Protein AF-G0L530-F1 (afdb_monomer)

Foldseek 3Di:
DDDDDDDDDDYDDDDDDDDDDDDDDDDDDDDPPPPDLDPDWWAAWEDWDWPDAAQFKTKTFTDDIDDDQDWQWKWKDKQNHTDDIHRHGMDMDGRDHGQDKIKIWMWTGDPSGHIYDIYPIDIDGHHHDDDDDDDDDDDDDPQADPQFAAWAKDWPDAAQFKTKIFTDGPDDLVFFDWKFKDKPHHTPDTGNDRMDMDGGHHGQDKIKIWMWTAGPVGGTHPIHDIDIDGHHHPPDPPLDPDFWDAWADWDWPAFAFFWTKTFTDAIDDPQGWQWKFKDWPNHTPDIGRHRMDIGGRHHGQDKIWMWMWTAGPSRHTHDIYHTDTDGHHHPPVVQVPQFAAWAPWDWPDAAQFKTKIFTDDTDGPFAWQWKFKDKQNHTDDTDRHRIDMGGRHHGQAKIWIWMWIAGPVGDIHDIDDIDIDTHHHDDDDDADDDAWDEWADWDWDPFAQFKIKIATDDIDDPQGFQWKFKDKPNHTDDIHRDRMDMDGRHHGQAKIKMWIWTAHPNRRIGPIDDIDIDTGHHDDDDDDDDPDWWEAWADWDWPDFAFFKTKIFTHDIDDDQDWPWKWKDKQRHTDDIDRHRMDMHGRHHGQAKIWMWMWIGDPVRRIYDIDPIDIDHHHHDDPPDPDAWAAWADWDWDDFAQWKIKIFTHDIDDDQGFQKKFKDKPRHGDDIGRHRMDMDGRDHGQDKIKIWMWTAGPNGHIYPIYPIDIDGHHHDQDPFAEEEEEQAADDDHQPQQVLVLVLVQVLCVVPRHHYHYDPDLVCLALVNLVNHQEYEHALYAEERHDPRSVVSVLVSLLVARAYEYEACQLNYDPVPVQSCVQQQWHFDDFDPWDKFWKQFDDLPFQLRVPDDRIDIDTAGQTETDPGHPQWAAGIATDCVGDPDHDCPPGHGQWTWHRGNNYTYIYGNGRSDNVCSVDPSSSSNVSSRVCVSSVD

Sequence (935 aa):
MKERPFVGLLSALFVCIYFFFVACEKDKSDDAVTVATDVEAPHPPKNLEPVHVTDSSVTVAWQASKDNVKVVQYVVYLDSVEVSRDSITTYHAKNLKAATEYIFAVRAADAAGNSSKFSEKIKVLTEAAVQEDTLIKNDTLNDYSSVLMAPILSVDSVSSNMVRLKWALDINASAVKEYRVFQDTVQIASVDRKWYQVPQLNAGDTYSFSVAAIDLIGKASKPSNVVEVELPLEELPQKDTISPSVPVGLGVAEVKKNGLKLYWQVATDNVGVTSYSVYKDTTLVGKVGDTLLLLDNLEGGTEYHFRVSALDAAENESQSSEALMVKTLEDTKTDSIVLRAPKDVRLAELGATTASFTWSETNDSIPISGYSVYLDAALVAKTPEPEYMAKELSPNTAYAISVVANDNSGNTSEKSDPLSFTTLSERVVSKDTIAPTVPKNISVEALTSSSLKLNWAASTDSVGVVNYRIFQDGKPITLVVDTHYAITGLDADTEYVYTISALDAAENESPASVPFSVRTEKEEAQEEEDTTAPTVPGSLTADTIGQVAIDLSWDEASDSVGVSGYKLYMNGEFFATVTQTRYRVLNLTPGTEYAFSVSAFDVAENESQQSGLLKVTTEAEVYVDDVPPSAPGDLRAEDITEGSVALSWSTATDNIGITEYIIYQDGQKIQTATATGTSINGLAPATLYGFTVSAVDAAQNESRQSEAIRVTTLPIPETTDRVLVFTKTSVFRHGSIDKGVATLKALGDANDFEVDQTENGDDFTLNNLRRYKTVVFLNTTGDVLNDVQQKAFENYIRSGGSFMGVHAATDTEYDWPWYGKLVGAYFNGHPSIQEASLNVIDHNHGSTSHLPSNWVRTEEWYNFKDINTDITPLIQLDESTYKGGTNGAYHPFSWYHVYDGGRAFYTAGGHSNASYDEPEFKQHLLGGLIYCLGR

Solvent-accessible surface area (backbone atoms only — not comparable to full-atom values): 51551 Å² total; per-residue (Å²): 131,91,81,88,92,93,90,89,90,90,90,90,91,91,82,92,88,86,88,92,86,88,84,85,87,83,89,83,88,77,85,80,79,72,77,71,77,75,80,73,52,27,40,43,33,40,75,62,43,80,79,45,72,35,31,36,33,40,29,37,35,40,45,82,57,56,55,95,89,44,68,58,34,32,41,35,23,53,75,81,42,82,77,49,78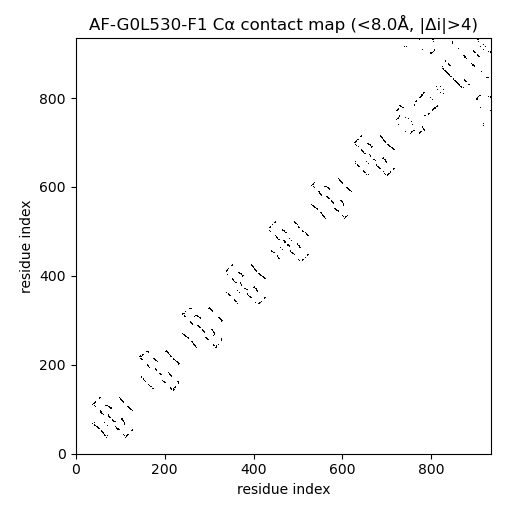,42,70,64,55,61,52,73,51,69,85,46,58,45,65,36,78,43,38,40,37,36,24,27,22,34,84,80,66,38,60,20,57,64,25,74,70,42,78,48,67,25,36,70,68,81,76,90,76,83,88,79,83,87,83,94,71,91,72,53,36,95,75,45,58,41,29,49,60,44,81,71,49,76,44,34,36,33,42,30,36,35,44,50,59,94,59,60,71,90,50,52,57,34,32,38,35,25,50,72,88,44,78,78,47,76,38,79,62,62,56,52,71,50,72,85,47,60,47,60,43,71,48,40,35,34,36,26,36,21,32,80,88,68,34,36,18,50,62,24,55,75,46,78,44,70,25,49,58,70,73,67,76,81,66,70,79,76,45,21,40,54,32,45,73,66,45,71,82,43,76,32,38,45,24,36,28,39,35,40,47,86,46,55,48,97,84,34,61,55,34,30,43,35,24,49,74,90,43,79,75,48,74,36,78,56,58,59,46,80,45,73,84,44,62,45,51,42,75,44,40,33,31,36,20,25,20,30,79,72,73,32,62,18,60,60,24,75,72,38,76,46,62,28,35,52,61,87,73,69,69,87,65,68,60,52,43,38,41,75,70,39,82,76,46,83,34,35,37,36,38,29,36,38,41,46,83,66,86,54,100,55,63,68,59,22,34,44,34,22,49,74,83,41,81,76,50,73,36,69,57,63,53,50,72,52,64,85,45,61,47,62,36,78,47,31,40,33,35,22,37,28,32,72,84,73,51,70,24,52,67,19,81,66,47,72,50,62,30,37,66,75,84,84,78,80,83,64,85,72,52,22,40,56,39,43,74,76,46,80,45,78,71,32,26,34,33,32,24,44,36,40,46,80,53,53,47,95,84,35,61,52,33,30,41,36,21,53,74,85,40,80,76,52,73,38,71,58,56,52,49,78,46,71,87,47,62,52,67,37,76,47,38,34,32,34,22,22,22,28,78,62,73,28,64,21,62,61,28,78,77,46,76,50,63,32,35,67,81,74,89,80,84,86,80,86,83,77,47,23,41,51,33,39,76,65,45,73,82,43,74,32,38,38,35,38,32,36,34,39,42,82,52,53,52,96,86,43,66,58,33,34,44,35,25,53,77,82,44,79,79,49,76,43,80,58,62,53,49,76,49,66,88,46,62,49,58,37,79,46,36,34,36,36,23,24,24,28,84,78,66,34,60,24,57,62,28,73,75,39,73,50,59,27,34,63,78,76,85,81,71,86,76,48,24,38,44,30,39,78,65,46,81,43,81,67,33,35,37,34,34,30,37,38,40,42,80,56,55,55,94,89,34,75,57,38,30,42,36,26,49,76,86,40,85,76,52,73,36,80,54,61,47,53,74,50,71,84,50,62,48,61,35,79,43,40,38,33,34,24,24,21,33,79,78,71,37,62,19,54,61,24,75,72,45,77,48,65,27,33,58,70,78,72,90,59,50,26,31,38,37,36,50,36,53,66,73,52,80,54,95,16,45,72,54,49,53,53,47,53,33,55,49,18,78,74,65,74,27,48,58,51,74,45,64,62,48,81,59,41,34,61,79,57,48,72,67,30,43,26,41,29,34,42,40,17,14,33,70,61,61,56,81,66,28,44,53,26,47,54,54,38,23,50,70,50,24,13,37,34,32,28,30,36,34,31,47,31,39,82,93,41,73,66,55,37,55,56,66,29,27,32,56,61,59,59,39,76,70,45,58,37,40,30,40,45,75,38,56,85,47,67,39,32,52,85,56,55,60,66,44,73,50,71,50,56,54,71,25,65,38,79,64,41,86,75,52,47,66,33,25,30,43,41,53,91,60,46,73,67,71,80,48,56,97,66,29,73,41,24,33,35,42,76,48,75,63,8,37,26,33,34,34,48,64,60,60,46,68,63,47,73,66,40,67,71,46,52,47,24,52,49,21,40,49,35,57,30,64,68,108

InterPro domains:
  IPR003961 Fibronectin type III [PF00041] (44-123)
  IPR003961 Fibronectin type III [PF00041] (341-421)
  IPR003961 Fibronectin type III [PF00041] (439-515)
  IPR003961 Fibronectin type III [PF00041] (537-608)
  IPR003961 Fibronectin type III [PF00041] (630-708)
  IPR003961 Fibronectin type III [PS50853] (44-129)
  IPR003961 Fibronectin type III [PS50853] (150-234)
  IPR003961 Fibronectin type III [PS50853] (246-331)
  IPR003961 Fibronectin type III [PS50853] (341-426)
  IPR003961 Fibronectin type III [PS50853] (438-523)
  IPR003961 Fibronectin type III [PS50853] (536-621)
  IPR003961 Fibronectin type III [PS50853] (631-716)
  IPR003961 Fibronectin type III [SM00060] (42-115)
  IPR003961 Fibronectin type III [SM00060] (148-220)
  IPR003961 Fibronectin type III [SM00060] (244-318)
  IPR003961 Fibronectin type III [SM00060] (339-413)
  IPR003961 Fibronectin type III [SM00060] (436-510)
  IPR003961 Fibronectin type III [SM00060] (534-608)
  IPR003961 Fibronectin type III [SM00060] (629-703)
  IPR003961 Fibronectin type III [cd00063] (42-126)

Organism: Zobellia galactanivorans (strain DSM 12802 / CCUG 47099 / CIP 106680 / NCIMB 13871 / Dsij) (NCBI:txid63186)

Radius of gyration: 58.2 Å; Cα contacts (8 Å, |Δi|>4): 2218; chains: 1; bounding box: 104×103×165 Å

Mean predicted aligned error: 24.04 Å

Structure (mmCIF, N/CA/C/O backbone):
data_AF-G0L530-F1
#
_entry.id   AF-G0L530-F1
#
loop_
_atom_site.group_PDB
_atom_site.id
_atom_site.type_symbol
_atom_site.label_atom_id
_atom_site.label_alt_id
_atom_site.label_comp_id
_atom_site.label_asym_id
_atom_site.label_entity_id
_atom_site.label_seq_id
_atom_site.pdbx_PDB_ins_code
_atom_site.Cartn_x
_atom_site.Cartn_y
_atom_site.Cartn_z
_atom_site.occupancy
_atom_site.B_iso_or_equiv
_atom_site.auth_seq_id
_atom_site.auth_comp_id
_atom_site.auth_asym_id
_atom_site.auth_atom_id
_atom_site.pdbx_PDB_model_num
ATOM 1 N N . MET A 1 1 ? -22.988 -61.071 -11.162 1.00 35.16 1 MET A N 1
ATOM 2 C CA . MET A 1 1 ? -22.267 -61.231 -12.450 1.00 35.16 1 MET A CA 1
ATOM 3 C C . MET A 1 1 ? -23.104 -60.562 -13.545 1.00 35.16 1 MET A C 1
ATOM 5 O O . MET A 1 1 ? -24.302 -60.755 -13.449 1.00 35.16 1 MET A O 1
ATOM 9 N N . LYS A 1 2 ? -22.484 -59.830 -14.502 1.00 44.97 2 LYS A N 1
ATOM 10 C CA . LYS A 1 2 ? -22.824 -59.628 -15.953 1.00 44.97 2 LYS A CA 1
ATOM 11 C C . LYS A 1 2 ? -24.299 -59.381 -16.432 1.00 44.97 2 LYS A C 1
ATOM 13 O O . LYS A 1 2 ? -25.199 -60.003 -15.899 1.00 44.97 2 LYS A O 1
ATOM 18 N N . GLU A 1 3 ? -24.642 -58.620 -17.500 1.00 44.62 3 GLU A N 1
ATOM 19 C CA . GLU A 1 3 ? -23.973 -57.578 -18.343 1.00 44.62 3 GLU A CA 1
ATOM 20 C C . GLU A 1 3 ? -24.922 -56.885 -19.393 1.00 44.62 3 GLU A C 1
ATOM 22 O O . GLU A 1 3 ? -25.850 -57.530 -19.862 1.00 44.62 3 GLU A O 1
ATOM 27 N N . ARG A 1 4 ? -24.631 -55.599 -19.734 1.00 54.41 4 ARG A N 1
ATOM 28 C CA . ARG A 1 4 ? -24.602 -54.776 -21.017 1.00 54.41 4 ARG A CA 1
ATOM 29 C C . ARG A 1 4 ? -25.210 -55.250 -22.390 1.00 54.41 4 ARG A C 1
ATOM 31 O O . ARG A 1 4 ? -25.484 -56.439 -22.487 1.00 54.41 4 ARG A O 1
ATOM 38 N N . PRO A 1 5 ? -25.333 -54.418 -23.498 1.00 72.12 5 PRO A N 1
ATOM 39 C CA . PRO A 1 5 ? -24.719 -53.096 -23.868 1.00 72.12 5 PRO A CA 1
ATOM 40 C C . PRO A 1 5 ? -25.670 -51.928 -24.365 1.00 72.12 5 PRO A C 1
ATOM 42 O O . PRO A 1 5 ? -26.533 -51.551 -23.582 1.00 72.12 5 PRO A O 1
ATOM 45 N N . PHE A 1 6 ? -25.446 -51.243 -25.529 1.00 43.22 6 PHE A N 1
ATOM 46 C CA . PHE A 1 6 ? -25.816 -49.804 -25.800 1.00 43.22 6 PHE A CA 1
ATOM 47 C C . PHE A 1 6 ? -26.042 -49.338 -27.298 1.00 43.22 6 PHE A C 1
ATOM 49 O O . PHE A 1 6 ? -25.883 -50.154 -28.203 1.00 43.22 6 PHE A O 1
ATOM 56 N N . VAL A 1 7 ? -26.390 -48.042 -27.560 1.00 41.75 7 VAL A N 1
ATOM 57 C CA . VAL A 1 7 ? -26.830 -47.362 -28.852 1.00 41.75 7 VAL A CA 1
ATOM 58 C C . VAL A 1 7 ? -26.435 -45.835 -28.862 1.00 41.75 7 VAL A C 1
ATOM 60 O O . VAL A 1 7 ? -26.174 -45.347 -27.767 1.00 41.75 7 VAL A O 1
ATOM 63 N N . GLY A 1 8 ? -26.380 -44.964 -29.915 1.00 34.44 8 GLY A N 1
ATOM 64 C CA . GLY A 1 8 ? -26.332 -45.067 -31.410 1.00 34.44 8 GLY A CA 1
ATOM 65 C C . GLY A 1 8 ? -26.867 -43.848 -32.272 1.00 34.44 8 GLY A C 1
ATOM 66 O O . GLY A 1 8 ? -28.047 -43.543 -32.183 1.00 34.44 8 GLY A O 1
ATOM 67 N N . LEU A 1 9 ? -26.036 -43.281 -33.193 1.00 34.81 9 LEU A N 1
ATOM 68 C CA . LEU A 1 9 ? -26.280 -42.472 -34.456 1.00 34.81 9 LEU A CA 1
ATOM 69 C C . LEU A 1 9 ? -26.689 -40.940 -34.560 1.00 34.81 9 LEU A C 1
ATOM 71 O O . LEU A 1 9 ? -27.764 -40.541 -34.137 1.00 34.81 9 LEU A O 1
ATOM 75 N N . LEU A 1 10 ? -25.902 -40.188 -35.379 1.00 30.03 10 LEU A N 1
ATOM 76 C CA . LEU A 1 10 ? -26.184 -39.093 -36.386 1.00 30.03 10 LEU A CA 1
ATOM 77 C C . LEU A 1 10 ? -26.678 -37.631 -36.053 1.00 30.03 10 LEU A C 1
ATOM 79 O O . LEU A 1 10 ? -26.619 -37.208 -34.906 1.00 30.03 10 LEU A O 1
ATOM 83 N N . SER A 1 11 ? -26.956 -36.788 -37.090 1.00 35.22 11 SER A N 1
ATOM 84 C CA . SER A 1 11 ? -26.550 -35.343 -37.159 1.00 35.22 11 SER A CA 1
ATOM 85 C C . SER A 1 11 ? -27.399 -34.293 -37.967 1.00 35.22 11 SER A C 1
ATOM 87 O O . SER A 1 11 ? -27.865 -34.616 -39.058 1.00 35.22 11 SER A O 1
ATOM 89 N N . ALA A 1 12 ? -27.331 -33.003 -37.546 1.00 36.47 12 ALA A N 1
ATOM 90 C CA . ALA A 1 12 ? -27.343 -31.709 -38.317 1.00 36.47 12 ALA A CA 1
ATOM 91 C C . ALA A 1 12 ? -28.645 -30.950 -38.785 1.00 36.47 12 ALA A C 1
ATOM 93 O O . ALA A 1 12 ? -29.690 -31.552 -38.994 1.00 36.47 12 ALA A O 1
ATOM 94 N N . LEU A 1 13 ? -28.475 -29.618 -39.033 1.00 30.72 13 LEU A N 1
ATOM 95 C CA . LEU A 1 13 ? -29.325 -28.551 -39.677 1.00 30.72 13 LEU A CA 1
ATOM 96 C C . LEU A 1 13 ? -30.497 -27.839 -38.919 1.00 30.72 13 LEU A C 1
ATOM 98 O O . LEU A 1 13 ? -31.438 -28.510 -38.518 1.00 30.72 13 LEU A O 1
ATOM 102 N N . PHE A 1 14 ? -30.522 -26.478 -38.869 1.00 30.06 14 PHE A N 1
ATOM 103 C CA . PHE A 1 14 ? -31.458 -25.537 -39.583 1.00 30.06 14 PHE A CA 1
ATOM 104 C C . PHE A 1 14 ? -31.315 -24.028 -39.182 1.00 30.06 14 PHE A C 1
ATOM 106 O O . PHE A 1 14 ? -30.460 -23.687 -38.370 1.00 30.06 14 PHE A O 1
ATOM 113 N N . VAL A 1 15 ? -32.116 -23.120 -39.788 1.00 30.34 15 VAL A N 1
ATOM 114 C CA . VAL A 1 15 ? -32.065 -21.629 -39.714 1.00 30.34 15 VAL A CA 1
ATOM 115 C C . VAL A 1 15 ? -33.483 -20.983 -39.685 1.00 30.34 15 VAL A C 1
ATOM 117 O O . VAL A 1 15 ? -34.327 -21.414 -40.461 1.00 30.34 15 VAL A O 1
ATOM 120 N N . CYS A 1 16 ? -33.684 -19.935 -38.851 1.00 27.42 16 CYS A N 1
ATOM 121 C CA . CYS A 1 16 ? -34.745 -18.876 -38.784 1.00 27.42 16 CYS A CA 1
ATOM 122 C C . CYS A 1 16 ? -36.265 -19.187 -38.949 1.00 27.42 16 CYS A C 1
ATOM 124 O O . CYS A 1 16 ? -36.637 -19.793 -39.943 1.00 27.42 16 CYS A O 1
ATOM 126 N N . ILE A 1 17 ? -37.146 -18.572 -38.105 1.00 31.17 17 ILE A N 1
ATOM 127 C CA . ILE A 1 17 ? -38.286 -17.657 -38.485 1.00 31.17 17 ILE A CA 1
ATOM 128 C C . ILE A 1 17 ? -39.278 -17.268 -37.324 1.00 31.17 17 ILE A C 1
ATOM 130 O O . ILE A 1 17 ? -39.825 -18.133 -36.656 1.00 31.17 17 ILE A O 1
ATOM 134 N N . TYR A 1 18 ? -39.547 -15.949 -37.187 1.00 27.92 18 TYR A N 1
ATOM 135 C CA . TYR A 1 18 ? -40.774 -15.200 -36.750 1.00 27.92 18 TYR A CA 1
ATOM 136 C C . TYR A 1 18 ? -41.397 -15.197 -35.311 1.00 27.92 18 TYR A C 1
ATOM 138 O O . TYR A 1 18 ? -42.055 -16.138 -34.894 1.00 27.92 18 TYR A O 1
ATOM 146 N N . PHE A 1 19 ? -41.371 -13.987 -34.706 1.00 28.91 19 PHE A N 1
ATOM 147 C CA . PHE A 1 19 ? -42.483 -13.119 -34.204 1.00 28.91 19 PHE A CA 1
ATOM 148 C C . PHE A 1 19 ? -43.527 -13.495 -33.102 1.00 28.91 19 PHE A C 1
ATOM 150 O O . PHE A 1 19 ? -44.220 -14.500 -33.162 1.00 28.91 19 PHE A O 1
ATOM 157 N N . PHE A 1 20 ? -43.785 -12.468 -32.261 1.00 27.31 20 PHE A N 1
ATOM 158 C CA . PHE A 1 20 ? -45.018 -12.069 -31.528 1.00 27.31 20 PHE A CA 1
ATOM 159 C C . PHE A 1 20 ? -45.623 -12.920 -30.385 1.00 27.31 20 PHE A C 1
ATOM 161 O O . PHE A 1 20 ? -46.442 -13.798 -30.620 1.00 27.31 20 PHE A O 1
ATOM 168 N N . PHE A 1 21 ? -45.339 -12.499 -29.142 1.00 29.22 21 PHE A N 1
ATOM 169 C CA . PHE A 1 21 ? -46.214 -12.193 -27.973 1.00 29.22 21 PHE A CA 1
ATOM 170 C C . PHE A 1 21 ? -45.236 -11.883 -26.799 1.00 29.22 21 PHE A C 1
ATOM 172 O O . PHE A 1 21 ? -44.133 -12.418 -26.806 1.00 29.22 21 PHE A O 1
ATOM 179 N N . VAL A 1 22 ? -45.447 -11.007 -25.806 1.00 28.77 22 VAL A N 1
ATOM 180 C CA . VAL A 1 22 ? -46.634 -10.386 -25.172 1.00 28.77 22 VAL A CA 1
ATOM 181 C C . VAL A 1 22 ? -46.409 -8.862 -24.994 1.00 28.77 22 VAL A C 1
ATOM 183 O O . VAL A 1 22 ? -45.290 -8.383 -25.153 1.00 28.77 22 VAL A O 1
ATOM 186 N N . ALA A 1 23 ? -47.455 -8.090 -24.671 1.00 30.34 23 ALA A N 1
ATOM 187 C CA . ALA A 1 23 ? -47.375 -6.667 -24.311 1.00 30.34 23 ALA A CA 1
ATOM 188 C C . ALA A 1 23 ? -47.944 -6.395 -22.900 1.00 30.34 23 ALA A C 1
ATOM 190 O O . ALA A 1 23 ? -48.703 -7.211 -22.386 1.00 30.34 23 ALA A O 1
ATOM 191 N N . CYS A 1 24 ? -47.632 -5.214 -22.350 1.00 27.41 24 CYS A N 1
ATOM 192 C CA . CYS A 1 24 ? -48.026 -4.696 -21.028 1.00 27.41 24 CYS A CA 1
ATOM 193 C C . CYS A 1 24 ? -47.400 -5.389 -19.801 1.00 27.41 24 CYS A C 1
ATOM 195 O O . CYS A 1 24 ? -47.965 -6.320 -19.246 1.00 27.41 24 CYS A O 1
ATOM 197 N N . GLU A 1 25 ? -46.363 -4.754 -19.253 1.00 28.75 25 GLU A N 1
ATOM 198 C CA . GLU A 1 25 ? -46.607 -3.890 -18.086 1.00 28.75 25 GLU A CA 1
ATOM 199 C C . GLU A 1 25 ? -45.833 -2.564 -18.254 1.00 28.75 25 GLU A C 1
ATOM 201 O O . GLU A 1 25 ? -45.201 -2.371 -19.298 1.00 28.75 25 GLU A O 1
ATOM 206 N N . LYS A 1 26 ? -46.010 -1.582 -17.358 1.00 29.62 26 LYS A N 1
ATOM 207 C CA . LYS A 1 26 ? -45.751 -0.160 -17.663 1.00 29.62 26 LYS A CA 1
ATOM 208 C C . LYS A 1 26 ? -45.243 0.627 -16.444 1.00 29.62 26 LYS A C 1
ATOM 210 O O . LYS A 1 26 ? -45.577 0.296 -15.316 1.00 29.62 26 LYS A O 1
ATOM 215 N N . ASP A 1 27 ? -44.531 1.719 -16.725 1.00 33.72 27 ASP A N 1
ATOM 216 C CA . ASP A 1 27 ? -44.182 2.819 -15.812 1.00 33.72 27 ASP A CA 1
ATOM 217 C C . ASP A 1 27 ? -43.233 2.503 -14.640 1.00 33.72 27 ASP A C 1
ATOM 219 O O . ASP A 1 27 ? -43.634 2.427 -13.481 1.00 33.72 27 ASP A O 1
ATOM 223 N N . LYS A 1 28 ? -41.930 2.552 -14.937 1.00 30.94 28 LYS A N 1
ATOM 224 C CA . LYS A 1 28 ? -41.031 3.515 -14.278 1.00 30.94 28 LYS A CA 1
ATOM 225 C C . LYS A 1 28 ? -39.971 3.999 -15.267 1.00 30.94 28 LYS A C 1
ATOM 227 O O . LYS A 1 28 ? -39.540 3.244 -16.133 1.00 30.94 28 LYS A O 1
ATOM 232 N N . SER A 1 29 ? -39.635 5.280 -15.175 1.00 43.66 29 SER A N 1
ATOM 233 C CA . SER A 1 29 ? -38.679 5.966 -16.042 1.00 43.66 29 SER A CA 1
ATOM 234 C C . SER A 1 29 ? -37.395 6.242 -15.272 1.00 43.66 29 SER A C 1
ATOM 236 O O . SER A 1 29 ? -37.427 7.040 -14.337 1.00 43.66 29 SER A O 1
ATOM 238 N N . ASP A 1 30 ? -36.295 5.644 -15.713 1.00 33.81 30 ASP A N 1
ATOM 239 C CA . ASP A 1 30 ? -34.947 6.117 -15.411 1.00 33.81 30 ASP A CA 1
ATOM 240 C C . ASP A 1 30 ? -34.337 6.635 -16.716 1.00 33.81 30 ASP A C 1
ATOM 242 O O . ASP A 1 30 ? -34.422 5.974 -17.758 1.00 33.81 30 ASP A O 1
ATOM 246 N N . ASP A 1 31 ? -33.772 7.841 -16.679 1.00 38.88 31 ASP A N 1
ATOM 247 C CA . ASP A 1 31 ? -33.165 8.464 -17.852 1.00 38.88 31 ASP A CA 1
ATOM 248 C C . ASP A 1 31 ? -31.871 7.733 -18.215 1.00 38.88 31 ASP A C 1
ATOM 250 O O . ASP A 1 31 ? -30.824 7.903 -17.586 1.00 38.88 31 ASP A O 1
ATOM 254 N N . ALA A 1 32 ? -31.935 6.927 -19.274 1.00 35.19 32 ALA A N 1
ATOM 255 C CA . ALA A 1 32 ? -30.756 6.361 -19.905 1.00 35.19 32 ALA A CA 1
ATOM 256 C C . ALA A 1 32 ? -29.925 7.496 -20.523 1.00 35.19 32 ALA A C 1
ATOM 258 O O . ALA A 1 32 ? -30.131 7.873 -21.679 1.00 35.19 32 ALA A O 1
ATOM 259 N N . VAL A 1 33 ? -28.978 8.034 -19.748 1.00 36.81 33 VAL A N 1
ATOM 260 C CA . VAL A 1 33 ? -27.966 8.980 -20.228 1.00 36.81 33 VAL A CA 1
ATOM 261 C C . VAL A 1 33 ? -27.067 8.249 -21.221 1.00 36.81 33 VAL A C 1
ATOM 263 O O . VAL A 1 33 ? -26.013 7.711 -20.884 1.00 36.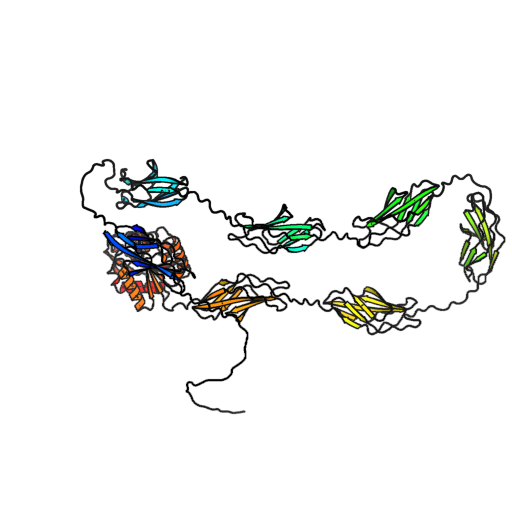81 33 VAL A O 1
ATOM 266 N N . THR A 1 34 ? -27.496 8.233 -22.481 1.00 35.88 34 THR A N 1
ATOM 267 C CA . THR A 1 34 ? -26.623 7.953 -23.612 1.00 35.88 34 THR A CA 1
ATOM 268 C C . THR A 1 34 ? -25.560 9.041 -23.627 1.00 35.88 34 THR A C 1
ATOM 270 O O . THR A 1 34 ? -25.810 10.145 -24.117 1.00 35.88 34 THR A O 1
ATOM 273 N N . VAL A 1 35 ? -24.386 8.743 -23.067 1.00 41.09 35 VAL A N 1
ATOM 274 C CA . VAL A 1 35 ? -23.194 9.568 -23.264 1.00 41.09 35 VAL A CA 1
ATOM 275 C C . VAL A 1 35 ? -22.972 9.624 -24.768 1.00 41.09 35 VAL A C 1
ATOM 277 O O . VAL A 1 35 ? -22.662 8.609 -25.394 1.00 41.09 35 VAL A O 1
ATOM 280 N N . ALA A 1 36 ? -23.236 10.786 -25.362 1.00 47.00 36 ALA A N 1
ATOM 281 C CA . ALA A 1 36 ? -23.049 10.970 -26.786 1.00 47.00 36 ALA A CA 1
ATOM 282 C C . ALA A 1 36 ? -21.568 10.742 -27.098 1.00 47.00 36 ALA A C 1
ATOM 284 O O . ALA A 1 36 ? -20.702 11.352 -26.471 1.00 47.00 36 ALA A O 1
ATOM 285 N N . THR A 1 37 ? -21.281 9.865 -28.061 1.00 59.09 37 THR A N 1
ATOM 286 C CA . THR A 1 37 ? -19.959 9.825 -28.690 1.00 59.09 37 THR A CA 1
ATOM 287 C C . THR A 1 37 ? -19.655 11.221 -29.200 1.00 59.09 37 THR A C 1
ATOM 289 O O . THR A 1 37 ? -20.500 11.798 -29.890 1.00 59.09 37 THR A O 1
ATOM 292 N N . ASP A 1 38 ? -18.494 11.760 -28.852 1.00 74.12 38 ASP A N 1
ATOM 293 C CA . ASP A 1 38 ? -18.179 13.131 -29.214 1.00 74.12 38 ASP A CA 1
ATOM 294 C C . ASP A 1 38 ? -18.054 13.287 -30.734 1.00 74.12 38 ASP A C 1
ATOM 296 O O . ASP A 1 38 ? -17.369 12.519 -31.412 1.00 74.12 38 ASP A O 1
ATOM 300 N N . VAL A 1 39 ? -18.781 14.270 -31.256 1.00 78.56 39 VAL A N 1
ATOM 301 C CA . VAL A 1 39 ? -18.889 14.611 -32.683 1.00 78.56 39 VAL A CA 1
ATOM 302 C C . VAL A 1 39 ? -18.614 16.094 -32.930 1.00 78.56 39 VAL A C 1
ATOM 304 O O . VAL A 1 39 ? -18.695 16.551 -34.074 1.00 78.56 39 VAL A O 1
ATOM 307 N N . GLU A 1 40 ? -18.321 16.862 -31.876 1.00 83.44 40 GLU A N 1
ATOM 308 C CA . GLU A 1 40 ? -17.700 18.167 -32.046 1.00 83.44 40 GLU A CA 1
ATOM 309 C C . GLU A 1 40 ? -16.209 17.954 -32.356 1.00 83.44 40 GLU A C 1
ATOM 311 O O . GLU A 1 40 ? -15.648 16.894 -32.096 1.00 83.44 40 GLU A O 1
ATOM 316 N N . ALA A 1 41 ? -15.588 18.916 -33.034 1.00 85.56 41 ALA A N 1
ATOM 317 C CA . ALA A 1 41 ? -14.193 18.810 -33.442 1.00 85.56 41 ALA A CA 1
ATOM 318 C C . ALA A 1 41 ? -13.405 19.991 -32.867 1.00 85.56 41 ALA A C 1
ATOM 320 O O . ALA A 1 41 ? -13.931 21.113 -32.892 1.00 85.56 41 ALA A O 1
ATOM 321 N N . PRO A 1 42 ? -12.139 19.789 -32.452 1.00 89.94 42 PRO A N 1
ATOM 322 C CA . PRO A 1 42 ? -11.328 20.828 -31.847 1.00 89.94 42 PRO A CA 1
ATOM 323 C C . PRO A 1 42 ? -11.311 22.137 -32.631 1.00 89.94 42 PRO A C 1
ATOM 325 O O . PRO A 1 42 ? -11.332 22.170 -33.869 1.00 89.94 42 PRO A O 1
ATOM 328 N N . HIS A 1 43 ? -11.175 23.246 -31.908 1.00 89.69 43 HIS A N 1
ATOM 329 C CA . HIS A 1 43 ? -10.900 24.528 -32.544 1.00 89.69 43 HIS A CA 1
ATOM 330 C C . HIS A 1 43 ? -9.583 24.454 -33.340 1.00 89.69 43 HIS A C 1
ATOM 332 O O . HIS A 1 43 ? -8.633 23.829 -32.873 1.00 89.69 43 HIS A O 1
ATOM 338 N N . PRO A 1 44 ? -9.478 25.106 -34.513 1.00 90.81 44 PRO A N 1
ATOM 339 C CA . PRO A 1 44 ? -8.230 25.140 -35.271 1.00 90.81 44 PRO A CA 1
ATOM 340 C C . PRO A 1 44 ? -7.062 25.742 -34.473 1.00 90.81 44 PRO A C 1
ATOM 342 O O . PRO A 1 44 ? -7.282 26.730 -33.759 1.00 90.81 44 PRO A O 1
ATOM 345 N N . PRO A 1 45 ? -5.826 25.231 -34.649 1.00 93.31 45 PRO A N 1
ATOM 346 C CA . PRO A 1 45 ? -4.625 25.848 -34.095 1.00 93.31 45 PRO A CA 1
ATOM 347 C C . PRO A 1 45 ? -4.479 27.308 -34.536 1.00 93.31 45 PRO A C 1
ATOM 349 O O . PRO A 1 45 ? -4.766 27.659 -35.685 1.00 93.31 45 PRO A O 1
ATOM 352 N N . LYS A 1 46 ? -4.030 28.162 -33.613 1.00 91.12 46 LYS A N 1
ATOM 353 C CA . LYS A 1 46 ? -3.883 29.613 -33.812 1.00 91.12 46 LYS A CA 1
ATOM 354 C C . LYS A 1 46 ? -2.432 30.037 -33.649 1.00 91.12 46 LYS A C 1
ATOM 356 O O . LYS A 1 46 ? -1.644 29.293 -33.079 1.00 91.12 46 LYS A O 1
ATOM 361 N N . ASN A 1 47 ? -2.104 31.237 -34.127 1.00 90.62 47 ASN A N 1
ATOM 362 C CA . ASN A 1 47 ? -0.766 31.828 -34.031 1.00 90.62 47 ASN A CA 1
ATOM 363 C C . ASN A 1 47 ? 0.328 30.868 -34.538 1.00 90.62 47 ASN A C 1
ATOM 365 O O . ASN A 1 47 ? 1.327 30.661 -33.862 1.00 90.62 47 ASN A O 1
ATOM 369 N N . LEU A 1 48 ? 0.101 30.231 -35.695 1.00 94.44 48 LEU A N 1
ATOM 370 C CA . LEU A 1 48 ? 1.137 29.441 -36.358 1.00 94.44 48 LEU A CA 1
ATOM 371 C C . LEU A 1 48 ? 2.204 30.404 -36.891 1.00 94.44 48 LEU A C 1
ATOM 373 O O . LEU A 1 48 ? 1.902 31.199 -37.778 1.00 94.44 48 LEU A O 1
ATOM 377 N N . GLU A 1 49 ? 3.424 30.340 -36.365 1.00 91.19 49 GLU A N 1
ATOM 378 C CA . GLU A 1 49 ? 4.508 31.273 -36.697 1.00 91.19 49 GLU A CA 1
ATOM 379 C C . GLU A 1 49 ? 5.877 30.574 -36.811 1.00 91.19 49 GLU A C 1
ATOM 381 O O . GLU A 1 49 ? 6.098 29.547 -36.161 1.00 91.19 49 GLU A O 1
ATOM 386 N N . PRO A 1 50 ? 6.804 31.078 -37.653 1.00 88.44 50 PRO A N 1
ATOM 387 C CA . PRO A 1 50 ? 8.163 30.558 -37.736 1.00 88.44 50 PRO A CA 1
ATOM 388 C C . PRO A 1 50 ? 9.025 31.118 -36.595 1.00 88.44 50 PRO A C 1
ATOM 390 O O . PRO A 1 50 ? 9.199 32.327 -36.475 1.00 88.44 50 PRO A O 1
ATOM 393 N N . VAL A 1 51 ? 9.592 30.229 -35.780 1.00 83.44 51 VAL A N 1
ATOM 394 C CA . VAL A 1 51 ? 10.430 30.577 -34.615 1.00 83.44 51 VAL A CA 1
ATOM 395 C C . VAL A 1 51 ? 11.919 30.591 -34.970 1.00 83.44 51 VAL A C 1
ATOM 397 O O . VAL A 1 51 ? 12.692 31.360 -34.407 1.00 83.44 51 VAL A O 1
ATOM 400 N N . HIS A 1 52 ? 12.333 29.750 -35.919 1.00 77.81 52 HIS A N 1
ATOM 401 C CA . HIS A 1 52 ? 13.705 29.701 -36.418 1.00 77.81 52 HIS A CA 1
ATOM 402 C C . HIS A 1 52 ? 13.707 29.274 -37.887 1.00 77.81 52 HIS A C 1
ATOM 404 O O . HIS A 1 52 ? 12.889 28.447 -38.292 1.00 77.81 52 HIS A O 1
ATOM 410 N N . VAL A 1 53 ? 14.611 29.836 -38.683 1.00 83.62 53 VAL A N 1
ATOM 411 C CA . VAL A 1 53 ? 14.746 29.579 -40.121 1.00 83.62 53 VAL A CA 1
ATOM 412 C C . VAL A 1 53 ? 16.233 29.572 -40.446 1.00 83.62 53 VAL A C 1
ATOM 414 O O .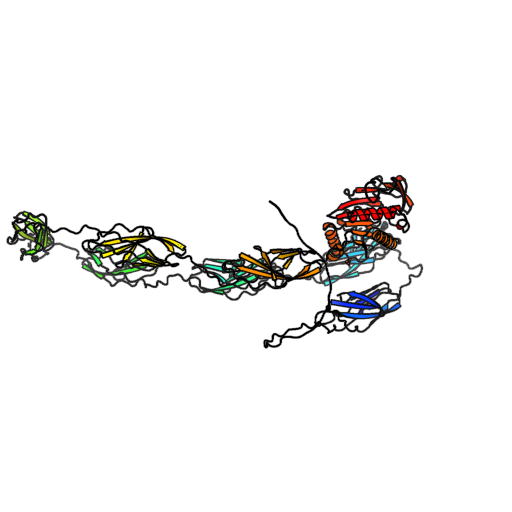 VAL A 1 53 ? 16.955 30.442 -39.972 1.00 83.62 53 VAL A O 1
ATOM 417 N N . THR A 1 54 ? 16.673 28.606 -41.248 1.00 84.62 54 THR A N 1
ATOM 418 C CA . THR A 1 54 ? 18.019 28.562 -41.837 1.00 84.62 54 THR A CA 1
ATOM 419 C C . THR A 1 54 ? 17.910 28.358 -43.351 1.00 84.62 54 THR A C 1
ATOM 421 O O . THR A 1 54 ? 16.814 28.352 -43.921 1.00 84.62 54 THR A O 1
ATOM 424 N N . ASP A 1 55 ? 19.032 28.144 -44.032 1.00 81.56 55 ASP A N 1
ATOM 425 C CA . ASP A 1 55 ? 19.068 27.727 -45.439 1.00 81.56 55 ASP A CA 1
ATOM 426 C C . ASP A 1 55 ? 18.516 26.304 -45.684 1.00 81.56 55 ASP A C 1
ATOM 428 O O . ASP A 1 55 ? 18.272 25.907 -46.821 1.00 81.56 55 ASP A O 1
ATOM 432 N N . SER A 1 56 ? 18.305 25.530 -44.620 1.00 79.44 56 SER A N 1
ATOM 433 C CA . SER A 1 56 ? 18.104 24.077 -44.671 1.00 79.44 56 SER A CA 1
ATOM 434 C C . SER A 1 56 ? 17.063 23.552 -43.672 1.00 79.44 56 SER A C 1
ATOM 436 O O . SER A 1 56 ? 16.722 22.364 -43.694 1.00 79.44 56 SER A O 1
ATOM 438 N N . SER A 1 57 ? 16.512 24.418 -42.815 1.00 76.69 57 SER A N 1
ATOM 439 C CA . SER A 1 57 ? 15.522 24.056 -41.797 1.00 76.69 57 SER A CA 1
ATOM 440 C C . SER A 1 57 ? 14.554 25.194 -41.458 1.00 76.69 57 SER A C 1
ATOM 442 O O . SER A 1 57 ? 14.853 26.369 -41.672 1.00 76.69 57 SER A O 1
ATOM 444 N N . VAL A 1 58 ? 13.386 24.836 -40.918 1.00 84.06 58 VAL A N 1
ATOM 445 C CA . VAL A 1 58 ? 12.383 25.767 -40.376 1.00 84.06 58 VAL A CA 1
ATOM 446 C C . VAL A 1 58 ? 11.746 25.155 -39.126 1.00 84.06 58 VAL A C 1
ATOM 448 O O . VAL A 1 58 ? 11.163 24.073 -39.193 1.00 84.06 58 VAL A O 1
ATOM 451 N N . THR A 1 59 ? 11.782 25.878 -38.008 1.00 87.44 59 THR A N 1
ATOM 452 C CA . THR A 1 59 ? 10.950 25.615 -36.825 1.00 87.44 59 THR A CA 1
ATOM 453 C C . THR A 1 59 ? 9.685 26.462 -36.889 1.00 87.44 59 THR A C 1
ATOM 455 O O . THR A 1 59 ? 9.775 27.683 -36.998 1.00 87.44 59 THR A O 1
ATOM 458 N N . VAL A 1 60 ? 8.517 25.837 -36.744 1.00 83.94 60 VAL A N 1
ATOM 459 C CA . VAL A 1 60 ? 7.226 26.509 -36.540 1.00 83.94 60 VAL A CA 1
ATOM 460 C C . VAL A 1 60 ? 6.647 26.170 -35.165 1.00 83.94 60 VAL A C 1
ATOM 462 O O . VAL A 1 60 ? 6.834 25.061 -34.662 1.00 83.94 60 VAL A O 1
ATOM 465 N N . ALA A 1 61 ? 5.925 27.111 -34.566 1.00 86.94 61 ALA A N 1
ATOM 466 C CA . ALA A 1 61 ? 5.185 26.934 -33.316 1.00 86.94 61 ALA A CA 1
ATOM 467 C C . ALA A 1 61 ? 3.743 27.426 -33.473 1.00 86.94 61 ALA A C 1
ATOM 469 O O . ALA A 1 61 ? 3.458 28.213 -34.372 1.00 86.94 61 ALA A O 1
ATOM 470 N N . TRP A 1 62 ? 2.832 26.953 -32.623 1.00 95.69 62 TRP A N 1
ATOM 471 C CA . TRP A 1 62 ? 1.441 27.410 -32.580 1.00 95.69 62 TRP A CA 1
ATOM 472 C C . TRP A 1 62 ? 0.882 27.422 -31.154 1.00 95.69 62 TRP A C 1
ATOM 474 O O . TRP A 1 62 ? 1.415 26.797 -30.239 1.00 95.69 62 TRP A O 1
ATOM 484 N N . GLN A 1 63 ? -0.235 28.120 -30.956 1.00 91.00 63 GLN A N 1
ATOM 485 C CA . GLN A 1 63 ? -0.992 28.077 -29.710 1.00 91.00 63 GLN A CA 1
ATOM 486 C C . GLN A 1 63 ? -1.847 26.804 -29.634 1.00 91.00 63 GLN A C 1
ATOM 488 O O . GLN A 1 63 ? -2.536 26.439 -30.594 1.00 91.00 63 GLN A O 1
ATOM 493 N N . ALA A 1 64 ? -1.849 26.167 -28.458 1.00 86.31 64 ALA A N 1
ATOM 494 C CA . ALA A 1 64 ? -2.671 24.997 -28.166 1.00 86.31 64 ALA A CA 1
ATOM 495 C C . ALA A 1 64 ? -4.162 25.229 -28.479 1.00 86.31 64 ALA A C 1
ATOM 497 O O . ALA A 1 64 ? -4.743 26.274 -28.169 1.00 86.31 64 ALA A O 1
ATOM 498 N N . SER A 1 65 ? -4.779 24.225 -29.095 1.00 86.62 65 SER A N 1
ATOM 499 C CA . SER A 1 65 ? -6.193 24.226 -29.466 1.00 86.62 65 SER A CA 1
ATOM 500 C C . SER A 1 65 ? -7.092 23.896 -28.274 1.00 86.62 65 SER A C 1
ATOM 502 O O . SER A 1 65 ? -6.669 23.239 -27.325 1.00 86.62 65 SER A O 1
ATOM 504 N N . LYS A 1 66 ? -8.341 24.375 -28.317 1.00 85.69 66 LYS A N 1
ATOM 505 C CA . LYS A 1 66 ? -9.347 24.146 -27.270 1.00 85.69 66 LYS A CA 1
ATOM 506 C C . LYS A 1 66 ? -10.491 23.291 -27.787 1.00 85.69 66 LYS A C 1
ATOM 508 O O . LYS A 1 66 ? -10.910 23.437 -28.936 1.00 85.69 66 LYS A O 1
ATOM 513 N N . ASP A 1 67 ? -10.993 22.453 -26.901 1.00 85.25 67 ASP A N 1
ATOM 514 C CA . ASP A 1 67 ? -11.886 21.347 -27.204 1.00 85.25 67 ASP A CA 1
ATOM 515 C C . ASP A 1 67 ? -12.753 21.017 -25.976 1.00 85.25 67 ASP A C 1
ATOM 517 O O . ASP A 1 67 ? -12.430 21.453 -24.868 1.00 85.25 67 ASP A O 1
ATOM 521 N N . ASN A 1 68 ? -13.855 20.299 -26.179 1.00 75.69 68 ASN A N 1
ATOM 522 C CA . ASN A 1 68 ? -14.803 19.872 -25.146 1.00 75.69 68 ASN A CA 1
ATOM 523 C C . ASN A 1 68 ? -14.353 18.600 -24.398 1.00 75.69 68 ASN A C 1
ATOM 525 O O . ASN A 1 68 ? -14.625 18.504 -23.201 1.00 75.69 68 ASN A O 1
ATOM 529 N N . VAL A 1 69 ? -13.665 17.658 -25.058 1.00 70.50 69 VAL A N 1
ATOM 530 C CA . VAL A 1 69 ? -13.288 16.354 -24.470 1.00 70.50 69 VAL A CA 1
ATOM 531 C C . VAL A 1 69 ? -11.783 16.212 -24.229 1.00 70.50 69 VAL A C 1
ATOM 533 O O . VAL A 1 69 ? -11.419 15.613 -23.216 1.00 70.50 69 VAL A O 1
ATOM 536 N N . LYS A 1 70 ? -10.934 16.795 -25.095 1.00 79.00 70 LYS A N 1
ATOM 537 C CA . LYS A 1 70 ? -9.493 17.138 -24.958 1.00 79.00 70 LYS A CA 1
ATOM 538 C C . LYS A 1 70 ? -8.756 16.861 -26.273 1.00 79.00 70 LYS A C 1
ATOM 540 O O . LYS A 1 70 ? -8.763 15.743 -26.782 1.00 79.00 70 LYS A O 1
ATOM 545 N N . VAL A 1 71 ? -7.985 17.847 -26.743 1.00 84.75 71 VAL A N 1
ATOM 546 C CA . VAL A 1 71 ? -7.021 17.666 -27.844 1.00 84.75 71 VAL A CA 1
ATOM 547 C C . VAL A 1 71 ? -5.896 16.729 -27.406 1.00 84.75 71 VAL A C 1
ATOM 549 O O . VAL A 1 71 ? -5.228 16.992 -26.404 1.00 84.75 71 VAL A O 1
ATOM 552 N N . VAL A 1 72 ? -5.666 15.663 -28.173 1.00 83.94 72 VAL A N 1
ATOM 553 C CA . VAL A 1 72 ? -4.598 14.675 -27.922 1.00 83.94 72 VAL A CA 1
ATOM 554 C C . VAL A 1 72 ? -3.498 14.695 -28.983 1.00 83.94 72 VAL A C 1
ATOM 556 O O . VAL A 1 72 ? -2.412 14.178 -28.737 1.00 83.94 72 VAL A O 1
ATOM 559 N N . GLN A 1 73 ? -3.758 15.284 -30.155 1.00 88.62 73 GLN A N 1
ATOM 560 C CA . GLN A 1 73 ? -2.820 15.292 -31.275 1.00 88.62 73 GLN A CA 1
ATOM 561 C C . GLN A 1 73 ? -2.952 16.555 -32.137 1.00 88.62 73 GLN A C 1
ATOM 563 O O . GLN A 1 73 ? -4.043 17.076 -32.360 1.00 88.62 73 GLN A O 1
ATOM 568 N N . TYR A 1 74 ? -1.829 16.992 -32.692 1.00 93.69 74 TYR A N 1
ATOM 569 C CA . TYR A 1 74 ? -1.696 17.926 -33.798 1.00 93.69 74 TYR A CA 1
ATOM 570 C C . TYR A 1 74 ? -1.109 17.196 -35.004 1.00 93.69 74 TYR A C 1
ATOM 572 O O . TYR A 1 74 ? -0.233 16.344 -34.870 1.00 93.69 74 TYR A O 1
ATOM 580 N N . VAL A 1 75 ? -1.592 17.539 -36.193 1.00 93.12 75 VAL A N 1
ATOM 581 C CA . VAL A 1 75 ? -1.164 16.964 -37.468 1.00 93.12 75 VAL A CA 1
ATOM 582 C C . VAL A 1 75 ? -0.619 18.090 -38.338 1.00 93.12 75 VAL A C 1
ATOM 584 O O . VAL A 1 75 ? -1.358 19.018 -38.685 1.00 93.12 75 VAL A O 1
ATOM 587 N N . VAL A 1 76 ? 0.672 18.024 -38.661 1.00 94.00 76 VAL A N 1
ATOM 588 C CA . VAL A 1 76 ? 1.416 19.090 -39.348 1.00 94.00 76 VAL A CA 1
ATOM 589 C C . VAL A 1 76 ? 1.584 18.757 -40.825 1.00 94.00 76 VAL A C 1
ATOM 591 O O . VAL A 1 76 ? 1.871 17.615 -41.189 1.00 94.00 76 VAL A O 1
ATOM 594 N N . TYR A 1 77 ? 1.423 19.771 -41.674 1.00 94.56 77 TYR A N 1
ATOM 595 C CA . TYR A 1 77 ? 1.520 19.665 -43.123 1.00 94.56 77 TYR A CA 1
ATOM 596 C C . TYR A 1 77 ? 2.543 20.644 -43.684 1.00 94.56 77 TYR A C 1
ATOM 598 O O . TYR A 1 77 ? 2.500 21.833 -43.366 1.00 94.56 77 TYR A O 1
ATOM 606 N N . LEU A 1 78 ? 3.384 20.136 -44.582 1.00 93.38 78 LEU A N 1
ATOM 607 C CA . LEU A 1 78 ? 4.362 20.877 -45.371 1.00 93.38 78 LEU A CA 1
ATOM 608 C C . LEU A 1 78 ? 3.975 20.746 -46.847 1.00 93.38 78 LEU A C 1
ATOM 610 O O . LEU A 1 78 ? 3.804 19.638 -47.349 1.00 93.38 78 LEU A O 1
ATOM 614 N N . ASP A 1 79 ? 3.731 21.868 -47.521 1.00 92.56 79 ASP A N 1
ATOM 615 C CA . ASP A 1 79 ? 3.233 21.941 -48.905 1.00 92.56 79 ASP A CA 1
ATOM 616 C C . ASP A 1 79 ? 1.969 21.094 -49.173 1.00 92.56 79 ASP A C 1
ATOM 618 O O . ASP A 1 79 ? 1.658 20.702 -50.296 1.00 92.56 79 ASP A O 1
ATOM 622 N N . SER A 1 80 ? 1.158 20.900 -48.127 1.00 88.00 80 SER A N 1
ATOM 623 C CA . SER A 1 80 ? -0.047 20.047 -48.082 1.00 88.00 80 SER A CA 1
ATOM 624 C C . SER A 1 80 ? 0.200 18.528 -48.049 1.00 88.00 80 SER A C 1
ATOM 626 O O . SER A 1 80 ? -0.767 17.771 -48.102 1.00 88.00 80 SER A O 1
ATOM 628 N N . VAL A 1 81 ? 1.447 18.078 -47.883 1.00 85.44 81 VAL A N 1
ATOM 629 C CA . VAL A 1 81 ? 1.798 16.700 -47.493 1.00 85.44 81 VAL A CA 1
ATOM 630 C C . VAL A 1 81 ? 1.818 16.603 -45.966 1.00 85.44 81 VAL A C 1
ATOM 632 O O . VAL A 1 81 ? 2.273 17.529 -45.302 1.00 85.44 81 VAL A O 1
ATOM 635 N N . GLU A 1 82 ? 1.304 15.512 -45.397 1.00 93.69 82 GLU A N 1
ATOM 636 C CA . GLU A 1 82 ? 1.349 15.245 -43.950 1.00 93.69 82 GLU A CA 1
ATOM 637 C C . GLU A 1 82 ? 2.776 14.853 -43.530 1.00 93.69 82 GLU A C 1
ATOM 639 O O . GLU A 1 82 ? 3.354 13.951 -44.132 1.00 93.69 82 GLU A O 1
ATOM 644 N N . VAL A 1 83 ? 3.353 15.536 -42.533 1.00 84.19 83 VAL A N 1
ATOM 645 C CA . VAL A 1 83 ? 4.775 15.377 -42.145 1.00 84.19 83 VAL A CA 1
ATOM 646 C C . VAL A 1 83 ? 5.031 15.198 -40.644 1.00 84.19 83 VAL A C 1
ATOM 648 O O . VAL A 1 83 ? 6.165 14.916 -40.262 1.00 84.19 83 VAL A O 1
ATOM 651 N N . SER A 1 84 ? 4.017 15.346 -39.784 1.00 90.69 84 SER A N 1
ATOM 652 C CA . SER A 1 84 ? 4.109 14.959 -38.367 1.00 90.69 84 SER A CA 1
ATOM 653 C C . SER A 1 84 ? 2.741 14.728 -37.722 1.00 90.69 84 SER A C 1
ATOM 655 O O . SER A 1 84 ? 1.737 15.306 -38.153 1.00 90.69 84 SER A O 1
ATOM 657 N N . ARG A 1 85 ? 2.737 13.916 -36.658 1.00 90.31 85 ARG A N 1
ATOM 658 C CA . ARG A 1 85 ? 1.643 13.702 -35.704 1.00 90.31 85 ARG A CA 1
ATOM 659 C C . ARG A 1 85 ? 2.219 13.672 -34.293 1.00 90.31 85 ARG A C 1
ATOM 661 O O . ARG A 1 85 ? 2.909 12.720 -33.953 1.00 90.31 85 ARG A O 1
ATOM 668 N N . ASP A 1 86 ? 1.926 14.687 -33.487 1.00 82.19 86 ASP A N 1
ATOM 669 C CA . ASP A 1 86 ? 2.493 14.841 -32.138 1.00 82.19 86 ASP A CA 1
ATOM 670 C C . ASP A 1 86 ? 1.490 15.532 -31.196 1.00 82.19 86 ASP A C 1
ATOM 672 O O . ASP A 1 86 ? 0.537 16.159 -31.647 1.00 82.19 86 ASP A O 1
ATOM 676 N N . SER A 1 87 ? 1.680 15.417 -29.887 1.00 84.12 87 SER A N 1
ATOM 677 C CA . SER A 1 87 ? 0.932 16.137 -28.852 1.00 84.12 87 SER A CA 1
ATOM 678 C C . SER A 1 87 ? 1.465 17.555 -28.582 1.00 84.12 87 SER A C 1
ATOM 680 O O . SER A 1 87 ? 0.716 18.401 -28.086 1.00 84.12 87 SER A O 1
ATOM 682 N N . ILE A 1 88 ? 2.731 17.835 -28.918 1.00 78.25 88 ILE A N 1
ATOM 683 C CA . ILE A 1 88 ? 3.373 19.143 -28.692 1.00 78.25 88 ILE A CA 1
ATOM 684 C C . ILE A 1 88 ? 2.920 20.208 -29.705 1.00 78.25 88 ILE A C 1
ATOM 686 O O . ILE A 1 88 ? 2.403 19.898 -30.778 1.00 78.25 88 ILE A O 1
ATOM 690 N N . THR A 1 89 ? 3.129 21.488 -29.377 1.00 90.81 89 THR A N 1
ATOM 691 C CA . THR A 1 89 ? 2.698 22.632 -30.207 1.00 90.81 89 THR A CA 1
ATOM 692 C C . THR A 1 89 ? 3.826 23.284 -31.018 1.00 90.81 89 THR A C 1
ATOM 694 O O . THR A 1 89 ? 3.798 24.487 -31.293 1.00 90.81 89 THR A O 1
ATOM 697 N N . THR A 1 90 ? 4.840 22.499 -31.381 1.00 84.69 90 THR A N 1
ATOM 698 C CA . THR A 1 90 ? 5.987 22.911 -32.199 1.00 84.69 90 THR A CA 1
ATOM 699 C C . THR A 1 90 ? 6.330 21.831 -33.223 1.00 84.69 90 THR A C 1
ATOM 701 O O . THR A 1 90 ? 6.014 20.656 -33.048 1.00 84.69 90 THR A O 1
ATOM 704 N N . TYR A 1 91 ? 6.970 22.220 -34.325 1.00 85.56 91 TYR A N 1
ATOM 705 C CA . TYR A 1 91 ? 7.497 21.293 -35.323 1.00 85.56 91 TYR A CA 1
ATOM 706 C C . TYR A 1 91 ? 8.729 21.883 -36.006 1.00 85.56 91 TYR A C 1
ATOM 708 O O . TYR A 1 91 ? 8.762 23.073 -36.308 1.00 85.56 91 TYR A O 1
ATOM 716 N N . HIS A 1 92 ? 9.732 21.052 -36.278 1.00 86.56 92 HIS A N 1
ATOM 717 C CA . HIS A 1 92 ? 10.987 21.474 -36.890 1.00 86.56 92 HIS A CA 1
ATOM 718 C C . HIS A 1 92 ? 11.285 20.634 -38.138 1.00 86.56 92 HIS A C 1
ATOM 720 O O . HIS A 1 92 ? 11.671 19.468 -38.054 1.00 86.56 92 HIS A O 1
ATOM 726 N N . ALA A 1 93 ? 11.092 21.246 -39.305 1.00 76.56 93 ALA A N 1
ATOM 727 C CA . ALA A 1 93 ? 11.385 20.659 -40.602 1.00 76.56 93 ALA A CA 1
ATOM 728 C C . ALA A 1 93 ? 12.880 20.802 -40.929 1.00 76.56 93 ALA A C 1
ATOM 730 O O . ALA A 1 93 ? 13.429 21.901 -40.853 1.00 76.56 93 ALA A O 1
ATOM 731 N N . LYS A 1 94 ? 13.518 19.700 -41.337 1.00 81.75 94 LYS A N 1
ATOM 732 C CA . LYS A 1 94 ? 14.929 19.623 -41.758 1.00 81.75 94 LYS A CA 1
ATOM 733 C C . LYS A 1 94 ? 15.041 19.255 -43.239 1.00 81.75 94 LYS A C 1
ATOM 735 O O . LYS A 1 94 ? 14.062 18.830 -43.848 1.00 81.75 94 LYS A O 1
ATOM 740 N N . ASN A 1 95 ? 16.252 19.349 -43.789 1.00 78.75 95 ASN A N 1
ATOM 741 C CA . ASN A 1 95 ? 16.588 18.976 -45.172 1.00 78.75 95 ASN A CA 1
ATOM 742 C C . ASN A 1 95 ? 15.778 19.752 -46.228 1.00 78.75 95 ASN A C 1
ATOM 744 O O . ASN A 1 95 ? 15.510 19.258 -47.327 1.00 78.75 95 ASN A O 1
ATOM 748 N N . LEU A 1 96 ? 15.385 20.979 -45.884 1.00 86.38 96 LEU A N 1
ATOM 749 C CA . LEU A 1 96 ? 14.769 21.921 -46.806 1.00 86.38 96 LEU A CA 1
ATOM 750 C C . LEU A 1 96 ? 15.823 22.453 -47.787 1.00 86.38 96 LEU A C 1
ATOM 752 O O . LEU A 1 96 ? 17.026 22.378 -47.544 1.00 86.38 96 LEU A O 1
ATOM 756 N N . LYS A 1 97 ? 15.374 22.984 -48.924 1.00 85.75 97 LYS A N 1
ATOM 757 C CA . LYS A 1 97 ? 16.253 23.648 -49.894 1.00 85.75 97 LYS A CA 1
ATOM 758 C C . LYS A 1 97 ? 16.410 25.114 -49.528 1.00 85.75 97 LYS A C 1
ATOM 760 O O . LYS A 1 97 ? 15.425 25.741 -49.153 1.00 85.75 97 LYS A O 1
ATOM 765 N N . ALA A 1 98 ? 17.597 25.667 -49.743 1.00 83.75 98 ALA A N 1
ATOM 766 C CA . ALA A 1 98 ? 17.868 27.091 -49.576 1.00 83.75 98 ALA A CA 1
ATOM 767 C C . ALA A 1 98 ? 17.061 27.970 -50.541 1.00 83.75 98 ALA A C 1
ATOM 769 O O . ALA A 1 98 ? 16.683 27.527 -51.632 1.00 83.75 98 ALA A O 1
ATOM 770 N N . ALA A 1 99 ? 16.811 29.219 -50.135 1.00 83.25 99 ALA A N 1
ATOM 771 C CA . ALA A 1 99 ? 16.064 30.235 -50.880 1.00 83.25 99 ALA A CA 1
ATOM 772 C C . ALA A 1 99 ? 14.736 29.722 -51.485 1.00 83.25 99 ALA A C 1
ATOM 774 O O . ALA A 1 99 ? 14.338 30.126 -52.580 1.00 83.25 99 ALA A O 1
ATOM 775 N N . THR A 1 100 ? 14.060 28.807 -50.785 1.00 86.19 100 THR A N 1
ATOM 776 C CA . THR A 1 100 ? 12.841 28.124 -51.235 1.00 86.19 100 THR A CA 1
ATOM 777 C C . THR A 1 100 ? 11.692 28.430 -50.276 1.00 86.19 100 THR A C 1
ATOM 779 O O . THR A 1 100 ? 11.845 28.367 -49.058 1.00 86.19 100 THR A O 1
ATOM 782 N N . GLU A 1 101 ? 10.534 28.798 -50.825 1.00 96.06 101 GLU A N 1
ATOM 783 C CA . GLU A 1 101 ? 9.326 29.064 -50.041 1.00 96.06 101 GLU A CA 1
ATOM 784 C C . GLU A 1 101 ? 8.563 27.759 -49.774 1.00 96.06 101 GLU A C 1
ATOM 786 O O . GLU A 1 101 ? 8.263 27.016 -50.707 1.00 96.06 101 GLU A O 1
ATOM 791 N N . TYR A 1 102 ? 8.225 27.526 -48.507 1.00 92.56 102 TYR A N 1
ATOM 792 C CA . TYR A 1 102 ? 7.494 26.365 -48.005 1.00 92.56 102 TYR A CA 1
ATOM 793 C C . TYR A 1 102 ? 6.206 26.792 -47.295 1.00 92.56 102 TYR A C 1
ATOM 795 O O . TYR A 1 102 ? 6.184 27.802 -46.586 1.00 92.56 102 TYR A O 1
ATOM 803 N N . ILE A 1 103 ? 5.126 26.022 -47.453 1.00 95.38 103 ILE A N 1
ATOM 804 C CA . ILE A 1 103 ? 3.814 26.315 -46.861 1.00 95.38 103 ILE A CA 1
ATOM 805 C C . ILE A 1 103 ? 3.522 25.367 -45.696 1.00 95.38 103 ILE A C 1
ATOM 807 O O . ILE A 1 103 ? 3.327 24.170 -45.904 1.00 95.38 103 ILE A O 1
ATOM 811 N N . PHE A 1 104 ? 3.386 25.916 -44.487 1.00 96.50 104 PHE A N 1
ATOM 812 C CA . PHE A 1 104 ? 3.017 25.163 -43.284 1.00 96.50 104 PHE A CA 1
ATOM 813 C C . PHE A 1 104 ? 1.532 25.333 -42.934 1.00 96.50 104 PHE A C 1
ATOM 815 O O . PHE A 1 104 ? 0.961 26.418 -43.075 1.00 96.50 104 PHE A O 1
ATOM 822 N N . ALA A 1 105 ? 0.907 24.257 -42.452 1.00 95.19 105 ALA A N 1
ATOM 823 C CA . ALA A 1 105 ? -0.447 24.254 -41.896 1.00 95.19 105 ALA A CA 1
ATOM 824 C C . ALA A 1 105 ? -0.586 23.165 -40.820 1.00 95.19 105 ALA A C 1
ATOM 826 O O . ALA A 1 105 ? 0.017 22.102 -40.952 1.00 95.19 105 ALA A O 1
ATOM 827 N N . VAL A 1 106 ? -1.413 23.385 -39.795 1.00 95.69 106 VAL A N 1
ATOM 828 C CA . VAL A 1 106 ? -1.628 22.411 -38.706 1.00 95.69 106 VAL A CA 1
ATOM 829 C C . VAL A 1 106 ? -3.123 22.202 -38.460 1.00 95.69 106 VAL A C 1
ATOM 831 O O . VAL A 1 106 ? -3.908 23.137 -38.598 1.00 95.69 106 VAL A O 1
ATOM 834 N N . ARG A 1 107 ? -3.541 20.991 -38.083 1.00 93.94 107 ARG A N 1
ATOM 835 C CA . ARG A 1 107 ? -4.880 20.707 -37.526 1.00 93.94 107 ARG A CA 1
ATOM 836 C C . ARG A 1 107 ? -4.763 19.962 -36.198 1.00 93.94 107 ARG A C 1
ATOM 838 O O . ARG A 1 107 ? -3.804 19.226 -36.009 1.00 93.94 107 ARG A O 1
ATOM 845 N N . ALA A 1 108 ? -5.718 20.154 -35.301 1.00 92.56 108 ALA A N 1
ATOM 846 C CA . ALA A 1 108 ? -5.845 19.431 -34.039 1.00 92.56 108 ALA A CA 1
ATOM 847 C C . ALA A 1 108 ? -6.794 18.227 -34.185 1.00 92.56 108 ALA A C 1
ATOM 849 O O . ALA A 1 108 ? -7.647 18.216 -35.077 1.00 92.56 108 ALA A O 1
ATOM 850 N N . ALA A 1 109 ? -6.656 17.240 -33.302 1.00 87.62 109 ALA A N 1
ATOM 851 C CA . ALA A 1 109 ? -7.551 16.098 -33.163 1.00 87.62 109 ALA A CA 1
ATOM 852 C C . ALA A 1 109 ? -7.746 15.711 -31.684 1.00 87.62 109 ALA A C 1
ATOM 854 O O . ALA A 1 109 ? -6.824 15.815 -30.866 1.00 87.62 109 ALA A O 1
ATOM 855 N N . ASP A 1 110 ? -8.964 15.290 -31.360 1.00 85.81 110 ASP A N 1
ATOM 856 C CA . ASP A 1 110 ? -9.402 14.824 -30.040 1.00 85.81 110 ASP A CA 1
ATOM 857 C C . ASP A 1 110 ? -9.234 13.299 -29.863 1.00 85.81 110 ASP A C 1
ATOM 859 O O . ASP A 1 110 ? -8.733 12.594 -30.744 1.00 85.81 110 ASP A O 1
ATOM 863 N N . ALA A 1 111 ? -9.646 12.789 -28.699 1.00 77.69 111 ALA A N 1
ATOM 864 C CA . ALA A 1 111 ? -9.598 11.366 -28.358 1.00 77.69 111 ALA A CA 1
ATOM 865 C C . ALA A 1 111 ? -10.669 10.491 -29.054 1.00 77.69 111 ALA A C 1
ATOM 867 O O . ALA A 1 111 ? -10.517 9.271 -29.078 1.00 77.69 111 ALA A O 1
ATOM 868 N N . ALA A 1 112 ? -11.734 11.077 -29.613 1.00 76.50 112 ALA A N 1
ATOM 869 C CA . ALA A 1 112 ? -12.738 10.380 -30.425 1.00 76.50 112 ALA A CA 1
ATOM 870 C C . ALA A 1 112 ? -12.323 10.277 -31.911 1.00 76.50 112 ALA A C 1
ATOM 872 O O . ALA A 1 112 ? -12.859 9.454 -32.656 1.00 76.50 112 ALA A O 1
ATOM 873 N N . GLY A 1 113 ? -11.332 11.069 -32.329 1.00 73.69 113 GLY A N 1
ATOM 874 C CA . GLY A 1 113 ? -10.759 11.090 -33.670 1.00 73.69 113 GLY A CA 1
ATOM 875 C C . GLY A 1 113 ? -11.319 12.182 -34.583 1.00 73.69 113 GLY A C 1
ATOM 876 O O . GLY A 1 113 ? -10.978 12.189 -35.774 1.00 73.69 113 GLY A O 1
ATOM 877 N N . ASN A 1 114 ? -12.142 13.114 -34.081 1.00 83.31 114 ASN A N 1
ATOM 878 C CA . ASN A 1 114 ? -12.574 14.239 -34.909 1.00 83.31 114 ASN A CA 1
ATOM 879 C C . ASN A 1 114 ? -11.379 15.171 -35.178 1.00 83.31 114 ASN A C 1
ATOM 881 O O . ASN A 1 114 ? -10.353 15.165 -34.498 1.00 83.31 114 ASN A O 1
ATOM 885 N N . SER A 1 115 ? -11.451 15.924 -36.275 1.00 89.38 115 SER A N 1
ATOM 886 C CA . SER A 1 115 ? -10.341 16.753 -36.754 1.00 89.38 115 SER A CA 1
ATOM 887 C C . SER A 1 115 ? -10.779 18.191 -36.948 1.00 89.38 115 SER A C 1
ATOM 889 O O . SER A 1 115 ? -11.754 18.455 -37.656 1.00 89.38 115 SER A O 1
ATOM 891 N N . SER A 1 116 ? -10.004 19.127 -36.405 1.00 92.12 116 SER A N 1
ATOM 892 C CA . SER A 1 116 ? -10.211 20.550 -36.643 1.00 92.12 116 SER A CA 1
ATOM 893 C C . SER A 1 116 ? -10.084 20.892 -38.131 1.00 92.12 116 SER A C 1
ATOM 895 O O . SER A 1 116 ? -9.420 20.206 -38.918 1.00 92.12 116 SER A O 1
ATOM 897 N N . LYS A 1 117 ? -10.626 22.052 -38.517 1.00 92.44 117 LYS A N 1
ATOM 898 C CA . LYS A 1 117 ? -10.150 22.734 -39.732 1.00 92.44 117 LYS A CA 1
ATOM 899 C C . LYS A 1 117 ? -8.670 23.098 -39.552 1.00 92.44 117 LYS A C 1
ATOM 901 O O . LYS A 1 117 ? -8.199 23.235 -38.422 1.00 92.44 117 LYS A O 1
ATOM 906 N N . PHE A 1 118 ? -7.951 23.276 -40.655 1.00 92.50 118 PHE A N 1
ATOM 907 C CA . PHE A 1 118 ? -6.580 23.783 -40.612 1.00 92.50 118 PHE A CA 1
ATOM 908 C C . PHE A 1 118 ? -6.498 25.150 -39.920 1.00 92.50 118 PHE A C 1
ATOM 910 O O . PHE A 1 118 ? -7.434 25.952 -39.996 1.00 92.50 118 PHE A O 1
ATOM 917 N N . SER A 1 119 ? -5.344 25.411 -39.312 1.00 94.38 119 SER A N 1
ATOM 918 C CA . SER A 1 119 ? -4.852 26.740 -38.970 1.00 94.38 119 SER A CA 1
ATOM 919 C C . SER A 1 119 ? -4.848 27.668 -40.190 1.00 94.38 119 SER A C 1
ATOM 921 O O . SER A 1 119 ? -4.943 27.231 -41.344 1.00 94.38 119 SER A O 1
ATOM 923 N N . GLU A 1 120 ? -4.623 28.958 -39.952 1.00 91.69 120 GLU A N 1
ATOM 924 C CA . GLU A 1 120 ? -4.113 29.817 -41.021 1.00 91.69 120 GLU A CA 1
ATOM 925 C C . GLU A 1 120 ? -2.774 29.252 -41.532 1.00 91.69 120 GLU A C 1
ATOM 927 O O . GLU A 1 120 ? -2.001 28.659 -40.770 1.00 91.69 120 GLU A O 1
ATOM 932 N N . LYS A 1 121 ? -2.541 29.348 -42.846 1.00 93.56 121 LYS A N 1
ATOM 933 C CA . LYS A 1 121 ? -1.335 28.810 -43.488 1.00 93.56 121 LYS A CA 1
ATOM 934 C C . LYS A 1 121 ? -0.260 29.884 -43.549 1.00 93.56 121 LYS A C 1
ATOM 936 O O . LYS A 1 121 ? -0.517 30.953 -44.103 1.00 93.56 121 LYS A O 1
ATOM 941 N N . ILE A 1 122 ? 0.946 29.573 -43.083 1.00 92.94 122 ILE A N 1
ATOM 942 C CA . ILE A 1 122 ? 2.107 30.455 -43.248 1.00 92.94 122 ILE A CA 1
ATOM 943 C C . ILE A 1 122 ? 2.983 30.007 -44.414 1.00 92.94 122 ILE A C 1
ATOM 945 O O . ILE A 1 122 ? 3.077 28.821 -44.725 1.00 92.94 122 ILE A O 1
ATOM 949 N N . LYS A 1 123 ? 3.627 30.986 -45.048 1.00 94.19 123 LYS A N 1
ATOM 950 C CA . LYS A 1 123 ? 4.705 30.805 -46.022 1.00 94.19 123 LYS A CA 1
ATOM 951 C C . LYS A 1 123 ? 6.013 31.163 -45.333 1.00 94.19 123 LYS A C 1
ATOM 953 O O . LYS A 1 123 ? 6.109 32.249 -44.765 1.00 94.19 123 LYS A O 1
ATOM 958 N N . VAL A 1 124 ? 6.998 30.277 -45.394 1.00 92.06 124 VAL A N 1
ATOM 959 C CA . VAL A 1 124 ? 8.330 30.498 -44.823 1.00 92.06 124 VAL A CA 1
ATOM 960 C C . VAL A 1 124 ? 9.358 30.308 -45.928 1.00 92.06 124 VAL A C 1
ATOM 962 O O . VAL A 1 124 ? 9.382 29.269 -46.582 1.00 92.06 124 VAL A O 1
ATOM 965 N N . LEU A 1 125 ? 10.174 31.331 -46.164 1.00 92.06 125 LEU A N 1
ATOM 966 C CA . LEU A 1 125 ? 11.280 31.301 -47.116 1.00 92.06 125 LEU A CA 1
ATOM 967 C C . LEU A 1 125 ? 12.553 30.931 -46.354 1.00 92.06 125 LEU A C 1
ATOM 969 O O . LEU A 1 125 ? 12.940 31.667 -45.450 1.00 92.06 125 LEU A O 1
ATOM 973 N N . THR A 1 126 ? 13.183 29.812 -46.708 1.00 86.12 126 THR A N 1
ATOM 974 C CA . THR A 1 126 ? 14.510 29.448 -46.186 1.00 86.12 126 THR A CA 1
ATOM 975 C C . THR A 1 126 ? 15.567 30.465 -46.610 1.00 86.12 126 THR A C 1
ATOM 977 O O . THR A 1 126 ? 15.451 31.118 -47.653 1.00 86.12 126 THR A O 1
ATOM 980 N N . GLU A 1 127 ? 16.623 30.590 -45.812 1.00 83.94 127 GLU A N 1
ATOM 981 C CA . GLU A 1 127 ? 17.721 31.512 -46.101 1.00 83.94 127 GLU A CA 1
ATOM 982 C C . GLU A 1 127 ? 18.516 31.083 -47.348 1.00 83.94 127 GLU A C 1
ATOM 984 O O . GLU A 1 127 ? 18.365 29.977 -47.876 1.00 83.94 127 GLU A O 1
ATOM 989 N N . ALA A 1 128 ? 19.359 31.975 -47.869 1.00 68.88 128 ALA A N 1
ATOM 990 C CA . ALA A 1 128 ? 20.231 31.649 -48.991 1.00 68.88 128 ALA A CA 1
ATOM 991 C C . ALA A 1 128 ? 21.478 30.900 -48.496 1.00 68.88 128 ALA A C 1
ATOM 993 O O . ALA A 1 128 ? 22.201 31.413 -47.645 1.00 68.88 128 ALA A O 1
ATOM 994 N N . ALA A 1 129 ? 21.758 29.728 -49.074 1.00 53.84 129 ALA A N 1
ATOM 995 C CA . ALA A 1 129 ? 22.966 28.966 -48.776 1.00 53.84 129 ALA A CA 1
ATOM 996 C C . ALA A 1 129 ? 24.207 29.803 -49.111 1.00 53.84 129 ALA A C 1
ATOM 998 O O . ALA A 1 129 ? 24.383 30.256 -50.249 1.00 53.84 129 ALA A O 1
ATOM 999 N N . VAL A 1 130 ? 25.068 30.001 -48.116 1.00 45.16 130 VAL A N 1
ATOM 1000 C CA . VAL A 1 130 ? 26.321 30.740 -48.275 1.00 45.16 130 VAL A CA 1
ATOM 1001 C C . VAL A 1 130 ? 27.294 29.870 -49.066 1.00 45.16 130 VAL A C 1
ATOM 1003 O O . VAL A 1 130 ? 27.703 28.808 -48.603 1.00 45.16 130 VAL A O 1
ATOM 1006 N N . GLN A 1 131 ? 27.675 30.307 -50.268 1.00 37.78 131 GLN A N 1
ATOM 1007 C CA . GLN A 1 131 ? 28.758 29.654 -51.000 1.00 37.78 131 GLN A CA 1
ATOM 1008 C C . GLN A 1 131 ? 30.098 29.981 -50.338 1.00 37.78 131 GLN A C 1
ATOM 1010 O O . GLN A 1 131 ? 30.468 31.151 -50.233 1.00 37.78 131 GLN A O 1
ATOM 1015 N N . GLU A 1 132 ? 30.854 28.950 -49.961 1.00 36.81 132 GLU A N 1
ATOM 1016 C CA . GLU A 1 132 ? 32.300 29.090 -49.815 1.00 36.81 132 GLU A CA 1
ATOM 1017 C C . GLU A 1 132 ? 32.899 29.410 -51.192 1.00 36.81 132 GLU A C 1
ATOM 1019 O O . GLU A 1 132 ? 32.805 28.595 -52.113 1.00 36.81 132 GLU A O 1
ATOM 1024 N N . ASP A 1 133 ? 33.522 30.583 -51.338 1.00 30.12 133 ASP A N 1
ATOM 1025 C CA . ASP A 1 133 ? 34.357 30.897 -52.500 1.00 30.12 133 ASP A CA 1
ATOM 1026 C C . ASP A 1 133 ? 35.847 30.903 -52.127 1.00 30.12 133 ASP A C 1
ATOM 1028 O O . ASP A 1 133 ? 36.286 31.196 -51.012 1.00 30.12 133 ASP A O 1
ATOM 1032 N N . THR A 1 134 ? 36.624 30.521 -53.122 1.00 30.98 134 THR A N 1
ATOM 1033 C CA . THR A 1 134 ? 38.032 30.174 -53.114 1.00 30.98 134 THR A CA 1
ATOM 1034 C C . THR A 1 134 ? 38.967 31.327 -52.729 1.00 30.98 134 THR A C 1
ATOM 1036 O O . THR A 1 134 ? 39.013 32.363 -53.385 1.00 30.98 134 THR A O 1
ATOM 1039 N N . LEU A 1 135 ? 39.853 31.061 -51.761 1.00 38.84 135 LEU A N 1
ATOM 1040 C CA . LEU A 1 135 ? 41.261 31.500 -51.735 1.00 38.84 135 LEU A CA 1
ATOM 1041 C C . LEU A 1 135 ? 41.584 32.902 -52.312 1.00 38.84 135 LEU A C 1
ATOM 1043 O O . LEU A 1 135 ? 42.218 33.031 -53.363 1.00 38.84 135 LEU A O 1
ATOM 1047 N N . ILE A 1 136 ? 41.315 33.960 -51.540 1.00 28.73 136 ILE A N 1
ATOM 1048 C CA . ILE A 1 136 ? 41.980 35.262 -51.726 1.00 28.73 136 ILE A CA 1
ATOM 1049 C C . ILE A 1 136 ? 43.006 35.489 -50.608 1.00 28.73 136 ILE A C 1
ATOM 1051 O O . ILE A 1 136 ? 42.716 35.364 -49.421 1.00 28.73 136 ILE A O 1
ATOM 1055 N N . LYS A 1 137 ? 44.245 35.804 -51.005 1.00 43.00 137 LYS A N 1
ATOM 1056 C CA . LYS A 1 137 ? 45.337 36.171 -50.094 1.00 43.00 137 LYS A CA 1
ATOM 1057 C C . LYS A 1 137 ? 45.247 37.640 -49.671 1.00 43.00 137 LYS A C 1
ATOM 1059 O O . LYS A 1 137 ? 44.836 38.481 -50.462 1.00 43.00 137 LYS A O 1
ATOM 1064 N N . ASN A 1 138 ? 45.854 37.910 -48.513 1.00 31.97 138 ASN A N 1
ATOM 1065 C CA . ASN A 1 138 ? 46.149 39.216 -47.911 1.00 31.97 138 ASN A CA 1
ATOM 1066 C C . ASN A 1 138 ? 44.983 39.862 -47.142 1.00 31.97 138 ASN A C 1
ATOM 1068 O O . ASN A 1 138 ? 44.141 40.528 -47.729 1.00 31.97 138 ASN A O 1
ATOM 1072 N N . ASP A 1 139 ? 45.073 39.823 -45.810 1.00 29.09 139 ASP A N 1
ATOM 1073 C CA . ASP A 1 139 ? 45.432 41.056 -45.096 1.00 29.09 139 ASP A CA 1
ATOM 1074 C C . ASP A 1 139 ? 46.311 40.741 -43.862 1.00 29.09 139 ASP A C 1
ATOM 1076 O O . ASP A 1 139 ? 46.512 39.572 -43.514 1.00 29.09 139 ASP A O 1
ATOM 1080 N N . THR A 1 140 ? 46.922 41.756 -43.248 1.00 43.53 140 THR A N 1
ATOM 1081 C CA . THR A 1 140 ? 48.012 41.603 -42.270 1.00 43.53 140 THR A CA 1
ATOM 1082 C C . THR A 1 140 ? 47.544 41.361 -40.831 1.00 43.53 140 THR A C 1
ATOM 1084 O O . THR A 1 140 ? 46.949 42.240 -40.215 1.00 43.53 140 THR A O 1
ATOM 1087 N N . LEU A 1 141 ? 47.938 40.227 -40.237 1.00 39.44 141 LEU A N 1
ATOM 1088 C CA . LEU A 1 141 ? 47.853 39.955 -38.793 1.00 39.44 141 LEU A CA 1
ATOM 1089 C C . LEU A 1 141 ? 49.115 39.207 -38.329 1.00 39.44 141 LEU A C 1
ATOM 1091 O O . LEU A 1 141 ? 49.229 38.000 -38.517 1.00 39.44 141 LEU A O 1
ATOM 1095 N N . ASN A 1 142 ? 50.084 39.927 -37.755 1.00 47.75 142 ASN A N 1
ATOM 1096 C CA . ASN A 1 142 ? 51.458 39.419 -37.596 1.00 47.75 142 ASN A CA 1
ATOM 1097 C C . ASN A 1 142 ? 51.725 38.616 -36.298 1.00 47.75 142 ASN A C 1
ATOM 1099 O O . ASN A 1 142 ? 52.753 37.941 -36.194 1.00 47.75 142 ASN A O 1
ATOM 1103 N N . ASP A 1 143 ? 50.817 38.657 -35.315 1.00 64.94 143 ASP A N 1
ATOM 1104 C CA . ASP A 1 143 ? 51.031 38.039 -33.992 1.00 64.94 143 ASP A CA 1
ATOM 1105 C C . ASP A 1 143 ? 50.301 36.711 -33.751 1.00 64.94 143 ASP A C 1
ATOM 1107 O O . ASP A 1 143 ? 50.816 35.877 -33.006 1.00 64.94 143 ASP A O 1
ATOM 1111 N N . TYR A 1 144 ? 49.201 36.428 -34.447 1.00 70.19 144 TYR A N 1
ATOM 1112 C CA . TYR A 1 144 ? 48.489 35.154 -34.290 1.00 70.19 144 TYR A CA 1
ATOM 1113 C C . TYR A 1 144 ? 49.242 33.961 -34.918 1.00 70.19 144 TYR A C 1
ATOM 1115 O O . TYR A 1 144 ? 50.170 34.127 -35.719 1.00 70.19 144 TYR A O 1
ATOM 1123 N N . SER A 1 145 ? 48.876 32.747 -34.502 1.00 68.44 145 SER A N 1
ATOM 1124 C CA . SER A 1 145 ? 49.382 31.477 -35.025 1.00 68.44 145 SER A CA 1
ATOM 1125 C C . SER A 1 145 ? 48.884 31.249 -36.450 1.00 68.44 145 SER A C 1
ATOM 1127 O O . SER A 1 145 ? 47.724 31.505 -36.766 1.00 68.44 145 SER A O 1
ATOM 1129 N N . SER A 1 146 ? 49.756 30.727 -37.310 1.00 67.25 146 SER A N 1
ATOM 1130 C CA . SER A 1 146 ? 49.423 30.339 -38.685 1.00 67.25 146 SER A CA 1
ATOM 1131 C C . SER A 1 146 ? 48.995 28.870 -38.816 1.00 67.25 146 SER A C 1
ATOM 1133 O O . SER A 1 146 ? 48.927 28.366 -39.934 1.00 67.25 146 SER A O 1
ATOM 1135 N N . VAL A 1 147 ? 48.797 28.163 -37.696 1.00 68.88 147 VAL A N 1
ATOM 1136 C CA . VAL A 1 147 ? 48.498 26.715 -37.653 1.00 68.88 147 VAL A CA 1
ATOM 1137 C C . VAL A 1 147 ? 47.177 26.416 -36.932 1.00 68.88 147 VAL A C 1
ATOM 1139 O O . VAL A 1 147 ? 46.513 25.432 -37.263 1.00 68.88 147 VAL A O 1
ATOM 1142 N N . LEU A 1 148 ? 46.778 27.271 -35.982 1.00 72.56 148 LEU A N 1
ATOM 1143 C CA . LEU A 1 148 ? 45.526 27.145 -35.233 1.00 72.56 148 LEU A CA 1
ATOM 1144 C C . LEU A 1 148 ? 44.424 28.048 -35.793 1.00 72.56 148 LEU A C 1
ATOM 1146 O O . LEU A 1 148 ? 44.607 29.259 -35.939 1.00 72.56 148 LEU A O 1
ATOM 1150 N N . MET A 1 149 ? 43.253 27.458 -36.028 1.00 75.25 149 MET A N 1
ATOM 1151 C CA . MET A 1 149 ? 42.008 28.196 -36.249 1.00 75.25 149 MET A CA 1
ATOM 1152 C C . MET A 1 149 ? 41.439 28.728 -34.925 1.00 75.25 149 MET A C 1
ATOM 1154 O O . MET A 1 149 ? 41.892 28.349 -33.843 1.00 75.25 149 MET A O 1
ATOM 1158 N N . ALA A 1 150 ? 40.466 29.637 -35.009 1.00 78.06 150 ALA A N 1
ATOM 1159 C CA . ALA A 1 150 ? 39.701 30.058 -33.839 1.00 78.06 150 ALA A CA 1
ATOM 1160 C C . ALA A 1 150 ? 38.878 28.875 -33.286 1.00 78.06 150 ALA A C 1
ATOM 1162 O O . ALA A 1 150 ? 38.362 28.092 -34.084 1.00 78.06 150 ALA A O 1
ATOM 1163 N N . PRO A 1 151 ? 38.722 28.736 -31.959 1.00 81.88 151 PRO A N 1
ATOM 1164 C CA . PRO A 1 151 ? 37.729 27.831 -31.391 1.00 81.88 151 PRO A CA 1
ATOM 1165 C C . PRO A 1 151 ? 36.308 28.286 -31.743 1.00 81.88 151 PRO A C 1
ATOM 1167 O O . PRO A 1 151 ? 36.042 29.487 -31.777 1.00 81.88 151 PRO A O 1
ATOM 1170 N N . ILE A 1 152 ? 35.381 27.346 -31.921 1.00 83.06 152 ILE A N 1
ATOM 1171 C CA . ILE A 1 152 ? 33.942 27.646 -31.933 1.00 83.06 152 ILE A CA 1
ATOM 1172 C C . ILE A 1 152 ? 33.445 27.484 -30.500 1.00 83.06 152 ILE A C 1
ATOM 1174 O O . ILE A 1 152 ? 33.441 26.372 -29.973 1.00 83.06 152 ILE A O 1
ATOM 1178 N N . LEU A 1 153 ? 33.070 28.589 -29.857 1.00 88.12 153 LEU A N 1
ATOM 1179 C CA . LEU A 1 153 ? 32.627 28.626 -28.466 1.00 88.12 153 LEU A CA 1
ATOM 1180 C C . LEU A 1 153 ? 31.110 28.457 -28.360 1.00 88.12 153 LEU A C 1
ATOM 1182 O O . LEU A 1 153 ? 30.347 29.105 -29.074 1.00 88.12 153 LEU A O 1
ATOM 1186 N N . SER A 1 154 ? 30.686 27.635 -27.406 1.00 80.31 154 SER A N 1
ATOM 1187 C CA . SER A 1 154 ? 29.288 27.428 -27.039 1.00 80.31 154 SER A CA 1
ATOM 1188 C C . SER A 1 154 ? 29.132 27.324 -25.522 1.00 80.31 154 SER A C 1
ATOM 1190 O O . SER A 1 154 ? 30.077 26.995 -24.796 1.00 80.31 154 SER A O 1
ATOM 1192 N N . VAL A 1 155 ? 27.923 27.592 -25.040 1.00 88.44 155 VAL A N 1
ATOM 1193 C CA . VAL A 1 155 ? 27.527 27.269 -23.668 1.00 88.44 155 VAL A CA 1
ATOM 1194 C C . VAL A 1 155 ? 27.148 25.793 -23.604 1.00 88.44 155 VAL A C 1
ATOM 1196 O O . VAL A 1 155 ? 26.492 25.259 -24.496 1.00 88.44 155 VAL A O 1
ATOM 1199 N N . ASP A 1 156 ? 27.602 25.132 -22.550 1.00 84.75 156 ASP A N 1
ATOM 1200 C CA . ASP A 1 156 ? 27.263 23.754 -22.215 1.00 84.75 156 ASP A CA 1
ATOM 1201 C C . ASP A 1 156 ? 26.121 23.701 -21.195 1.00 84.75 156 ASP A C 1
ATOM 1203 O O . ASP A 1 156 ? 25.144 22.986 -21.393 1.00 84.75 156 ASP A O 1
ATOM 1207 N N . SER A 1 157 ? 26.218 24.510 -20.137 1.00 82.19 157 SER A N 1
ATOM 1208 C CA . SER A 1 157 ? 25.155 24.709 -19.151 1.00 82.19 157 SER A CA 1
ATOM 1209 C C . SER A 1 157 ? 25.310 26.040 -18.409 1.00 82.19 157 SER A C 1
ATOM 1211 O O . SER A 1 157 ? 26.389 26.640 -18.386 1.00 82.19 157 SER A O 1
ATOM 1213 N N . VAL A 1 158 ? 24.217 26.501 -17.797 1.00 84.19 158 VAL A N 1
ATOM 1214 C CA . VAL A 1 158 ? 24.141 27.733 -16.999 1.00 84.19 158 VAL A CA 1
ATOM 1215 C C . VAL A 1 158 ? 23.428 27.415 -15.684 1.00 84.19 158 VAL A C 1
ATOM 1217 O O . VAL A 1 158 ? 22.421 26.711 -15.690 1.00 84.19 158 VAL A O 1
ATOM 1220 N N . SER A 1 159 ? 23.932 27.940 -14.569 1.00 82.94 159 SER A N 1
ATOM 1221 C CA . SER A 1 159 ? 23.211 28.047 -13.295 1.00 82.94 159 SER A CA 1
ATOM 1222 C C . SER A 1 159 ? 23.138 29.513 -12.865 1.00 82.94 159 SER A C 1
ATOM 1224 O O . SER A 1 159 ? 23.781 30.375 -13.462 1.00 82.94 159 SER A O 1
ATOM 1226 N N . SER A 1 160 ? 22.414 29.801 -11.783 1.00 81.88 160 SER A N 1
ATOM 1227 C CA . SER A 1 160 ? 22.338 31.139 -11.175 1.00 81.88 160 SER A CA 1
ATOM 1228 C C . SER A 1 160 ? 23.687 31.718 -10.723 1.00 81.88 160 SER A C 1
ATOM 1230 O O . SER A 1 160 ? 23.768 32.895 -10.399 1.00 81.88 160 SER A O 1
ATOM 1232 N N . ASN A 1 161 ? 24.758 30.921 -10.679 1.00 86.75 161 ASN A N 1
ATOM 1233 C CA . ASN A 1 161 ? 26.060 31.334 -10.146 1.00 86.75 161 ASN A CA 1
ATOM 1234 C C . ASN A 1 161 ? 27.281 30.802 -10.921 1.00 86.75 161 ASN A C 1
ATOM 1236 O O . ASN A 1 161 ? 28.424 31.016 -10.497 1.00 86.75 161 ASN A O 1
ATOM 1240 N N . MET A 1 162 ? 27.072 30.082 -12.030 1.00 86.06 162 MET A N 1
ATOM 1241 C CA . MET A 1 162 ? 28.136 29.458 -12.824 1.00 86.06 162 MET A CA 1
ATOM 1242 C C . MET A 1 162 ? 27.744 29.323 -14.299 1.00 86.06 162 MET A C 1
ATOM 1244 O O . MET A 1 162 ? 26.587 29.075 -14.631 1.00 86.06 162 MET A O 1
ATOM 1248 N N . VAL A 1 163 ? 28.737 29.383 -15.188 1.00 89.50 163 VAL A N 1
ATOM 1249 C CA . VAL A 1 163 ? 28.577 29.060 -16.617 1.00 89.50 163 VAL A CA 1
ATOM 1250 C C . VAL A 1 163 ? 29.588 27.987 -16.999 1.00 89.50 163 VAL A C 1
ATOM 1252 O O . VAL A 1 163 ? 30.788 28.150 -16.768 1.00 89.50 163 VAL A O 1
ATOM 1255 N N . ARG A 1 164 ? 29.128 26.890 -17.607 1.00 91.06 164 ARG A N 1
ATOM 1256 C CA . ARG A 1 164 ? 29.998 25.892 -18.237 1.00 91.06 164 ARG A CA 1
ATOM 1257 C C . ARG A 1 164 ? 30.085 26.187 -19.730 1.00 91.06 164 ARG A C 1
ATOM 1259 O O . ARG A 1 164 ? 29.083 26.207 -20.437 1.00 91.06 164 ARG A O 1
ATOM 1266 N N . LEU A 1 165 ? 31.302 26.426 -20.196 1.00 90.50 165 LEU A N 1
ATOM 1267 C CA . LEU A 1 165 ? 31.657 26.715 -21.580 1.00 90.50 165 LEU A CA 1
ATOM 1268 C C . LEU A 1 165 ? 32.301 25.477 -22.207 1.00 90.50 165 LEU A C 1
ATOM 1270 O O . LEU A 1 165 ? 33.174 24.865 -21.584 1.00 90.50 165 LEU A O 1
ATOM 1274 N N . LYS A 1 166 ? 31.941 25.151 -23.451 1.00 88.88 166 LYS A N 1
ATOM 1275 C CA . LYS A 1 166 ? 32.594 24.110 -24.264 1.00 88.88 166 LYS A CA 1
ATOM 1276 C C . LYS A 1 166 ? 32.896 24.631 -25.664 1.00 88.88 166 LYS A C 1
ATOM 1278 O O . LYS A 1 166 ? 32.139 25.439 -26.205 1.00 88.88 166 LYS A O 1
ATOM 1283 N N . TRP A 1 167 ? 33.992 24.174 -26.261 1.00 90.06 167 TRP A N 1
ATOM 1284 C CA . TRP A 1 167 ? 34.397 24.645 -27.584 1.00 90.06 167 TRP A CA 1
ATOM 1285 C C . TRP A 1 167 ? 34.931 23.550 -28.505 1.00 90.06 167 TRP A C 1
ATOM 1287 O O . TRP A 1 167 ? 35.720 22.685 -28.116 1.00 90.06 167 TRP A O 1
ATOM 1297 N N . ALA A 1 168 ? 34.522 23.630 -29.769 1.00 79.69 168 ALA A N 1
ATOM 1298 C CA . ALA A 1 168 ? 35.111 22.864 -30.856 1.00 79.69 168 ALA A CA 1
ATOM 1299 C C . ALA A 1 168 ? 36.350 23.586 -31.418 1.00 79.69 168 ALA A C 1
ATOM 1301 O O . ALA A 1 168 ? 36.616 24.751 -31.117 1.00 79.69 168 ALA A O 1
ATOM 1302 N N . LEU A 1 169 ? 37.129 22.870 -32.228 1.00 70.44 169 LEU A N 1
ATOM 1303 C CA . LEU A 1 169 ? 38.249 23.417 -32.990 1.00 70.44 169 LEU A CA 1
ATOM 1304 C C . LEU A 1 169 ? 38.360 22.588 -34.272 1.00 70.44 169 LEU A C 1
ATOM 1306 O O . LEU A 1 169 ? 38.666 21.397 -34.188 1.00 70.44 169 LEU A O 1
ATOM 1310 N N . ASP A 1 170 ? 38.065 23.200 -35.418 1.00 57.97 170 ASP A N 1
ATOM 1311 C CA . ASP A 1 170 ? 37.667 22.463 -36.629 1.00 57.97 170 ASP A CA 1
ATOM 1312 C C . ASP A 1 170 ? 38.786 21.614 -37.249 1.00 57.97 170 ASP A C 1
ATOM 1314 O O . ASP A 1 170 ? 38.514 20.586 -37.863 1.00 57.97 170 ASP A O 1
ATOM 1318 N N . ILE A 1 171 ? 40.054 21.992 -37.045 1.00 55.91 171 ILE A N 1
ATOM 1319 C CA . ILE A 1 171 ? 41.234 21.199 -37.427 1.00 55.91 171 ILE A CA 1
ATOM 1320 C C . ILE A 1 171 ? 42.430 21.466 -36.499 1.00 55.91 171 ILE A C 1
ATOM 1322 O O . ILE A 1 171 ? 42.552 22.528 -35.892 1.00 55.91 171 ILE A O 1
ATOM 1326 N N . ASN A 1 172 ? 43.356 20.499 -36.444 1.00 56.53 172 ASN A N 1
ATOM 1327 C CA . ASN A 1 172 ? 44.660 20.560 -35.757 1.00 56.53 172 ASN A CA 1
ATOM 1328 C C . ASN A 1 172 ? 44.640 20.606 -34.213 1.00 56.53 172 ASN A C 1
ATOM 1330 O O . ASN A 1 172 ? 45.499 21.241 -33.601 1.00 56.53 172 ASN A O 1
ATOM 1334 N N . ALA A 1 173 ? 43.744 19.860 -33.556 1.00 56.31 173 ALA A N 1
ATOM 1335 C CA . ALA A 1 173 ? 43.743 19.730 -32.089 1.00 56.31 173 ALA A CA 1
ATOM 1336 C C . ALA A 1 173 ? 45.101 19.274 -31.495 1.00 56.31 173 ALA A C 1
ATOM 1338 O O . ALA A 1 173 ? 45.465 19.698 -30.404 1.00 56.31 173 ALA A O 1
ATOM 1339 N N . SER A 1 174 ? 45.885 18.476 -32.230 1.00 62.16 174 SER A N 1
ATOM 1340 C CA . SER A 1 174 ? 47.233 18.018 -31.848 1.00 62.16 174 SER A CA 1
ATOM 1341 C C . SER A 1 174 ? 48.325 19.100 -31.884 1.00 62.16 174 SER A C 1
ATOM 1343 O O . SER A 1 174 ? 49.444 18.846 -31.441 1.00 62.16 174 SER A O 1
ATOM 1345 N N . ALA A 1 175 ? 48.027 20.300 -32.395 1.00 68.69 175 ALA A N 1
ATOM 1346 C CA . ALA A 1 175 ? 48.928 21.454 -32.375 1.00 68.69 175 ALA A CA 1
ATOM 1347 C C . ALA A 1 175 ? 48.647 22.424 -31.207 1.00 68.69 175 ALA A C 1
ATOM 1349 O O . ALA A 1 175 ? 49.389 23.396 -31.037 1.00 68.69 175 ALA A O 1
ATOM 1350 N N . VAL A 1 176 ? 47.595 22.182 -30.414 1.00 78.75 176 VAL A N 1
ATOM 1351 C CA . VAL A 1 176 ? 47.220 23.014 -29.261 1.00 78.75 176 VAL A CA 1
ATOM 1352 C C . VAL A 1 176 ? 47.988 22.580 -28.011 1.00 78.75 176 VAL A C 1
ATOM 1354 O O . VAL A 1 176 ? 48.110 21.396 -27.711 1.00 78.75 176 VAL A O 1
ATOM 1357 N N . LYS A 1 177 ? 48.492 23.565 -27.267 1.00 83.19 177 LYS A N 1
ATOM 1358 C CA . LYS A 1 177 ? 49.169 23.424 -25.973 1.00 83.19 177 LYS A CA 1
ATOM 1359 C C . LYS A 1 177 ? 48.237 23.714 -24.793 1.00 83.19 177 LYS A C 1
ATOM 1361 O O . LYS A 1 177 ? 48.284 23.020 -23.786 1.00 83.19 177 LYS A O 1
ATOM 1366 N N . GLU A 1 178 ? 47.456 24.783 -24.904 1.00 87.31 178 GLU A N 1
ATOM 1367 C CA . GLU A 1 178 ? 46.469 25.239 -23.920 1.00 87.31 178 GLU A CA 1
ATOM 1368 C C . GLU A 1 178 ? 45.396 26.075 -24.639 1.00 87.31 178 GLU A C 1
ATOM 1370 O O . GLU A 1 178 ? 45.621 26.580 -25.736 1.00 87.31 178 GLU A O 1
ATOM 1375 N N . TYR A 1 179 ? 44.254 26.274 -24.000 1.00 90.75 179 TYR A N 1
ATOM 1376 C CA . TYR A 1 179 ? 43.225 27.244 -24.343 1.00 90.75 179 TYR A CA 1
ATOM 1377 C C . TYR A 1 179 ? 43.177 28.302 -23.248 1.00 90.75 179 TYR A C 1
ATOM 1379 O O . TYR A 1 179 ? 43.226 27.977 -22.061 1.00 90.75 179 TYR A O 1
ATOM 1387 N N . ARG A 1 180 ? 43.050 29.569 -23.636 1.00 91.31 180 ARG A N 1
ATOM 1388 C CA . ARG A 1 180 ? 42.874 30.695 -22.718 1.00 91.31 180 ARG A CA 1
ATOM 1389 C C . ARG A 1 180 ? 41.431 31.153 -22.771 1.00 91.31 180 ARG A C 1
ATOM 1391 O O . ARG A 1 180 ? 40.938 31.473 -23.850 1.00 91.31 180 ARG A O 1
ATOM 1398 N N . VAL A 1 181 ? 40.780 31.156 -21.613 1.00 89.69 181 VAL A N 1
ATOM 1399 C CA . VAL A 1 181 ? 39.378 31.556 -21.453 1.00 89.69 181 VAL A CA 1
ATOM 1400 C C . VAL A 1 181 ? 39.342 32.987 -20.943 1.00 89.69 181 VAL A C 1
ATOM 1402 O O . VAL A 1 181 ? 40.043 33.321 -19.983 1.00 89.69 181 VAL A O 1
ATOM 1405 N N . PHE A 1 182 ? 38.526 33.814 -21.584 1.00 84.38 182 PHE A N 1
ATOM 1406 C CA . PHE A 1 182 ? 38.343 35.221 -21.270 1.00 84.38 182 PHE A CA 1
ATOM 1407 C C . PHE A 1 182 ? 36.898 35.474 -20.850 1.00 84.38 182 PHE A C 1
ATOM 1409 O O . PHE A 1 182 ? 35.972 34.999 -21.508 1.00 84.38 182 PHE A O 1
ATOM 1416 N N . GLN A 1 183 ? 36.732 36.247 -19.780 1.00 86.69 183 GLN A N 1
ATOM 1417 C CA . GLN A 1 183 ? 35.476 36.885 -19.403 1.00 86.69 183 GLN A CA 1
ATOM 1418 C C . GLN A 1 183 ? 35.603 38.365 -19.762 1.00 86.69 183 GLN A C 1
ATOM 1420 O O . GLN A 1 183 ? 36.545 39.041 -19.338 1.00 86.69 183 GLN A O 1
ATOM 1425 N N . ASP A 1 184 ? 34.711 38.823 -20.629 1.00 79.44 184 ASP A N 1
ATOM 1426 C CA . ASP A 1 184 ? 34.739 40.097 -21.339 1.00 79.44 184 ASP A CA 1
ATOM 1427 C C . ASP A 1 184 ? 36.063 40.340 -22.086 1.00 79.44 184 ASP A C 1
ATOM 1429 O O . ASP A 1 184 ? 36.211 39.978 -23.252 1.00 79.44 184 ASP A O 1
ATOM 1433 N N . THR A 1 185 ? 37.061 40.912 -21.411 1.00 77.44 185 THR A N 1
ATOM 1434 C CA . THR A 1 185 ? 38.421 41.124 -21.949 1.00 77.44 185 THR A CA 1
ATOM 1435 C C . THR A 1 185 ? 39.532 40.604 -21.031 1.00 77.44 185 THR A C 1
ATOM 1437 O O . THR A 1 185 ? 40.714 40.693 -21.369 1.00 77.44 185 THR A O 1
ATOM 1440 N N . VAL A 1 186 ? 39.180 40.036 -19.874 1.00 75.00 186 VAL A N 1
ATOM 1441 C CA . VAL A 1 186 ? 40.116 39.556 -18.852 1.00 75.00 186 VAL A CA 1
ATOM 1442 C C . VAL A 1 186 ? 40.302 38.051 -19.004 1.00 75.00 186 VAL A C 1
ATOM 1444 O O . VAL A 1 186 ? 39.333 37.297 -18.984 1.00 75.00 186 VAL A O 1
ATOM 1447 N N . GLN A 1 187 ? 41.550 37.589 -19.124 1.00 88.88 187 GLN A N 1
ATOM 1448 C CA . GLN A 1 187 ? 41.833 36.154 -19.084 1.00 88.88 187 GLN A CA 1
ATOM 1449 C C . GLN A 1 187 ? 41.579 35.622 -17.667 1.00 88.88 187 GLN A C 1
ATOM 1451 O O . GLN A 1 187 ? 42.265 36.021 -16.727 1.00 88.88 187 GLN A O 1
ATOM 1456 N N . ILE A 1 188 ? 40.636 34.689 -17.535 1.00 87.00 188 ILE A N 1
ATOM 1457 C CA . ILE A 1 188 ? 40.270 34.054 -16.261 1.00 87.00 188 ILE A CA 1
ATOM 1458 C C . ILE A 1 188 ? 40.893 32.662 -16.082 1.00 87.00 188 ILE A C 1
ATOM 1460 O O . ILE A 1 188 ? 41.079 32.221 -14.950 1.00 87.00 188 ILE A O 1
ATOM 1464 N N . ALA A 1 189 ? 41.267 31.974 -17.170 1.00 91.75 189 ALA A N 1
ATOM 1465 C CA . ALA A 1 189 ? 41.881 30.646 -17.094 1.00 91.75 189 ALA A CA 1
ATOM 1466 C C . ALA A 1 189 ? 42.858 30.333 -18.242 1.00 91.75 189 ALA A C 1
ATOM 1468 O O . ALA A 1 189 ? 42.792 30.919 -19.327 1.00 91.75 189 ALA A O 1
ATOM 1469 N N . SER A 1 190 ? 43.728 29.351 -17.994 1.00 92.50 190 SER A N 1
ATOM 1470 C CA . SER A 1 190 ? 44.397 28.509 -18.995 1.00 92.50 190 SER A CA 1
ATOM 1471 C C . SER A 1 190 ? 43.995 27.056 -18.719 1.00 92.50 190 SER A C 1
ATOM 1473 O O . SER A 1 190 ? 44.052 26.632 -17.564 1.00 92.50 190 SER A O 1
ATOM 1475 N N . VAL A 1 191 ? 43.604 26.291 -19.741 1.00 89.94 191 VAL A N 1
ATOM 1476 C CA . VAL A 1 191 ? 43.245 24.862 -19.631 1.00 89.94 191 VAL A CA 1
ATOM 1477 C C . VAL A 1 191 ? 43.749 24.055 -20.828 1.00 89.94 191 VAL A C 1
ATOM 1479 O O . VAL A 1 191 ? 43.864 24.576 -21.926 1.00 89.94 191 VAL A O 1
ATOM 1482 N N . ASP A 1 192 ? 44.028 22.771 -20.643 1.00 84.81 192 ASP A N 1
ATOM 1483 C CA . ASP A 1 192 ? 44.380 21.809 -21.702 1.00 84.81 192 ASP A CA 1
ATOM 1484 C C . ASP A 1 192 ? 43.142 21.166 -22.367 1.00 84.81 192 ASP A C 1
ATOM 1486 O O . ASP A 1 192 ? 43.142 20.854 -23.558 1.00 84.81 192 ASP A O 1
ATOM 1490 N N . ARG A 1 193 ? 42.060 21.013 -21.601 1.00 83.94 193 ARG A N 1
ATOM 1491 C CA . ARG A 1 193 ? 40.750 20.495 -22.029 1.00 83.94 193 ARG A CA 1
ATOM 1492 C C . ARG A 1 193 ? 39.907 21.492 -22.844 1.00 83.94 193 ARG A C 1
ATOM 1494 O O . ARG A 1 193 ? 40.040 22.703 -22.708 1.00 83.94 193 ARG A O 1
ATOM 1501 N N . LYS A 1 194 ? 38.956 20.964 -23.629 1.00 89.38 194 LYS A N 1
ATOM 1502 C CA . LYS A 1 194 ? 38.009 21.716 -24.490 1.00 89.38 194 LYS A CA 1
ATOM 1503 C C . LYS A 1 194 ? 36.785 22.320 -23.766 1.00 89.38 194 LYS A C 1
ATOM 1505 O O . LYS A 1 194 ? 35.786 22.652 -24.403 1.00 89.38 194 LYS A O 1
ATOM 1510 N N . TRP A 1 195 ? 36.827 22.421 -22.438 1.00 90.88 195 TRP A N 1
ATOM 1511 C CA . TRP A 1 195 ? 35.748 23.007 -21.642 1.00 90.88 195 TRP A CA 1
ATOM 1512 C C . TRP A 1 195 ? 36.273 23.665 -20.364 1.00 90.88 195 TRP A C 1
ATOM 1514 O O . TRP A 1 195 ? 37.281 23.246 -19.782 1.00 90.88 195 TRP A O 1
ATOM 1524 N N . TYR A 1 196 ? 35.555 24.676 -19.886 1.00 93.75 196 TYR A N 1
ATOM 1525 C CA . TYR A 1 196 ? 35.824 25.327 -18.608 1.00 93.75 196 TYR A CA 1
ATOM 1526 C C . TYR A 1 196 ? 34.524 25.749 -17.929 1.00 93.75 196 TYR A C 1
ATOM 1528 O O . TYR A 1 196 ? 33.588 26.198 -18.581 1.00 93.75 196 TYR A O 1
ATOM 1536 N N . GLN A 1 197 ? 34.475 25.595 -16.612 1.00 93.38 197 GLN A N 1
ATOM 1537 C CA . GLN A 1 197 ? 33.377 26.058 -15.775 1.00 93.38 197 GLN A CA 1
ATOM 1538 C C . GLN A 1 197 ? 33.852 27.306 -15.043 1.00 93.38 197 GLN A C 1
ATOM 1540 O O . GLN A 1 197 ? 34.846 27.242 -14.321 1.00 93.38 197 GLN A O 1
ATOM 1545 N N . VAL A 1 198 ? 33.156 28.419 -15.256 1.00 92.12 198 VAL A N 1
ATOM 1546 C CA . VAL A 1 198 ? 33.396 29.707 -14.604 1.00 92.12 198 VAL A CA 1
ATOM 1547 C C . VAL A 1 198 ? 32.569 29.738 -13.314 1.00 92.12 198 VAL A C 1
ATOM 1549 O O . VAL A 1 198 ? 31.339 29.712 -13.406 1.00 92.12 198 VAL A O 1
ATOM 1552 N N . PRO A 1 199 ? 33.194 29.726 -12.121 1.00 87.69 199 PRO A N 1
ATOM 1553 C CA . PRO A 1 199 ? 32.486 29.744 -10.848 1.00 87.69 199 PRO A CA 1
ATOM 1554 C C . PRO A 1 199 ? 32.316 31.170 -10.299 1.00 87.69 199 PRO A C 1
ATOM 1556 O O . PRO A 1 199 ? 33.044 32.076 -10.695 1.00 87.69 199 PRO A O 1
ATOM 1559 N N . GLN A 1 200 ? 31.440 31.332 -9.301 1.00 85.12 200 GLN A N 1
ATOM 1560 C CA . GLN A 1 200 ? 31.272 32.576 -8.525 1.00 85.12 200 GLN A CA 1
ATOM 1561 C C . GLN A 1 200 ? 30.860 33.796 -9.368 1.00 85.12 200 GLN A C 1
ATOM 1563 O O . GLN A 1 200 ? 31.345 34.908 -9.166 1.00 85.12 200 GLN A O 1
ATOM 1568 N N . LEU A 1 201 ? 29.940 33.566 -10.300 1.00 87.06 201 LEU A N 1
ATOM 1569 C CA . LEU A 1 201 ? 29.208 34.603 -11.022 1.00 87.06 201 LEU A CA 1
ATOM 1570 C C . LEU A 1 201 ? 27.945 35.004 -10.232 1.00 87.06 201 LEU A C 1
ATOM 1572 O O . LEU A 1 201 ? 27.488 34.237 -9.382 1.00 87.06 201 LEU A O 1
ATOM 1576 N N . ASN A 1 202 ? 27.377 36.184 -10.499 1.00 82.00 202 ASN A N 1
ATOM 1577 C CA . ASN A 1 202 ? 26.138 36.636 -9.855 1.00 82.00 202 ASN A CA 1
ATOM 1578 C C . ASN A 1 202 ? 24.901 36.234 -10.674 1.00 82.00 202 ASN A C 1
ATOM 1580 O O . ASN A 1 202 ? 24.925 36.261 -11.905 1.00 82.00 202 ASN A O 1
ATOM 1584 N N . ALA A 1 203 ? 23.793 35.955 -9.989 1.00 77.50 203 ALA A N 1
ATOM 1585 C CA . ALA A 1 203 ? 22.505 35.682 -10.621 1.00 77.50 203 ALA A CA 1
ATOM 1586 C C . ALA A 1 203 ? 21.887 36.958 -11.218 1.00 77.50 203 ALA A C 1
ATOM 1588 O O . ALA A 1 203 ? 21.872 37.998 -10.559 1.00 77.50 203 ALA A O 1
ATOM 1589 N N . GLY A 1 204 ? 21.346 36.880 -12.437 1.00 73.69 204 GLY A N 1
ATOM 1590 C CA . GLY A 1 204 ? 20.764 38.028 -13.147 1.00 73.69 204 GLY A CA 1
ATOM 1591 C C . GLY A 1 204 ? 21.773 39.014 -13.754 1.00 73.69 204 GLY A C 1
ATOM 1592 O O . GLY A 1 204 ? 21.357 39.965 -14.413 1.00 73.69 204 GLY A O 1
ATOM 1593 N N . ASP A 1 205 ? 23.082 38.807 -13.572 1.00 82.69 205 ASP A N 1
ATOM 1594 C CA . ASP A 1 205 ? 24.103 39.506 -14.360 1.00 82.69 205 ASP A CA 1
ATOM 1595 C C . ASP A 1 205 ? 24.229 38.855 -15.751 1.00 82.69 205 ASP A C 1
ATOM 1597 O O . ASP A 1 205 ? 24.061 37.644 -15.919 1.00 82.69 205 ASP A O 1
ATOM 1601 N N . THR A 1 206 ? 24.595 39.657 -16.754 1.00 83.06 206 THR A N 1
ATOM 1602 C CA . THR A 1 206 ? 25.028 39.167 -18.073 1.00 83.06 206 THR A CA 1
ATOM 1603 C C . THR A 1 206 ? 26.542 39.285 -18.199 1.00 83.06 206 THR A C 1
ATOM 1605 O O . THR A 1 206 ? 27.093 40.362 -17.975 1.00 83.06 206 THR A O 1
ATOM 1608 N N . TYR A 1 207 ? 27.208 38.204 -18.607 1.00 81.31 207 TYR A N 1
ATOM 1609 C CA . TYR A 1 207 ? 28.650 38.184 -18.877 1.00 81.31 207 TYR A CA 1
ATOM 1610 C C . TYR A 1 207 ? 28.931 37.740 -20.308 1.00 81.31 207 TYR A C 1
ATOM 1612 O O . TYR A 1 207 ? 28.228 36.884 -20.848 1.00 81.31 207 TYR A O 1
ATOM 1620 N N . SER A 1 208 ? 29.990 38.277 -20.913 1.00 82.25 208 SER A N 1
ATOM 1621 C CA . SER A 1 208 ? 30.455 37.832 -22.226 1.00 82.25 208 SER A CA 1
ATOM 1622 C C . SER A 1 208 ? 31.693 36.940 -22.095 1.00 82.25 208 SER A C 1
ATOM 1624 O O . SER A 1 208 ? 32.551 37.159 -21.240 1.00 82.25 208 SER A O 1
ATOM 1626 N N . PHE A 1 209 ? 31.802 35.908 -22.932 1.00 89.56 209 PHE A N 1
ATOM 1627 C CA . PHE A 1 209 ? 32.914 34.955 -22.896 1.00 89.56 209 PHE A CA 1
ATOM 1628 C C . PHE A 1 209 ? 33.533 34.740 -24.276 1.00 89.56 209 PHE A C 1
ATOM 1630 O O . PHE A 1 209 ? 32.830 34.701 -25.285 1.00 89.56 209 PHE A O 1
ATOM 1637 N N . SER A 1 210 ? 34.854 34.551 -24.320 1.00 85.81 210 SER A N 1
ATOM 1638 C CA . SER A 1 210 ? 35.588 34.131 -25.522 1.00 85.81 210 SER A CA 1
ATOM 1639 C C . SER A 1 210 ? 36.775 33.224 -25.174 1.00 85.81 210 SER A C 1
ATOM 1641 O O . SER A 1 210 ? 37.236 33.185 -24.031 1.00 85.81 210 SER A O 1
ATOM 1643 N N . VAL A 1 211 ? 37.271 32.458 -26.148 1.00 89.56 211 VAL A N 1
ATOM 1644 C CA . VAL A 1 211 ? 38.388 31.515 -25.977 1.00 89.56 211 VAL A CA 1
ATOM 1645 C C . VAL A 1 211 ? 39.386 31.651 -27.126 1.00 89.56 211 VAL A C 1
ATOM 1647 O O . VAL A 1 211 ? 38.999 31.797 -28.282 1.00 89.56 211 VAL A O 1
ATOM 1650 N N . ALA A 1 212 ? 40.683 31.557 -26.829 1.00 87.94 212 ALA A N 1
ATOM 1651 C CA . ALA A 1 212 ? 41.739 31.427 -27.835 1.00 87.94 212 ALA A CA 1
ATOM 1652 C C . ALA A 1 212 ? 42.596 30.183 -27.560 1.00 87.94 212 ALA A C 1
ATOM 1654 O O . ALA A 1 212 ? 43.004 29.947 -26.423 1.00 87.94 212 ALA A O 1
ATOM 1655 N N . ALA A 1 213 ? 42.892 29.395 -28.592 1.00 86.44 213 ALA A N 1
ATOM 1656 C CA . ALA A 1 213 ? 43.811 28.264 -28.501 1.00 86.44 213 ALA A CA 1
ATOM 1657 C C . ALA A 1 213 ? 45.262 28.753 -28.637 1.00 86.44 213 ALA A C 1
ATOM 1659 O O . ALA A 1 213 ? 45.537 29.671 -29.402 1.00 86.44 213 ALA A O 1
ATOM 1660 N N . ILE A 1 214 ? 46.203 28.157 -27.915 1.00 86.88 214 ILE A N 1
ATOM 1661 C CA . ILE A 1 214 ? 47.628 28.510 -27.927 1.00 86.88 214 ILE A CA 1
ATOM 1662 C C . ILE A 1 214 ? 48.415 27.335 -28.493 1.00 86.88 214 ILE A C 1
ATOM 1664 O O . ILE A 1 214 ? 48.205 26.199 -28.071 1.00 86.88 214 ILE A O 1
ATOM 1668 N N . ASP A 1 215 ? 49.328 27.585 -29.427 1.00 84.25 215 ASP A N 1
ATOM 1669 C CA . ASP A 1 215 ? 50.130 26.531 -30.046 1.00 84.25 215 ASP A CA 1
ATOM 1670 C C . ASP A 1 215 ? 51.341 26.100 -29.199 1.00 84.25 215 ASP A C 1
ATOM 1672 O O . ASP A 1 215 ? 51.690 26.700 -28.175 1.00 84.25 215 ASP A O 1
ATOM 1676 N N . LEU A 1 216 ? 52.007 25.030 -29.641 1.00 79.06 216 LEU A N 1
ATOM 1677 C CA . LEU A 1 216 ? 53.190 24.464 -28.983 1.00 79.06 216 LEU A CA 1
ATOM 1678 C C . LEU A 1 216 ? 54.360 25.461 -28.826 1.00 79.06 216 LEU A C 1
ATOM 1680 O O . LEU A 1 216 ? 55.200 25.256 -27.948 1.00 79.06 216 LEU A O 1
ATOM 1684 N N . ILE A 1 217 ? 54.414 26.540 -29.622 1.00 79.31 217 ILE A N 1
ATOM 1685 C CA . ILE A 1 217 ? 55.434 27.603 -29.518 1.00 79.31 217 ILE A CA 1
ATOM 1686 C C . ILE A 1 217 ? 54.940 28.855 -28.770 1.00 79.31 217 ILE A C 1
ATOM 1688 O O . ILE A 1 217 ? 55.724 29.775 -28.540 1.00 79.31 217 ILE A O 1
ATOM 1692 N N . GLY A 1 218 ? 53.682 28.872 -28.319 1.00 77.12 218 GLY A N 1
ATOM 1693 C CA . GLY A 1 218 ? 53.110 29.912 -27.466 1.00 77.12 218 GLY A CA 1
ATOM 1694 C C . GLY A 1 218 ? 52.362 31.035 -28.191 1.00 77.12 218 GLY A C 1
ATOM 1695 O O . GLY A 1 218 ? 52.011 32.017 -27.535 1.00 77.12 218 GLY A O 1
ATOM 1696 N N . LYS A 1 219 ? 52.100 30.923 -29.501 1.00 81.88 219 LYS A N 1
ATOM 1697 C CA . LYS A 1 219 ? 51.256 31.883 -30.232 1.00 81.88 219 LYS A CA 1
ATOM 1698 C C . LYS A 1 219 ? 49.775 31.523 -30.112 1.00 81.88 219 LYS A C 1
ATOM 1700 O O . LYS A 1 219 ? 49.406 30.355 -30.162 1.00 81.88 219 LYS A O 1
ATOM 1705 N N . ALA A 1 220 ? 48.923 32.539 -29.990 1.00 81.94 220 ALA A N 1
ATOM 1706 C CA . ALA A 1 220 ? 47.473 32.369 -29.922 1.00 81.94 220 ALA A CA 1
ATOM 1707 C C . ALA A 1 220 ? 46.835 32.231 -31.312 1.00 81.94 220 ALA A C 1
ATOM 1709 O O . ALA A 1 220 ? 47.292 32.851 -32.270 1.00 81.94 220 ALA A O 1
ATOM 1710 N N . SER A 1 221 ? 45.739 31.486 -31.420 1.00 84.75 221 SER A N 1
ATOM 1711 C CA . SER A 1 221 ? 44.771 31.587 -32.511 1.00 84.75 221 SER A CA 1
ATOM 1712 C C . SER A 1 221 ? 44.111 32.969 -32.514 1.00 84.75 221 SER A C 1
ATOM 1714 O O . SER A 1 221 ? 44.198 33.720 -31.539 1.00 84.75 221 SER A O 1
ATOM 1716 N N . LYS A 1 222 ? 43.349 33.282 -33.569 1.00 82.44 222 LYS A N 1
ATOM 1717 C CA . LYS A 1 222 ? 42.291 34.295 -33.429 1.00 82.44 222 LYS A CA 1
ATOM 1718 C C . LYS A 1 222 ? 41.336 33.876 -32.285 1.00 82.44 222 LYS A C 1
ATOM 1720 O O . LYS A 1 222 ? 41.153 32.667 -32.098 1.00 82.44 222 LYS A O 1
ATOM 1725 N N . PRO A 1 223 ? 40.741 34.817 -31.532 1.00 76.12 223 PRO A N 1
ATOM 1726 C CA . PRO A 1 223 ? 39.683 34.494 -30.576 1.00 76.12 223 PRO A CA 1
ATOM 1727 C C . PRO A 1 223 ? 38.484 33.821 -31.254 1.00 76.12 223 PRO A C 1
ATOM 1729 O O . PRO A 1 223 ? 38.265 34.002 -32.454 1.00 76.12 223 PRO A O 1
ATOM 1732 N N . SER A 1 224 ? 37.715 33.070 -30.469 1.00 82.00 224 SER A N 1
ATOM 1733 C CA . SER A 1 224 ? 36.416 32.514 -30.848 1.00 82.00 224 SER A CA 1
ATOM 1734 C C . SER A 1 224 ? 35.381 33.596 -31.171 1.00 82.00 224 SER A C 1
ATOM 1736 O O . SER A 1 224 ? 35.598 34.790 -30.951 1.00 82.00 224 SER A O 1
ATOM 1738 N N . ASN A 1 225 ? 34.193 33.166 -31.599 1.00 81.62 225 ASN A N 1
ATOM 1739 C CA . ASN A 1 225 ? 32.985 33.953 -31.368 1.00 81.62 225 ASN A CA 1
ATOM 1740 C C . ASN A 1 225 ? 32.856 34.309 -29.874 1.00 81.62 225 ASN A C 1
ATOM 1742 O O . ASN A 1 225 ? 33.242 33.524 -29.001 1.00 81.62 225 ASN A O 1
ATOM 1746 N N . VAL A 1 226 ? 32.299 35.484 -29.591 1.00 83.69 226 VAL A N 1
ATOM 1747 C CA . VAL A 1 226 ? 31.846 35.834 -28.241 1.00 83.69 226 VAL A CA 1
ATOM 1748 C C . VAL A 1 226 ? 30.504 35.144 -27.999 1.00 83.69 226 VAL A C 1
ATOM 1750 O O . VAL A 1 226 ? 29.695 35.036 -28.923 1.00 83.69 226 VAL A O 1
ATOM 1753 N N . VAL A 1 227 ? 30.268 34.678 -26.774 1.00 73.81 227 VAL A N 1
ATOM 1754 C CA . VAL A 1 227 ? 28.937 34.262 -26.313 1.00 73.81 227 VAL A CA 1
ATOM 1755 C C . VAL A 1 227 ? 28.572 35.100 -25.096 1.00 73.81 227 VAL A C 1
ATOM 1757 O O . VAL A 1 227 ? 29.322 35.124 -24.121 1.00 73.81 227 VAL A O 1
ATOM 1760 N N . GLU A 1 228 ? 27.444 35.798 -25.169 1.00 84.69 228 GLU A N 1
ATOM 1761 C CA . GLU A 1 228 ? 26.850 36.523 -24.044 1.00 84.69 228 GLU A CA 1
ATOM 1762 C C . GLU A 1 228 ? 25.886 35.590 -23.305 1.00 84.69 228 GLU A C 1
ATOM 1764 O O . GLU A 1 228 ? 25.138 34.837 -23.931 1.00 84.69 228 GLU A O 1
ATOM 1769 N N . VAL A 1 229 ? 25.946 35.600 -21.974 1.00 81.50 229 VAL A N 1
ATOM 1770 C CA . VAL A 1 229 ? 25.166 34.717 -21.104 1.00 81.50 229 VAL A CA 1
ATOM 1771 C C . VAL A 1 229 ? 24.585 35.541 -19.966 1.00 81.50 229 VAL A C 1
ATOM 1773 O O . VAL A 1 229 ? 25.309 35.950 -19.059 1.00 81.50 229 VAL A O 1
ATOM 1776 N N . GLU A 1 230 ? 23.277 35.777 -20.023 1.00 87.00 230 GLU A N 1
ATOM 1777 C CA . GLU A 1 230 ? 22.480 36.217 -18.879 1.00 87.00 230 GLU A CA 1
ATOM 1778 C C . GLU A 1 230 ? 22.303 35.011 -17.950 1.00 87.00 230 GLU A C 1
ATOM 1780 O O . GLU A 1 230 ? 21.785 33.971 -18.368 1.00 87.00 230 GLU A O 1
ATOM 1785 N N . LEU A 1 231 ? 22.791 35.102 -16.710 1.00 80.56 231 LEU A N 1
ATOM 1786 C CA . LEU A 1 231 ? 22.557 34.040 -15.735 1.00 80.56 231 LEU A CA 1
ATOM 1787 C C . LEU A 1 231 ? 21.113 34.146 -15.247 1.00 80.56 231 LEU A C 1
ATOM 1789 O O . LEU A 1 231 ? 20.674 35.252 -14.918 1.00 80.56 231 LEU A O 1
ATOM 1793 N N . PRO A 1 232 ? 20.378 33.024 -15.133 1.00 68.94 232 PRO A N 1
ATOM 1794 C CA . PRO A 1 232 ? 19.054 33.057 -14.541 1.00 68.94 232 PRO A CA 1
ATOM 1795 C C . PRO A 1 232 ? 19.156 33.656 -13.138 1.00 68.94 232 PRO A C 1
ATOM 1797 O O . PRO A 1 232 ? 20.137 33.436 -12.418 1.00 68.94 232 PRO A O 1
ATOM 1800 N N . LEU A 1 233 ? 18.131 34.411 -12.744 1.00 66.62 233 LEU A N 1
ATOM 1801 C CA . LEU A 1 233 ? 17.965 34.783 -11.344 1.00 66.62 233 LEU A CA 1
ATOM 1802 C C . LEU A 1 233 ? 18.003 33.514 -10.487 1.00 66.62 233 LEU A C 1
ATOM 1804 O O . LEU A 1 233 ? 17.619 32.433 -10.939 1.00 66.62 233 LEU A O 1
ATOM 1808 N N . GLU A 1 234 ? 18.480 33.641 -9.252 1.00 50.94 234 GLU A N 1
ATOM 1809 C CA . GLU A 1 234 ? 18.464 32.530 -8.314 1.00 50.94 234 GLU A CA 1
ATOM 1810 C C . GLU A 1 234 ? 17.009 32.265 -7.930 1.00 50.94 234 GLU A C 1
ATOM 1812 O O . GLU A 1 234 ? 16.473 32.853 -6.989 1.00 50.94 234 GLU A O 1
ATOM 1817 N N . GLU A 1 235 ? 16.359 31.392 -8.703 1.00 47.94 235 GLU A N 1
ATOM 1818 C CA . GLU A 1 235 ? 15.192 30.662 -8.246 1.00 47.94 235 GLU A CA 1
ATOM 1819 C C . GLU A 1 235 ? 15.636 29.900 -7.003 1.00 47.94 235 GLU A C 1
ATOM 1821 O O . GLU A 1 235 ? 16.199 28.804 -7.066 1.00 47.94 235 GLU A O 1
ATOM 1826 N N . LEU A 1 236 ? 15.392 30.530 -5.849 1.00 40.12 236 LEU A N 1
ATOM 1827 C CA . LEU A 1 236 ? 15.241 29.822 -4.593 1.00 40.12 236 LEU A CA 1
ATOM 1828 C C . LEU A 1 236 ? 14.400 28.583 -4.909 1.00 40.12 236 LEU A C 1
ATOM 1830 O O . LEU A 1 236 ? 13.387 28.731 -5.609 1.00 40.12 236 LEU A O 1
ATOM 1834 N N . PRO A 1 237 ? 14.775 27.385 -4.419 1.00 38.00 237 PRO A N 1
ATOM 1835 C CA . PRO A 1 237 ? 13.893 26.242 -4.567 1.00 38.00 237 PRO A CA 1
ATOM 1836 C C . PRO A 1 237 ? 12.516 26.684 -4.088 1.00 38.00 237 PRO A C 1
ATOM 1838 O O . PRO A 1 237 ? 12.425 27.392 -3.075 1.00 38.00 237 PRO A O 1
ATOM 1841 N N . GLN A 1 238 ? 11.457 26.300 -4.804 1.00 47.12 238 GLN A N 1
ATOM 1842 C CA . GLN A 1 238 ? 10.124 26.393 -4.230 1.00 47.12 238 GLN A CA 1
ATOM 1843 C C . GLN A 1 238 ? 10.125 25.456 -3.025 1.00 47.12 238 GLN A C 1
ATOM 1845 O O . GLN A 1 238 ? 9.829 24.268 -3.132 1.00 47.12 238 GLN A O 1
ATOM 1850 N N . LYS A 1 239 ? 10.526 26.008 -1.870 1.00 52.91 239 LYS A N 1
ATOM 1851 C CA . LYS A 1 239 ? 10.127 25.514 -0.567 1.00 52.91 239 LYS A CA 1
ATOM 1852 C C . LYS A 1 239 ? 8.636 25.311 -0.709 1.00 52.91 239 LYS A C 1
ATOM 1854 O O . LYS A 1 239 ? 7.964 26.218 -1.214 1.00 52.91 239 LYS A O 1
ATOM 1859 N N . ASP A 1 240 ? 8.152 24.143 -0.317 1.00 64.31 240 ASP A N 1
ATOM 1860 C CA . ASP A 1 240 ? 6.728 23.919 -0.419 1.00 64.31 240 ASP A CA 1
ATOM 1861 C C . ASP A 1 240 ? 5.994 25.058 0.305 1.00 64.31 240 ASP A C 1
ATOM 1863 O O . ASP A 1 240 ? 6.486 25.612 1.296 1.00 64.31 240 ASP A O 1
ATOM 1867 N N . THR A 1 241 ? 4.876 25.470 -0.267 1.00 73.75 241 THR A N 1
ATOM 1868 C CA . THR A 1 241 ? 3.977 26.502 0.265 1.00 73.75 241 THR A CA 1
ATOM 1869 C C . THR A 1 241 ? 2.528 26.031 0.247 1.00 73.75 241 THR A C 1
ATOM 1871 O O . THR A 1 241 ? 1.642 26.753 0.708 1.00 73.75 241 THR A O 1
ATOM 1874 N N . ILE A 1 242 ? 2.282 24.818 -0.255 1.00 81.88 242 ILE A N 1
ATOM 1875 C CA . ILE A 1 242 ? 1.050 24.089 -0.034 1.00 81.88 242 ILE A CA 1
ATOM 1876 C C . ILE A 1 242 ? 1.151 23.564 1.398 1.00 81.88 242 ILE A C 1
ATOM 1878 O O . ILE A 1 242 ? 2.052 22.808 1.734 1.00 81.88 242 ILE A O 1
ATOM 1882 N N . SER A 1 243 ? 0.268 24.033 2.277 1.00 85.62 243 SER A N 1
ATOM 1883 C CA . SER A 1 243 ? 0.111 23.396 3.581 1.00 85.62 243 SER A CA 1
ATOM 1884 C C . SER A 1 243 ? -0.677 22.090 3.425 1.00 85.62 243 SER A C 1
ATOM 1886 O O . SER A 1 243 ? -1.603 22.059 2.605 1.00 85.62 243 SER A O 1
ATOM 1888 N N . PRO A 1 244 ? -0.437 21.083 4.286 1.00 92.31 244 PRO A N 1
ATOM 1889 C CA . PRO A 1 244 ? -1.247 19.873 4.342 1.00 92.31 244 PRO A CA 1
ATOM 1890 C C . PRO A 1 244 ? -2.753 20.126 4.427 1.00 92.31 244 PRO A C 1
ATOM 1892 O O . PRO A 1 244 ? -3.216 21.156 4.935 1.00 92.31 244 PRO A O 1
ATOM 1895 N N . SER A 1 245 ? -3.535 19.119 4.032 1.00 91.56 245 SER A N 1
ATOM 1896 C CA . SER A 1 245 ? -4.977 19.095 4.271 1.00 91.56 245 SER A CA 1
ATOM 1897 C C . SER A 1 245 ? -5.285 19.308 5.758 1.00 91.56 245 SER A C 1
ATOM 1899 O O . SER A 1 245 ? -4.605 18.748 6.621 1.00 91.56 245 SER A O 1
ATOM 1901 N N . VAL A 1 246 ? -6.348 20.050 6.066 1.00 93.69 246 VAL A N 1
ATOM 1902 C CA . VAL A 1 246 ? -6.844 20.194 7.443 1.00 93.69 246 VAL A CA 1
ATOM 1903 C C . VAL A 1 246 ? -7.179 18.808 8.013 1.00 93.69 246 VAL A C 1
ATOM 1905 O O . VAL A 1 246 ? -7.984 18.110 7.393 1.00 93.69 246 VAL A O 1
ATOM 1908 N N . PRO A 1 247 ? -6.622 18.387 9.167 1.00 92.25 247 PRO A N 1
ATOM 1909 C CA . PRO A 1 247 ? -6.955 17.088 9.735 1.00 92.25 247 PRO A CA 1
ATOM 1910 C C . PRO A 1 247 ? -8.428 17.047 10.154 1.00 92.25 247 PRO A C 1
ATOM 1912 O O . PRO A 1 247 ? -8.938 17.956 10.816 1.00 92.25 247 PRO A O 1
ATOM 1915 N N . VAL A 1 248 ? -9.111 15.974 9.763 1.00 89.44 248 VAL A N 1
ATOM 1916 C CA . VAL A 1 248 ? -10.546 15.763 9.989 1.00 89.44 248 VAL A CA 1
ATOM 1917 C C . VAL A 1 248 ? -10.791 14.640 10.997 1.00 89.44 248 VAL A C 1
ATOM 1919 O O . VAL A 1 248 ? -9.888 13.884 11.350 1.00 89.44 248 VAL A O 1
ATOM 1922 N N . GLY A 1 249 ? -12.021 14.550 11.509 1.00 86.94 249 GLY A N 1
ATOM 1923 C CA . GLY A 1 249 ? -12.396 13.511 12.471 1.00 86.94 249 GLY A CA 1
ATOM 1924 C C . GLY A 1 249 ? -11.713 13.632 13.838 1.00 86.94 249 GLY A C 1
ATOM 1925 O O . GLY A 1 249 ? -11.541 12.614 14.499 1.00 86.94 249 GLY A O 1
ATOM 1926 N N . LEU A 1 250 ? -11.313 14.843 14.259 1.00 93.75 250 LEU A N 1
ATOM 1927 C CA . LEU A 1 250 ? -10.795 15.086 15.610 1.00 93.75 250 LEU A CA 1
ATOM 1928 C C . LEU A 1 250 ? -11.855 14.683 16.652 1.00 93.75 250 LEU A C 1
ATOM 1930 O O . LEU A 1 250 ? -12.903 15.319 16.759 1.00 93.75 250 LEU A O 1
ATOM 1934 N N . GLY A 1 251 ? -11.559 13.635 17.418 1.00 89.62 251 GLY A N 1
ATOM 1935 C CA . GLY A 1 251 ? -12.432 13.041 18.427 1.00 89.62 251 GLY A CA 1
ATOM 1936 C C . GLY A 1 251 ? -11.670 12.630 19.689 1.00 89.62 251 GLY A C 1
ATOM 1937 O O . GLY A 1 251 ? -10.455 12.809 19.798 1.00 89.62 251 GLY A O 1
ATOM 1938 N N . VAL A 1 252 ? -12.391 12.065 20.662 1.00 92.62 252 VAL A N 1
ATOM 1939 C CA . VAL A 1 252 ? -11.804 11.520 21.898 1.00 92.62 252 VAL A CA 1
ATOM 1940 C C . VAL A 1 252 ? -12.071 10.024 21.982 1.00 92.62 252 VAL A C 1
ATOM 1942 O O . VAL A 1 252 ? -13.220 9.598 21.934 1.00 92.62 252 VAL A O 1
ATOM 1945 N N . ALA A 1 253 ? -11.009 9.230 22.109 1.00 83.56 253 ALA A N 1
ATOM 1946 C CA . ALA A 1 253 ? -11.081 7.778 22.279 1.00 83.56 253 ALA A CA 1
ATOM 1947 C C . ALA A 1 253 ? -11.262 7.377 23.753 1.00 83.56 253 ALA A C 1
ATOM 1949 O O . ALA A 1 253 ? -11.711 6.275 24.047 1.00 83.56 253 ALA A O 1
ATOM 1950 N N . GLU A 1 254 ? -10.876 8.251 24.685 1.00 83.50 254 GLU A N 1
ATOM 1951 C CA . GLU A 1 254 ? -10.971 8.015 26.125 1.00 83.50 254 GLU A CA 1
ATOM 1952 C C . GLU A 1 254 ? -11.000 9.357 26.876 1.00 83.50 254 GLU A C 1
ATOM 1954 O O . GLU A 1 254 ? -10.088 10.171 26.718 1.00 83.50 254 GLU A O 1
ATOM 1959 N N . VAL A 1 255 ? -12.024 9.600 27.699 1.00 86.50 255 VAL A N 1
ATOM 1960 C CA . VAL A 1 255 ? -12.089 10.758 28.610 1.00 86.50 255 VAL A CA 1
ATOM 1961 C C . VAL A 1 255 ? -11.777 10.272 30.025 1.00 86.50 255 VAL A C 1
ATOM 1963 O O . VAL A 1 255 ? -12.357 9.290 30.483 1.00 86.50 255 VAL A O 1
ATOM 1966 N N . LYS A 1 256 ? -10.883 10.959 30.739 1.00 83.94 256 LYS A N 1
ATOM 1967 C CA . LYS A 1 256 ? -10.585 10.732 32.161 1.00 83.94 256 LYS A CA 1
ATOM 1968 C C . LYS A 1 256 ? -10.840 12.020 32.949 1.00 83.94 256 LYS A C 1
ATOM 1970 O O . LYS A 1 256 ? -11.149 13.066 32.381 1.00 83.94 256 LYS A O 1
ATOM 1975 N N . LYS A 1 257 ? -10.708 11.948 34.277 1.00 82.38 257 LYS A N 1
ATOM 1976 C CA . LYS A 1 257 ? -10.775 13.128 35.155 1.00 82.38 257 LYS A CA 1
ATOM 1977 C C . LYS A 1 257 ? -9.618 14.093 34.871 1.00 82.38 257 LYS A C 1
ATOM 1979 O O . LYS A 1 257 ? -9.836 15.237 34.503 1.00 82.38 257 LYS A O 1
ATOM 1984 N N . ASN A 1 258 ? -8.381 13.608 34.993 1.00 86.38 258 ASN A N 1
ATOM 1985 C CA . ASN A 1 258 ? -7.177 14.439 34.875 1.00 86.38 258 ASN A CA 1
ATOM 1986 C C . ASN A 1 258 ? -6.532 14.387 33.473 1.00 86.38 258 ASN A C 1
ATOM 1988 O O . ASN A 1 258 ? -5.345 14.682 33.334 1.00 86.38 258 ASN A O 1
ATOM 1992 N N . GLY A 1 259 ? -7.262 13.963 32.439 1.00 86.19 259 GLY A N 1
ATOM 1993 C CA . GLY A 1 259 ? -6.691 13.770 31.108 1.00 86.19 259 GLY A CA 1
ATOM 1994 C C . GLY A 1 259 ? -7.672 13.211 30.082 1.00 86.19 259 GLY A C 1
ATOM 1995 O O . GLY A 1 259 ? -8.816 12.907 30.412 1.00 86.19 259 GLY A O 1
ATOM 1996 N N . LEU A 1 260 ? -7.233 13.089 28.833 1.00 92.00 260 LEU A N 1
ATOM 1997 C CA . LEU A 1 260 ? -8.013 12.525 27.727 1.00 92.00 260 LEU A CA 1
ATOM 1998 C C . LEU A 1 260 ? -7.116 12.086 26.563 1.00 92.00 260 LEU A C 1
ATOM 2000 O O . LEU A 1 260 ? -5.976 12.531 26.435 1.00 92.00 260 LEU A O 1
ATOM 2004 N N . LYS A 1 261 ? -7.640 11.204 25.714 1.00 91.69 261 LYS A N 1
ATOM 2005 C CA . LYS A 1 261 ? -6.935 10.595 24.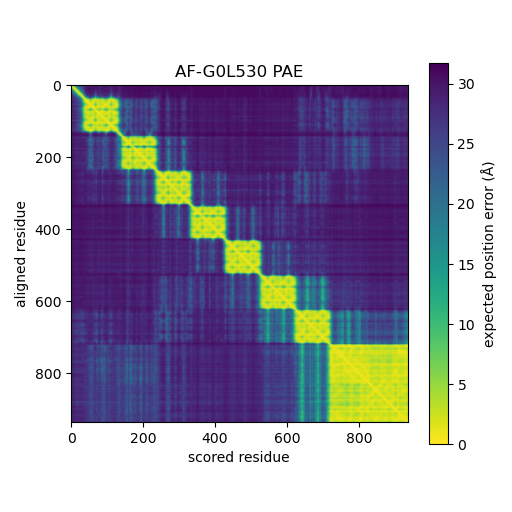584 1.00 91.69 261 LYS A CA 1
ATOM 2006 C C . LYS A 1 261 ? -7.574 11.049 23.272 1.00 91.69 261 LYS A C 1
ATOM 2008 O O . LYS A 1 261 ? -8.618 10.527 22.880 1.00 91.69 261 LYS A O 1
ATOM 2013 N N . LEU A 1 262 ? -6.967 12.035 22.620 1.00 92.50 262 LEU A N 1
ATOM 2014 C CA . LEU A 1 262 ? -7.404 12.541 21.318 1.00 92.50 262 LEU A CA 1
ATOM 2015 C C . LEU A 1 262 ? -7.013 11.576 20.197 1.00 92.50 262 LEU A C 1
ATOM 2017 O O . LEU A 1 262 ? -5.952 10.951 20.263 1.00 92.50 262 LEU A O 1
ATOM 2021 N N . TYR A 1 263 ? -7.841 11.518 19.157 1.00 92.19 263 TYR A N 1
ATOM 2022 C CA . TYR A 1 263 ? -7.510 10.921 17.863 1.00 92.19 263 TYR A CA 1
ATOM 2023 C C . TYR A 1 263 ? -8.027 11.801 16.721 1.00 92.19 263 TYR A C 1
ATOM 2025 O O . TYR A 1 263 ? -8.935 12.605 16.921 1.00 92.19 263 TYR A O 1
ATOM 2033 N N . TRP A 1 264 ? -7.463 11.645 15.529 1.00 94.94 264 TRP A N 1
ATOM 2034 C CA . TRP A 1 264 ? -7.945 12.251 14.284 1.00 94.94 264 TRP A CA 1
ATOM 2035 C C . TRP A 1 264 ? -7.620 11.334 13.094 1.00 94.94 264 TRP A C 1
ATOM 2037 O O . TRP A 1 264 ? -6.971 10.299 13.256 1.00 94.94 264 TRP A O 1
ATOM 2047 N N . GLN A 1 265 ? -8.094 11.675 11.897 1.00 89.62 265 GLN A N 1
ATOM 2048 C CA . GLN A 1 265 ? -7.712 10.984 10.661 1.00 89.62 265 GLN A CA 1
ATOM 2049 C C . GLN A 1 265 ? -6.404 11.557 10.102 1.00 89.62 265 GLN A C 1
ATOM 2051 O O . GLN A 1 265 ? -6.078 12.723 10.342 1.00 89.62 265 GLN A O 1
ATOM 2056 N N . VAL A 1 266 ? -5.656 10.748 9.343 1.00 88.56 266 VAL A N 1
ATOM 2057 C CA . VAL A 1 266 ? -4.433 11.215 8.673 1.00 88.56 266 VAL A CA 1
ATOM 2058 C C . VAL A 1 266 ? -4.744 12.370 7.720 1.00 88.56 266 VAL A C 1
ATOM 2060 O O . VAL A 1 266 ? -5.672 12.297 6.917 1.00 88.56 266 VAL A O 1
ATOM 2063 N N . ALA A 1 267 ? -3.952 13.435 7.808 1.00 89.31 267 ALA A N 1
ATOM 2064 C CA . ALA A 1 267 ? -3.930 14.484 6.802 1.00 89.31 267 ALA A CA 1
ATOM 2065 C C . ALA A 1 267 ? -3.075 14.042 5.605 1.00 89.31 267 ALA A C 1
ATOM 2067 O O . ALA A 1 267 ? -2.079 13.334 5.767 1.00 89.31 267 ALA A O 1
ATOM 2068 N N . THR A 1 268 ? -3.452 14.486 4.410 1.00 86.38 268 THR A N 1
ATOM 2069 C CA . THR A 1 268 ? -2.701 14.274 3.171 1.00 86.38 268 THR A CA 1
ATOM 2070 C C . THR A 1 268 ? -1.981 15.547 2.745 1.00 86.38 268 THR A C 1
ATOM 2072 O O . THR A 1 268 ? -2.395 16.664 3.061 1.00 86.38 268 THR A O 1
ATOM 2075 N N . ASP A 1 269 ? -0.866 15.365 2.047 1.00 90.94 269 ASP A N 1
ATOM 2076 C CA . ASP A 1 269 ? 0.021 16.428 1.591 1.00 90.94 269 ASP A CA 1
ATOM 2077 C C . ASP A 1 269 ? 0.858 15.929 0.397 1.00 90.94 269 ASP A C 1
ATOM 2079 O O . ASP A 1 269 ? 1.027 14.717 0.238 1.00 90.94 269 ASP A O 1
ATOM 2083 N N . ASN A 1 270 ? 1.369 16.828 -0.450 1.00 78.94 270 ASN A N 1
ATOM 2084 C CA . ASN A 1 270 ? 2.122 16.455 -1.652 1.00 78.94 270 ASN A CA 1
ATOM 2085 C C . ASN A 1 270 ? 3.626 16.183 -1.430 1.00 78.94 270 ASN A C 1
ATOM 2087 O O . ASN A 1 270 ? 4.242 15.585 -2.313 1.00 78.94 270 ASN A O 1
ATOM 2091 N N . VAL A 1 271 ? 4.216 16.556 -0.288 1.00 80.56 271 VAL A N 1
ATOM 2092 C CA . VAL A 1 271 ? 5.525 16.037 0.175 1.00 80.56 271 VAL A CA 1
ATOM 2093 C C . VAL A 1 271 ? 5.408 15.132 1.409 1.00 80.56 271 VAL A C 1
ATOM 2095 O O . VAL A 1 271 ? 6.336 14.381 1.709 1.00 80.56 271 VAL A O 1
ATOM 2098 N N . GLY A 1 272 ? 4.247 15.132 2.066 1.00 81.31 272 GLY A N 1
ATOM 2099 C CA . GLY A 1 272 ? 3.853 14.179 3.099 1.00 81.31 272 GLY A CA 1
ATOM 2100 C C . GLY A 1 272 ? 3.905 14.761 4.511 1.00 81.31 272 GLY A C 1
ATOM 2101 O O . GLY A 1 272 ? 4.832 15.479 4.885 1.00 81.31 272 GLY A O 1
ATOM 2102 N N . VAL A 1 273 ? 2.897 14.418 5.318 1.00 89.06 273 VAL A N 1
ATOM 2103 C CA . VAL A 1 273 ? 2.750 14.899 6.699 1.00 89.06 273 VAL A CA 1
ATOM 2104 C C . VAL A 1 273 ? 3.749 14.202 7.625 1.00 89.06 273 VAL A C 1
ATOM 2106 O O . VAL A 1 273 ? 3.767 12.978 7.727 1.00 89.06 273 VAL A O 1
ATOM 2109 N N . THR A 1 274 ? 4.566 14.990 8.325 1.00 89.44 274 THR A N 1
ATOM 2110 C CA . THR A 1 274 ? 5.592 14.517 9.267 1.00 89.44 274 THR A CA 1
ATOM 2111 C C . THR A 1 274 ? 5.145 14.573 10.724 1.00 89.44 274 THR A C 1
ATOM 2113 O O . THR A 1 274 ? 5.637 13.805 11.551 1.00 89.44 274 THR A O 1
ATOM 2116 N N . SER A 1 275 ? 4.243 15.496 11.066 1.00 91.19 275 SER A N 1
ATOM 2117 C CA . SER A 1 275 ? 3.744 15.664 12.432 1.00 91.19 275 SER A CA 1
ATOM 2118 C C . SER A 1 275 ? 2.432 16.444 12.492 1.00 91.19 275 SER A C 1
ATOM 2120 O O . SER A 1 275 ? 2.003 17.052 11.516 1.00 91.19 275 SER A O 1
ATOM 2122 N N . TYR A 1 276 ? 1.805 16.447 13.665 1.00 95.44 276 TYR A N 1
ATOM 2123 C CA . TYR A 1 276 ? 0.607 17.214 13.979 1.00 95.44 276 TYR A CA 1
ATOM 2124 C C . TYR A 1 276 ? 0.848 18.087 15.209 1.00 95.44 276 TYR A C 1
ATOM 2126 O O . TYR A 1 276 ? 1.319 17.589 16.233 1.00 95.44 276 TYR A O 1
ATOM 2134 N N . SER A 1 277 ? 0.492 19.368 15.133 1.00 94.56 277 SER A N 1
ATOM 2135 C CA . SER A 1 277 ? 0.381 20.265 16.287 1.00 94.56 277 SER A CA 1
ATOM 2136 C C . SER A 1 277 ? -1.000 20.135 16.914 1.00 94.56 277 SER A C 1
ATOM 2138 O O . SER A 1 277 ? -2.003 20.358 16.238 1.00 94.56 277 SER A O 1
ATOM 2140 N N . VAL A 1 278 ? -1.069 19.865 18.217 1.00 94.19 278 VAL A N 1
ATOM 2141 C CA . VAL A 1 278 ? -2.328 19.905 18.974 1.00 94.19 278 VAL A CA 1
ATOM 2142 C C . VAL A 1 278 ? -2.363 21.158 19.839 1.00 94.19 278 VAL A C 1
ATOM 2144 O O . VAL A 1 278 ? -1.460 21.401 20.643 1.00 94.19 278 VAL A O 1
ATOM 2147 N N . TYR A 1 279 ? -3.433 21.937 19.701 1.00 91.81 279 TYR A N 1
ATOM 2148 C CA . TYR A 1 279 ? -3.697 23.156 20.457 1.00 91.81 279 TYR A CA 1
ATOM 2149 C C . TYR A 1 279 ? -4.835 22.935 21.443 1.00 91.81 279 TYR A C 1
ATOM 2151 O O . TYR A 1 279 ? -5.848 22.326 21.102 1.00 91.81 279 TYR A O 1
ATOM 2159 N N . LYS A 1 280 ? -4.680 23.496 22.641 1.00 90.31 280 LYS A N 1
ATOM 2160 C CA . LYS A 1 280 ? -5.754 23.736 23.601 1.00 90.31 280 LYS A CA 1
ATOM 2161 C C . LYS A 1 280 ? -6.041 25.233 23.602 1.00 90.31 280 LYS A C 1
ATOM 2163 O O . LYS A 1 280 ? -5.152 26.030 23.909 1.00 90.31 280 LYS A O 1
ATOM 2168 N N . ASP A 1 281 ? -7.244 25.605 23.194 1.00 85.19 281 ASP A N 1
ATOM 2169 C CA . ASP A 1 281 ? -7.654 26.974 22.891 1.00 85.19 281 ASP A CA 1
ATOM 2170 C C . ASP A 1 281 ? -6.737 27.603 21.817 1.00 85.19 281 ASP A C 1
ATOM 2172 O O . ASP A 1 281 ? -6.850 27.284 20.635 1.00 85.19 281 ASP A O 1
ATOM 2176 N N . THR A 1 282 ? -5.788 28.455 22.215 1.00 83.50 282 THR A N 1
ATOM 2177 C CA . THR A 1 282 ? -4.737 29.036 21.353 1.00 83.50 282 THR A CA 1
ATOM 2178 C C . THR A 1 282 ? -3.321 28.573 21.719 1.00 83.50 282 THR A C 1
ATOM 2180 O O . THR A 1 282 ? -2.345 29.018 21.117 1.00 83.50 282 THR A O 1
ATOM 2183 N N . THR A 1 283 ? -3.180 27.688 22.709 1.00 87.56 283 THR A N 1
ATOM 2184 C CA . THR A 1 283 ? -1.891 27.244 23.258 1.00 87.56 283 THR A CA 1
ATOM 2185 C C . THR A 1 283 ? -1.512 25.876 22.700 1.00 87.56 283 THR A C 1
ATOM 2187 O O . THR A 1 283 ? -2.240 24.906 22.897 1.00 87.56 283 THR A O 1
ATOM 2190 N N . LEU A 1 284 ? -0.354 25.771 22.044 1.00 90.44 284 LEU A N 1
ATOM 2191 C CA . LEU A 1 284 ? 0.214 24.488 21.618 1.00 90.44 284 LEU A CA 1
ATOM 2192 C C . LEU A 1 284 ? 0.494 23.609 22.852 1.00 90.44 284 LEU A C 1
ATOM 2194 O O . LEU A 1 284 ? 1.281 24.000 23.714 1.00 90.44 284 LEU A O 1
ATOM 2198 N N . VAL A 1 285 ? -0.133 22.433 22.934 1.00 86.94 285 VAL A N 1
ATOM 2199 C CA . VAL A 1 285 ? 0.053 21.464 24.035 1.00 86.94 285 VAL A CA 1
ATOM 2200 C C . VAL A 1 285 ? 0.936 20.274 23.658 1.00 86.94 285 VAL A C 1
ATOM 2202 O O . VAL A 1 285 ? 1.461 19.610 24.548 1.00 86.94 285 VAL A O 1
ATOM 2205 N N . GLY A 1 286 ? 1.166 20.028 22.367 1.00 83.00 286 GLY A N 1
ATOM 2206 C CA . GLY A 1 286 ? 2.127 19.025 21.910 1.00 83.00 286 GLY A CA 1
ATOM 2207 C C . GLY A 1 286 ? 2.296 18.996 20.393 1.00 83.00 286 GLY A C 1
ATOM 2208 O O . GLY A 1 286 ? 1.446 19.502 19.659 1.00 83.00 286 GLY A O 1
ATOM 2209 N N . LYS A 1 287 ? 3.387 18.370 19.934 1.00 90.62 287 LYS A N 1
ATOM 2210 C CA . LYS A 1 287 ? 3.533 17.884 18.556 1.00 90.62 287 LYS A CA 1
ATOM 2211 C C . LYS A 1 287 ? 3.769 16.374 18.567 1.00 90.62 287 LYS A C 1
ATOM 2213 O O . LYS A 1 287 ? 4.540 15.896 19.399 1.00 90.62 287 LYS A O 1
ATOM 2218 N N . VAL A 1 288 ? 3.122 15.641 17.665 1.00 90.06 288 VAL A N 1
ATOM 2219 C CA . VAL A 1 288 ? 3.216 14.170 17.548 1.00 90.06 288 VAL A CA 1
ATOM 2220 C C . VAL A 1 288 ? 3.386 13.735 16.094 1.00 90.06 288 VAL A C 1
ATOM 2222 O O . VAL A 1 288 ? 2.872 14.391 15.199 1.00 90.06 288 VAL A O 1
ATOM 2225 N N . GLY A 1 289 ? 4.092 12.627 15.856 1.00 87.50 289 GLY A N 1
ATOM 2226 C CA . GLY A 1 289 ? 4.231 12.002 14.527 1.00 87.50 289 GLY A CA 1
ATOM 2227 C C . GLY A 1 289 ? 3.147 10.964 14.199 1.00 87.50 289 GLY A C 1
ATOM 2228 O O . GLY A 1 289 ? 3.293 10.217 13.241 1.00 87.50 289 GLY A O 1
ATOM 2229 N N . ASP A 1 290 ? 2.102 10.882 15.022 1.00 87.00 290 ASP A N 1
ATOM 2230 C CA . ASP A 1 290 ? 1.021 9.890 14.974 1.00 87.00 290 ASP A CA 1
ATOM 2231 C C . ASP A 1 290 ? -0.331 10.621 15.081 1.00 87.00 290 ASP A C 1
ATOM 2233 O O . ASP A 1 290 ? -0.374 11.768 15.536 1.00 87.00 290 ASP A O 1
ATOM 2237 N N . THR A 1 291 ? -1.440 9.993 14.690 1.00 91.88 291 THR A N 1
ATOM 2238 C CA . THR A 1 291 ? -2.782 10.611 14.706 1.00 91.88 291 THR A CA 1
ATOM 2239 C C . THR A 1 291 ? -3.505 10.487 16.050 1.00 91.88 291 THR A C 1
ATOM 2241 O O . THR A 1 291 ? -4.738 10.464 16.119 1.00 91.88 291 THR A O 1
ATOM 2244 N N . LEU A 1 292 ? -2.736 10.377 17.134 1.00 88.88 292 LEU A N 1
ATOM 2245 C CA . LEU A 1 292 ? -3.216 10.075 18.476 1.00 88.88 292 LEU A CA 1
ATOM 2246 C C . LEU A 1 292 ? -2.341 10.777 19.522 1.00 88.88 292 LEU A C 1
ATOM 2248 O O . LEU A 1 292 ? -1.113 10.714 19.471 1.00 88.88 292 LEU A O 1
ATOM 2252 N N . LEU A 1 293 ? -2.971 11.425 20.507 1.00 91.69 293 LEU A N 1
ATOM 2253 C CA . LEU A 1 293 ? -2.272 12.070 21.623 1.00 91.69 293 LEU A CA 1
ATOM 2254 C C . LEU A 1 293 ? -2.992 11.829 22.954 1.00 91.69 293 LEU A C 1
ATOM 2256 O O . LEU A 1 293 ? -4.168 12.156 23.111 1.00 91.69 293 LEU A O 1
ATOM 2260 N N . LEU A 1 294 ? -2.254 11.310 23.938 1.00 90.50 294 LEU A N 1
ATOM 2261 C CA . LEU A 1 294 ? -2.658 11.326 25.342 1.00 90.50 294 LEU A CA 1
ATOM 2262 C C . LEU A 1 294 ? -2.279 12.677 25.967 1.00 90.50 294 LEU A C 1
ATOM 2264 O O . LEU A 1 294 ? -1.125 13.096 25.896 1.00 90.50 294 LEU A O 1
ATOM 2268 N N . LEU A 1 295 ? -3.250 13.340 26.587 1.00 88.31 295 LEU A N 1
ATOM 2269 C CA . LEU A 1 295 ? -3.077 14.578 27.341 1.00 88.31 295 LEU A CA 1
ATOM 2270 C C . LEU A 1 295 ? -3.386 14.318 28.814 1.00 88.31 295 LEU A C 1
ATOM 2272 O O . LEU A 1 295 ? -4.546 14.126 29.169 1.00 88.31 295 LEU A O 1
ATOM 2276 N N . ASP A 1 296 ? -2.361 14.359 29.660 1.00 85.75 296 ASP A N 1
ATOM 2277 C CA . ASP A 1 296 ? -2.469 14.220 31.116 1.00 85.75 296 ASP A CA 1
ATOM 2278 C C . ASP A 1 296 ? -2.281 15.569 31.836 1.00 85.75 296 ASP A C 1
ATOM 2280 O O . ASP A 1 296 ? -1.728 16.522 31.284 1.00 85.75 296 ASP A O 1
ATOM 2284 N N . ASN A 1 297 ? -2.669 15.629 33.113 1.00 85.25 297 ASN A N 1
ATOM 2285 C CA . ASN A 1 297 ? -2.649 16.825 33.973 1.00 85.25 297 ASN A CA 1
ATOM 2286 C C . ASN A 1 297 ? -3.628 17.929 33.530 1.00 85.25 297 ASN A C 1
ATOM 2288 O O . ASN A 1 297 ? -3.375 19.121 33.716 1.00 85.25 297 ASN A O 1
ATOM 2292 N N . LEU A 1 298 ? -4.767 17.526 32.967 1.00 87.06 298 LEU A N 1
ATOM 2293 C CA . LEU A 1 298 ? -5.937 18.388 32.819 1.00 87.06 298 LEU A CA 1
ATOM 2294 C C . LEU A 1 298 ? -6.712 18.494 34.147 1.00 87.06 298 LEU A C 1
ATOM 2296 O O . LEU A 1 298 ? -6.558 17.667 35.046 1.00 87.06 298 LEU A O 1
ATOM 2300 N N . GLU A 1 299 ? -7.548 19.520 34.267 1.00 84.75 299 GLU A N 1
ATOM 2301 C CA . GLU A 1 299 ? -8.473 19.712 35.387 1.00 84.75 299 GLU A CA 1
ATOM 2302 C C . GLU A 1 299 ? -9.779 18.949 35.116 1.00 84.75 299 GLU A C 1
ATOM 2304 O O . GLU A 1 299 ? -10.252 18.929 33.978 1.00 84.75 299 GLU A O 1
ATOM 2309 N N . GLY A 1 300 ? -10.350 18.301 36.135 1.00 82.38 300 GLY A N 1
ATOM 2310 C CA . GLY A 1 300 ? -11.565 17.489 36.003 1.00 82.38 300 GLY A CA 1
ATOM 2311 C C . GLY A 1 300 ? -12.840 18.328 36.018 1.00 82.38 300 GLY A C 1
ATOM 2312 O O . GLY A 1 300 ? -13.030 19.150 36.909 1.00 82.38 300 GLY A O 1
ATOM 2313 N N . GLY A 1 301 ? -13.729 18.101 35.051 1.00 78.00 301 GLY A N 1
ATOM 2314 C CA . GLY A 1 301 ? -14.963 18.869 34.869 1.00 78.00 301 GLY A CA 1
ATOM 2315 C C . GLY A 1 301 ? -14.777 20.222 34.183 1.00 78.00 301 GLY A C 1
ATOM 2316 O O . GLY A 1 301 ? -15.735 20.992 34.097 1.00 78.00 301 GLY A O 1
ATOM 2317 N N . THR A 1 302 ? -13.585 20.5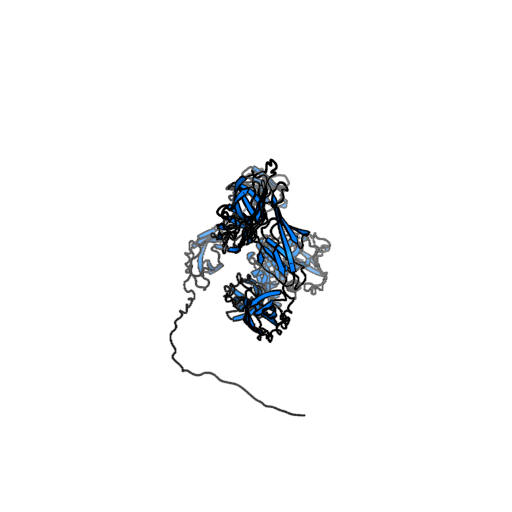04 33.662 1.00 86.38 302 THR A N 1
ATOM 2318 C CA . THR A 1 302 ? -13.307 21.700 32.863 1.00 86.38 302 THR A CA 1
ATOM 2319 C C . THR A 1 302 ? -13.552 21.388 31.384 1.00 86.38 302 THR A C 1
ATOM 2321 O O . THR A 1 302 ? -13.141 20.346 30.872 1.00 86.38 302 THR A O 1
ATOM 2324 N N . GLU A 1 303 ? -14.265 22.279 30.691 1.00 91.06 303 GLU A N 1
ATOM 2325 C CA . GLU A 1 303 ? -14.412 22.207 29.236 1.00 91.06 303 GLU A CA 1
ATOM 2326 C C . GLU A 1 303 ? -13.157 22.767 28.565 1.00 91.06 303 GLU A C 1
ATOM 2328 O O . GLU A 1 303 ? -12.681 23.845 28.922 1.00 91.06 303 GLU A O 1
ATOM 2333 N N . TYR A 1 304 ? -12.628 22.027 27.595 1.00 89.81 304 TYR A N 1
ATOM 2334 C CA . TYR A 1 304 ? -11.460 22.401 26.812 1.00 89.81 304 TYR A CA 1
ATOM 2335 C C . TYR A 1 304 ? -11.780 22.324 25.324 1.00 89.81 304 TYR A C 1
ATOM 2337 O O . TYR A 1 304 ? -12.441 21.389 24.863 1.00 89.81 304 TYR A O 1
ATOM 2345 N N . HIS A 1 305 ? -11.296 23.303 24.562 1.00 93.56 305 HIS A N 1
ATOM 2346 C CA . HIS A 1 305 ? -11.488 23.353 23.116 1.00 93.56 305 HIS A CA 1
ATOM 2347 C C . HIS A 1 305 ? -10.180 22.946 22.442 1.00 93.56 305 HIS A C 1
ATOM 2349 O O . HIS A 1 305 ? -9.187 23.669 22.514 1.00 93.56 305 HIS A O 1
ATOM 2355 N N . PHE A 1 306 ? -10.157 21.779 21.800 1.00 94.75 306 PHE A N 1
ATOM 2356 C CA . PHE A 1 306 ? -8.977 21.291 21.088 1.00 94.75 306 PHE A CA 1
ATOM 2357 C C . PHE A 1 306 ? -9.090 21.515 19.585 1.00 94.75 306 PHE A C 1
ATOM 2359 O O . PHE A 1 306 ? -10.159 21.354 18.996 1.00 94.75 306 PHE A O 1
ATOM 2366 N N . ARG A 1 307 ? -7.962 21.844 18.956 1.00 95.38 307 ARG A N 1
ATOM 2367 C CA . ARG A 1 307 ? -7.791 21.828 17.499 1.00 95.38 307 ARG A CA 1
ATOM 2368 C C . ARG A 1 307 ? -6.473 21.150 17.145 1.00 95.38 307 ARG A C 1
ATOM 2370 O O . ARG A 1 307 ? -5.527 21.198 17.931 1.00 95.38 307 ARG A O 1
ATOM 2377 N N . VAL A 1 308 ? -6.395 20.563 15.957 1.00 95.94 308 VAL A N 1
ATOM 2378 C CA . VAL A 1 308 ? -5.170 19.947 15.430 1.00 95.94 308 VAL A CA 1
ATOM 2379 C C . VAL A 1 308 ? -4.840 20.489 14.038 1.00 95.94 308 VAL A C 1
ATOM 2381 O O . VAL A 1 308 ? -5.736 20.677 13.221 1.00 95.94 308 VAL A O 1
ATOM 2384 N N . SER A 1 309 ? -3.568 20.749 13.755 1.00 94.88 309 SER A N 1
ATOM 2385 C CA . SER A 1 309 ? -3.050 21.046 12.410 1.00 94.88 309 SER A CA 1
ATOM 2386 C C . SER A 1 309 ? -1.950 20.056 12.046 1.00 94.88 309 SER A C 1
ATOM 2388 O O . SER A 1 309 ? -1.250 19.554 12.922 1.00 94.88 309 SER A O 1
ATOM 2390 N N . ALA A 1 310 ? -1.807 19.759 10.759 1.00 95.12 310 ALA A N 1
ATOM 2391 C CA . ALA A 1 310 ? -0.738 18.924 10.220 1.00 95.12 310 ALA A CA 1
ATOM 2392 C C . ALA A 1 310 ? 0.449 19.781 9.762 1.00 95.12 310 ALA A C 1
ATOM 2394 O O . ALA A 1 310 ? 0.260 20.925 9.348 1.00 95.12 310 ALA A O 1
ATOM 2395 N N . LEU A 1 311 ? 1.654 19.212 9.813 1.00 92.44 311 LEU A N 1
ATOM 2396 C CA . LEU A 1 311 ? 2.874 19.762 9.230 1.00 92.44 311 LEU A CA 1
ATOM 2397 C C . LEU A 1 311 ? 3.497 18.779 8.248 1.00 92.44 311 LEU A C 1
ATOM 2399 O O . LEU A 1 311 ? 3.605 17.590 8.542 1.00 92.44 311 LEU A O 1
ATOM 2403 N N . ASP A 1 312 ? 3.939 19.297 7.110 1.00 90.31 312 ASP A N 1
ATOM 2404 C CA . ASP A 1 312 ? 4.654 18.556 6.071 1.00 90.31 312 ASP A CA 1
ATOM 2405 C C . ASP A 1 312 ? 6.160 18.379 6.388 1.00 90.31 312 ASP A C 1
ATOM 2407 O O . ASP A 1 312 ? 6.623 18.601 7.512 1.00 90.31 312 ASP A O 1
ATOM 2411 N N . ALA A 1 313 ? 6.947 17.961 5.393 1.00 79.69 313 ALA A N 1
ATOM 2412 C CA . ALA A 1 313 ? 8.410 17.881 5.469 1.00 79.69 313 ALA A CA 1
ATOM 2413 C C . ALA A 1 313 ? 9.135 19.231 5.270 1.00 79.69 313 ALA A C 1
ATOM 2415 O O . ALA A 1 313 ? 10.357 19.299 5.406 1.00 79.69 313 ALA A O 1
ATOM 2416 N N . ALA A 1 314 ? 8.401 20.300 4.957 1.00 80.94 314 ALA A N 1
ATOM 2417 C CA . ALA A 1 314 ? 8.899 21.659 4.773 1.00 80.94 314 ALA A CA 1
ATOM 2418 C C . ALA A 1 314 ? 8.525 22.596 5.949 1.00 80.94 314 ALA A C 1
ATOM 2420 O O . ALA A 1 314 ? 8.835 23.785 5.911 1.00 80.94 314 ALA A O 1
ATOM 2421 N N . GLU A 1 315 ? 7.890 22.085 7.007 1.00 81.88 315 GLU A N 1
ATOM 2422 C CA . GLU A 1 315 ? 7.329 22.842 8.138 1.00 81.88 315 GLU A CA 1
ATOM 2423 C C . GLU A 1 315 ? 6.177 23.804 7.771 1.00 81.88 315 GLU A C 1
ATOM 2425 O O . GLU A 1 315 ? 5.941 24.786 8.480 1.00 81.88 315 GLU A O 1
ATOM 2430 N N . ASN A 1 316 ? 5.437 23.563 6.684 1.00 85.69 316 ASN A N 1
ATOM 2431 C CA . ASN A 1 316 ? 4.179 24.275 6.442 1.00 85.69 316 ASN A CA 1
ATOM 2432 C C . ASN A 1 316 ? 3.070 23.672 7.292 1.00 85.69 316 ASN A C 1
ATOM 2434 O O . ASN A 1 316 ? 2.888 22.459 7.328 1.00 85.69 316 ASN A O 1
ATOM 2438 N N . GLU A 1 317 ? 2.310 24.531 7.963 1.00 91.62 317 GLU A N 1
ATOM 2439 C CA . GLU A 1 317 ? 1.245 24.121 8.868 1.00 91.62 317 GLU A CA 1
ATOM 2440 C C . GLU A 1 317 ? -0.126 24.303 8.205 1.00 91.62 317 GLU A C 1
ATOM 2442 O O . GLU A 1 317 ? -0.402 25.343 7.596 1.00 91.62 317 GLU A O 1
ATOM 2447 N N . SER A 1 318 ? -0.983 23.282 8.293 1.00 93.62 318 SER A N 1
ATOM 2448 C CA . SER A 1 318 ? -2.367 23.343 7.814 1.00 93.62 318 SER A CA 1
ATOM 2449 C C . SER A 1 318 ? -3.168 24.408 8.567 1.00 93.62 318 SER A C 1
ATOM 2451 O O . SER A 1 318 ? -2.835 24.788 9.692 1.00 93.62 318 SER A O 1
ATOM 2453 N N . GLN A 1 319 ? -4.315 24.821 8.015 1.00 91.94 319 GLN A N 1
ATOM 2454 C CA . GLN A 1 319 ? -5.343 25.391 8.890 1.00 91.94 319 GLN A CA 1
ATOM 2455 C C . GLN A 1 319 ? -5.710 24.346 9.954 1.00 91.94 319 GLN A C 1
ATOM 2457 O O . GLN A 1 319 ? -5.696 23.140 9.687 1.00 91.94 319 GLN A O 1
ATOM 2462 N N . SER A 1 320 ? -5.992 24.795 11.173 1.00 91.44 320 SER A N 1
ATOM 2463 C CA . SER A 1 320 ? -6.393 23.891 12.246 1.00 91.44 320 SER A CA 1
ATOM 2464 C C . SER A 1 320 ? -7.777 23.296 11.970 1.00 91.44 320 SER A C 1
ATOM 2466 O O . SER A 1 320 ? -8.638 23.957 11.388 1.00 91.44 320 SER A O 1
ATOM 2468 N N . SER A 1 321 ? -7.997 22.070 12.442 1.00 94.19 321 SER A N 1
ATOM 2469 C CA . SER A 1 321 ? -9.287 21.380 12.454 1.00 94.19 321 SER A CA 1
ATOM 2470 C C . SER A 1 321 ? -10.390 22.236 13.069 1.00 94.19 321 SER A C 1
ATOM 2472 O O . SER A 1 321 ? -10.124 23.196 13.807 1.00 94.19 321 SER A O 1
ATOM 2474 N N . GLU A 1 322 ? -11.643 21.821 12.880 1.00 88.88 322 GLU A N 1
ATOM 2475 C CA . GLU A 1 322 ? -12.709 22.339 13.732 1.00 88.88 322 GLU A CA 1
ATOM 2476 C C . GLU A 1 322 ? -12.454 22.064 15.218 1.00 88.88 322 GLU A C 1
ATOM 2478 O O . GLU A 1 322 ? -11.712 21.145 15.582 1.00 88.88 322 GLU A O 1
ATOM 2483 N N . ALA A 1 323 ? -13.023 22.922 16.070 1.00 87.81 323 ALA A N 1
ATOM 2484 C CA . ALA A 1 323 ? -12.837 22.837 17.513 1.00 87.81 323 ALA A CA 1
ATOM 2485 C C . ALA A 1 323 ? -13.626 21.663 18.093 1.00 87.81 323 ALA A C 1
ATOM 2487 O O . ALA A 1 323 ? -14.856 21.702 18.164 1.00 87.81 323 ALA A O 1
ATOM 2488 N N . LEU A 1 324 ? -12.907 20.658 18.584 1.00 92.75 324 LEU A N 1
ATOM 2489 C CA . LEU A 1 324 ? -13.481 19.640 19.442 1.00 92.75 324 LEU A CA 1
ATOM 2490 C C . LEU A 1 324 ? -13.646 20.220 20.848 1.00 92.75 324 LEU A C 1
ATOM 2492 O O . LEU A 1 324 ? -12.674 20.392 21.585 1.00 92.75 324 LEU A O 1
ATOM 2496 N N . MET A 1 325 ? -14.888 20.518 21.215 1.00 93.31 325 MET A N 1
ATOM 2497 C CA . MET A 1 325 ? -15.254 20.877 22.581 1.00 93.31 325 MET A CA 1
ATOM 2498 C C . MET A 1 325 ? -15.429 19.587 23.386 1.00 93.31 325 MET A C 1
ATOM 2500 O O . MET A 1 325 ? -16.331 18.799 23.107 1.00 93.31 325 MET A O 1
ATOM 2504 N N . VAL A 1 326 ? -14.558 19.356 24.369 1.00 90.56 326 VAL A N 1
ATOM 2505 C CA . VAL A 1 326 ? -14.653 18.213 25.285 1.00 90.56 326 VAL A CA 1
ATOM 2506 C C . VAL A 1 326 ? -14.500 18.677 26.726 1.00 90.56 326 VAL A C 1
ATOM 2508 O O . VAL A 1 326 ? -13.531 19.335 27.100 1.00 90.56 326 VAL A O 1
ATOM 2511 N N . LYS A 1 327 ? -15.459 18.275 27.557 1.00 88.06 327 LYS A N 1
ATOM 2512 C CA . LYS A 1 327 ? -15.343 18.333 29.009 1.00 88.06 327 LYS A CA 1
ATOM 2513 C C . LYS A 1 327 ? -14.586 17.096 29.483 1.00 88.06 327 LYS A C 1
ATOM 2515 O O . LYS A 1 327 ? -14.952 15.980 29.110 1.00 88.06 327 LYS A O 1
ATOM 2520 N N . THR A 1 328 ? -13.538 17.273 30.286 1.00 87.44 328 THR A N 1
ATOM 2521 C CA . THR A 1 328 ? -12.977 16.155 31.067 1.00 87.44 328 THR A CA 1
ATOM 2522 C C . THR A 1 328 ? -14.067 15.554 31.951 1.00 87.44 328 THR A C 1
ATOM 2524 O O . THR A 1 328 ? -15.057 16.226 32.262 1.00 87.44 328 THR A O 1
ATOM 2527 N N . LEU A 1 329 ? -13.900 14.300 32.388 1.00 80.00 329 LEU A N 1
ATOM 2528 C CA . LEU A 1 329 ? -14.826 13.752 33.380 1.00 80.00 329 LEU A CA 1
ATOM 2529 C C . LEU A 1 329 ? -14.811 14.672 34.602 1.00 80.00 329 LEU A C 1
ATOM 2531 O O . LEU A 1 329 ? -13.739 15.074 35.066 1.00 80.00 329 LEU A O 1
ATOM 2535 N N . GLU A 1 330 ? -15.997 15.025 35.090 1.00 62.31 330 GLU A N 1
ATOM 2536 C CA . GLU A 1 330 ? -16.119 15.807 36.314 1.00 62.31 330 GLU A CA 1
ATOM 2537 C C . GLU A 1 330 ? -15.385 15.096 37.452 1.00 62.31 330 GLU A C 1
ATOM 2539 O O . GLU A 1 330 ? -15.326 13.863 37.503 1.00 62.31 330 GLU A O 1
ATOM 2544 N N . ASP A 1 331 ? -14.817 15.866 38.383 1.00 47.06 331 ASP A N 1
ATOM 2545 C CA . ASP A 1 331 ? -14.533 15.278 39.684 1.00 47.06 331 ASP A CA 1
ATOM 2546 C C . ASP A 1 331 ? -15.882 14.806 40.233 1.00 47.06 331 ASP A C 1
ATOM 2548 O O . ASP A 1 331 ? -16.768 15.635 40.449 1.00 47.06 331 ASP A O 1
ATOM 2552 N N . THR A 1 332 ? -16.072 13.495 40.420 1.00 44.25 332 THR A N 1
ATOM 2553 C CA . THR A 1 332 ? -17.311 12.905 40.958 1.00 44.25 332 THR A CA 1
ATOM 2554 C C . THR A 1 332 ? -17.394 13.139 42.469 1.00 44.25 332 THR A C 1
ATOM 2556 O O . THR A 1 332 ? -17.499 12.220 43.274 1.00 44.25 332 THR A O 1
ATOM 2559 N N . LYS A 1 333 ? -17.318 14.426 42.815 1.00 41.53 333 LYS A N 1
ATOM 2560 C CA . LYS A 1 333 ? -17.732 15.091 44.046 1.00 41.53 333 LYS A CA 1
ATOM 2561 C C . LYS A 1 333 ? -19.009 15.898 43.806 1.00 41.53 333 LYS A C 1
ATOM 2563 O O . LYS A 1 333 ? -19.329 16.806 44.568 1.00 41.53 333 LYS A O 1
ATOM 2568 N N . THR A 1 334 ? -19.799 15.508 42.810 1.00 35.72 334 THR A N 1
ATOM 2569 C CA . THR A 1 334 ? -21.248 15.450 42.998 1.00 35.72 334 THR A CA 1
ATOM 2570 C C . THR A 1 334 ? -21.567 14.367 44.036 1.00 35.72 334 THR A C 1
ATOM 2572 O O . THR A 1 334 ? -22.192 13.349 43.731 1.00 35.72 334 THR A O 1
ATOM 2575 N N . ASP A 1 335 ? -21.150 14.618 45.290 1.00 39.19 335 ASP A N 1
ATOM 2576 C CA . ASP A 1 335 ? -21.826 14.048 46.454 1.00 39.19 335 ASP A CA 1
ATOM 2577 C C . ASP A 1 335 ? -23.316 14.327 46.243 1.00 39.19 335 ASP A C 1
ATOM 2579 O O . ASP A 1 335 ? -23.779 15.471 46.236 1.00 39.19 335 ASP A O 1
ATOM 2583 N N . SER A 1 336 ? -24.046 13.255 45.965 1.00 42.38 336 SER A N 1
ATOM 2584 C CA . SER A 1 336 ? -25.472 13.301 45.664 1.00 42.38 336 SER A CA 1
ATOM 2585 C C . SER A 1 336 ? -26.314 13.054 46.924 1.00 42.38 336 SER A C 1
ATOM 2587 O O . SER A 1 336 ? -27.538 12.957 46.840 1.00 42.38 336 SER A O 1
ATOM 2589 N N . ILE A 1 337 ? -25.668 12.945 48.094 1.00 50.78 337 ILE A N 1
ATOM 2590 C CA . ILE A 1 337 ? -26.237 12.591 49.398 1.00 50.78 337 ILE A CA 1
ATOM 2591 C C . ILE A 1 337 ? -25.776 13.572 50.501 1.00 50.78 337 ILE A C 1
ATOM 2593 O O . ILE A 1 337 ? -25.646 13.160 51.649 1.00 50.78 337 ILE A O 1
ATOM 2597 N N . VAL A 1 338 ? -25.618 14.867 50.173 1.00 62.78 338 VAL A N 1
ATOM 2598 C CA . VAL A 1 338 ? -25.372 16.020 51.080 1.00 62.78 338 VAL A CA 1
ATOM 2599 C C . VAL A 1 338 ? -24.907 15.598 52.478 1.00 62.78 338 VAL A C 1
ATOM 2601 O O . VAL A 1 338 ? -25.745 15.444 53.380 1.00 62.78 338 VAL A O 1
ATOM 2604 N N . LEU A 1 339 ? -23.593 15.395 52.628 1.00 75.56 339 LEU A N 1
ATOM 2605 C CA . LEU A 1 339 ? -22.942 14.880 53.839 1.00 75.56 339 LEU A CA 1
ATOM 2606 C C . LEU A 1 339 ? -23.591 15.423 55.129 1.00 75.56 339 LEU A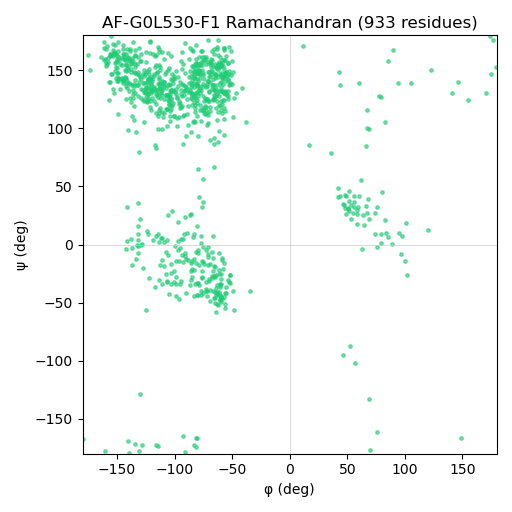 C 1
ATOM 2608 O O . LEU A 1 339 ? -23.467 16.597 55.493 1.00 75.56 339 LEU A O 1
ATOM 2612 N N . ARG A 1 340 ? -24.353 14.559 55.808 1.00 81.50 340 ARG A N 1
ATOM 2613 C CA . ARG A 1 340 ? -25.279 14.970 56.875 1.00 81.50 340 ARG A CA 1
ATOM 2614 C C . ARG A 1 340 ? -24.548 15.242 58.185 1.00 81.50 340 ARG A C 1
ATOM 2616 O O . ARG A 1 340 ? -23.551 14.600 58.495 1.00 81.50 340 ARG A O 1
ATOM 2623 N N . ALA A 1 341 ? -25.086 16.162 58.985 1.00 84.31 341 ALA A N 1
ATOM 2624 C CA . ALA A 1 341 ? -24.578 16.436 60.326 1.00 84.31 341 ALA A CA 1
ATOM 2625 C C . ALA A 1 341 ? -24.594 15.168 61.215 1.00 84.31 341 ALA A C 1
ATOM 2627 O O . ALA A 1 341 ? -25.601 14.446 61.200 1.00 84.31 341 ALA A O 1
ATOM 2628 N N . PRO A 1 342 ? -23.537 14.914 62.017 1.00 89.50 342 PRO A N 1
ATOM 2629 C CA . PRO A 1 342 ? -23.521 13.862 63.030 1.00 89.50 342 PRO A CA 1
ATOM 2630 C C . PRO A 1 342 ? -24.722 13.925 63.972 1.00 89.50 342 PRO A C 1
ATOM 2632 O O . PRO A 1 342 ? -25.142 15.003 64.401 1.00 89.50 342 PRO A O 1
ATOM 2635 N N . LYS A 1 343 ? -25.269 12.752 64.297 1.00 86.38 343 LYS A N 1
ATOM 2636 C CA . LYS A 1 343 ? -26.474 12.596 65.121 1.00 86.38 343 LYS A CA 1
ATOM 2637 C C . LYS A 1 343 ? -26.168 11.924 66.448 1.00 86.38 343 LYS A C 1
ATOM 2639 O O . LYS A 1 343 ? -25.103 11.349 66.635 1.00 86.38 343 LYS A O 1
ATOM 2644 N N . ASP A 1 344 ? -27.127 12.008 67.366 1.00 87.81 344 ASP A N 1
ATOM 2645 C CA . ASP A 1 344 ? -27.101 11.316 68.658 1.00 87.81 344 ASP A CA 1
ATOM 2646 C C . ASP A 1 344 ? -25.845 11.627 69.494 1.00 87.81 344 ASP A C 1
ATOM 2648 O O . ASP A 1 344 ? -25.367 10.784 70.256 1.00 87.81 344 ASP A O 1
ATOM 2652 N N . VAL A 1 345 ? -25.321 12.855 69.345 1.00 90.56 345 VAL A N 1
ATOM 2653 C CA . VAL A 1 345 ? -24.223 13.398 70.154 1.00 90.56 345 VAL A CA 1
ATOM 2654 C C . VAL A 1 345 ? -24.636 13.326 71.620 1.00 90.56 345 VAL A C 1
ATOM 2656 O O . VAL A 1 345 ? -25.593 13.976 72.042 1.00 90.56 345 VAL A O 1
ATOM 2659 N N . ARG A 1 346 ? -23.919 12.509 72.390 1.00 90.38 346 ARG A N 1
ATOM 2660 C CA . ARG A 1 346 ? -24.271 12.131 73.760 1.00 90.38 346 ARG A CA 1
ATOM 2661 C C . ARG A 1 346 ? -23.059 12.208 74.679 1.00 90.38 346 ARG A C 1
ATOM 2663 O O . ARG A 1 346 ? -21.954 11.798 74.324 1.00 90.38 346 ARG A O 1
ATOM 2670 N N . LEU A 1 347 ? -23.297 12.730 75.877 1.00 89.75 347 LEU A N 1
ATOM 2671 C CA . LEU A 1 347 ? -22.349 12.768 76.985 1.00 89.75 347 LEU A CA 1
ATOM 2672 C C . LEU A 1 347 ? -22.259 11.362 77.597 1.00 89.75 347 LEU A C 1
ATOM 2674 O O . LEU A 1 347 ? -23.254 10.852 78.106 1.00 89.75 347 LEU A O 1
ATOM 2678 N N . ALA A 1 348 ? -21.085 10.741 77.515 1.00 87.69 348 ALA A N 1
ATOM 2679 C CA . ALA A 1 348 ? -20.804 9.411 78.054 1.00 87.69 348 ALA A CA 1
ATOM 2680 C C . ALA A 1 348 ? -20.300 9.474 79.507 1.00 87.69 348 ALA A C 1
ATOM 2682 O O . ALA A 1 348 ? -20.741 8.695 80.345 1.00 87.69 348 ALA A O 1
ATOM 2683 N N . GLU A 1 349 ? -19.424 10.433 79.822 1.00 85.75 349 GLU A N 1
ATOM 2684 C CA . GLU A 1 349 ? -18.902 10.665 81.177 1.00 85.75 349 GLU A CA 1
ATOM 2685 C C . GLU A 1 349 ? -18.737 12.163 81.445 1.00 85.75 349 GLU A C 1
ATOM 2687 O O . GLU A 1 349 ? -18.442 12.934 80.530 1.00 85.75 349 GLU A O 1
ATOM 2692 N N . LEU A 1 350 ? -18.870 12.579 82.707 1.00 89.56 350 LEU A N 1
ATOM 2693 C CA . LEU A 1 350 ? -18.777 13.978 83.123 1.00 89.56 350 LEU A CA 1
ATOM 2694 C C . LEU A 1 350 ? -17.975 14.115 84.422 1.00 89.56 350 LEU A C 1
ATOM 2696 O O . LEU A 1 350 ? -18.339 13.547 85.450 1.00 89.56 350 LEU A O 1
ATOM 2700 N N . GLY A 1 351 ? -16.904 14.905 84.380 1.00 85.12 351 GLY A N 1
ATOM 2701 C CA . GLY A 1 351 ? -16.071 15.246 85.530 1.00 85.12 351 GLY A CA 1
ATOM 2702 C C . GLY A 1 351 ? -16.134 16.732 85.888 1.00 85.12 351 GLY A C 1
ATOM 2703 O O . GLY A 1 351 ? -16.901 17.513 85.323 1.00 85.12 351 GLY A O 1
ATOM 2704 N N . ALA A 1 352 ? -15.288 17.142 86.836 1.00 83.56 352 ALA A N 1
ATOM 2705 C CA . ALA A 1 352 ? -15.102 18.560 87.158 1.00 83.56 352 ALA A CA 1
ATOM 2706 C C . ALA A 1 352 ? -14.238 19.293 86.116 1.00 83.56 352 ALA A C 1
ATOM 2708 O O . ALA A 1 352 ? -14.421 20.483 85.896 1.00 83.56 352 ALA A O 1
ATOM 2709 N N . THR A 1 353 ? -13.318 18.586 85.451 1.00 88.62 353 THR A N 1
ATOM 2710 C CA . THR A 1 353 ? -12.381 19.159 84.464 1.00 88.62 353 THR A CA 1
ATOM 2711 C C . THR A 1 353 ? -12.317 18.371 83.149 1.00 88.62 353 THR A C 1
ATOM 2713 O O . THR A 1 353 ? -11.466 18.631 82.296 1.00 88.62 353 THR A O 1
ATOM 2716 N N . THR A 1 354 ? -13.219 17.404 82.965 1.00 90.62 354 THR A N 1
ATOM 2717 C CA . THR A 1 354 ? -13.281 16.495 81.811 1.00 90.62 354 THR A CA 1
ATOM 2718 C C . THR A 1 354 ? -14.727 16.212 81.409 1.00 90.62 354 THR A C 1
ATOM 2720 O O . THR A 1 354 ? -15.634 16.295 82.240 1.00 90.62 354 THR A O 1
ATOM 2723 N N . ALA A 1 355 ? -14.944 15.850 80.145 1.00 89.62 355 ALA A N 1
ATOM 2724 C CA . ALA A 1 355 ? -16.205 15.291 79.663 1.00 89.62 355 ALA A CA 1
ATOM 2725 C C . ALA A 1 355 ? -15.960 14.410 78.424 1.00 89.62 355 ALA A C 1
ATOM 2727 O O . ALA A 1 355 ? -15.231 14.815 77.518 1.00 89.62 355 ALA A O 1
ATOM 2728 N N . SER A 1 356 ? -16.554 13.220 78.389 1.00 90.38 356 SER A N 1
ATOM 2729 C CA . SER A 1 356 ? -16.406 12.232 77.308 1.00 90.38 356 SER A CA 1
ATOM 2730 C C . SER A 1 356 ? -17.677 12.189 76.461 1.00 90.38 356 SER A C 1
ATOM 2732 O O . SER A 1 356 ? -18.778 12.186 77.012 1.00 90.38 356 SER A O 1
ATOM 2734 N N . PHE A 1 357 ? -17.547 12.130 75.137 1.00 94.38 357 PHE A N 1
ATOM 2735 C CA . PHE A 1 357 ? -18.654 12.208 74.180 1.00 94.38 357 PHE A CA 1
ATOM 2736 C C . PHE A 1 357 ? -18.546 11.142 73.094 1.00 94.38 357 PHE A C 1
ATOM 2738 O O . PHE A 1 357 ? -17.448 10.811 72.653 1.00 94.38 357 PHE A O 1
ATOM 2745 N N . THR A 1 358 ? -19.697 10.666 72.625 1.00 93.38 358 THR A N 1
ATOM 2746 C CA . THR A 1 358 ? -19.828 9.799 71.441 1.00 93.38 358 THR A CA 1
ATOM 2747 C C . THR A 1 358 ? -20.974 10.296 70.560 1.00 93.38 358 THR A C 1
ATOM 2749 O O . THR A 1 358 ? -21.811 11.079 71.019 1.00 93.38 358 THR A O 1
ATOM 2752 N N . TRP A 1 359 ? -21.024 9.870 69.301 1.00 93.25 359 TRP A N 1
ATOM 2753 C CA . TRP A 1 359 ? -22.126 10.149 68.371 1.00 93.25 359 TRP A CA 1
ATOM 2754 C C . TRP A 1 359 ? -22.368 8.960 67.432 1.00 93.25 359 TRP A C 1
ATOM 2756 O O . TRP A 1 359 ? -21.623 7.981 67.448 1.00 93.25 359 TRP A O 1
ATOM 2766 N N . SER A 1 360 ? -23.443 9.015 66.650 1.00 86.12 360 SER A N 1
ATOM 2767 C CA . SER A 1 360 ? -23.712 8.053 65.577 1.00 86.12 360 SER A CA 1
ATOM 2768 C C . SER A 1 360 ? -22.921 8.426 64.321 1.00 86.12 360 SER A C 1
ATOM 2770 O O . SER A 1 360 ? -22.856 9.603 63.951 1.00 86.12 360 SER A O 1
ATOM 2772 N N . GLU A 1 361 ? -22.344 7.427 63.654 1.00 75.75 361 GLU A N 1
ATOM 2773 C CA . GLU A 1 361 ? -21.609 7.620 62.402 1.00 75.75 361 GLU A CA 1
ATOM 2774 C C . GLU A 1 361 ? -22.512 8.114 61.266 1.00 75.75 361 GLU A C 1
ATOM 2776 O O . GLU A 1 361 ? -23.689 7.758 61.154 1.00 75.75 361 GLU A O 1
ATOM 2781 N N . THR A 1 362 ? -21.943 8.945 60.396 1.00 74.06 362 THR A N 1
ATOM 2782 C CA . THR A 1 362 ? -22.617 9.500 59.220 1.00 74.06 362 THR A CA 1
ATOM 2783 C C . THR A 1 362 ? -22.205 8.716 57.983 1.00 74.06 362 THR A C 1
ATOM 2785 O O . THR A 1 362 ? -21.058 8.818 57.561 1.00 74.06 362 THR A O 1
ATOM 2788 N N . ASN A 1 363 ? -23.121 7.949 57.391 1.00 62.78 363 ASN A N 1
ATOM 2789 C CA . ASN A 1 363 ? -22.837 7.229 56.149 1.00 62.78 363 ASN A CA 1
ATOM 2790 C C . ASN A 1 363 ? -23.019 8.138 54.919 1.00 62.78 363 ASN A C 1
ATOM 2792 O O . ASN A 1 363 ? -23.981 8.908 54.856 1.00 62.78 363 ASN A O 1
ATOM 2796 N N . ASP A 1 364 ? -22.113 8.016 53.951 1.00 66.62 364 ASP A N 1
ATOM 2797 C CA . ASP A 1 364 ? -22.009 8.824 52.731 1.00 66.62 364 ASP A CA 1
ATOM 2798 C C . ASP A 1 364 ? -21.509 7.929 51.576 1.00 66.62 364 ASP A C 1
ATOM 2800 O O . ASP A 1 364 ? -20.847 6.911 51.780 1.00 66.62 364 ASP A O 1
ATOM 2804 N N . SER A 1 365 ? -21.846 8.318 50.350 1.00 67.50 365 SER A N 1
ATOM 2805 C CA . SER A 1 365 ? -21.272 7.836 49.093 1.00 67.50 365 SER A CA 1
ATOM 2806 C C . SER A 1 365 ? -19.737 7.894 49.033 1.00 67.50 365 SER A C 1
ATOM 2808 O O . SER A 1 365 ? -19.125 7.094 48.323 1.00 67.50 365 SER A O 1
ATOM 2810 N N . ILE A 1 366 ? -19.113 8.805 49.787 1.00 69.62 366 ILE A N 1
ATOM 2811 C CA . ILE A 1 366 ? -17.660 8.936 49.932 1.00 69.62 366 ILE A CA 1
ATOM 2812 C C . ILE A 1 366 ? -17.282 8.608 51.389 1.00 69.62 366 ILE A C 1
ATOM 2814 O O . ILE A 1 366 ? -17.837 9.209 52.305 1.00 69.62 366 ILE A O 1
ATOM 2818 N N . PRO A 1 367 ? -16.331 7.688 51.658 1.00 75.62 367 PRO A N 1
ATOM 2819 C CA . PRO A 1 367 ? -16.006 7.311 53.033 1.00 75.62 367 PRO A CA 1
ATOM 2820 C C . PRO A 1 367 ? -15.507 8.491 53.880 1.00 75.62 367 PRO A C 1
ATOM 2822 O O . PRO A 1 367 ? -14.691 9.299 53.421 1.00 75.62 367 PRO A O 1
ATOM 2825 N N . ILE A 1 368 ? -15.963 8.538 55.132 1.00 81.81 368 ILE A N 1
ATOM 2826 C CA . ILE A 1 368 ? -15.608 9.551 56.135 1.00 81.81 368 ILE A CA 1
ATOM 2827 C C . ILE A 1 368 ? -14.097 9.525 56.425 1.00 81.81 368 ILE A C 1
ATOM 2829 O O . ILE A 1 368 ? -13.518 8.463 56.640 1.00 81.81 368 ILE A O 1
ATOM 2833 N N . SER A 1 369 ? -13.451 10.697 56.430 1.00 85.06 369 SER A N 1
ATOM 2834 C CA . SER A 1 369 ? -12.037 10.871 56.816 1.00 85.06 369 SER A CA 1
ATOM 2835 C C . SER A 1 369 ? -11.855 11.222 58.297 1.00 85.06 369 SER A C 1
ATOM 2837 O O . SER A 1 369 ? -10.749 11.134 58.832 1.00 85.06 369 SER A O 1
ATOM 2839 N N . GLY A 1 370 ? -12.940 11.623 58.961 1.00 88.94 370 GLY A N 1
ATOM 2840 C CA . GLY A 1 370 ? -13.029 11.823 60.403 1.00 88.94 370 GLY A CA 1
ATOM 2841 C C . GLY A 1 370 ? -14.015 12.929 60.773 1.00 88.94 370 GLY A C 1
ATOM 2842 O O . GLY A 1 370 ? -14.778 13.431 59.945 1.00 88.94 370 GLY A O 1
ATOM 2843 N N . TYR A 1 371 ? -13.955 13.370 62.023 1.00 94.00 371 TYR A N 1
ATOM 2844 C CA . TYR A 1 371 ? -14.837 14.367 62.618 1.00 94.00 371 TYR A CA 1
ATOM 2845 C C . TYR A 1 371 ? -14.054 15.581 63.138 1.00 94.00 371 TYR A C 1
ATOM 2847 O O . TYR A 1 371 ? -12.967 15.461 63.704 1.00 94.00 371 TYR A O 1
ATOM 2855 N N . SER A 1 372 ? -14.620 16.773 62.948 1.00 94.06 372 SER A N 1
ATOM 2856 C CA . SER A 1 372 ? -14.129 18.049 63.478 1.00 94.06 372 SER A CA 1
ATOM 2857 C C . SER A 1 372 ? -15.001 18.446 64.674 1.00 94.06 372 SER A C 1
ATOM 2859 O O . SER A 1 372 ? -16.205 18.654 64.519 1.00 94.06 372 SER A O 1
ATOM 2861 N N . VAL A 1 373 ? -14.408 18.531 65.867 1.00 94.19 373 VAL A N 1
ATOM 2862 C CA . VAL A 1 373 ? -15.130 18.684 67.142 1.00 94.19 373 VAL A CA 1
ATOM 2863 C C . VAL A 1 373 ? -14.973 20.100 67.688 1.00 94.19 373 VAL A C 1
ATOM 2865 O O . VAL A 1 373 ? -13.855 20.606 67.830 1.00 94.19 373 VAL A O 1
ATOM 2868 N N . TYR A 1 374 ? -16.098 20.731 68.021 1.00 93.00 374 TYR A N 1
ATOM 2869 C CA . TYR A 1 374 ? -16.171 22.111 68.486 1.00 93.00 374 TYR A CA 1
ATOM 2870 C C . TYR A 1 374 ? -16.723 22.199 69.909 1.00 93.00 374 TYR A C 1
ATOM 2872 O O . TYR A 1 374 ? -17.766 21.614 70.193 1.00 93.00 374 TYR A O 1
ATOM 2880 N N . LEU A 1 375 ? -16.087 23.008 70.756 1.00 91.94 375 LEU A N 1
ATOM 2881 C CA . LEU A 1 375 ? -16.579 23.400 72.077 1.00 91.94 375 LEU A CA 1
ATOM 2882 C C . LEU A 1 375 ? -16.813 24.916 72.079 1.00 91.94 375 LEU A C 1
ATOM 2884 O O . LEU A 1 375 ? -15.943 25.666 71.641 1.00 91.94 375 LEU A O 1
ATOM 2888 N N . ASP A 1 376 ? -17.998 25.366 72.492 1.00 89.94 376 ASP A N 1
ATOM 2889 C CA . ASP A 1 376 ? -18.431 26.775 72.444 1.00 89.94 376 ASP A CA 1
ATOM 2890 C C . ASP A 1 376 ? -18.161 27.437 71.077 1.00 89.94 376 ASP A C 1
ATOM 2892 O O . ASP A 1 376 ? -17.679 28.562 70.953 1.00 89.94 376 ASP A O 1
ATOM 2896 N N . ALA A 1 377 ? -18.457 26.674 70.019 1.00 84.19 377 ALA A N 1
ATOM 2897 C CA . ALA A 1 377 ? -18.197 26.967 68.609 1.00 84.19 377 ALA A CA 1
ATOM 2898 C C . ALA A 1 377 ? -16.718 27.112 68.175 1.00 84.19 377 ALA A C 1
ATOM 2900 O O . ALA A 1 377 ? -16.481 27.188 66.965 1.00 84.19 377 ALA A O 1
ATOM 2901 N N . ALA A 1 378 ? -15.738 27.056 69.082 1.00 86.44 378 ALA A N 1
ATOM 2902 C CA . ALA A 1 378 ? -14.312 26.966 68.759 1.00 86.44 378 ALA A CA 1
ATOM 2903 C C . ALA A 1 378 ? -13.909 25.517 68.424 1.00 86.44 378 ALA A C 1
ATOM 2905 O O . ALA A 1 378 ? -14.350 24.584 69.087 1.00 86.44 378 ALA A O 1
ATOM 2906 N N . LEU A 1 379 ? -13.080 25.306 67.394 1.00 92.50 379 LEU A N 1
ATOM 2907 C CA . LEU A 1 379 ? -12.576 23.970 67.041 1.00 92.50 379 LEU A CA 1
ATOM 2908 C C . LEU A 1 379 ? -11.545 23.525 68.088 1.00 92.50 379 LEU A C 1
ATOM 2910 O O . LEU A 1 379 ? -10.509 24.173 68.223 1.00 92.50 379 LEU A O 1
ATOM 2914 N N . VAL A 1 380 ? -11.813 22.425 68.797 1.00 90.50 380 VAL A N 1
ATOM 2915 C CA . VAL A 1 380 ? -10.932 21.899 69.859 1.00 90.50 380 VAL A CA 1
ATOM 2916 C C . VAL A 1 380 ? -10.186 20.628 69.460 1.00 90.50 380 VAL A C 1
ATOM 2918 O O . VAL A 1 380 ? -9.110 20.369 69.994 1.00 90.50 380 VAL A O 1
ATOM 2921 N N . ALA A 1 381 ? -10.711 19.845 68.512 1.00 92.06 381 ALA A N 1
ATOM 2922 C CA . ALA A 1 381 ? -10.054 18.630 68.035 1.00 92.06 381 ALA A CA 1
ATOM 2923 C C . ALA A 1 381 ? -10.481 18.228 66.616 1.00 92.06 381 ALA A C 1
ATOM 2925 O O . ALA A 1 381 ? -11.525 18.647 66.110 1.00 92.06 381 ALA A O 1
ATOM 2926 N N . LYS A 1 382 ? -9.683 17.343 66.011 1.00 92.88 382 LYS A N 1
ATOM 2927 C CA . LYS A 1 382 ? -10.121 16.431 64.952 1.00 92.88 382 LYS A CA 1
ATOM 2928 C C . LYS A 1 382 ? -9.826 14.996 65.388 1.00 92.88 382 LYS A C 1
ATOM 2930 O O . LYS A 1 382 ? -8.801 14.765 66.027 1.00 92.88 382 LYS A O 1
ATOM 2935 N N . THR A 1 383 ? -10.715 14.066 65.064 1.00 89.69 383 THR A N 1
ATOM 2936 C CA . THR A 1 383 ? -10.658 12.650 65.469 1.00 89.69 383 THR A CA 1
ATOM 2937 C C . THR A 1 383 ? -11.121 11.767 64.304 1.00 89.69 383 THR A C 1
ATOM 2939 O O . THR A 1 383 ? -12.032 12.192 63.597 1.00 89.69 383 THR A O 1
ATOM 2942 N N . PRO A 1 384 ? -10.515 10.597 64.034 1.00 87.88 384 PRO A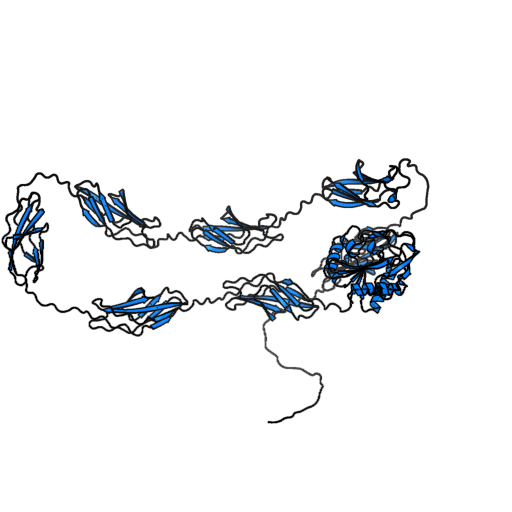 N 1
ATOM 2943 C CA . PRO A 1 384 ? -11.042 9.673 63.029 1.00 87.88 384 PRO A CA 1
ATOM 2944 C C . PRO A 1 384 ? -12.315 8.967 63.526 1.00 87.88 384 PRO A C 1
ATOM 2946 O O . PRO A 1 384 ? -13.280 8.851 62.777 1.00 87.88 384 PRO A O 1
ATOM 2949 N N . GLU A 1 385 ? -12.338 8.580 64.804 1.00 90.12 385 GLU A N 1
ATOM 2950 C CA . GLU A 1 385 ? -13.416 7.811 65.437 1.00 90.12 385 GLU A CA 1
ATOM 2951 C C . GLU A 1 385 ? -14.605 8.699 65.859 1.00 90.12 385 GLU A C 1
ATOM 2953 O O . GLU A 1 385 ? -14.409 9.887 66.148 1.00 90.12 385 GLU A O 1
ATOM 2958 N N . PRO A 1 386 ? -15.831 8.150 65.987 1.00 92.19 386 PRO A N 1
ATOM 2959 C CA . PRO A 1 386 ? -17.026 8.881 66.426 1.00 92.19 386 PRO A CA 1
ATOM 2960 C C . PRO A 1 386 ? -17.077 9.173 67.948 1.00 92.19 386 PRO A C 1
ATOM 2962 O O . PRO A 1 386 ? -18.141 9.135 68.578 1.00 92.19 386 PRO A O 1
ATOM 2965 N N . GLU A 1 387 ? -15.925 9.468 68.555 1.00 92.00 387 GLU A N 1
ATOM 2966 C CA . GLU A 1 387 ? -15.768 9.761 69.982 1.00 92.00 387 GLU A CA 1
ATOM 2967 C C . GLU A 1 387 ? -14.744 10.874 70.274 1.00 92.00 387 GLU A C 1
ATOM 2969 O O . GLU A 1 387 ? -13.816 11.128 69.502 1.00 92.00 387 GLU A O 1
ATOM 2974 N N . TYR A 1 388 ? -14.907 11.561 71.411 1.00 95.12 388 TYR A N 1
ATOM 2975 C CA . TYR A 1 388 ? -13.964 12.577 71.891 1.00 95.12 388 TYR A CA 1
ATOM 2976 C C . TYR A 1 388 ? -14.034 12.790 73.410 1.00 95.12 388 TYR A C 1
ATOM 2978 O O . TYR A 1 388 ? -15.116 12.896 73.983 1.00 95.12 388 TYR A O 1
ATOM 2986 N N . MET A 1 389 ? -12.875 12.959 74.058 1.00 92.75 389 MET A N 1
ATOM 2987 C CA . MET A 1 389 ? -12.771 13.365 75.465 1.00 92.75 389 MET A CA 1
ATOM 2988 C C . MET A 1 389 ? -12.221 14.791 75.586 1.00 92.75 389 MET A C 1
ATOM 2990 O O . MET A 1 389 ? -11.027 15.029 75.380 1.00 92.75 389 MET A O 1
ATOM 2994 N N . ALA A 1 390 ? -13.080 15.720 75.999 1.00 90.38 390 ALA A N 1
ATOM 2995 C CA . ALA A 1 390 ? -12.692 17.055 76.429 1.00 90.38 390 ALA A CA 1
ATOM 2996 C C . ALA A 1 390 ? -11.972 16.997 77.788 1.00 90.38 390 ALA A C 1
ATOM 2998 O O . ALA A 1 390 ? -12.352 16.239 78.687 1.00 90.38 390 ALA A O 1
ATOM 2999 N N . LYS A 1 391 ? -10.926 17.813 77.943 1.00 89.88 391 LYS A N 1
ATOM 3000 C CA . LYS A 1 391 ? -10.055 17.891 79.128 1.00 89.88 391 LYS A CA 1
ATOM 3001 C C . LYS A 1 391 ? -9.728 19.350 79.436 1.00 89.88 391 LYS A C 1
ATOM 3003 O O . LYS A 1 391 ? -9.949 20.213 78.593 1.00 89.88 391 LYS A O 1
ATOM 3008 N N . GLU A 1 392 ? -9.183 19.597 80.626 1.00 90.00 392 GLU A N 1
ATOM 3009 C CA . GLU A 1 392 ? -8.785 20.935 81.103 1.00 90.00 392 GLU A CA 1
ATOM 3010 C C . GLU A 1 392 ? -9.951 21.943 81.132 1.00 90.00 392 GLU A C 1
ATOM 3012 O O . GLU A 1 392 ? -9.759 23.156 81.062 1.00 90.00 392 GLU A O 1
ATOM 3017 N N . LEU A 1 393 ? -11.179 21.432 81.275 1.00 90.00 393 LEU A N 1
ATOM 3018 C CA . LEU A 1 393 ? -12.377 22.248 81.433 1.00 90.00 393 LEU A CA 1
ATOM 3019 C C . LEU A 1 393 ? -12.393 22.924 82.811 1.00 90.00 393 LEU A C 1
ATOM 3021 O O . LEU A 1 393 ? -11.923 22.360 83.801 1.00 90.00 393 LEU A O 1
ATOM 3025 N N . SER A 1 394 ? -12.986 24.112 82.893 1.00 87.31 394 SER A N 1
ATOM 3026 C CA . SER A 1 394 ? -13.232 24.798 84.161 1.00 87.31 394 SER A CA 1
ATOM 3027 C C . SER A 1 394 ? -14.363 24.100 84.929 1.00 87.31 394 SER A C 1
ATOM 3029 O O . SER A 1 394 ? -15.396 23.823 84.320 1.00 87.31 394 SER A O 1
ATOM 3031 N N . PRO A 1 395 ? -14.243 23.862 86.246 1.00 84.44 395 PRO A N 1
ATOM 3032 C CA . PRO A 1 395 ? -15.327 23.328 87.079 1.00 84.44 395 PRO A CA 1
ATOM 3033 C C . PRO A 1 395 ? -16.567 24.232 87.149 1.00 84.44 395 PRO A C 1
ATOM 3035 O O . PRO A 1 395 ? -16.462 25.453 87.018 1.00 84.44 395 PRO A O 1
ATOM 3038 N N . ASN A 1 396 ? -17.745 23.637 87.375 1.00 84.94 396 ASN A N 1
ATOM 3039 C CA . ASN A 1 396 ? -19.055 24.314 87.437 1.00 84.94 396 ASN A CA 1
ATOM 3040 C C . ASN A 1 396 ? -19.316 25.306 86.279 1.00 84.94 396 ASN A C 1
ATOM 3042 O O . ASN A 1 396 ? -19.930 26.359 86.467 1.00 84.94 396 ASN A O 1
ATOM 3046 N N . THR A 1 397 ? -18.806 25.001 85.086 1.00 89.06 397 THR A N 1
ATOM 3047 C CA . THR A 1 397 ? -18.861 25.874 83.907 1.00 89.06 397 THR A CA 1
ATOM 3048 C C . THR A 1 397 ? -19.687 25.201 82.819 1.00 89.06 397 THR A C 1
ATOM 3050 O O . THR A 1 397 ? -19.531 24.009 82.557 1.00 89.06 397 THR A O 1
ATOM 3053 N N . ALA A 1 398 ? -20.609 25.961 82.229 1.00 89.38 398 ALA A N 1
ATOM 3054 C CA . ALA A 1 398 ? -21.452 25.496 81.137 1.00 89.38 398 ALA A CA 1
ATOM 3055 C C . ALA A 1 398 ? -20.711 25.626 79.801 1.00 89.38 398 ALA A C 1
ATOM 3057 O O . ALA A 1 398 ? -20.114 26.666 79.532 1.00 89.38 398 ALA A O 1
ATOM 3058 N N . TYR A 1 399 ? -20.807 24.581 78.988 1.00 91.75 399 TYR A N 1
ATOM 3059 C CA . TYR A 1 399 ? -20.188 24.422 77.677 1.00 91.75 399 TYR A CA 1
ATOM 3060 C C . TYR A 1 399 ? -21.207 23.823 76.698 1.00 91.75 399 TYR A C 1
ATOM 3062 O O . TYR A 1 399 ? -22.145 23.140 77.114 1.00 91.75 399 TYR A O 1
ATOM 3070 N N . ALA A 1 400 ? -21.004 24.006 75.396 1.00 92.44 400 ALA A N 1
ATOM 3071 C CA . ALA A 1 400 ? -21.758 23.317 74.351 1.00 92.44 400 ALA A CA 1
ATOM 3072 C C . ALA A 1 400 ? -20.825 22.636 73.341 1.00 92.44 400 ALA A C 1
ATOM 3074 O O . ALA A 1 400 ? -19.981 23.294 72.728 1.00 92.44 400 ALA A O 1
ATOM 3075 N N . ILE A 1 401 ? -20.995 21.325 73.134 1.00 94.31 401 ILE A N 1
ATOM 3076 C CA . ILE A 1 401 ? -20.269 20.563 72.108 1.00 94.31 401 ILE A CA 1
ATOM 3077 C C . ILE A 1 401 ? -21.096 20.447 70.820 1.00 94.31 401 ILE A C 1
ATOM 3079 O O . ILE A 1 401 ? -22.306 20.238 70.863 1.00 94.31 401 ILE A O 1
ATOM 3083 N N . SER A 1 402 ? -20.444 20.573 69.665 1.00 93.69 402 SER A N 1
ATOM 3084 C CA . SER A 1 402 ? -21.024 20.276 68.345 1.00 93.69 402 SER A CA 1
ATOM 3085 C C . SER A 1 402 ? -19.977 19.632 67.435 1.00 93.69 402 SER A C 1
ATOM 3087 O O . SER A 1 402 ? -18.782 19.906 67.568 1.00 93.69 402 SER A O 1
ATOM 3089 N N . VAL A 1 403 ? -20.409 18.768 66.518 1.00 94.44 403 VAL A N 1
ATOM 3090 C CA . VAL A 1 403 ? -19.517 17.942 65.686 1.00 94.44 403 VAL A CA 1
ATOM 3091 C C . VAL A 1 403 ? -19.851 18.112 64.204 1.00 94.44 403 VAL A C 1
ATOM 3093 O O . VAL A 1 403 ? -21.006 18.319 63.841 1.00 94.44 403 VAL A O 1
ATOM 3096 N N . VAL A 1 404 ? -18.830 18.042 63.351 1.00 92.81 404 VAL A N 1
ATOM 3097 C CA . VAL A 1 404 ? -18.921 18.074 61.882 1.00 92.81 404 VAL A CA 1
ATOM 3098 C C . VAL A 1 404 ? -18.243 16.827 61.324 1.00 92.81 404 VAL A C 1
ATOM 3100 O O . VAL A 1 404 ? -17.102 16.553 61.696 1.00 92.81 404 VAL A O 1
ATOM 3103 N N . ALA A 1 405 ? -18.903 16.092 60.432 1.00 90.62 405 ALA A N 1
ATOM 3104 C CA . ALA A 1 405 ? -18.272 15.032 59.649 1.00 90.62 405 ALA A CA 1
ATOM 3105 C C . ALA A 1 405 ? -17.456 15.639 58.496 1.00 90.62 405 ALA A C 1
ATOM 3107 O O . ALA A 1 405 ? -17.827 16.677 57.948 1.00 90.62 405 ALA A O 1
ATOM 3108 N N . ASN A 1 406 ? -16.346 15.000 58.132 1.00 88.50 406 ASN A N 1
ATOM 3109 C CA . ASN A 1 406 ? -15.509 15.364 56.988 1.00 88.50 406 ASN A CA 1
ATOM 3110 C C . ASN A 1 406 ? -15.297 14.086 56.157 1.00 88.50 406 ASN A C 1
ATOM 3112 O O . ASN A 1 406 ? -14.973 13.048 56.735 1.00 88.50 406 ASN A O 1
ATOM 3116 N N . ASP A 1 407 ? -15.447 14.130 54.834 1.00 85.69 407 ASP A N 1
ATOM 3117 C CA . ASP A 1 407 ? -15.209 12.964 53.966 1.00 85.69 407 ASP A CA 1
ATOM 3118 C C . ASP A 1 407 ? -13.750 12.893 53.465 1.00 85.69 407 ASP A C 1
ATOM 3120 O O . ASP A 1 407 ? -12.940 13.798 53.697 1.00 85.69 407 ASP A O 1
ATOM 3124 N N . ASN A 1 408 ? -13.381 11.810 52.775 1.00 77.62 408 ASN A N 1
ATOM 3125 C CA . ASN A 1 408 ? -12.082 11.689 52.091 1.00 77.62 408 ASN A CA 1
ATOM 3126 C C . ASN A 1 408 ? -11.917 12.639 50.885 1.00 77.62 408 ASN A C 1
ATOM 3128 O O . ASN A 1 408 ? -10.827 12.743 50.322 1.00 77.62 408 ASN A O 1
ATOM 3132 N N . SER A 1 409 ? -12.970 13.362 50.503 1.00 73.62 409 SER A N 1
ATOM 3133 C CA . SER A 1 409 ? -12.951 14.393 49.466 1.00 73.62 409 SER A CA 1
ATOM 3134 C C . SER A 1 409 ? -12.713 15.808 50.009 1.00 73.62 409 SER A C 1
ATOM 3136 O O . SER A 1 409 ? -12.458 16.711 49.205 1.00 73.62 409 SER A O 1
ATOM 3138 N N . GLY A 1 410 ? -12.729 16.004 51.330 1.00 73.88 410 GLY A N 1
ATOM 3139 C CA . GLY A 1 410 ? -12.589 17.303 51.988 1.00 73.88 410 GLY A CA 1
ATOM 3140 C C . GLY A 1 410 ? -13.890 18.108 52.096 1.00 73.88 410 GLY A C 1
ATOM 3141 O O . GLY A 1 410 ? -13.834 19.277 52.479 1.00 73.88 410 GLY A O 1
ATOM 3142 N N . ASN A 1 411 ? -15.040 17.507 51.781 1.00 78.69 411 ASN A N 1
ATOM 3143 C CA . ASN A 1 411 ? -16.350 18.071 52.089 1.00 78.69 411 ASN A CA 1
ATOM 3144 C C . ASN A 1 411 ? -16.585 18.034 53.607 1.00 78.69 411 ASN A C 1
ATOM 3146 O O . ASN A 1 411 ? -15.988 17.230 54.328 1.00 78.69 411 ASN A O 1
ATOM 3150 N N . THR A 1 412 ? -17.466 18.902 54.106 1.00 84.88 412 THR A N 1
ATOM 3151 C CA . THR A 1 412 ? -17.811 18.983 55.533 1.00 84.88 412 THR A CA 1
ATOM 3152 C C . THR A 1 412 ? -19.313 19.104 55.725 1.00 84.88 412 THR A C 1
ATOM 3154 O O . THR A 1 412 ? -19.940 19.925 55.055 1.00 84.88 412 THR A O 1
ATOM 3157 N N . SER A 1 413 ? -19.869 18.359 56.679 1.00 88.75 413 SER A N 1
ATOM 3158 C CA . SER A 1 413 ? -21.284 18.458 57.035 1.00 88.75 413 SER A CA 1
ATOM 3159 C C . SER A 1 413 ? -21.659 19.816 57.641 1.00 88.75 413 SER A C 1
ATOM 3161 O O . SER A 1 413 ? -20.809 20.576 58.116 1.00 88.75 413 SER A O 1
ATOM 3163 N N . GLU A 1 414 ? -22.963 20.078 57.762 1.00 88.06 414 GLU A N 1
ATOM 3164 C CA . GLU A 1 414 ? -23.444 21.016 58.783 1.00 88.06 414 GLU A CA 1
ATOM 3165 C C . GLU A 1 414 ? -23.032 20.542 60.193 1.00 88.06 414 GLU A C 1
ATOM 3167 O O . GLU A 1 414 ? -22.736 19.363 60.417 1.00 88.06 414 GLU A O 1
ATOM 3172 N N . LYS A 1 415 ? -23.002 21.459 61.165 1.00 90.38 415 LYS A N 1
ATOM 3173 C CA . LYS A 1 415 ? -22.787 21.094 62.573 1.00 90.38 415 LYS A CA 1
ATOM 3174 C C . LYS A 1 415 ? -23.974 20.291 63.097 1.00 90.38 415 LYS A C 1
ATOM 3176 O O . LYS A 1 415 ? -25.117 20.615 62.788 1.00 90.38 415 LYS A O 1
ATOM 3181 N N . SER A 1 416 ? -23.696 19.300 63.941 1.00 92.56 416 SER A N 1
ATOM 3182 C CA . SER A 1 416 ? -24.709 18.685 64.801 1.00 92.56 416 SER A CA 1
ATOM 3183 C C . SER A 1 416 ? -25.439 19.748 65.627 1.00 92.56 416 SER A C 1
ATOM 3185 O O . SER A 1 416 ? -24.859 20.792 65.956 1.00 92.56 416 SER A O 1
ATOM 3187 N N . ASP A 1 417 ? -26.661 19.438 66.064 1.00 89.56 417 ASP A N 1
ATOM 3188 C CA . ASP A 1 417 ? -27.289 20.193 67.148 1.00 89.56 417 ASP A CA 1
ATOM 3189 C C . ASP A 1 417 ? -26.332 20.258 68.362 1.00 89.56 417 ASP A C 1
ATOM 3191 O O . ASP A 1 417 ? -25.646 19.269 68.662 1.00 89.56 417 ASP A O 1
ATOM 3195 N N . PRO A 1 418 ? -26.213 21.417 69.036 1.00 89.31 418 PRO A N 1
ATOM 3196 C CA . PRO A 1 418 ? -25.256 21.592 70.119 1.00 89.31 418 PRO A CA 1
ATOM 3197 C C . PRO A 1 418 ? -25.751 20.939 71.416 1.00 89.31 418 PRO A C 1
ATOM 3199 O O . PRO A 1 418 ? -26.774 21.336 71.976 1.00 89.31 418 PRO A O 1
ATOM 3202 N N . LEU A 1 419 ? -24.985 19.980 71.940 1.00 92.19 419 LEU A N 1
ATOM 3203 C CA . LEU A 1 419 ? -25.237 19.386 73.250 1.00 92.19 419 LEU A CA 1
ATOM 3204 C C . LEU A 1 419 ? -24.625 20.271 74.344 1.00 92.19 419 LEU A C 1
ATOM 3206 O O . LEU A 1 419 ? -23.407 20.297 74.535 1.00 92.19 419 LEU A O 1
ATOM 3210 N N . SER A 1 420 ? -25.477 20.980 75.082 1.00 91.31 420 SER A N 1
ATOM 3211 C CA . SER A 1 420 ? -25.073 21.748 76.264 1.00 91.31 420 SER A CA 1
ATOM 3212 C C . SER A 1 420 ? -24.863 20.846 77.481 1.00 91.31 420 SER A C 1
ATOM 3214 O O . SER A 1 420 ? -25.716 20.018 77.801 1.00 91.31 420 SER A O 1
ATOM 3216 N N . PHE A 1 421 ? -23.767 21.054 78.208 1.00 90.62 421 PHE A N 1
ATOM 3217 C CA . PHE A 1 421 ? -23.442 20.368 79.459 1.00 90.62 421 PHE A CA 1
ATOM 3218 C C . PHE A 1 421 ? -22.754 21.331 80.438 1.00 90.62 421 PHE A C 1
ATOM 3220 O O . PHE A 1 421 ? -22.178 22.336 80.031 1.00 90.62 421 PHE A O 1
ATOM 3227 N N . THR A 1 422 ? -22.787 21.024 81.735 1.00 87.50 422 THR A N 1
ATOM 3228 C CA . THR A 1 422 ? -22.080 21.799 82.768 1.00 87.50 422 THR A CA 1
ATOM 3229 C C . THR A 1 422 ? -21.152 20.864 83.521 1.00 87.50 422 THR A C 1
ATOM 3231 O O . THR A 1 422 ? -21.605 19.834 84.015 1.00 87.50 422 THR A O 1
ATOM 3234 N N . THR A 1 423 ? -19.867 21.200 83.610 1.00 87.06 423 THR A N 1
ATOM 3235 C CA . THR A 1 423 ? -18.890 20.432 84.399 1.00 87.06 423 THR A CA 1
ATOM 3236 C C . THR A 1 423 ? -19.256 20.402 85.880 1.00 87.06 423 THR A C 1
ATOM 3238 O O . THR A 1 423 ? -19.889 21.318 86.408 1.00 87.06 423 THR A O 1
ATOM 3241 N N . LEU A 1 424 ? -18.828 19.357 86.588 1.00 79.44 424 LEU A N 1
ATOM 3242 C CA . LEU A 1 424 ? -19.058 19.253 88.029 1.00 79.44 424 LEU A CA 1
ATOM 3243 C C . LEU A 1 424 ? -18.269 20.331 88.798 1.00 79.44 424 LEU A C 1
ATOM 3245 O O . LEU A 1 424 ? -17.228 20.809 88.349 1.00 79.44 424 LEU A O 1
ATOM 3249 N N . SER A 1 425 ? -18.751 20.719 89.978 1.00 69.88 425 SER A N 1
ATOM 3250 C CA . SER A 1 425 ? -18.050 21.666 90.856 1.00 69.88 425 SER A CA 1
ATOM 3251 C C . SER A 1 425 ? -16.802 21.052 91.491 1.00 69.88 425 SER A C 1
ATOM 3253 O O . SER A 1 425 ? -16.827 19.911 91.953 1.00 69.88 425 SER A O 1
ATOM 3255 N N . GLU A 1 426 ? -15.726 21.833 91.605 1.00 51.84 426 GLU A N 1
ATOM 3256 C CA . GLU A 1 426 ? -14.523 21.411 92.328 1.00 51.84 426 GLU A CA 1
ATOM 3257 C C . GLU A 1 426 ? -14.784 21.386 93.843 1.00 51.84 426 GLU A C 1
ATOM 3259 O O . GLU A 1 426 ? -15.258 22.359 94.437 1.00 51.84 426 GLU A O 1
ATOM 3264 N N . ARG A 1 427 ? -14.527 20.239 94.481 1.00 41.44 427 ARG A N 1
ATOM 3265 C CA . ARG A 1 427 ? -15.056 19.949 95.819 1.00 41.44 427 ARG A CA 1
ATOM 3266 C C . ARG A 1 427 ? -14.099 20.358 96.943 1.00 41.44 427 ARG A C 1
ATOM 3268 O O . ARG A 1 427 ? -13.367 19.532 97.484 1.00 41.44 427 ARG A O 1
ATOM 3275 N N . VAL A 1 428 ? -14.169 21.618 97.369 1.00 44.94 428 VAL A N 1
ATOM 3276 C CA . VAL A 1 428 ? -13.573 22.055 98.646 1.00 44.94 428 VAL A CA 1
ATOM 3277 C C . VAL A 1 428 ? -14.440 21.548 99.807 1.00 44.94 428 VAL A C 1
ATOM 3279 O O . VAL A 1 428 ? -15.579 21.980 99.964 1.00 44.94 428 VAL A O 1
ATOM 3282 N N . VAL A 1 429 ? -13.915 20.629 100.627 1.00 41.56 429 VAL A N 1
ATOM 3283 C CA . VAL A 1 429 ? -14.660 19.996 101.734 1.00 41.56 429 VAL A CA 1
ATOM 3284 C C . VAL A 1 429 ? -14.166 20.473 103.100 1.00 41.56 429 VAL A C 1
ATOM 3286 O O . VAL A 1 429 ? -13.083 20.102 103.550 1.00 41.56 429 VAL A O 1
ATOM 3289 N N . SER A 1 430 ? -15.012 21.208 103.821 1.00 47.41 430 SER A N 1
ATOM 3290 C CA . SER A 1 430 ? -15.039 21.154 105.288 1.00 47.41 430 SER A CA 1
ATOM 3291 C C . SER A 1 430 ? -15.835 19.915 105.708 1.00 47.41 430 SER A C 1
ATOM 3293 O O . SER A 1 430 ? -16.973 19.764 105.266 1.00 47.41 430 SER A O 1
ATOM 3295 N N . LYS A 1 431 ? -15.254 19.020 106.519 1.00 54.09 431 LYS A N 1
ATOM 3296 C CA . LYS A 1 431 ? -15.880 17.731 106.871 1.00 54.09 431 LYS A CA 1
ATOM 3297 C C . LYS A 1 431 ? -17.176 17.921 107.682 1.00 54.09 431 LYS A C 1
ATOM 3299 O O . LYS A 1 431 ? -17.145 18.594 108.711 1.00 54.09 431 LYS A O 1
ATOM 3304 N N . ASP A 1 432 ? -18.267 17.292 107.237 1.00 65.00 432 ASP A N 1
ATOM 3305 C CA . ASP A 1 432 ? -19.533 17.208 107.982 1.00 65.00 432 ASP A CA 1
ATOM 3306 C C . ASP A 1 432 ? -19.448 16.164 109.117 1.00 65.00 432 ASP A C 1
ATOM 3308 O O . ASP A 1 432 ? -18.611 15.255 109.109 1.00 65.00 432 ASP A O 1
ATOM 3312 N N . THR A 1 433 ? -20.302 16.322 110.121 1.00 72.31 433 THR A N 1
ATOM 3313 C CA . THR A 1 433 ? -20.463 15.448 111.292 1.00 72.31 433 THR A CA 1
ATOM 3314 C C . THR A 1 433 ? -21.930 15.100 111.575 1.00 72.31 433 THR A C 1
ATOM 3316 O O . THR A 1 433 ? -22.226 14.442 112.576 1.00 72.31 433 THR A O 1
ATOM 3319 N N . ILE A 1 434 ? -22.855 15.539 110.718 1.00 81.12 434 ILE A N 1
ATOM 3320 C CA . ILE A 1 434 ? -24.259 15.126 110.714 1.00 81.12 434 ILE A CA 1
ATOM 3321 C C . ILE A 1 434 ? -24.373 13.795 109.956 1.00 81.12 434 ILE A C 1
ATOM 3323 O O . ILE A 1 434 ? -23.646 13.554 109.002 1.00 81.12 434 ILE A O 1
ATOM 3327 N N . ALA A 1 435 ? -25.250 12.903 110.422 1.00 81.81 435 ALA A N 1
ATOM 3328 C CA . ALA A 1 435 ? -25.536 11.637 109.750 1.00 81.81 435 ALA A CA 1
ATOM 3329 C C . ALA A 1 435 ? -26.872 11.717 108.986 1.00 81.81 435 ALA A C 1
ATOM 3331 O O . ALA A 1 435 ? -27.813 12.339 109.502 1.00 81.81 435 ALA A O 1
ATOM 3332 N N . PRO A 1 436 ? -27.009 11.025 107.837 1.00 90.38 436 PRO A N 1
ATOM 3333 C CA . PRO A 1 436 ? -28.229 11.035 107.043 1.00 90.38 436 PRO A CA 1
ATOM 3334 C C . PRO A 1 436 ? -29.493 10.611 107.790 1.00 90.38 436 PRO A C 1
ATOM 3336 O O . PRO A 1 436 ? -29.475 9.858 108.769 1.00 90.38 436 PRO A O 1
ATOM 3339 N N . THR A 1 437 ? -30.643 11.013 107.251 1.00 91.62 437 THR A N 1
ATOM 3340 C CA . THR A 1 437 ? -31.929 10.466 107.690 1.00 91.62 437 THR A CA 1
ATOM 3341 C C . THR A 1 437 ? -32.049 8.970 107.365 1.00 91.62 437 THR A C 1
ATOM 3343 O O . THR A 1 437 ? -31.543 8.484 106.358 1.00 91.62 437 THR A O 1
ATOM 3346 N N . VAL A 1 438 ? -32.725 8.213 108.234 1.00 92.62 438 VAL A N 1
ATOM 3347 C CA . VAL A 1 438 ? -32.878 6.751 108.096 1.00 92.62 438 VAL A CA 1
ATOM 3348 C C . VAL A 1 438 ? -33.708 6.390 106.846 1.00 92.62 438 VAL A C 1
ATOM 3350 O O . VAL A 1 438 ? -34.792 6.971 106.695 1.00 92.62 438 VAL A O 1
ATOM 3353 N N . PRO A 1 439 ? -33.270 5.421 106.009 1.00 92.69 439 PRO A N 1
ATOM 3354 C CA . PRO A 1 439 ? -34.024 4.925 104.851 1.00 92.69 439 PRO A CA 1
ATOM 3355 C C . PRO A 1 439 ? -35.436 4.432 105.195 1.00 92.69 439 PRO A C 1
ATOM 3357 O O . PRO A 1 439 ? -35.682 3.867 106.265 1.00 92.69 439 PRO A O 1
ATOM 3360 N N . LYS A 1 440 ? -36.386 4.644 104.277 1.00 89.75 440 LYS A N 1
ATOM 3361 C CA . LYS A 1 440 ? -37.822 4.352 104.464 1.00 89.75 440 LYS A CA 1
ATOM 3362 C C . LYS A 1 440 ? -38.440 3.740 103.213 1.00 89.75 440 LYS A C 1
ATOM 3364 O O . LYS A 1 440 ? -37.856 3.794 102.138 1.00 89.75 440 LYS A O 1
ATOM 3369 N N . ASN A 1 441 ? -39.656 3.213 103.360 1.00 89.38 441 ASN A N 1
ATOM 3370 C CA . ASN A 1 441 ? -40.452 2.630 102.276 1.00 89.38 441 ASN A CA 1
ATOM 3371 C C . ASN A 1 441 ? -39.711 1.501 101.534 1.00 89.38 441 ASN A C 1
ATOM 3373 O O . ASN A 1 441 ? -39.763 1.431 100.310 1.00 89.38 441 ASN A O 1
ATOM 3377 N N . ILE A 1 442 ? -39.010 0.639 102.283 1.00 92.06 442 ILE A N 1
ATOM 3378 C CA . ILE A 1 442 ? -38.400 -0.572 101.724 1.00 92.06 442 ILE A CA 1
ATOM 3379 C C . ILE A 1 442 ? -39.511 -1.455 101.146 1.00 92.06 442 ILE A C 1
ATOM 3381 O O . ILE A 1 442 ? -40.549 -1.667 101.776 1.00 92.06 442 ILE A O 1
ATOM 3385 N N . SER A 1 443 ? -39.280 -1.923 99.929 1.00 89.31 443 SER A N 1
ATOM 3386 C CA . SER A 1 443 ? -40.182 -2.728 99.113 1.00 89.31 443 SER A CA 1
ATOM 3387 C C . SER A 1 443 ? -39.362 -3.659 98.217 1.00 89.31 443 SER A C 1
ATOM 3389 O O . SER A 1 443 ? -38.148 -3.481 98.092 1.00 89.31 443 SER A O 1
ATOM 3391 N N . VAL A 1 444 ? -40.014 -4.650 97.605 1.00 92.00 444 VAL A N 1
ATOM 3392 C CA . VAL A 1 444 ? -39.374 -5.605 96.692 1.00 92.00 444 VAL A CA 1
ATOM 3393 C C . VAL A 1 444 ? -40.063 -5.608 95.329 1.00 92.00 444 VAL A C 1
ATOM 3395 O O . VAL A 1 444 ? -41.285 -5.535 95.227 1.00 92.00 444 VAL A O 1
ATOM 3398 N N . GLU A 1 445 ? -39.234 -5.700 94.298 1.00 87.56 445 GLU A N 1
ATOM 3399 C CA . GLU A 1 445 ? -39.527 -5.858 92.875 1.00 87.56 445 GLU A CA 1
ATOM 3400 C C . GLU A 1 445 ? -38.775 -7.106 92.378 1.00 87.56 445 GLU A C 1
ATOM 3402 O O . GLU A 1 445 ? -37.779 -7.491 92.991 1.00 87.56 445 GLU A O 1
ATOM 3407 N N . ALA A 1 446 ? -39.218 -7.730 91.280 1.00 84.44 446 ALA A N 1
ATOM 3408 C CA . ALA A 1 446 ? -38.508 -8.842 90.627 1.00 84.44 446 ALA A CA 1
ATOM 3409 C C . ALA A 1 446 ? -38.055 -9.962 91.595 1.00 84.44 446 ALA A C 1
ATOM 3411 O O . ALA A 1 446 ? -36.933 -10.458 91.509 1.00 84.44 446 ALA A O 1
ATOM 3412 N N . LEU A 1 447 ? -38.926 -10.314 92.546 1.00 89.56 447 LEU A N 1
ATOM 3413 C CA . LEU A 1 447 ? -38.768 -11.484 93.407 1.00 89.56 447 LEU A CA 1
ATOM 3414 C C . LEU A 1 447 ? -38.861 -12.751 92.548 1.00 89.56 447 LEU A C 1
ATOM 3416 O O . LEU A 1 447 ? -39.720 -12.825 91.675 1.00 89.56 447 LEU A O 1
ATOM 3420 N N . THR A 1 448 ? -37.983 -13.716 92.801 1.00 88.19 448 THR A N 1
ATOM 3421 C CA . THR A 1 448 ? -37.979 -15.043 92.171 1.00 88.19 448 THR A CA 1
ATOM 3422 C C . THR A 1 448 ? -37.614 -16.112 93.210 1.00 88.19 448 THR A C 1
ATOM 3424 O O . THR A 1 448 ? -37.529 -15.834 94.413 1.00 88.19 448 THR A O 1
ATOM 3427 N N . SER A 1 449 ? -37.348 -17.342 92.764 1.00 85.81 449 SER A N 1
ATOM 3428 C CA . SER A 1 449 ? -36.780 -18.410 93.592 1.00 85.81 449 SER A CA 1
ATOM 3429 C C . SER A 1 449 ? -35.336 -18.158 94.052 1.00 85.81 449 SER A C 1
ATOM 3431 O O . SER A 1 449 ? -34.932 -18.728 95.059 1.00 85.81 449 SER A O 1
ATOM 3433 N N . SER A 1 450 ? -34.553 -17.316 93.364 1.00 88.00 450 SER A N 1
ATOM 3434 C CA . SER A 1 450 ? -33.117 -17.126 93.660 1.00 88.00 450 SER A CA 1
ATOM 3435 C C . SER A 1 450 ? -32.624 -15.674 93.620 1.00 88.00 450 SER A C 1
ATOM 3437 O O . SER A 1 450 ? -31.428 -15.404 93.790 1.00 88.00 450 SER A O 1
ATOM 3439 N N . SER A 1 451 ? -33.530 -14.716 93.421 1.00 90.25 451 SER A N 1
ATOM 3440 C CA . SER A 1 451 ? -33.222 -13.289 93.345 1.00 90.25 451 SER A CA 1
ATOM 3441 C C . SER A 1 451 ? -34.371 -12.403 93.830 1.00 90.25 451 SER A C 1
ATOM 3443 O O . SER A 1 451 ? -35.515 -12.842 93.948 1.00 90.25 451 SER A O 1
ATOM 3445 N N . LEU A 1 452 ? -34.048 -11.144 94.132 1.00 93.31 452 LEU A N 1
ATOM 3446 C CA . LEU A 1 452 ? -35.003 -10.064 94.386 1.00 93.31 452 LEU A CA 1
ATOM 3447 C C . LEU A 1 452 ? -34.336 -8.699 94.211 1.00 93.31 452 LEU A C 1
ATOM 3449 O O . LEU A 1 452 ? -33.126 -8.572 94.385 1.00 93.31 452 LEU A O 1
ATOM 3453 N N . LYS A 1 453 ? -35.114 -7.652 93.935 1.00 94.69 453 LYS A N 1
ATOM 3454 C CA . LYS A 1 453 ? -34.643 -6.263 93.930 1.00 94.69 453 LYS A CA 1
ATOM 3455 C C . LYS A 1 453 ? -35.295 -5.478 95.063 1.00 94.69 453 LYS A C 1
ATOM 3457 O O . LYS A 1 453 ? -36.499 -5.235 95.049 1.00 94.69 453 LYS A O 1
ATOM 3462 N N . LEU A 1 454 ? -34.494 -5.056 96.039 1.00 94.00 454 LEU A N 1
ATOM 3463 C CA . LEU A 1 454 ? -34.912 -4.091 97.057 1.00 94.00 454 LEU A CA 1
ATOM 3464 C C . LEU A 1 454 ? -35.034 -2.701 96.421 1.00 94.00 454 LEU A C 1
ATOM 3466 O O . LEU A 1 454 ? -34.141 -2.292 95.684 1.00 94.00 454 LEU A O 1
ATOM 3470 N N . ASN A 1 455 ? -36.079 -1.951 96.769 1.00 93.25 455 ASN A N 1
ATOM 3471 C CA . ASN A 1 455 ? -36.244 -0.529 96.449 1.00 93.25 455 ASN A CA 1
ATOM 3472 C C . ASN A 1 455 ? -36.638 0.243 97.719 1.00 93.25 455 ASN A C 1
ATOM 3474 O O . ASN A 1 455 ? -37.456 -0.243 98.503 1.00 93.25 455 ASN A O 1
ATOM 3478 N N . TRP A 1 456 ? -36.101 1.448 97.922 1.00 94.19 456 TRP A N 1
ATOM 3479 C CA . TRP A 1 456 ? -36.435 2.326 99.053 1.00 94.19 456 TRP A CA 1
ATOM 3480 C C . TRP A 1 456 ? -36.503 3.803 98.645 1.00 94.19 456 TRP A C 1
ATOM 3482 O O . TRP A 1 456 ? -36.107 4.196 97.552 1.00 94.19 456 TRP A O 1
ATOM 3492 N N . ALA A 1 457 ? -37.037 4.644 99.531 1.00 89.31 457 ALA A N 1
ATOM 3493 C CA . ALA A 1 457 ? -37.040 6.091 99.350 1.00 89.31 457 ALA A CA 1
ATOM 3494 C C . ALA A 1 457 ? -35.680 6.696 99.733 1.00 89.31 457 ALA A C 1
ATOM 3496 O O . ALA A 1 457 ? -35.092 6.309 100.747 1.00 89.31 457 ALA A O 1
ATOM 3497 N N . ALA A 1 458 ? -35.225 7.683 98.955 1.00 89.00 458 ALA A N 1
ATOM 3498 C CA . ALA A 1 458 ? -33.976 8.397 99.201 1.00 89.00 458 ALA A CA 1
ATOM 3499 C C . ALA A 1 458 ? -33.921 9.021 100.606 1.00 89.00 458 ALA A C 1
ATOM 3501 O O . ALA A 1 458 ? -34.834 9.738 101.030 1.00 89.00 458 ALA A O 1
ATOM 3502 N N . SER A 1 459 ? -32.810 8.779 101.294 1.00 91.12 459 SER A N 1
ATOM 3503 C CA . SER A 1 459 ? -32.415 9.514 102.489 1.00 91.12 459 SER A CA 1
ATOM 3504 C C . SER A 1 459 ? -31.908 10.912 102.132 1.00 91.12 459 SER A C 1
ATOM 3506 O O . SER A 1 459 ? -31.487 11.188 101.009 1.00 91.12 459 SER A O 1
ATOM 3508 N N . THR A 1 460 ? -31.931 11.802 103.117 1.00 85.56 460 THR A N 1
ATOM 3509 C CA . THR A 1 460 ? -31.499 13.201 103.001 1.00 85.56 460 THR A CA 1
ATOM 3510 C C . THR A 1 460 ? -30.448 13.545 104.049 1.00 85.56 460 THR A C 1
ATOM 3512 O O . THR A 1 460 ? -30.497 13.028 105.166 1.00 85.56 460 THR A O 1
ATOM 3515 N N . ASP A 1 461 ? -29.521 14.429 103.681 1.00 87.00 461 ASP A N 1
ATOM 3516 C CA . ASP A 1 461 ? -28.381 14.860 104.494 1.00 87.00 461 ASP A CA 1
ATOM 3517 C C . ASP A 1 461 ? -27.895 16.270 104.074 1.00 87.00 461 ASP A C 1
ATOM 3519 O O . ASP A 1 461 ? -28.262 16.738 102.992 1.00 87.00 461 ASP A O 1
ATOM 3523 N N . SER A 1 462 ? -27.097 16.952 104.907 1.00 74.50 462 SER A N 1
ATOM 3524 C CA . SER A 1 462 ? -26.539 18.290 104.647 1.00 74.50 462 SER A CA 1
ATOM 3525 C C . SER A 1 462 ? -25.415 18.343 103.603 1.00 74.50 462 SER A C 1
ATOM 3527 O O . SER A 1 462 ? -25.344 19.336 102.876 1.00 74.50 462 SER A O 1
ATOM 3529 N N . VAL A 1 463 ? -24.572 17.311 103.476 1.00 76.31 463 VAL A N 1
ATOM 3530 C CA . VAL A 1 463 ? -23.559 17.190 102.398 1.00 76.31 463 VAL A CA 1
ATOM 3531 C C . VAL A 1 463 ? -23.889 16.114 101.363 1.00 76.31 463 VAL A C 1
ATOM 3533 O O . VAL A 1 463 ? -23.137 15.928 100.400 1.00 76.31 463 VAL A O 1
ATOM 3536 N N . GLY A 1 464 ? -25.042 15.467 101.530 1.00 77.81 464 GLY A N 1
ATOM 3537 C CA . GLY A 1 464 ? -25.609 14.499 100.602 1.00 77.81 464 GLY A CA 1
ATOM 3538 C C . GLY A 1 464 ? -25.240 13.062 100.955 1.00 77.81 464 GLY A C 1
ATOM 3539 O O . GLY A 1 464 ? -24.103 12.751 101.314 1.00 77.81 464 GLY A O 1
ATOM 3540 N N . VAL A 1 465 ? -26.226 12.176 100.815 1.00 85.00 465 VAL A N 1
ATOM 3541 C CA . VAL A 1 465 ? -26.046 10.729 100.961 1.00 85.00 465 VAL A CA 1
ATOM 3542 C C . VAL A 1 465 ? -25.262 10.217 99.758 1.00 85.00 465 VAL A C 1
ATOM 3544 O O . VAL A 1 465 ? -25.654 10.467 98.621 1.00 85.00 465 VAL A O 1
ATOM 3547 N N . VAL A 1 466 ? -24.153 9.526 100.012 1.00 86.69 466 VAL A N 1
ATOM 3548 C CA . VAL A 1 466 ? -23.270 8.973 98.974 1.00 86.69 466 VAL A CA 1
ATOM 3549 C C . VAL A 1 466 ? -23.477 7.473 98.810 1.00 86.69 466 VAL A C 1
ATOM 3551 O O . VAL A 1 466 ? -23.368 6.978 97.696 1.00 86.69 466 VAL A O 1
ATOM 3554 N N . ASN A 1 467 ? -23.790 6.745 99.887 1.00 88.81 467 ASN A N 1
ATOM 3555 C CA . ASN A 1 467 ? -24.070 5.311 99.822 1.00 88.81 467 ASN A CA 1
ATOM 3556 C C . ASN A 1 467 ? -25.205 4.900 100.765 1.00 88.81 467 ASN A C 1
ATOM 3558 O O . ASN A 1 467 ? -25.452 5.537 101.786 1.00 88.81 467 ASN A O 1
ATOM 3562 N N . TYR A 1 468 ? -25.805 3.752 100.482 1.00 93.19 468 TYR A N 1
ATOM 3563 C CA . TYR A 1 468 ? -26.640 2.975 101.384 1.00 93.19 468 TYR A CA 1
ATOM 3564 C C . TYR A 1 468 ? -25.941 1.653 101.689 1.00 93.19 468 TYR A C 1
ATOM 3566 O O . TYR A 1 468 ? -25.500 0.959 100.772 1.00 93.19 468 TYR A O 1
ATOM 3574 N N . ARG A 1 469 ? -25.836 1.285 102.967 1.00 94.00 469 ARG A N 1
ATOM 3575 C CA . ARG A 1 469 ? -25.323 -0.026 103.380 1.00 94.00 469 ARG A CA 1
ATOM 3576 C C . ARG A 1 469 ? -26.500 -0.963 103.593 1.00 94.00 469 ARG A C 1
ATOM 3578 O O . ARG A 1 469 ? -27.375 -0.685 104.412 1.00 94.00 469 ARG A O 1
ATOM 3585 N N . ILE A 1 470 ? -26.502 -2.074 102.868 1.00 95.00 470 ILE A N 1
ATOM 3586 C CA . ILE A 1 470 ? -27.567 -3.077 102.932 1.00 95.00 470 ILE A CA 1
ATOM 3587 C C . ILE A 1 470 ? -27.090 -4.237 103.791 1.00 95.00 470 ILE A C 1
ATOM 3589 O O . ILE A 1 470 ? -25.982 -4.747 103.602 1.00 95.00 470 ILE A O 1
ATOM 3593 N N . PHE A 1 471 ? -27.940 -4.666 104.715 1.00 91.25 471 PHE A N 1
ATOM 3594 C CA . PHE A 1 471 ? -27.726 -5.828 105.559 1.00 91.25 471 PHE A CA 1
ATOM 3595 C C . PHE A 1 471 ? -28.726 -6.923 105.197 1.00 91.25 471 PHE A C 1
ATOM 3597 O O . PHE A 1 471 ? -29.914 -6.638 105.068 1.00 91.25 471 PHE A O 1
ATOM 3604 N N . GLN A 1 472 ? -28.252 -8.163 105.107 1.00 93.31 472 GLN A N 1
ATOM 3605 C CA . GLN A 1 472 ? -29.068 -9.375 105.049 1.00 93.31 472 GLN A CA 1
ATOM 3606 C C . GLN A 1 472 ? -28.838 -10.160 106.341 1.00 93.31 472 GLN A C 1
ATOM 3608 O O . GLN A 1 472 ? -27.695 -10.398 106.740 1.00 93.31 472 GLN A O 1
ATOM 3613 N N . ASP A 1 473 ? -29.918 -10.488 107.044 1.00 90.81 473 ASP A N 1
ATOM 3614 C CA . ASP A 1 473 ? -29.926 -11.226 108.314 1.00 90.81 473 ASP A CA 1
ATOM 3615 C C . ASP A 1 473 ? -28.974 -10.621 109.368 1.00 90.81 473 ASP A C 1
ATOM 3617 O O . ASP A 1 473 ? -28.285 -11.308 110.126 1.00 90.81 473 ASP A O 1
ATOM 3621 N N . GLY A 1 474 ? -28.907 -9.283 109.381 1.00 85.88 474 GLY A N 1
ATOM 3622 C CA . GLY A 1 474 ? -28.060 -8.484 110.271 1.00 85.88 474 GLY A CA 1
ATOM 3623 C C . GLY A 1 474 ? -26.581 -8.371 109.867 1.00 85.88 474 GLY A C 1
ATOM 3624 O O . GLY A 1 474 ? -25.821 -7.708 110.573 1.00 85.88 474 GLY A O 1
ATOM 3625 N N . LYS A 1 475 ? -26.150 -8.969 108.749 1.00 88.06 475 LYS A N 1
ATOM 3626 C CA . LYS A 1 475 ? -24.782 -8.851 108.211 1.00 88.06 475 LYS A CA 1
ATOM 3627 C C . LYS A 1 475 ? -24.758 -7.895 107.016 1.00 88.06 475 LYS A C 1
ATOM 3629 O O . LYS A 1 475 ? -25.587 -8.064 106.127 1.00 88.06 475 LYS A O 1
ATOM 3634 N N . PRO A 1 476 ? -23.825 -6.930 106.933 1.00 90.31 476 PRO A N 1
ATOM 3635 C CA . PRO A 1 476 ? -23.716 -6.070 105.759 1.00 90.31 476 PRO A CA 1
ATOM 3636 C C . PRO A 1 476 ? -23.281 -6.897 104.542 1.00 90.31 476 PRO A C 1
ATOM 3638 O O . PRO A 1 476 ? -22.255 -7.573 104.599 1.00 90.31 476 PRO A O 1
ATOM 3641 N N . ILE A 1 477 ? -24.058 -6.836 103.459 1.00 91.06 477 ILE A N 1
ATOM 3642 C CA . ILE A 1 477 ? -23.776 -7.538 102.197 1.00 91.06 477 ILE A CA 1
ATOM 3643 C C . ILE A 1 477 ? -23.159 -6.621 101.138 1.00 91.06 477 ILE A C 1
ATOM 3645 O O . ILE A 1 477 ? -22.335 -7.078 100.353 1.00 91.06 477 ILE A O 1
ATOM 3649 N N . THR A 1 478 ? -23.516 -5.331 101.120 1.00 93.25 478 THR A N 1
ATOM 3650 C CA . THR A 1 478 ? -23.004 -4.374 100.127 1.00 93.25 478 THR A CA 1
ATOM 3651 C C . THR A 1 478 ? -23.110 -2.912 100.589 1.00 93.25 478 THR A C 1
ATOM 3653 O O . THR A 1 478 ? -23.759 -2.600 101.595 1.00 93.25 478 THR A O 1
ATOM 3656 N N . LEU A 1 479 ? -22.483 -2.023 99.819 1.00 90.69 479 LEU A N 1
ATOM 3657 C CA . LEU A 1 479 ? -22.705 -0.578 99.774 1.00 90.69 479 LEU A CA 1
ATOM 3658 C C . LEU A 1 479 ? -23.121 -0.217 98.340 1.00 90.69 479 LEU A C 1
ATOM 3660 O O . LEU A 1 479 ? -22.458 -0.645 97.397 1.00 90.69 479 LEU A O 1
ATOM 3664 N N . VAL A 1 480 ? -24.191 0.561 98.173 1.00 88.75 480 VAL A N 1
ATOM 3665 C CA . VAL A 1 480 ? -24.690 1.009 96.857 1.00 88.75 480 VAL A CA 1
ATOM 3666 C C . VAL A 1 480 ? -24.971 2.506 96.848 1.00 88.75 480 VAL A C 1
ATOM 3668 O O . VAL A 1 480 ? -25.374 3.056 97.868 1.00 88.75 480 VAL A O 1
ATOM 3671 N N . VAL A 1 481 ? -24.801 3.161 95.701 1.00 88.12 481 VAL A N 1
ATOM 3672 C CA . VAL A 1 481 ? -25.147 4.586 95.531 1.00 88.12 481 VAL A CA 1
ATOM 3673 C C . VAL A 1 481 ? -26.649 4.793 95.292 1.00 88.12 481 VAL A C 1
ATOM 3675 O O . VAL A 1 481 ? -27.225 5.780 95.749 1.00 88.12 481 VAL A O 1
ATOM 3678 N N . ASP A 1 482 ? -27.292 3.838 94.617 1.00 91.06 482 ASP A N 1
ATOM 3679 C CA . ASP A 1 482 ? -28.705 3.896 94.244 1.00 91.06 482 ASP A CA 1
ATOM 3680 C C . ASP A 1 482 ? -29.642 3.659 95.432 1.00 91.06 482 ASP A C 1
ATOM 3682 O O . ASP A 1 482 ? -29.283 3.034 96.429 1.00 91.06 482 ASP A O 1
ATOM 3686 N N . THR A 1 483 ? -30.907 4.060 95.285 1.00 92.38 483 THR A N 1
ATOM 3687 C CA . THR A 1 483 ? -31.982 3.716 96.233 1.00 92.38 483 THR A CA 1
ATOM 3688 C C . THR A 1 483 ? -32.647 2.369 95.921 1.00 92.38 483 THR A C 1
ATOM 3690 O O . THR A 1 483 ? -33.819 2.151 96.242 1.00 92.38 483 THR A O 1
ATOM 3693 N N . HIS A 1 484 ? -31.917 1.477 95.249 1.00 91.75 484 HIS A N 1
ATOM 3694 C CA . HIS A 1 484 ? -32.332 0.115 94.939 1.00 91.75 484 HIS A CA 1
ATOM 3695 C C . HIS A 1 484 ? -31.130 -0.827 94.811 1.00 91.75 484 HIS A C 1
ATOM 3697 O O . HIS A 1 484 ? -30.024 -0.387 94.497 1.00 91.75 484 HIS A O 1
ATOM 3703 N N . TYR A 1 485 ? -31.336 -2.129 95.006 1.00 93.12 485 TYR A N 1
ATOM 3704 C CA . TYR A 1 485 ? -30.296 -3.138 94.794 1.00 93.12 485 TYR A CA 1
ATOM 3705 C C . TYR A 1 485 ? -30.887 -4.496 94.423 1.00 93.12 485 TYR A C 1
ATOM 3707 O O . TYR A 1 485 ? -31.779 -4.994 95.111 1.00 93.12 485 TYR A O 1
ATOM 3715 N N . ALA A 1 486 ? -30.362 -5.095 93.353 1.00 92.06 486 ALA A N 1
ATOM 3716 C CA . ALA A 1 486 ? -30.655 -6.467 92.964 1.00 92.06 486 ALA A CA 1
ATOM 3717 C C . ALA A 1 486 ? -29.735 -7.440 93.715 1.00 92.06 486 ALA A C 1
ATOM 3719 O O . ALA A 1 486 ? -28.514 -7.292 93.708 1.00 92.06 486 ALA A O 1
ATOM 3720 N N . ILE A 1 487 ? -30.342 -8.439 94.344 1.00 91.38 487 ILE A N 1
ATOM 3721 C CA . ILE A 1 487 ? -29.702 -9.515 95.095 1.00 91.38 487 ILE A CA 1
ATOM 3722 C C . ILE A 1 487 ? -29.971 -10.811 94.335 1.00 91.38 487 ILE A C 1
ATOM 3724 O O . ILE A 1 487 ? -31.095 -11.056 93.898 1.00 91.38 487 ILE A O 1
ATOM 3728 N N . THR A 1 488 ? -28.941 -11.632 94.162 1.00 88.94 488 THR A N 1
ATOM 3729 C CA . THR A 1 488 ? -28.980 -12.902 93.425 1.00 88.94 488 THR A CA 1
ATOM 3730 C C . THR A 1 488 ? -28.205 -13.973 94.192 1.00 88.94 488 THR A C 1
ATOM 3732 O O . THR A 1 488 ? -27.391 -13.652 95.060 1.00 88.94 488 THR A O 1
ATOM 3735 N N . GLY A 1 489 ? -28.457 -15.249 93.888 1.00 85.44 489 GLY A N 1
ATOM 3736 C CA . GLY A 1 489 ? -27.851 -16.365 94.623 1.00 85.44 489 GLY A CA 1
ATOM 3737 C C . GLY A 1 489 ? -28.494 -16.598 95.993 1.00 85.44 489 GLY A C 1
ATOM 3738 O O . GLY A 1 489 ? -27.808 -16.989 96.934 1.00 85.44 489 GLY A O 1
ATOM 3739 N N . LEU A 1 490 ? -29.795 -16.319 96.104 1.00 90.06 490 LEU A N 1
ATOM 3740 C CA . LEU A 1 490 ? -30.622 -16.702 97.245 1.00 90.06 490 LEU A CA 1
ATOM 3741 C C . LEU A 1 490 ? -31.116 -18.150 97.088 1.00 90.06 490 LEU A C 1
ATOM 3743 O O . LEU A 1 490 ? -31.255 -18.647 95.971 1.00 90.06 490 LEU A O 1
ATOM 3747 N N . ASP A 1 491 ? -31.405 -18.810 98.207 1.00 87.38 491 ASP A N 1
ATOM 3748 C CA . ASP A 1 491 ? -32.052 -20.121 98.250 1.00 87.38 491 ASP A CA 1
ATOM 3749 C C . ASP A 1 491 ? -33.571 -19.974 98.032 1.00 87.38 491 ASP A C 1
ATOM 3751 O O . ASP A 1 491 ? -34.175 -18.993 98.476 1.00 87.38 491 ASP A O 1
ATOM 3755 N N . ALA A 1 492 ? -34.215 -20.963 97.407 1.00 85.06 492 ALA A N 1
ATOM 3756 C CA . ALA A 1 492 ? -35.664 -20.974 97.171 1.00 85.06 492 ALA A CA 1
ATOM 3757 C C . ALA A 1 492 ? -36.490 -21.225 98.450 1.00 85.06 492 ALA A C 1
ATOM 3759 O O . ALA A 1 492 ? -36.007 -21.823 99.415 1.00 85.06 492 ALA A O 1
ATOM 3760 N N . ASP A 1 493 ? -37.752 -20.773 98.462 1.00 87.69 493 ASP A N 1
ATOM 3761 C CA . ASP A 1 493 ? -38.697 -20.854 99.595 1.00 87.69 493 ASP A CA 1
ATOM 3762 C C . ASP A 1 493 ? -38.093 -20.397 100.947 1.00 87.69 493 ASP A C 1
ATOM 3764 O O . ASP A 1 493 ? -38.460 -20.901 102.014 1.00 87.69 493 ASP A O 1
ATOM 3768 N N . THR A 1 494 ? -37.158 -19.444 100.940 1.00 90.56 494 THR A N 1
ATOM 3769 C CA . THR A 1 494 ? -36.344 -19.052 102.105 1.00 90.56 494 THR A CA 1
ATOM 3770 C C . THR A 1 494 ? -36.601 -17.598 102.495 1.00 90.56 494 THR A C 1
ATOM 3772 O O . THR A 1 494 ? -36.684 -16.715 101.645 1.00 90.56 494 THR A O 1
ATOM 3775 N N . GLU A 1 495 ? -36.821 -17.351 103.792 1.00 92.94 495 GLU A N 1
ATOM 3776 C CA . GLU A 1 495 ? -37.106 -16.014 104.328 1.00 92.94 495 GLU A CA 1
ATOM 3777 C C . GLU A 1 495 ? -35.806 -15.299 104.706 1.00 92.94 495 GLU A C 1
ATOM 3779 O O . GLU A 1 495 ? -35.025 -15.813 105.507 1.00 92.94 495 GLU A O 1
ATOM 3784 N N . TYR A 1 496 ? -35.616 -14.102 104.153 1.00 91.94 496 TYR A N 1
ATOM 3785 C CA . TYR A 1 496 ? -34.475 -13.224 104.389 1.00 91.94 496 TYR A CA 1
ATOM 3786 C C . TYR A 1 496 ? -34.938 -11.894 104.985 1.00 91.94 496 TYR A C 1
ATOM 3788 O O . TYR A 1 496 ? -35.985 -11.351 104.612 1.00 91.94 496 TYR A O 1
ATOM 3796 N N . VAL A 1 497 ? -34.150 -11.354 105.916 1.00 93.69 497 VAL A N 1
ATOM 3797 C CA . VAL A 1 497 ? -34.479 -10.127 106.650 1.00 93.69 497 VAL A CA 1
ATOM 3798 C C . VAL A 1 497 ? -33.503 -9.013 106.292 1.00 93.69 497 VAL A C 1
ATOM 3800 O O . VAL A 1 497 ? -32.319 -9.077 106.623 1.00 93.69 497 VAL A O 1
ATOM 3803 N N . TYR A 1 498 ? -34.014 -7.951 105.672 1.00 94.94 498 TYR A N 1
ATOM 3804 C CA . TYR A 1 498 ? -33.214 -6.830 105.191 1.00 94.94 498 TYR A CA 1
ATOM 3805 C C . TYR A 1 498 ? -33.341 -5.581 106.066 1.00 94.94 498 TYR A C 1
ATOM 3807 O O . TYR A 1 498 ? -34.437 -5.194 106.474 1.00 94.94 498 TYR A O 1
ATOM 3815 N N . THR A 1 499 ? -32.218 -4.906 106.310 1.00 94.31 499 THR A N 1
ATOM 3816 C CA . THR A 1 499 ? -32.181 -3.524 106.820 1.00 94.31 499 THR A CA 1
ATOM 3817 C C . THR A 1 499 ? -31.207 -2.678 106.011 1.00 94.31 499 THR A C 1
ATOM 3819 O O . THR A 1 499 ? -30.280 -3.199 105.392 1.00 94.31 499 THR A O 1
ATOM 3822 N N . ILE A 1 500 ? -31.427 -1.361 105.992 1.00 95.69 500 ILE A N 1
ATOM 3823 C CA . ILE A 1 500 ? -30.630 -0.419 105.197 1.00 95.69 500 ILE A CA 1
ATOM 3824 C C . ILE A 1 500 ? -30.297 0.819 106.038 1.00 95.69 500 ILE A C 1
ATOM 3826 O O . ILE A 1 500 ? -31.195 1.415 106.635 1.00 95.69 500 ILE A O 1
ATOM 3830 N N . SER A 1 501 ? -29.026 1.215 106.088 1.00 92.69 501 SER A N 1
ATOM 3831 C CA . SER A 1 501 ? -28.558 2.514 106.606 1.00 92.69 501 SER A CA 1
ATOM 3832 C C . SER A 1 501 ? -28.064 3.398 105.456 1.00 92.69 501 SER A C 1
ATOM 3834 O O . SER A 1 501 ? -27.764 2.907 104.369 1.00 92.69 501 SER A O 1
ATOM 3836 N N . ALA A 1 502 ? -27.996 4.708 105.680 1.00 91.44 502 ALA A N 1
ATOM 3837 C CA . ALA A 1 502 ? -27.511 5.704 104.726 1.00 91.44 502 ALA A CA 1
ATOM 3838 C C . ALA A 1 502 ? -26.213 6.348 105.237 1.00 91.44 502 ALA A C 1
ATOM 3840 O O . ALA A 1 502 ? -26.096 6.639 106.425 1.00 91.44 502 ALA A O 1
ATOM 3841 N N . LEU A 1 503 ? -25.248 6.574 104.347 1.00 88.88 503 LEU A N 1
ATOM 3842 C CA . LEU A 1 503 ? -23.935 7.155 104.629 1.00 88.88 503 LEU A CA 1
ATOM 3843 C C . LEU A 1 503 ? -23.737 8.432 103.813 1.00 88.88 503 LEU A C 1
ATOM 3845 O O . LEU A 1 503 ? -23.984 8.442 102.605 1.00 88.88 503 LEU A O 1
ATOM 3849 N N . ASP A 1 504 ? -23.263 9.493 104.458 1.00 85.94 504 ASP A N 1
ATOM 3850 C CA . ASP A 1 504 ? -22.904 10.744 103.789 1.00 85.94 504 ASP A CA 1
ATOM 3851 C C . ASP A 1 504 ? -21.503 10.695 103.137 1.00 85.94 504 ASP A C 1
ATOM 3853 O O . ASP A 1 504 ? -20.814 9.671 103.109 1.00 85.94 504 ASP A O 1
ATOM 3857 N N . ALA A 1 505 ? -21.057 11.840 102.620 1.00 79.62 505 ALA A N 1
ATOM 3858 C CA . ALA A 1 505 ? -19.720 12.021 102.053 1.00 79.62 505 ALA A CA 1
ATOM 3859 C C . ALA A 1 505 ? -18.572 12.125 103.081 1.00 79.62 505 ALA A C 1
ATOM 3861 O O . ALA A 1 505 ? -17.416 12.291 102.687 1.00 79.62 505 ALA A O 1
ATOM 3862 N N . ALA A 1 506 ? -18.876 12.087 104.377 1.00 77.44 506 ALA A N 1
ATOM 3863 C CA . ALA A 1 506 ? -17.941 12.214 105.489 1.00 77.44 506 ALA A CA 1
ATOM 3864 C C . ALA A 1 506 ? -17.860 10.927 106.346 1.00 77.44 506 ALA A C 1
ATOM 3866 O O . ALA A 1 506 ? -17.135 10.912 107.346 1.00 77.44 506 ALA A O 1
ATOM 3867 N N . GLU A 1 507 ? -18.506 9.842 105.903 1.00 80.94 507 GLU A N 1
ATOM 3868 C CA . GLU A 1 507 ? -18.621 8.528 106.561 1.00 80.94 507 GLU A CA 1
ATOM 3869 C C . GLU A 1 507 ? -19.483 8.526 107.840 1.00 80.94 507 GLU A C 1
ATOM 3871 O O . GLU A 1 507 ? -19.384 7.623 108.672 1.00 80.94 507 GLU A O 1
ATOM 3876 N N . ASN A 1 508 ? -20.368 9.513 107.993 1.00 84.44 508 ASN A N 1
ATOM 3877 C CA . ASN A 1 508 ? -21.397 9.524 109.025 1.00 84.44 508 ASN A CA 1
ATOM 3878 C C . ASN A 1 508 ? -22.544 8.588 108.592 1.00 84.44 508 ASN A C 1
ATOM 3880 O O . ASN A 1 508 ? -23.212 8.829 107.587 1.00 84.44 508 ASN A O 1
ATOM 3884 N N . GLU A 1 509 ? -22.771 7.502 109.339 1.00 91.81 509 GLU A N 1
ATOM 3885 C CA . GLU A 1 509 ? -23.773 6.473 109.018 1.00 91.81 509 GLU A CA 1
ATOM 3886 C C . GLU A 1 509 ? -25.050 6.634 109.864 1.00 91.81 509 GLU A C 1
ATOM 3888 O O . GLU A 1 509 ? -24.997 6.784 111.088 1.00 91.81 509 GLU A O 1
ATOM 3893 N N . SER A 1 510 ? -26.216 6.595 109.214 1.00 92.06 510 SER A N 1
ATOM 3894 C CA . SER A 1 510 ? -27.522 6.647 109.873 1.00 92.06 510 SER A CA 1
ATOM 3895 C C . SER A 1 510 ? -27.778 5.384 110.707 1.00 92.06 510 SER A C 1
ATOM 3897 O O . SER A 1 510 ? -27.258 4.310 110.395 1.00 92.06 510 SER A O 1
ATOM 3899 N N . PRO A 1 511 ? -28.695 5.428 111.693 1.00 91.88 511 PRO A N 1
ATOM 3900 C CA . PRO A 1 511 ? -29.341 4.211 112.170 1.00 91.88 511 PRO A CA 1
ATOM 3901 C C . PRO A 1 511 ? -29.908 3.407 110.990 1.00 91.88 511 PRO A C 1
ATOM 3903 O O . PRO A 1 511 ? -30.369 3.991 110.004 1.00 91.88 511 PRO A O 1
ATOM 3906 N N . ALA A 1 512 ? -29.884 2.080 111.085 1.00 91.00 512 ALA A N 1
ATOM 3907 C CA . ALA A 1 512 ? -30.511 1.225 110.086 1.00 91.00 512 ALA A CA 1
ATOM 3908 C C . ALA A 1 512 ? -32.046 1.352 110.124 1.00 91.00 512 ALA A C 1
ATOM 3910 O O . ALA A 1 512 ? -32.639 1.716 111.145 1.00 91.00 512 ALA A O 1
ATOM 3911 N N . SER A 1 513 ? -32.685 1.039 108.999 1.00 94.00 513 SER A N 1
ATOM 3912 C CA . SER A 1 513 ? -34.137 0.965 108.849 1.00 94.00 513 SER A CA 1
ATOM 3913 C C . SER A 1 513 ? -34.789 -0.020 109.827 1.00 94.00 513 SER A C 1
ATOM 3915 O O . SER A 1 513 ? -34.138 -0.879 110.427 1.00 94.00 513 SER A O 1
ATOM 3917 N N . VAL A 1 514 ? -36.122 0.028 109.912 1.00 88.69 514 VAL A N 1
ATOM 3918 C CA . VAL A 1 514 ? -36.875 -1.130 110.417 1.00 88.69 514 VAL A CA 1
ATOM 3919 C C . VAL A 1 514 ? -36.589 -2.362 109.535 1.00 88.69 514 VAL A C 1
ATOM 3921 O O . VAL A 1 514 ? -36.400 -2.188 108.325 1.00 88.69 514 VAL A O 1
ATOM 3924 N N . PRO A 1 515 ? -36.540 -3.583 110.102 1.00 91.19 515 PRO A N 1
ATOM 3925 C CA . PRO A 1 515 ? -36.373 -4.804 109.319 1.00 91.19 515 PRO A CA 1
ATOM 3926 C C . PRO A 1 515 ? -37.536 -5.049 108.357 1.00 91.19 515 PRO A C 1
ATOM 3928 O O . PRO A 1 515 ? -38.701 -4.904 108.730 1.00 91.19 515 PRO A O 1
ATOM 3931 N N . PHE A 1 516 ? -37.201 -5.453 107.135 1.00 91.50 516 PHE A N 1
ATOM 3932 C CA . PHE A 1 516 ? -38.129 -5.863 106.090 1.00 91.50 516 PHE A CA 1
ATOM 3933 C C . PHE A 1 516 ? -37.880 -7.339 105.760 1.00 91.50 516 PHE A C 1
ATOM 3935 O O . PHE A 1 516 ? -36.814 -7.684 105.252 1.00 91.50 516 PHE A O 1
ATOM 3942 N N . SER A 1 517 ? -38.843 -8.207 106.069 1.00 91.31 517 SER A N 1
ATOM 3943 C CA . SER A 1 517 ? -38.768 -9.641 105.761 1.00 91.31 517 SER A CA 1
ATOM 3944 C C . SER A 1 517 ? -39.415 -9.942 104.413 1.00 91.31 517 SER A C 1
ATOM 3946 O O . SER A 1 517 ? -40.509 -9.453 104.125 1.00 91.31 517 SER A O 1
ATOM 3948 N N . VAL A 1 518 ? -38.770 -10.785 103.612 1.00 92.38 518 VAL A N 1
ATOM 3949 C CA . VAL A 1 518 ? -39.288 -11.291 102.335 1.00 92.38 518 VAL A CA 1
ATOM 3950 C C . VAL A 1 518 ? -38.867 -12.744 102.158 1.00 92.38 518 VAL A C 1
ATOM 3952 O O . VAL A 1 518 ? -37.776 -13.130 102.571 1.00 92.38 518 VAL A O 1
ATOM 3955 N N . ARG A 1 519 ? -39.736 -13.556 101.556 1.00 92.12 519 ARG A N 1
ATOM 3956 C CA . ARG A 1 519 ? -39.468 -14.964 101.260 1.00 92.12 519 ARG A CA 1
ATOM 3957 C C . ARG A 1 519 ? -39.340 -15.147 99.755 1.00 92.12 519 ARG A C 1
ATOM 3959 O O . ARG A 1 519 ? -40.221 -14.681 99.037 1.00 92.12 519 ARG A O 1
ATOM 3966 N N . THR A 1 520 ? -38.264 -15.782 99.298 1.00 88.50 520 THR A N 1
ATOM 3967 C CA . THR A 1 520 ? -38.096 -16.172 97.889 1.00 88.50 520 THR A CA 1
ATOM 3968 C C . THR A 1 520 ? -39.212 -17.110 97.447 1.00 88.50 520 THR A C 1
ATOM 3970 O O . THR A 1 520 ? -39.829 -17.812 98.257 1.00 88.50 520 THR A O 1
ATOM 3973 N N . GLU A 1 521 ? -39.491 -17.108 96.148 1.00 82.19 521 GLU A N 1
ATOM 3974 C CA . GLU A 1 521 ? -40.487 -17.996 95.559 1.00 82.19 521 GLU A CA 1
ATOM 3975 C C . GLU A 1 521 ? -39.993 -19.450 95.546 1.00 82.19 521 GLU A C 1
ATOM 3977 O O . GLU A 1 521 ? -38.871 -19.774 95.952 1.00 82.19 521 GLU A O 1
ATOM 3982 N N . LYS A 1 522 ? -40.858 -20.358 95.100 1.00 74.50 522 LYS A N 1
ATOM 3983 C CA . LYS A 1 522 ? -40.473 -21.749 94.866 1.00 74.50 522 LYS A CA 1
ATOM 3984 C C . LYS A 1 522 ? -39.882 -21.887 93.477 1.00 74.50 522 LYS A C 1
ATOM 3986 O O . LYS A 1 522 ? -40.291 -21.208 92.546 1.00 74.50 522 LYS A O 1
ATOM 3991 N N . GLU A 1 523 ? -38.905 -22.772 93.363 1.00 55.81 523 GLU A N 1
ATOM 3992 C CA . GLU A 1 523 ? -38.343 -23.172 92.083 1.00 55.81 523 GLU A CA 1
ATOM 3993 C C . GLU A 1 523 ? -39.381 -24.036 91.348 1.00 55.81 523 GLU A C 1
ATOM 3995 O O . GLU A 1 523 ? -39.625 -25.186 91.720 1.00 55.81 523 GLU A O 1
ATOM 4000 N N . GLU A 1 524 ? -40.061 -23.445 90.364 1.00 51.00 524 GLU A N 1
ATOM 4001 C CA . GLU A 1 524 ? -41.000 -24.137 89.476 1.00 51.00 524 GLU A CA 1
ATOM 4002 C C . GLU A 1 524 ? -40.296 -24.519 88.164 1.00 51.00 524 GLU A C 1
ATOM 4004 O O . GLU A 1 524 ? -39.410 -23.809 87.688 1.00 51.00 524 GLU A O 1
ATOM 4009 N N . ALA A 1 525 ? -40.647 -25.679 87.602 1.00 45.75 525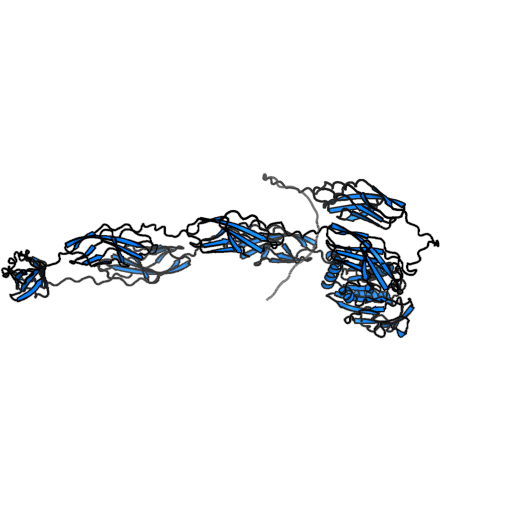 ALA A N 1
ATOM 4010 C CA . ALA A 1 525 ? -39.968 -26.225 86.429 1.00 45.75 525 ALA A CA 1
ATOM 4011 C C . ALA A 1 525 ? -40.418 -25.521 85.137 1.00 45.75 525 ALA A C 1
ATOM 4013 O O . ALA A 1 525 ? -41.614 -25.403 84.875 1.00 45.75 525 ALA A O 1
ATOM 4014 N N . GLN A 1 526 ? -39.446 -25.086 84.337 1.00 39.53 526 GLN A N 1
ATOM 4015 C CA . GLN A 1 526 ? -39.640 -24.343 83.091 1.00 39.53 526 GLN A CA 1
ATOM 4016 C C . GLN A 1 526 ? -39.922 -25.286 81.902 1.00 39.53 526 GLN A C 1
ATOM 4018 O O . GLN A 1 526 ? -39.379 -26.389 81.846 1.00 39.53 526 GLN A O 1
ATOM 4023 N N . GLU A 1 527 ? -40.774 -24.857 80.965 1.00 45.09 527 GLU A N 1
ATOM 4024 C CA . GLU A 1 527 ? -41.058 -25.580 79.711 1.00 45.09 527 GLU A CA 1
ATOM 4025 C C . GLU A 1 527 ? -39.932 -25.368 78.670 1.00 45.09 527 GLU A C 1
ATOM 4027 O O . GLU A 1 527 ? -39.182 -24.395 78.752 1.00 45.09 527 GLU A O 1
ATOM 4032 N N . GLU A 1 528 ? -39.775 -26.304 77.726 1.00 43.50 528 GLU A N 1
ATOM 4033 C CA . GLU A 1 528 ? -38.617 -26.372 76.811 1.00 43.50 528 GLU A CA 1
ATOM 4034 C C . GLU A 1 528 ? -38.731 -25.428 75.592 1.00 43.50 528 GLU A C 1
ATOM 4036 O O . GLU A 1 528 ? -39.822 -25.183 75.076 1.00 43.50 528 GLU A O 1
ATOM 4041 N N . GLU A 1 529 ? -37.588 -24.921 75.115 1.00 55.25 529 GLU A N 1
ATOM 4042 C CA . GLU A 1 529 ? -37.463 -24.104 73.893 1.00 55.25 529 GLU A CA 1
ATOM 4043 C C . GLU A 1 529 ? -37.363 -24.980 72.627 1.00 55.25 529 GLU A C 1
ATOM 4045 O O . GLU A 1 529 ? -36.869 -26.111 72.682 1.00 55.25 529 GLU A O 1
ATOM 4050 N N . ASP A 1 530 ? -37.793 -24.461 71.467 1.00 65.25 530 ASP A N 1
ATOM 4051 C CA . ASP A 1 530 ? -37.648 -25.184 70.196 1.00 65.25 530 ASP A CA 1
ATOM 4052 C C . ASP A 1 530 ? -36.195 -25.152 69.696 1.00 65.25 530 ASP A C 1
ATOM 4054 O O . ASP A 1 530 ? -35.562 -24.104 69.575 1.00 65.25 530 ASP A O 1
ATOM 4058 N N . THR A 1 531 ? -35.677 -26.338 69.394 1.00 75.81 531 THR A N 1
ATOM 4059 C CA . THR A 1 531 ? -34.310 -26.590 68.918 1.00 75.81 531 THR A CA 1
ATOM 4060 C C . THR A 1 531 ? -34.300 -27.337 67.579 1.00 75.81 531 THR A C 1
ATOM 4062 O O . THR A 1 531 ? -33.263 -27.855 67.153 1.00 75.81 531 THR A O 1
ATOM 4065 N N . THR A 1 532 ? -35.457 -27.442 66.913 1.00 83.88 532 THR A N 1
ATOM 4066 C CA . THR A 1 532 ? -35.599 -28.106 65.616 1.00 83.88 532 THR A CA 1
ATOM 4067 C C . THR A 1 532 ? -35.471 -27.108 64.470 1.00 83.88 532 THR A C 1
ATOM 4069 O O . THR A 1 532 ? -36.231 -26.162 64.357 1.00 83.88 532 THR A O 1
ATOM 4072 N N . ALA A 1 533 ? -34.472 -27.314 63.607 1.00 86.69 533 ALA A N 1
ATOM 4073 C CA . ALA A 1 533 ? -34.293 -26.497 62.411 1.00 86.69 533 ALA A CA 1
ATOM 4074 C C . ALA A 1 533 ? -35.248 -26.930 61.280 1.00 86.69 533 ALA A C 1
ATOM 4076 O O . ALA A 1 533 ? -35.457 -28.139 61.107 1.00 86.69 533 ALA A O 1
ATOM 4077 N N . PRO A 1 534 ? -35.722 -25.990 60.436 1.00 93.38 534 PRO A N 1
ATOM 4078 C CA . PRO A 1 534 ? -36.530 -26.302 59.264 1.00 93.38 534 PRO A CA 1
ATOM 4079 C C . PRO A 1 534 ? -35.903 -27.324 58.312 1.00 93.38 534 PRO A C 1
ATOM 4081 O O . PRO A 1 534 ? -34.680 -27.461 58.194 1.00 93.38 534 PRO A O 1
ATOM 4084 N N . THR A 1 535 ? -36.749 -27.993 57.529 1.00 94.00 535 THR A N 1
ATOM 4085 C CA . THR A 1 535 ? -36.286 -28.818 56.408 1.00 94.00 535 THR A CA 1
ATOM 4086 C C . THR A 1 535 ? -35.567 -27.971 55.357 1.00 94.00 535 THR A C 1
ATOM 4088 O O . THR A 1 535 ? -36.007 -26.869 55.038 1.00 94.00 535 THR A O 1
ATOM 4091 N N . VAL A 1 536 ? -34.525 -28.528 54.740 1.00 94.44 536 VAL A N 1
ATOM 4092 C CA . VAL A 1 536 ? -33.828 -27.916 53.595 1.00 94.44 536 VAL A CA 1
ATOM 4093 C C . VAL A 1 536 ? -34.820 -27.569 52.469 1.00 94.44 536 VAL A C 1
ATOM 4095 O O . VAL A 1 536 ? -35.596 -28.452 52.092 1.00 94.44 536 VAL A O 1
ATOM 4098 N N . PRO A 1 537 ? -34.789 -26.350 51.892 1.00 93.56 537 PRO A N 1
ATOM 4099 C CA . PRO A 1 537 ? -35.654 -25.993 50.767 1.00 93.56 537 PRO A CA 1
ATOM 4100 C C . PRO A 1 537 ? -35.421 -26.894 49.545 1.00 93.56 537 PRO A C 1
ATOM 4102 O O . PRO A 1 537 ? -34.278 -27.180 49.167 1.00 93.56 537 PRO A O 1
ATOM 4105 N N . GLY A 1 538 ? -36.510 -27.347 48.924 1.00 87.94 538 GLY A N 1
ATOM 4106 C CA . GLY A 1 538 ? -36.469 -28.237 47.761 1.00 87.94 538 GLY A CA 1
ATOM 4107 C C . GLY A 1 538 ? -36.283 -27.497 46.434 1.00 87.94 538 GLY A C 1
ATOM 4108 O O . GLY A 1 538 ? -36.440 -26.285 46.355 1.00 87.94 538 GLY A O 1
ATOM 4109 N N . SER A 1 539 ? -35.960 -28.245 45.377 1.00 89.12 539 SER A N 1
ATOM 4110 C CA . SER A 1 539 ? -36.097 -27.838 43.963 1.00 89.12 539 SER A CA 1
ATOM 4111 C C . SER A 1 539 ? -35.639 -26.415 43.583 1.00 89.12 539 SER A C 1
ATOM 4113 O O . SER A 1 539 ? -36.300 -25.757 42.781 1.00 89.12 539 SER A O 1
ATOM 4115 N N . LEU A 1 540 ? -34.499 -25.943 44.110 1.00 95.94 540 LEU A N 1
ATOM 4116 C CA . LEU A 1 540 ? -33.917 -24.660 43.694 1.00 95.94 540 LEU A CA 1
ATOM 4117 C C . LEU A 1 540 ? -33.667 -24.656 42.176 1.00 95.94 540 LEU A C 1
ATOM 4119 O O . LEU A 1 540 ? -32.875 -25.449 41.660 1.00 95.94 540 LEU A O 1
ATOM 4123 N N . THR A 1 541 ? -34.344 -23.754 41.472 1.00 95.06 541 THR A N 1
ATOM 4124 C CA . THR A 1 541 ? -34.346 -23.626 40.010 1.00 95.06 541 THR A CA 1
ATOM 4125 C C . THR A 1 541 ? -34.189 -22.165 39.582 1.00 95.06 541 THR A C 1
ATOM 4127 O O . THR A 1 541 ? -34.348 -21.246 40.385 1.00 95.06 541 THR A O 1
ATOM 4130 N N . ALA A 1 542 ? -33.815 -21.961 38.315 1.00 94.00 542 ALA A N 1
ATOM 4131 C CA . ALA A 1 542 ? -33.788 -20.655 37.665 1.00 94.00 542 ALA A CA 1
ATOM 4132 C C . ALA A 1 542 ? -34.895 -20.618 36.602 1.00 94.00 542 ALA A C 1
ATOM 4134 O O . ALA A 1 542 ? -34.834 -21.374 35.631 1.00 94.00 542 ALA A O 1
ATOM 4135 N N . ASP A 1 543 ? -35.899 -19.764 36.803 1.00 91.00 543 ASP A N 1
ATOM 4136 C CA . ASP A 1 543 ? -37.093 -19.665 35.951 1.00 91.00 543 ASP A CA 1
ATOM 4137 C C . ASP A 1 543 ? -36.846 -18.792 34.717 1.00 91.00 543 ASP A C 1
ATOM 4139 O O . ASP A 1 543 ? -37.202 -19.153 33.594 1.00 91.00 543 ASP A O 1
ATOM 4143 N N . THR A 1 544 ? -36.195 -17.646 34.932 1.00 90.06 544 THR A N 1
ATOM 4144 C CA . THR A 1 544 ? -35.755 -16.728 33.878 1.00 90.06 544 THR A CA 1
ATOM 4145 C C . THR A 1 544 ? -34.255 -16.536 34.006 1.00 90.06 544 THR A C 1
ATOM 4147 O O . THR A 1 544 ? -33.760 -16.179 35.075 1.00 90.06 544 THR A O 1
ATOM 4150 N N . ILE A 1 545 ? -33.538 -16.699 32.901 1.00 93.44 545 ILE A N 1
ATOM 4151 C CA . ILE A 1 545 ? -32.120 -16.371 32.781 1.00 93.44 545 ILE A CA 1
ATOM 4152 C C . ILE A 1 545 ? -32.031 -15.234 31.766 1.00 93.44 545 ILE A C 1
ATOM 4154 O O . ILE A 1 545 ? -32.622 -15.331 30.695 1.00 93.44 545 ILE A O 1
ATOM 4158 N N . GLY A 1 546 ? -31.337 -14.157 32.117 1.00 87.50 546 GLY A N 1
ATOM 4159 C CA . GLY A 1 546 ? -31.011 -13.055 31.217 1.00 87.50 546 GLY A CA 1
ATOM 4160 C C . GLY A 1 546 ? -29.529 -12.699 31.295 1.00 87.50 546 GLY A C 1
ATOM 4161 O O . GLY A 1 546 ? -28.767 -13.314 32.043 1.00 87.50 546 GLY A O 1
ATOM 4162 N N . GLN A 1 547 ? -29.119 -11.671 30.553 1.00 86.44 547 GLN A N 1
ATOM 4163 C CA . GLN A 1 547 ? -27.724 -11.208 30.522 1.00 86.44 547 GLN A CA 1
ATOM 4164 C C . GLN A 1 547 ? -27.233 -10.681 31.883 1.00 86.44 547 GLN A C 1
ATOM 4166 O O . GLN A 1 547 ? -26.130 -11.004 32.306 1.00 86.44 547 GLN A O 1
ATOM 4171 N N . VAL A 1 548 ? -28.063 -9.912 32.600 1.00 88.81 548 VAL A N 1
ATOM 4172 C CA . VAL A 1 548 ? -27.675 -9.241 33.864 1.00 88.81 548 VAL A CA 1
ATOM 4173 C C . VAL A 1 548 ? -28.553 -9.601 35.070 1.00 88.81 548 VAL A C 1
ATOM 4175 O O . VAL A 1 548 ? -28.473 -8.961 36.122 1.00 88.81 548 VAL A O 1
ATOM 4178 N N . ALA A 1 549 ? -29.434 -10.594 34.926 1.00 91.62 549 ALA A N 1
ATOM 4179 C CA . ALA A 1 549 ? -30.418 -10.959 35.942 1.00 91.62 549 ALA A CA 1
ATOM 4180 C C . ALA A 1 549 ? -30.863 -12.422 35.827 1.00 91.62 549 ALA A C 1
ATOM 4182 O O . ALA A 1 549 ? -30.994 -12.940 34.719 1.00 91.62 549 ALA A O 1
ATOM 4183 N N . ILE A 1 550 ? -31.163 -13.049 36.967 1.00 94.38 550 ILE A N 1
ATOM 4184 C CA . ILE A 1 550 ? -31.706 -14.412 37.066 1.00 94.38 550 ILE A CA 1
ATOM 4185 C C . ILE A 1 550 ? -32.863 -14.415 38.073 1.00 94.38 550 ILE A C 1
ATOM 4187 O O . ILE A 1 550 ? -32.710 -13.925 39.192 1.00 94.38 550 ILE A O 1
ATOM 4191 N N . ASP A 1 551 ? -34.010 -14.978 37.691 1.00 94.00 551 ASP A N 1
ATOM 4192 C CA . ASP A 1 551 ? -35.109 -15.283 38.614 1.00 94.00 551 ASP A CA 1
ATOM 4193 C C . ASP A 1 551 ? -34.903 -16.687 39.197 1.00 94.00 551 ASP A C 1
ATOM 4195 O O . ASP A 1 551 ? -34.886 -17.665 38.452 1.00 94.00 551 ASP A O 1
ATOM 4199 N N . LEU A 1 552 ? -34.758 -16.783 40.518 1.00 96.19 552 LEU A N 1
ATOM 4200 C CA . LEU A 1 552 ? -34.664 -18.033 41.273 1.00 96.19 552 LEU A CA 1
ATOM 4201 C C . LEU A 1 552 ? -36.009 -18.377 41.923 1.00 96.19 552 LEU A C 1
ATOM 4203 O O . LEU A 1 552 ? -36.689 -17.477 42.425 1.00 96.19 552 LEU A O 1
ATOM 4207 N N . SER A 1 553 ? -36.334 -19.666 42.016 1.00 95.81 553 SER A N 1
ATOM 4208 C CA . SER A 1 553 ? -37.448 -20.194 42.818 1.00 95.81 553 SER A CA 1
ATOM 4209 C C . SER A 1 553 ? -37.117 -21.551 43.448 1.00 95.81 553 SER A C 1
ATOM 4211 O O . SER A 1 553 ? -36.161 -22.216 43.047 1.00 95.81 553 SER A O 1
ATOM 4213 N N . TRP A 1 554 ? -37.845 -21.929 44.502 1.00 96.69 554 TRP A N 1
ATOM 4214 C CA . TRP A 1 554 ? -37.633 -23.170 45.261 1.00 96.69 554 TRP A CA 1
ATOM 4215 C C . TRP A 1 554 ? -38.932 -23.668 45.919 1.00 96.69 554 TRP A C 1
ATOM 4217 O O . TRP A 1 554 ? -39.916 -22.933 46.012 1.00 96.69 554 TRP A O 1
ATOM 4227 N N . ASP A 1 555 ? -38.943 -24.917 46.387 1.00 93.69 555 ASP A N 1
ATOM 4228 C CA . ASP A 1 555 ? -40.053 -25.463 47.178 1.00 93.69 555 ASP A CA 1
ATOM 4229 C C . ASP A 1 555 ? -40.030 -24.914 48.614 1.00 93.69 555 ASP A C 1
ATOM 4231 O O . ASP A 1 555 ? -38.967 -24.707 49.208 1.00 93.69 555 ASP A O 1
ATOM 4235 N N . GLU A 1 556 ? -41.215 -24.724 49.194 1.00 92.81 556 GLU A N 1
ATOM 4236 C CA . GLU A 1 556 ? -41.392 -24.247 50.568 1.00 92.81 556 GLU A CA 1
ATOM 4237 C C . GLU A 1 556 ? -40.824 -25.243 51.599 1.00 92.81 556 GLU A C 1
ATOM 4239 O O . GLU A 1 556 ? -41.063 -26.450 51.521 1.00 92.81 556 GLU A O 1
ATOM 4244 N N . ALA A 1 557 ? -40.070 -24.730 52.572 1.00 93.00 557 ALA A N 1
ATOM 4245 C CA . ALA A 1 557 ? -39.570 -25.501 53.705 1.00 93.00 557 ALA A CA 1
ATOM 4246 C C . ALA A 1 557 ? -40.666 -25.703 54.766 1.00 93.00 557 ALA A C 1
ATOM 4248 O O . ALA A 1 557 ? -41.521 -24.840 54.964 1.00 93.00 557 ALA A O 1
ATOM 4249 N N . SER A 1 558 ? -40.617 -26.825 55.485 1.00 89.62 558 SER A N 1
ATOM 4250 C CA . SER A 1 558 ? -41.505 -27.124 56.609 1.00 89.62 558 SER A CA 1
ATOM 4251 C C . SER A 1 558 ? -40.753 -27.179 57.937 1.00 89.62 558 SER A C 1
ATOM 4253 O O . SER A 1 558 ? -39.552 -27.447 57.984 1.00 89.62 558 SER A O 1
ATOM 4255 N N . ASP A 1 559 ? -41.481 -26.908 59.018 1.00 91.56 559 ASP A N 1
ATOM 4256 C CA . ASP A 1 559 ? -40.965 -26.877 60.383 1.00 91.56 559 ASP A CA 1
ATOM 4257 C C . ASP A 1 559 ? -42.069 -27.210 61.417 1.00 91.56 559 ASP A C 1
ATOM 4259 O O . ASP A 1 559 ? -43.260 -27.184 61.086 1.00 91.56 559 ASP A O 1
ATOM 4263 N N . SER A 1 560 ? -41.664 -27.542 62.648 1.00 80.50 560 SER A N 1
ATOM 4264 C CA . SER A 1 560 ? -42.495 -27.808 63.829 1.00 80.50 560 SER A CA 1
ATOM 4265 C C . SER A 1 560 ? -43.355 -26.613 64.261 1.00 80.50 560 SER A C 1
ATOM 4267 O O . SER A 1 560 ? -44.527 -26.795 64.607 1.00 80.50 560 SER A O 1
ATOM 4269 N N . VAL A 1 561 ? -42.778 -25.405 64.261 1.00 81.69 561 VAL A N 1
ATOM 4270 C CA . VAL A 1 561 ? -43.371 -24.171 64.807 1.00 81.69 561 VAL A CA 1
ATOM 4271 C C . VAL A 1 561 ? -43.586 -23.122 63.713 1.00 81.69 561 VAL A C 1
ATOM 4273 O O . VAL A 1 561 ? -44.627 -22.458 63.706 1.00 81.69 561 VAL A O 1
ATOM 4276 N N . GLY A 1 562 ? -42.680 -23.026 62.739 1.00 82.31 562 GLY A N 1
ATOM 4277 C CA . GLY A 1 562 ? -42.911 -22.336 61.471 1.00 82.31 562 GLY A CA 1
ATOM 4278 C C . GLY A 1 562 ? -41.678 -21.641 60.893 1.00 82.31 562 GLY A C 1
ATOM 4279 O O . GLY A 1 562 ? -40.931 -20.960 61.593 1.00 82.31 562 GLY A O 1
ATOM 4280 N N . VAL A 1 563 ? -41.520 -21.742 59.570 1.00 90.50 563 VAL A N 1
ATOM 4281 C CA . VAL A 1 563 ? -40.451 -21.064 58.823 1.00 90.50 563 VAL A CA 1
ATOM 4282 C C . VAL A 1 563 ? -40.698 -19.552 58.784 1.00 90.50 563 VAL A C 1
ATOM 4284 O O . VAL A 1 563 ? -41.736 -19.086 58.316 1.00 90.50 563 VAL A O 1
ATOM 4287 N N . SER A 1 564 ? -39.716 -18.790 59.260 1.00 92.56 564 SER A N 1
ATOM 4288 C CA . SER A 1 564 ? -39.699 -17.324 59.308 1.00 92.56 564 SER A CA 1
ATOM 4289 C C . SER A 1 564 ? -39.175 -16.716 58.001 1.00 92.56 564 SER A C 1
ATOM 4291 O O . SER A 1 564 ? -39.670 -15.684 57.539 1.00 92.56 564 SER A O 1
ATOM 4293 N N . GLY A 1 565 ? -38.218 -17.380 57.345 1.00 93.94 565 GLY A N 1
ATOM 4294 C CA . GLY A 1 565 ? -37.713 -16.956 56.042 1.00 93.94 565 GLY A CA 1
ATOM 4295 C C . GLY A 1 565 ? -36.633 -17.860 55.454 1.00 93.94 565 GLY A C 1
ATOM 4296 O O . GLY A 1 565 ? -36.386 -18.970 55.922 1.00 93.94 565 GLY A O 1
ATOM 4297 N N . TYR A 1 566 ? -35.986 -17.350 54.407 1.00 96.94 566 TYR A N 1
ATOM 4298 C CA . TYR A 1 566 ? -34.940 -18.021 53.640 1.00 96.94 566 TYR A CA 1
ATOM 4299 C C . TYR A 1 566 ? -33.708 -17.125 53.488 1.00 96.94 566 TYR A C 1
ATOM 4301 O O . TYR A 1 566 ? -33.850 -15.918 53.273 1.00 96.94 566 TYR A O 1
ATOM 4309 N N . LYS A 1 567 ? -32.508 -17.711 53.550 1.00 96.50 567 LYS A N 1
ATOM 4310 C CA . LYS A 1 567 ? -31.226 -17.041 53.273 1.00 96.50 567 LYS A CA 1
ATOM 4311 C C . LYS A 1 567 ? -30.679 -17.541 51.937 1.00 96.50 567 LYS A C 1
ATOM 4313 O O . LYS A 1 567 ? -30.598 -18.749 51.722 1.00 96.50 567 LYS A O 1
ATOM 4318 N N . LEU A 1 568 ? -30.315 -16.626 51.042 1.00 96.75 568 LEU A N 1
ATOM 4319 C CA . LEU A 1 568 ? -29.752 -16.930 49.728 1.00 96.75 568 LEU A CA 1
ATOM 4320 C C . LEU A 1 568 ? -28.239 -16.719 49.708 1.00 96.75 568 LEU A C 1
ATOM 4322 O O . LEU A 1 568 ? -27.718 -15.737 50.249 1.00 96.75 568 LEU A O 1
ATOM 4326 N N . TYR A 1 569 ? -27.565 -17.618 48.996 1.00 94.88 569 TYR A N 1
ATOM 4327 C CA . TYR A 1 569 ? -26.121 -17.635 48.819 1.00 94.88 569 TYR A CA 1
ATOM 4328 C C . TYR A 1 569 ? -25.776 -17.609 47.331 1.00 94.88 569 TYR A C 1
ATOM 4330 O O . TYR A 1 569 ? -26.423 -18.278 46.524 1.00 94.88 569 TYR A O 1
ATOM 4338 N N . MET A 1 570 ? -24.744 -16.848 46.971 1.00 95.44 570 MET A N 1
ATOM 4339 C CA . MET A 1 570 ? -24.198 -16.748 45.620 1.00 95.44 570 MET A CA 1
ATOM 4340 C C . MET A 1 570 ? -22.698 -17.028 45.689 1.00 95.44 570 MET A C 1
ATOM 4342 O O . MET A 1 570 ? -21.971 -16.409 46.458 1.00 95.44 570 MET A O 1
ATOM 4346 N N . ASN A 1 571 ? -22.241 -18.013 44.920 1.00 94.19 571 ASN A N 1
ATOM 4347 C CA . ASN A 1 571 ? -20.875 -18.545 44.927 1.00 94.19 571 ASN A CA 1
ATOM 4348 C C . ASN A 1 571 ? -20.370 -18.987 46.323 1.00 94.19 571 ASN A C 1
ATOM 4350 O O . ASN A 1 571 ? -19.168 -19.122 46.539 1.00 94.19 571 ASN A O 1
ATOM 4354 N N . GLY A 1 572 ? -21.297 -19.266 47.249 1.00 88.25 572 GLY A N 1
ATOM 4355 C CA . GLY A 1 572 ? -21.039 -19.658 48.639 1.00 88.25 572 GLY A CA 1
ATOM 4356 C C . GLY A 1 572 ? -21.187 -18.530 49.670 1.00 88.25 572 GLY A C 1
ATOM 4357 O O . GLY A 1 572 ? -21.299 -18.825 50.858 1.00 88.25 572 GLY A O 1
ATOM 4358 N N . GLU A 1 573 ? -21.248 -17.265 49.248 1.00 92.19 573 GLU A N 1
ATOM 4359 C CA . GLU A 1 573 ? -21.406 -16.115 50.148 1.00 92.19 573 GLU A CA 1
ATOM 4360 C C . GLU A 1 573 ? -22.881 -15.727 50.311 1.00 92.19 573 GLU A C 1
ATOM 4362 O O . GLU A 1 573 ? -23.642 -15.711 49.344 1.00 92.19 573 GLU A O 1
ATOM 4367 N N . PHE A 1 574 ? -23.297 -15.417 51.543 1.00 93.75 574 PHE A N 1
ATOM 4368 C CA . PHE A 1 574 ? -24.643 -14.916 51.840 1.00 93.75 574 PHE A CA 1
ATOM 4369 C C . PHE A 1 574 ? -24.840 -13.515 51.249 1.00 93.75 574 PHE A C 1
ATOM 4371 O O . PHE A 1 574 ? -23.993 -12.646 51.455 1.00 93.75 574 PHE A O 1
ATOM 4378 N N . PHE A 1 575 ? -25.971 -13.273 50.577 1.00 92.94 575 PHE A N 1
ATOM 4379 C CA . PHE A 1 575 ? -26.247 -11.964 49.967 1.00 92.94 575 PHE A CA 1
ATOM 4380 C C . PHE A 1 575 ? -27.677 -11.427 50.154 1.00 92.94 575 PHE A C 1
ATOM 4382 O O . PHE A 1 575 ? -27.892 -10.230 49.962 1.00 92.94 575 PHE A O 1
ATOM 4389 N N . ALA A 1 576 ? -28.661 -12.259 50.521 1.00 92.50 576 ALA A N 1
ATOM 4390 C CA . ALA A 1 576 ? -30.043 -11.809 50.713 1.00 92.50 576 ALA A CA 1
ATOM 4391 C C . ALA A 1 576 ? -30.846 -12.695 51.680 1.00 92.50 576 ALA A C 1
ATOM 4393 O O . ALA A 1 576 ? -30.700 -13.914 51.683 1.00 92.50 576 ALA A O 1
ATOM 4394 N N . THR A 1 577 ? -31.768 -12.079 52.426 1.00 94.38 577 THR A N 1
ATOM 4395 C CA . THR A 1 577 ? -32.820 -12.763 53.199 1.00 94.38 577 THR A CA 1
ATOM 4396 C C . THR A 1 577 ? -34.189 -12.422 52.615 1.00 94.38 577 THR A C 1
ATOM 4398 O O . THR A 1 577 ? -34.445 -11.263 52.283 1.00 94.38 577 THR A O 1
ATOM 4401 N N . VAL A 1 578 ? -35.082 -13.408 52.500 1.00 94.62 578 VAL A N 1
ATOM 4402 C CA . VAL A 1 578 ? -36.433 -13.249 51.931 1.00 94.62 578 VAL A CA 1
ATOM 4403 C C . VAL A 1 578 ? -37.486 -14.045 52.703 1.00 94.62 578 VAL A C 1
ATOM 4405 O O . VAL A 1 578 ? -37.174 -15.014 53.384 1.00 94.62 578 VAL A O 1
ATOM 4408 N N . THR A 1 579 ? -38.758 -13.683 52.529 1.00 93.31 579 THR A N 1
ATOM 4409 C CA . THR A 1 579 ? -39.925 -14.421 53.056 1.00 93.31 579 THR A CA 1
ATOM 4410 C C . THR A 1 579 ? -40.776 -15.076 51.959 1.00 93.31 579 THR A C 1
ATOM 4412 O O . THR A 1 579 ? -41.842 -15.615 52.234 1.00 93.31 579 THR A O 1
ATOM 4415 N N . GLN A 1 580 ? -40.333 -15.023 50.698 1.00 92.94 580 GLN A N 1
ATOM 4416 C CA . GLN A 1 580 ? -40.992 -15.657 49.550 1.00 92.94 580 GLN A CA 1
ATOM 4417 C C . GLN A 1 580 ? -40.085 -16.746 48.976 1.00 92.94 580 GLN A C 1
ATOM 4419 O O . GLN A 1 580 ? -38.870 -16.579 48.967 1.00 92.94 580 GLN A O 1
ATOM 4424 N N . THR A 1 581 ? -40.664 -17.806 48.415 1.00 95.38 581 THR A N 1
ATOM 4425 C CA . THR A 1 581 ? -39.947 -18.925 47.772 1.00 95.38 581 THR A CA 1
ATOM 4426 C C . THR A 1 581 ? -39.403 -18.599 46.369 1.00 95.38 581 THR A C 1
ATOM 4428 O O . THR A 1 581 ? -39.384 -19.435 45.466 1.00 95.38 581 THR A O 1
ATOM 4431 N N . ARG A 1 582 ? -39.014 -17.336 46.156 1.00 94.38 582 ARG A N 1
ATOM 4432 C CA . ARG A 1 582 ? -38.480 -16.802 44.897 1.00 94.38 582 ARG A CA 1
ATOM 4433 C C . ARG A 1 582 ? -37.684 -15.524 45.128 1.00 94.38 582 ARG A C 1
ATOM 4435 O O . ARG A 1 582 ? -37.995 -14.755 46.041 1.00 94.38 582 ARG A O 1
ATOM 4442 N N . TYR A 1 583 ? -36.729 -15.239 44.250 1.00 95.38 583 TYR A N 1
ATOM 4443 C CA . TYR A 1 583 ? -35.956 -13.998 44.276 1.00 95.38 583 TYR A CA 1
ATOM 4444 C C . TYR A 1 583 ? -35.364 -13.659 42.903 1.00 95.38 583 TYR A C 1
ATOM 4446 O O . TYR A 1 583 ? -34.850 -14.541 42.222 1.00 95.38 583 TYR A O 1
ATOM 4454 N N . ARG A 1 584 ? -35.374 -12.376 42.516 1.00 94.81 584 ARG A N 1
ATOM 4455 C CA . ARG A 1 584 ? -34.694 -11.900 41.303 1.00 94.81 584 ARG A CA 1
ATOM 4456 C C . ARG A 1 584 ? -33.319 -11.342 41.646 1.00 94.81 584 ARG A C 1
ATOM 4458 O O . ARG A 1 584 ? -33.216 -10.257 42.215 1.00 94.81 584 ARG A O 1
ATOM 4465 N N . VAL A 1 585 ? -32.277 -12.058 41.244 1.00 92.75 585 VAL A N 1
ATOM 4466 C CA . VAL A 1 585 ? -30.893 -11.581 41.279 1.00 92.75 585 VAL A CA 1
ATOM 4467 C C . VAL A 1 585 ? -30.687 -10.583 40.135 1.00 92.75 585 VAL A C 1
ATOM 4469 O O . VAL A 1 585 ? -31.184 -10.791 39.027 1.00 92.75 585 VAL A O 1
ATOM 4472 N N . LEU A 1 586 ? -29.980 -9.487 40.409 1.00 90.19 586 LEU A N 1
ATOM 4473 C CA . LEU A 1 586 ? -29.715 -8.376 39.488 1.00 90.19 586 LEU A CA 1
ATOM 4474 C C . LEU A 1 586 ? -28.217 -8.036 39.483 1.00 90.19 586 LEU A C 1
ATOM 4476 O O . LEU A 1 586 ? -27.482 -8.474 40.366 1.00 90.19 586 LEU A O 1
ATOM 4480 N N . ASN A 1 587 ? -27.796 -7.199 38.531 1.00 86.88 587 ASN A N 1
ATOM 4481 C CA . ASN A 1 587 ? -26.422 -6.699 38.383 1.00 86.88 587 ASN A CA 1
ATOM 4482 C C . ASN A 1 587 ? -25.380 -7.816 38.185 1.00 86.88 587 ASN A C 1
ATOM 4484 O O . ASN A 1 587 ? -24.239 -7.701 38.630 1.00 86.88 587 ASN A O 1
ATOM 4488 N N . LEU A 1 588 ? -25.784 -8.903 37.524 1.00 89.56 588 LEU A N 1
ATOM 4489 C CA . LEU A 1 588 ? -24.893 -9.995 37.148 1.00 89.56 588 LEU A CA 1
ATOM 4490 C C . LEU A 1 588 ? -24.124 -9.658 35.863 1.00 89.56 588 LEU A C 1
ATOM 4492 O O . LEU A 1 588 ? -24.584 -8.869 35.040 1.00 89.56 588 LEU A O 1
ATOM 4496 N N . THR A 1 589 ? -22.961 -10.276 35.686 1.00 86.69 589 THR A N 1
ATOM 4497 C CA . THR A 1 589 ? -22.148 -10.159 34.472 1.00 86.69 589 THR A CA 1
ATOM 4498 C C . THR A 1 589 ? -22.700 -11.099 33.394 1.00 86.69 589 THR A C 1
ATOM 4500 O O . THR A 1 589 ? -22.983 -12.256 33.721 1.00 86.69 589 THR A O 1
ATOM 4503 N N . PRO A 1 590 ? -22.821 -10.680 32.121 1.00 87.31 590 PRO A N 1
ATOM 4504 C CA . PRO A 1 590 ? -23.219 -11.566 31.022 1.00 87.31 590 PRO A CA 1
ATOM 4505 C C . PRO A 1 590 ? -22.269 -12.754 30.807 1.00 87.31 590 PRO A C 1
ATOM 4507 O O . PRO A 1 590 ? -21.088 -12.701 31.155 1.00 87.31 590 PRO A O 1
ATOM 4510 N N . GLY A 1 591 ? -22.790 -13.848 30.244 1.00 85.50 591 GLY A N 1
ATOM 4511 C CA . GLY A 1 591 ? -22.032 -15.060 29.897 1.00 85.50 591 GLY A CA 1
ATOM 4512 C C . GLY A 1 591 ? -21.290 -15.753 31.053 1.00 85.50 591 GLY A C 1
ATOM 4513 O O . GLY A 1 591 ? -20.374 -16.537 30.803 1.00 85.50 591 GLY A O 1
ATOM 4514 N N . THR A 1 592 ? -21.643 -15.467 32.308 1.00 90.19 592 THR A N 1
ATOM 4515 C CA . THR A 1 592 ? -20.886 -15.849 33.512 1.00 90.19 592 THR A CA 1
ATOM 4516 C C . THR A 1 592 ? -21.638 -16.908 34.319 1.00 90.19 592 THR A C 1
ATOM 4518 O O . THR A 1 592 ? -22.841 -16.786 34.541 1.00 90.19 592 THR A O 1
ATOM 4521 N N . GLU A 1 593 ? -20.944 -17.968 34.754 1.00 95.94 593 GLU A N 1
ATOM 4522 C CA . GLU A 1 593 ? -21.530 -19.012 35.609 1.00 95.94 593 GLU A CA 1
ATOM 4523 C C . GLU A 1 593 ? -21.586 -18.546 37.072 1.00 95.94 593 GLU A C 1
ATOM 4525 O O . GLU A 1 593 ? -20.570 -18.160 37.652 1.00 95.94 593 GLU A O 1
ATOM 4530 N N . TYR A 1 594 ? -22.769 -18.640 37.674 1.00 93.81 594 TYR A N 1
ATOM 4531 C CA . TYR A 1 594 ? -23.023 -18.408 39.093 1.00 93.81 594 TYR A CA 1
ATOM 4532 C C . TYR A 1 594 ? -23.545 -19.691 39.746 1.00 93.81 594 TYR A C 1
ATOM 4534 O O . TYR A 1 594 ? -24.289 -20.461 39.133 1.00 93.81 594 TYR A O 1
ATOM 4542 N N . ALA A 1 595 ? -23.166 -19.926 41.003 1.00 96.06 595 ALA A N 1
ATOM 4543 C CA . ALA A 1 595 ? -23.648 -21.047 41.804 1.00 96.06 595 ALA A CA 1
ATOM 4544 C C . ALA A 1 595 ? -24.506 -20.541 42.972 1.00 96.06 595 ALA A C 1
ATOM 4546 O O . ALA A 1 595 ? -24.002 -19.842 43.848 1.00 96.06 595 ALA A O 1
ATOM 4547 N N . PHE A 1 596 ? -25.783 -20.910 43.002 1.00 97.31 596 PHE A N 1
ATOM 4548 C CA . PHE A 1 596 ? -26.735 -20.495 44.032 1.00 97.31 596 PHE A CA 1
ATOM 4549 C C . PHE A 1 596 ? -27.099 -21.642 44.978 1.00 97.31 596 PHE A C 1
ATOM 4551 O O . PHE A 1 596 ? -27.210 -22.796 44.560 1.00 97.31 596 PHE A O 1
ATOM 4558 N N . SER A 1 597 ? -27.339 -21.314 46.244 1.00 96.44 597 SER A N 1
ATOM 4559 C CA . SER A 1 597 ? -27.990 -22.194 47.221 1.00 96.44 597 SER A CA 1
ATOM 4560 C C . SER A 1 597 ? -28.882 -21.380 48.163 1.00 96.44 597 SER A C 1
ATOM 4562 O O . SER A 1 597 ? -28.757 -20.156 48.258 1.00 96.44 597 SER A O 1
ATOM 4564 N N . VAL A 1 598 ? -29.814 -22.051 48.841 1.00 97.06 598 VAL A N 1
ATOM 4565 C CA . VAL A 1 598 ? -30.766 -21.425 49.770 1.00 97.06 598 VAL A CA 1
ATOM 4566 C C . VAL A 1 598 ? -30.956 -22.284 51.025 1.00 97.06 598 VAL A C 1
ATOM 4568 O O . VAL A 1 598 ? -31.040 -23.506 50.928 1.00 97.06 598 VAL A O 1
ATOM 4571 N N . SER A 1 599 ? -31.016 -21.664 52.203 1.00 96.38 599 SER A N 1
ATOM 4572 C CA . SER A 1 599 ? -31.430 -22.291 53.472 1.00 96.38 599 SER A CA 1
ATOM 4573 C C . SER A 1 599 ? -32.715 -21.639 53.993 1.00 96.38 599 SER A C 1
ATOM 4575 O O . SER A 1 599 ? -33.091 -20.553 53.547 1.00 96.38 599 SER A O 1
ATOM 4577 N N . ALA A 1 600 ? -33.407 -22.305 54.916 1.00 95.94 600 ALA A N 1
ATOM 4578 C CA . ALA A 1 600 ? -34.574 -21.798 55.636 1.00 95.94 600 ALA A CA 1
ATOM 4579 C C . ALA A 1 600 ? -34.249 -21.606 57.124 1.00 95.94 600 ALA A C 1
ATOM 4581 O O . ALA A 1 600 ? -33.402 -22.316 57.661 1.00 95.94 600 ALA A O 1
ATOM 4582 N N . PHE A 1 601 ? -34.930 -20.678 57.796 1.00 94.00 601 PHE A N 1
ATOM 4583 C CA . PHE A 1 601 ? -34.823 -20.480 59.246 1.00 94.00 601 PHE A CA 1
ATOM 4584 C C . PHE A 1 601 ? -36.193 -20.234 59.888 1.00 94.00 601 PHE A C 1
ATOM 4586 O O . PHE A 1 601 ? -37.106 -19.726 59.233 1.00 94.00 601 PHE A O 1
ATOM 4593 N N . ASP A 1 602 ? -36.341 -20.625 61.151 1.00 91.38 602 ASP A N 1
ATOM 4594 C CA . ASP A 1 602 ? -37.576 -20.520 61.941 1.00 91.38 602 ASP A CA 1
ATOM 4595 C C . ASP A 1 602 ? -37.650 -19.211 62.766 1.00 91.38 602 ASP A C 1
ATOM 4597 O O . ASP A 1 602 ? -36.929 -18.242 62.512 1.00 91.38 602 ASP A O 1
ATOM 4601 N N . VAL A 1 603 ? -38.563 -19.156 63.742 1.00 84.31 603 VAL A N 1
ATOM 4602 C CA . VAL A 1 603 ? -38.729 -18.020 64.672 1.00 84.31 603 VAL A CA 1
ATOM 4603 C C . VAL A 1 603 ? -37.725 -18.049 65.844 1.00 84.31 603 VAL A C 1
ATOM 4605 O O . VAL A 1 603 ? -37.523 -17.020 66.486 1.00 84.31 603 VAL A O 1
ATOM 4608 N N . ALA A 1 604 ? -37.072 -19.185 66.103 1.00 82.62 604 ALA A N 1
ATOM 4609 C CA . ALA A 1 604 ? -36.005 -19.353 67.097 1.00 82.62 604 ALA A CA 1
ATOM 4610 C C . ALA A 1 604 ? -34.586 -19.155 66.503 1.00 82.62 604 ALA A C 1
ATOM 4612 O O . ALA A 1 604 ? -33.588 -19.323 67.198 1.00 82.62 604 ALA A O 1
ATOM 4613 N N . GLU A 1 605 ? -34.504 -18.769 65.224 1.00 85.38 605 GLU A N 1
ATOM 4614 C CA . GLU A 1 605 ? -33.292 -18.641 64.403 1.00 85.38 605 GLU A CA 1
ATOM 4615 C C . GLU A 1 605 ? -32.532 -19.960 64.131 1.00 85.38 605 GLU A C 1
ATOM 4617 O O . GLU A 1 605 ? -31.400 -19.930 63.636 1.00 85.38 605 GLU A O 1
ATOM 4622 N N . ASN A 1 606 ? -33.160 -21.125 64.344 1.00 88.06 606 ASN A N 1
ATOM 4623 C CA . ASN A 1 606 ? -32.614 -22.408 63.897 1.00 88.06 606 ASN A CA 1
ATOM 4624 C C . ASN A 1 606 ? -32.580 -22.440 62.357 1.00 88.06 606 ASN A C 1
ATOM 4626 O O . ASN A 1 606 ? -33.599 -22.223 61.700 1.00 88.06 606 ASN A O 1
ATOM 4630 N N . GLU A 1 607 ? -31.419 -22.730 61.760 1.00 94.00 607 GLU A N 1
ATOM 4631 C CA . GLU A 1 607 ? -31.223 -22.710 60.302 1.00 94.00 607 GLU A CA 1
ATOM 4632 C C . GLU A 1 607 ? -31.049 -24.118 59.709 1.00 94.00 607 GLU A C 1
ATOM 4634 O O . GLU A 1 607 ? -30.301 -24.951 60.229 1.00 94.00 607 GLU A O 1
ATOM 4639 N N . SER A 1 608 ? -31.717 -24.379 58.583 1.00 94.94 608 SER A N 1
ATOM 4640 C CA . SER A 1 608 ? -31.570 -25.609 57.806 1.00 94.94 608 SER A CA 1
ATOM 4641 C C . SER A 1 608 ? -30.171 -25.732 57.190 1.00 94.94 608 SER A C 1
ATOM 4643 O O . SER A 1 608 ? -29.456 -24.751 56.985 1.00 94.94 608 SER A O 1
ATOM 4645 N N . GLN A 1 609 ? -29.802 -26.937 56.744 1.00 93.88 609 GLN A N 1
ATOM 4646 C CA . GLN A 1 609 ? -28.727 -27.042 55.748 1.00 93.88 609 GLN A CA 1
ATOM 4647 C C . GLN A 1 609 ? -29.135 -26.302 54.460 1.00 93.88 609 GLN A C 1
ATOM 4649 O O . GLN A 1 609 ? -30.324 -26.134 54.177 1.00 93.88 609 GLN A O 1
ATOM 4654 N N . GLN A 1 610 ? -28.153 -25.865 53.673 1.00 95.25 610 GLN A N 1
ATOM 4655 C CA . GLN A 1 610 ? -28.406 -25.285 52.355 1.00 95.25 610 GLN A CA 1
ATOM 4656 C C . GLN A 1 610 ? -28.915 -26.340 51.360 1.00 95.25 610 GLN A C 1
ATOM 4658 O O . GLN A 1 610 ? -28.584 -27.525 51.456 1.00 95.25 610 GLN A O 1
ATOM 4663 N N . SER A 1 611 ? -29.677 -25.884 50.367 1.00 95.88 611 SER A N 1
ATOM 4664 C CA . SER A 1 611 ? -30.066 -26.653 49.186 1.00 95.88 611 SER A CA 1
ATOM 4665 C C . SER A 1 611 ? -28.853 -27.183 48.410 1.00 95.88 611 SER A C 1
ATOM 4667 O O . SER A 1 611 ? -27.720 -26.720 48.566 1.00 95.88 611 SER A O 1
ATOM 4669 N N . GLY A 1 612 ? -29.103 -28.101 47.471 1.00 89.75 612 GLY A N 1
ATOM 4670 C CA . GLY A 1 612 ? -28.123 -28.398 46.425 1.00 89.75 612 GLY A CA 1
ATOM 4671 C C . GLY A 1 612 ? -27.726 -27.132 45.650 1.00 89.75 612 GLY A C 1
ATOM 4672 O O . GLY A 1 612 ? -28.540 -26.221 45.488 1.00 89.75 612 GLY A O 1
ATOM 4673 N N . LEU A 1 613 ? -26.475 -27.088 45.181 1.00 93.38 613 LEU A N 1
ATOM 4674 C CA . LEU A 1 613 ? -25.943 -25.976 44.390 1.00 93.38 613 LEU A CA 1
ATOM 4675 C C . LEU A 1 613 ? -26.552 -25.965 42.982 1.00 93.38 613 LEU A C 1
ATOM 4677 O O . LEU A 1 613 ? -26.249 -26.835 42.162 1.00 93.38 613 LEU A O 1
ATOM 4681 N N . LEU A 1 614 ? -27.349 -24.942 42.686 1.00 95.56 614 LEU A N 1
ATOM 4682 C CA . LEU A 1 614 ? -27.797 -24.621 41.337 1.00 95.56 614 LEU A CA 1
ATOM 4683 C C . LEU A 1 614 ? -26.702 -23.821 40.623 1.00 95.56 614 LEU A C 1
ATOM 4685 O O . LEU A 1 614 ? -26.519 -22.637 40.892 1.00 95.56 614 LEU A O 1
ATOM 4689 N N . LYS A 1 615 ? -25.986 -24.457 39.694 1.00 96.12 615 LYS A N 1
ATOM 4690 C CA . LYS A 1 615 ? -25.123 -23.757 38.731 1.00 96.12 615 LYS A CA 1
ATOM 4691 C C . LYS A 1 615 ? -25.951 -23.295 37.539 1.00 96.12 615 LYS A C 1
ATOM 4693 O O . LYS A 1 615 ? -26.662 -24.104 36.945 1.00 96.12 615 LYS A O 1
ATOM 4698 N N . VAL A 1 616 ? -25.824 -22.027 37.170 1.00 94.44 616 VAL A N 1
ATOM 4699 C CA . VAL A 1 616 ? -26.480 -21.453 35.994 1.00 94.44 616 VAL A CA 1
ATOM 4700 C C . VAL A 1 616 ? -25.624 -20.328 35.409 1.00 94.44 616 VAL A C 1
ATOM 4702 O O . VAL A 1 616 ? -24.983 -19.579 36.143 1.00 94.44 616 VAL A O 1
ATOM 4705 N N . THR A 1 617 ? -25.597 -20.218 34.084 1.00 93.88 617 THR A N 1
ATOM 4706 C CA . THR A 1 617 ? -24.842 -19.185 33.363 1.00 93.88 617 THR A CA 1
ATOM 4707 C C . THR A 1 617 ? -25.807 -18.120 32.867 1.00 93.88 617 THR A C 1
ATOM 4709 O O . THR A 1 617 ? -26.828 -18.470 32.278 1.00 93.88 617 THR A O 1
ATOM 4712 N N . THR A 1 618 ? -25.502 -16.841 33.091 1.00 92.19 618 THR A N 1
ATOM 4713 C CA . THR A 1 618 ? -26.235 -15.724 32.470 1.00 92.19 618 THR A CA 1
ATOM 4714 C C . THR A 1 618 ? -26.161 -15.797 30.945 1.00 92.19 618 THR A C 1
ATOM 4716 O O . THR A 1 618 ? -25.223 -16.363 30.375 1.00 92.19 618 THR A O 1
ATOM 4719 N N . GLU A 1 619 ? -27.142 -15.213 30.256 1.00 85.75 619 GLU A N 1
ATOM 4720 C CA . GLU A 1 619 ? -27.072 -15.112 28.795 1.00 85.75 619 GLU A CA 1
ATOM 4721 C C . GLU A 1 619 ? -25.838 -14.295 28.376 1.00 85.75 619 GLU A C 1
ATOM 4723 O O . GLU A 1 619 ? -25.414 -13.372 29.076 1.00 85.75 619 GLU A O 1
ATOM 4728 N N . ALA A 1 620 ? -25.239 -14.634 27.235 1.00 77.62 620 ALA A N 1
ATOM 4729 C CA . ALA A 1 620 ? -24.131 -13.858 26.691 1.00 77.62 620 ALA A CA 1
ATOM 4730 C C . ALA A 1 620 ? -24.617 -12.483 26.202 1.00 77.62 620 ALA A C 1
ATOM 4732 O O . ALA A 1 620 ? -25.722 -12.353 25.667 1.00 77.62 620 ALA A O 1
ATOM 4733 N N . GLU A 1 621 ? -23.775 -11.462 26.352 1.00 63.00 621 GLU A N 1
ATOM 4734 C CA . GLU A 1 621 ? -24.002 -10.164 25.723 1.00 63.00 621 GLU A CA 1
ATOM 4735 C C . GLU A 1 621 ? -23.787 -10.306 24.214 1.00 63.00 621 GLU A C 1
ATOM 4737 O O . GLU A 1 621 ? -22.682 -10.588 23.749 1.00 63.00 621 GLU A O 1
ATOM 4742 N N . VAL A 1 622 ? -24.874 -10.189 23.450 1.00 51.69 622 VAL A N 1
ATOM 4743 C CA . VAL A 1 622 ? -24.842 -10.276 21.989 1.00 51.69 622 VAL A CA 1
ATOM 4744 C C . VAL A 1 622 ? -24.815 -8.859 21.442 1.00 51.69 622 VAL A C 1
ATOM 4746 O O . VAL A 1 622 ? -25.851 -8.198 21.376 1.00 51.69 622 VAL A O 1
ATOM 4749 N N . TYR A 1 623 ? -23.632 -8.408 21.029 1.00 51.06 623 TYR A N 1
ATOM 4750 C CA . TYR A 1 623 ? -23.511 -7.230 20.179 1.00 51.06 623 TYR A CA 1
ATOM 4751 C C . TYR A 1 623 ? -24.195 -7.523 18.842 1.00 51.06 623 TYR A C 1
ATOM 4753 O O . TYR A 1 623 ? -23.703 -8.312 18.036 1.00 51.06 623 TYR A O 1
ATOM 4761 N N . VAL A 1 624 ? -25.361 -6.912 18.636 1.00 57.41 624 VAL A N 1
ATOM 4762 C CA . VAL A 1 624 ? -26.012 -6.854 17.328 1.00 57.41 624 VAL A CA 1
ATOM 4763 C C . VAL A 1 624 ? -25.422 -5.648 16.614 1.00 57.41 624 VAL A C 1
ATOM 4765 O O . VAL A 1 624 ? -25.828 -4.521 16.884 1.00 57.41 624 VAL A O 1
ATOM 4768 N N . ASP A 1 625 ? -24.428 -5.889 15.766 1.00 68.38 625 ASP A N 1
ATOM 4769 C CA . ASP A 1 625 ? -23.843 -4.842 14.935 1.00 68.38 625 ASP A CA 1
ATOM 4770 C C . ASP A 1 625 ? -24.707 -4.629 13.689 1.00 68.38 625 ASP A C 1
ATOM 4772 O O . ASP A 1 625 ? -24.925 -5.563 12.912 1.00 68.38 625 ASP A O 1
ATOM 4776 N N . ASP A 1 626 ? -25.231 -3.418 13.519 1.00 80.56 626 ASP A N 1
ATOM 4777 C CA . ASP A 1 626 ? -25.991 -2.987 12.342 1.00 80.56 626 ASP A CA 1
ATOM 4778 C C . ASP A 1 626 ? -25.271 -1.887 11.540 1.00 80.56 626 ASP A C 1
ATOM 4780 O O . ASP A 1 626 ? -25.836 -1.333 10.590 1.00 80.56 626 ASP A O 1
ATOM 4784 N N . VAL A 1 627 ? -24.010 -1.596 11.885 1.00 83.62 627 VAL A N 1
ATOM 4785 C CA . VAL A 1 627 ? -23.167 -0.613 11.204 1.00 83.62 627 VAL A CA 1
ATOM 4786 C C . VAL A 1 627 ? -22.242 -1.335 10.216 1.00 83.62 627 VAL A C 1
ATOM 4788 O O . VAL A 1 627 ? -21.311 -2.006 10.639 1.00 83.62 627 VAL A O 1
ATOM 4791 N N . PRO A 1 628 ? -22.446 -1.212 8.889 1.00 84.75 628 PRO A N 1
ATOM 4792 C CA . PRO A 1 628 ? -21.510 -1.772 7.919 1.00 84.75 628 PRO A CA 1
ATOM 4793 C C . PRO A 1 628 ? -20.179 -0.997 7.903 1.00 84.75 628 PRO A C 1
ATOM 4795 O O . PRO A 1 628 ? -20.202 0.236 8.032 1.00 84.75 628 PRO A O 1
ATOM 4798 N N . PRO A 1 629 ? -19.043 -1.664 7.611 1.00 93.19 629 PRO A N 1
ATOM 4799 C CA . PRO A 1 629 ? -17.742 -1.012 7.518 1.00 93.19 629 PRO A CA 1
ATOM 4800 C C . PRO A 1 629 ? -17.677 0.156 6.528 1.00 93.19 629 PRO A C 1
ATOM 4802 O O . PRO A 1 629 ? -18.458 0.267 5.572 1.00 93.19 629 PRO A O 1
ATOM 4805 N N . SER A 1 630 ? -16.651 0.995 6.685 1.00 92.69 630 SER A N 1
ATOM 4806 C CA . SER A 1 630 ? -16.281 1.965 5.654 1.00 92.69 630 SER A CA 1
ATOM 4807 C C . SER A 1 630 ? -15.817 1.271 4.364 1.00 92.69 630 SER A C 1
ATOM 4809 O O . SER A 1 630 ? -15.326 0.141 4.370 1.00 92.69 630 SER A O 1
ATOM 4811 N N . ALA A 1 631 ? -15.998 1.942 3.223 1.00 91.94 631 ALA A N 1
ATOM 4812 C CA . ALA A 1 631 ? -15.531 1.424 1.940 1.00 91.94 631 ALA A CA 1
ATOM 4813 C C . ALA A 1 631 ? -13.986 1.408 1.892 1.00 91.94 631 ALA A C 1
ATOM 4815 O O . ALA A 1 631 ? -13.375 2.402 2.293 1.00 91.94 631 ALA A O 1
ATOM 4816 N N . PRO A 1 632 ? -13.345 0.342 1.374 1.00 93.56 632 PRO A N 1
ATOM 4817 C CA . PRO A 1 632 ? -11.897 0.301 1.168 1.00 93.56 632 PRO A CA 1
ATOM 4818 C C . PRO A 1 632 ? -11.384 1.485 0.335 1.00 93.56 632 PRO A C 1
ATOM 4820 O O . PRO A 1 632 ? -11.884 1.751 -0.762 1.00 93.56 632 PRO A O 1
ATOM 4823 N N . GLY A 1 633 ? -10.378 2.186 0.859 1.00 87.62 633 GLY A N 1
ATOM 4824 C CA . GLY A 1 633 ? -9.716 3.309 0.187 1.00 87.62 633 GLY A CA 1
ATOM 4825 C C . GLY A 1 633 ? -8.576 2.869 -0.735 1.00 87.62 633 GLY A C 1
ATOM 4826 O O . GLY A 1 633 ? -8.132 1.724 -0.684 1.00 87.62 633 GLY A O 1
ATOM 4827 N N . ASP A 1 634 ? -8.076 3.794 -1.556 1.00 89.88 634 ASP A N 1
ATOM 4828 C CA . ASP A 1 634 ? -6.816 3.678 -2.317 1.00 89.88 634 ASP A CA 1
ATOM 4829 C C . ASP A 1 634 ? -6.632 2.387 -3.138 1.00 89.88 634 ASP A C 1
ATOM 4831 O O . ASP A 1 634 ? -5.502 1.913 -3.321 1.00 89.88 634 ASP A O 1
ATOM 4835 N N . LEU A 1 635 ? -7.742 1.821 -3.635 1.00 95.69 635 LEU A N 1
ATOM 4836 C CA . LEU A 1 635 ? -7.726 0.668 -4.531 1.00 95.69 635 LEU A CA 1
ATOM 4837 C C . LEU A 1 635 ? -6.891 1.001 -5.771 1.00 95.69 635 LEU A C 1
ATOM 4839 O O . LEU A 1 635 ? -7.159 1.974 -6.475 1.00 95.69 635 LEU A O 1
ATOM 4843 N N . ARG A 1 636 ? -5.888 0.170 -6.047 1.00 89.06 636 ARG A N 1
ATOM 4844 C CA . ARG A 1 636 ? -4.962 0.328 -7.170 1.00 89.06 636 ARG A CA 1
ATOM 4845 C C . ARG A 1 636 ? -4.563 -1.021 -7.757 1.00 89.06 636 ARG A C 1
ATOM 4847 O O . ARG A 1 636 ? -4.762 -2.069 -7.143 1.00 89.06 636 ARG A O 1
ATOM 4854 N N . ALA A 1 637 ? -4.013 -0.964 -8.966 1.00 86.69 637 ALA A N 1
ATOM 4855 C CA . ALA A 1 637 ? -3.511 -2.114 -9.701 1.00 86.69 637 ALA A CA 1
ATOM 4856 C C . ALA A 1 637 ? -1.984 -2.064 -9.816 1.00 86.69 637 ALA A C 1
ATOM 4858 O O . ALA A 1 637 ? -1.404 -1.042 -10.180 1.00 86.69 637 ALA A O 1
ATOM 4859 N N . GLU A 1 638 ? -1.365 -3.199 -9.528 1.00 85.50 638 GLU A N 1
ATOM 4860 C CA . GLU A 1 638 ? 0.067 -3.479 -9.532 1.00 85.50 638 GLU A CA 1
ATOM 4861 C C . GLU A 1 638 ? 0.293 -4.766 -10.365 1.00 85.50 638 GLU A C 1
ATOM 4863 O O . GLU A 1 638 ? -0.662 -5.487 -10.668 1.00 85.50 638 GLU A O 1
ATOM 4868 N N . ASP A 1 639 ? 1.528 -5.046 -10.795 1.00 85.25 639 ASP A N 1
ATOM 4869 C CA . ASP A 1 639 ? 1.929 -6.281 -11.507 1.00 85.25 639 ASP A CA 1
ATOM 4870 C C . ASP A 1 639 ? 0.945 -6.787 -12.591 1.00 85.25 639 ASP A C 1
ATOM 4872 O O . ASP A 1 639 ? 0.565 -7.961 -12.649 1.00 85.25 639 ASP A O 1
ATOM 4876 N N . ILE A 1 640 ? 0.511 -5.872 -13.464 1.00 87.75 640 ILE A N 1
ATOM 4877 C CA . ILE A 1 640 ? -0.400 -6.162 -14.580 1.00 87.75 640 ILE A CA 1
ATOM 4878 C C . ILE A 1 640 ? 0.341 -6.984 -15.645 1.00 87.75 640 ILE A C 1
ATOM 4880 O O . ILE A 1 640 ? 1.350 -6.534 -16.192 1.00 87.75 640 ILE A O 1
ATOM 4884 N N . THR A 1 641 ? -0.194 -8.158 -15.982 1.00 86.06 641 THR A N 1
ATOM 4885 C CA . THR A 1 641 ? 0.309 -9.041 -17.049 1.00 86.06 641 THR A CA 1
ATOM 4886 C C . THR A 1 641 ? -0.731 -9.194 -18.163 1.00 86.06 641 THR A C 1
ATOM 4888 O O . THR A 1 641 ? -1.767 -8.524 -18.174 1.00 86.06 641 THR A O 1
ATOM 4891 N N . GLU A 1 642 ? -0.479 -10.081 -19.122 1.00 85.62 642 GLU A N 1
ATOM 4892 C CA . GLU A 1 642 ? -1.453 -10.492 -20.131 1.00 85.62 642 GLU A CA 1
ATOM 4893 C C . GLU A 1 642 ? -2.599 -11.360 -19.575 1.00 85.62 642 GLU A C 1
ATOM 4895 O O . GLU A 1 642 ? -3.639 -11.470 -20.218 1.00 85.62 642 GLU A O 1
ATOM 4900 N N . GLY A 1 643 ? -2.444 -11.957 -18.385 1.00 87.69 643 GLY A N 1
ATOM 4901 C CA . GLY A 1 643 ? -3.425 -12.883 -17.795 1.00 87.69 643 GLY A CA 1
ATOM 4902 C C . GLY A 1 643 ? -3.786 -12.632 -16.326 1.00 87.69 643 GLY A C 1
ATOM 4903 O O . GLY A 1 643 ? -4.591 -13.381 -15.762 1.00 87.69 643 GLY A O 1
ATOM 4904 N N . SER A 1 644 ? -3.202 -11.614 -15.688 1.00 91.50 644 SER A N 1
ATOM 4905 C CA . SER A 1 644 ? -3.371 -11.322 -14.260 1.00 91.50 644 SER A CA 1
ATOM 4906 C C . SER A 1 644 ? -3.216 -9.838 -13.915 1.00 91.50 644 SER A C 1
ATOM 4908 O O . SER A 1 644 ? -2.662 -9.051 -14.682 1.00 91.50 644 SER A O 1
ATOM 4910 N N . VAL A 1 645 ? -3.659 -9.480 -12.711 1.00 94.31 645 VAL A N 1
ATOM 4911 C CA . VAL A 1 645 ? -3.392 -8.196 -12.047 1.00 94.31 645 VAL A CA 1
ATOM 4912 C C . VAL A 1 645 ? -3.247 -8.427 -10.542 1.00 94.31 645 VAL A C 1
ATOM 4914 O O . VAL A 1 645 ? -3.996 -9.222 -9.966 1.00 94.31 645 VAL A O 1
ATOM 4917 N N . ALA A 1 646 ? -2.309 -7.742 -9.890 1.00 93.06 646 ALA A N 1
ATOM 4918 C CA . ALA A 1 646 ? -2.313 -7.601 -8.439 1.00 93.06 646 ALA A CA 1
ATOM 4919 C C . ALA A 1 646 ? -3.148 -6.372 -8.055 1.00 93.06 646 ALA A C 1
ATOM 4921 O O . ALA A 1 646 ? -2.991 -5.294 -8.618 1.00 93.06 646 ALA A O 1
ATOM 4922 N N . LEU A 1 647 ? -4.061 -6.536 -7.106 1.00 96.44 647 LEU A N 1
ATOM 4923 C CA . LEU A 1 647 ? -4.857 -5.459 -6.532 1.00 96.44 647 LEU A CA 1
ATOM 4924 C C . LEU A 1 647 ? -4.379 -5.208 -5.106 1.00 96.44 647 LEU A C 1
ATOM 4926 O O . LEU A 1 647 ? -4.124 -6.162 -4.370 1.00 96.44 647 LEU A O 1
ATOM 4930 N N . SER A 1 648 ? -4.301 -3.945 -4.702 1.00 93.88 648 SER A N 1
ATOM 4931 C CA . SER A 1 648 ? -4.000 -3.539 -3.326 1.00 93.88 648 SER A CA 1
ATOM 4932 C C . SER A 1 648 ? -4.862 -2.336 -2.935 1.00 93.88 648 SER A C 1
ATOM 4934 O O . SER A 1 648 ? -5.339 -1.601 -3.801 1.00 93.88 648 SER A O 1
ATOM 4936 N N . TRP A 1 649 ? -5.127 -2.170 -1.640 1.00 97.19 649 TRP A N 1
ATOM 4937 C CA . TRP A 1 649 ? -5.999 -1.117 -1.106 1.00 97.19 649 TRP A CA 1
ATOM 4938 C C . TRP A 1 649 ? -5.590 -0.723 0.321 1.00 97.19 649 TRP A C 1
ATOM 4940 O O . TRP A 1 649 ? -4.733 -1.361 0.935 1.00 97.19 649 TRP A O 1
ATOM 4950 N N . SER A 1 650 ? -6.187 0.342 0.849 1.00 91.62 650 SER A N 1
ATOM 4951 C CA . SER A 1 650 ? -6.070 0.751 2.254 1.00 91.62 650 SER A CA 1
ATOM 4952 C C . SER A 1 650 ? -7.112 0.034 3.120 1.00 91.62 650 SER A C 1
ATOM 4954 O O . SER A 1 650 ? -8.203 -0.304 2.653 1.00 91.62 650 SER A O 1
ATOM 4956 N N . THR A 1 651 ? -6.785 -0.219 4.391 1.00 88.94 651 THR A N 1
ATOM 4957 C CA . THR A 1 651 ? -7.678 -0.911 5.338 1.00 88.94 651 THR A CA 1
ATOM 4958 C C . THR A 1 651 ? -9.009 -0.183 5.503 1.00 88.94 651 THR A C 1
ATOM 4960 O O . THR A 1 651 ? -9.020 1.014 5.792 1.00 88.94 651 THR A O 1
ATOM 4963 N N . ALA A 1 652 ? -10.117 -0.919 5.410 1.00 91.31 652 ALA A N 1
ATOM 4964 C CA . ALA A 1 652 ? -11.413 -0.432 5.874 1.00 91.31 652 ALA A CA 1
ATOM 4965 C C . ALA A 1 652 ? -11.435 -0.307 7.410 1.00 91.31 652 ALA A C 1
ATOM 4967 O O . ALA A 1 652 ? -10.641 -0.935 8.115 1.00 91.31 652 ALA A O 1
ATOM 4968 N N . THR A 1 653 ? -12.358 0.502 7.924 1.00 89.50 653 THR A N 1
ATOM 4969 C CA . THR A 1 653 ? -12.541 0.779 9.356 1.00 89.50 653 THR A CA 1
ATOM 4970 C C . THR A 1 653 ? -13.959 0.441 9.784 1.00 89.50 653 THR A C 1
ATOM 4972 O O . THR A 1 653 ? -14.906 0.730 9.052 1.00 89.50 653 THR A O 1
ATOM 4975 N N . ASP A 1 654 ? -14.096 -0.104 10.985 1.00 91.38 654 ASP A N 1
ATOM 4976 C CA . ASP A 1 654 ? -15.344 -0.646 11.514 1.00 91.38 654 ASP A CA 1
ATOM 4977 C C . ASP A 1 654 ? -15.339 -0.623 13.056 1.00 91.38 654 ASP A C 1
ATOM 4979 O O . ASP A 1 654 ? -14.267 -0.475 13.653 1.00 91.38 654 ASP A O 1
ATOM 4983 N N . ASN A 1 655 ? -16.505 -0.748 13.701 1.00 79.75 655 ASN A N 1
ATOM 4984 C CA . ASN A 1 655 ? -16.625 -0.730 15.166 1.00 79.75 655 ASN A CA 1
ATOM 4985 C C . ASN A 1 655 ? -16.391 -2.079 15.868 1.00 79.75 655 ASN A C 1
ATOM 4987 O O . ASN A 1 655 ? -16.037 -2.058 17.048 1.00 79.75 655 ASN A O 1
ATOM 4991 N N . ILE A 1 656 ? -16.513 -3.222 15.184 1.00 78.94 656 ILE A N 1
ATOM 4992 C CA . ILE A 1 656 ? -16.138 -4.544 15.728 1.00 78.94 656 ILE A CA 1
ATOM 4993 C C . ILE A 1 656 ? -14.944 -5.153 14.971 1.00 78.94 656 ILE A C 1
ATOM 4995 O O . ILE A 1 656 ? -14.107 -5.822 15.582 1.00 78.94 656 ILE A O 1
ATOM 4999 N N . GLY A 1 657 ? -14.787 -4.848 13.683 1.00 79.75 657 GLY A N 1
ATOM 5000 C CA . GLY A 1 657 ? -13.575 -5.091 12.904 1.00 79.75 657 GLY A CA 1
ATOM 5001 C C . GLY A 1 657 ? -13.785 -5.955 11.659 1.00 79.75 657 GLY A C 1
ATOM 5002 O O . GLY A 1 657 ? -14.636 -6.842 11.612 1.00 79.75 657 GLY A O 1
ATOM 5003 N N . ILE A 1 658 ? -12.952 -5.705 10.645 1.00 92.31 658 ILE A N 1
ATOM 5004 C CA . ILE A 1 658 ? -13.011 -6.369 9.335 1.00 92.31 658 ILE A CA 1
ATOM 5005 C C . ILE A 1 658 ? -12.572 -7.838 9.436 1.00 92.31 658 ILE A C 1
ATOM 5007 O O . ILE A 1 658 ? -11.504 -8.128 9.979 1.00 92.31 658 ILE A O 1
ATOM 5011 N N . THR A 1 659 ? -13.346 -8.755 8.849 1.00 91.88 659 THR A N 1
ATOM 5012 C CA . THR A 1 659 ? -13.011 -10.185 8.733 1.00 91.88 659 THR A CA 1
ATOM 5013 C C . THR A 1 659 ? -12.572 -10.592 7.324 1.00 91.88 659 THR A C 1
ATOM 5015 O O . THR A 1 659 ? -11.584 -11.315 7.187 1.00 91.88 659 THR A O 1
ATOM 5018 N N . GLU A 1 660 ? -13.242 -10.107 6.273 1.00 95.62 660 GLU A N 1
ATOM 5019 C CA . GLU A 1 660 ? -12.820 -10.283 4.877 1.00 95.62 660 GLU A CA 1
ATOM 5020 C C . GLU A 1 660 ? -13.075 -9.038 4.017 1.00 95.62 660 GLU A C 1
ATOM 5022 O O . GLU A 1 660 ? -13.842 -8.144 4.366 1.00 95.62 660 GLU A O 1
ATOM 5027 N N . TYR A 1 661 ? -12.429 -9.005 2.856 1.00 97.75 661 TYR A N 1
ATOM 5028 C CA . TYR A 1 661 ? -12.706 -8.101 1.749 1.00 97.75 661 TYR A CA 1
ATOM 5029 C C . TYR A 1 661 ? -13.283 -8.896 0.582 1.00 97.75 661 TYR A C 1
ATOM 5031 O O . TYR A 1 661 ? -12.807 -9.994 0.283 1.00 97.75 661 TYR A O 1
ATOM 5039 N N . ILE A 1 662 ? -14.263 -8.334 -0.118 1.00 98.00 662 ILE A N 1
ATOM 5040 C CA . ILE A 1 662 ? -14.878 -8.936 -1.301 1.00 98.00 662 ILE A CA 1
ATOM 5041 C C . ILE A 1 662 ? -14.393 -8.194 -2.540 1.00 98.00 662 ILE A C 1
ATOM 5043 O O . ILE A 1 662 ? -14.578 -6.985 -2.650 1.00 98.00 662 ILE A O 1
ATOM 5047 N N . ILE A 1 663 ? -13.819 -8.927 -3.494 1.00 98.19 663 ILE A N 1
ATOM 5048 C CA . ILE A 1 663 ? -13.350 -8.374 -4.762 1.00 98.19 663 ILE A CA 1
ATOM 5049 C C . ILE A 1 663 ? -14.407 -8.613 -5.837 1.00 98.19 663 ILE A C 1
ATOM 5051 O O . ILE A 1 663 ? -14.840 -9.747 -6.083 1.00 98.19 663 ILE A O 1
ATOM 5055 N N . TYR A 1 664 ? -14.778 -7.526 -6.504 1.00 96.94 664 TYR A N 1
ATOM 5056 C CA . TYR A 1 664 ? -15.708 -7.499 -7.616 1.00 96.94 664 TYR A CA 1
ATOM 5057 C C . TYR A 1 664 ? -14.970 -7.191 -8.920 1.00 96.94 664 TYR A C 1
ATOM 5059 O O . TYR A 1 664 ? -14.134 -6.289 -8.977 1.00 96.94 664 TYR A O 1
ATOM 5067 N N . GLN A 1 665 ? -15.326 -7.911 -9.981 1.00 96.31 665 GLN A N 1
ATOM 5068 C CA . GLN A 1 665 ? -14.907 -7.628 -11.349 1.00 96.31 665 GLN A CA 1
ATOM 5069 C C . GLN A 1 665 ? -16.154 -7.358 -12.191 1.00 96.31 665 GLN A C 1
ATOM 5071 O O . GLN A 1 665 ? -17.092 -8.154 -12.185 1.00 96.31 665 GLN A O 1
ATOM 5076 N N . ASP A 1 666 ? -16.186 -6.213 -12.873 1.00 91.62 666 ASP A N 1
ATOM 5077 C CA . ASP A 1 666 ? -17.300 -5.755 -13.715 1.00 91.62 666 ASP A CA 1
ATOM 5078 C C . ASP A 1 666 ? -18.674 -5.815 -13.000 1.00 91.62 666 ASP A C 1
ATOM 5080 O O . ASP A 1 666 ? -19.722 -6.027 -13.611 1.00 91.62 666 ASP A O 1
ATOM 5084 N N . GLY A 1 667 ? -18.661 -5.634 -11.671 1.00 87.31 667 GLY A N 1
ATOM 5085 C CA . GLY A 1 667 ? -19.830 -5.688 -10.788 1.00 87.31 667 GLY A CA 1
ATOM 5086 C C . GLY A 1 667 ? -20.189 -7.072 -10.221 1.00 87.31 667 GLY A C 1
ATOM 5087 O O . GLY A 1 667 ? -21.150 -7.162 -9.461 1.00 87.31 667 GLY A O 1
ATOM 5088 N N . GLN A 1 668 ? -19.449 -8.145 -10.528 1.00 92.88 668 GLN A N 1
ATOM 5089 C CA . GLN A 1 668 ? -19.692 -9.490 -9.973 1.00 92.88 668 GLN A CA 1
ATOM 5090 C C . GLN A 1 668 ? -18.631 -9.904 -8.946 1.00 92.88 668 GLN A C 1
ATOM 5092 O O . GLN A 1 668 ? -17.439 -9.742 -9.195 1.00 92.88 668 GLN A O 1
ATOM 5097 N N . LYS A 1 669 ? -19.058 -10.472 -7.804 1.00 95.56 669 LYS A N 1
ATOM 5098 C CA . LYS A 1 669 ? -18.167 -11.037 -6.770 1.00 95.56 669 LYS A CA 1
ATOM 5099 C C . LYS A 1 669 ? -17.378 -12.203 -7.370 1.00 95.56 669 LYS A C 1
ATOM 5101 O O . LYS A 1 669 ? -17.973 -13.225 -7.707 1.00 95.56 669 LYS A O 1
ATOM 5106 N N . ILE A 1 670 ? -16.057 -12.055 -7.479 1.00 95.25 670 ILE A N 1
ATOM 5107 C CA . ILE A 1 670 ? -15.161 -13.088 -8.031 1.00 95.25 670 ILE A CA 1
ATOM 5108 C C . ILE A 1 670 ? -14.315 -13.791 -6.965 1.00 95.25 670 ILE A C 1
ATOM 5110 O O . ILE A 1 670 ? -13.998 -14.968 -7.121 1.00 95.25 670 ILE A O 1
ATOM 5114 N N . GLN A 1 671 ? -13.945 -13.094 -5.888 1.00 94.75 671 GLN A N 1
ATOM 5115 C CA . GLN A 1 671 ? -12.965 -13.567 -4.906 1.00 94.75 671 GLN A CA 1
ATOM 5116 C C . GLN A 1 671 ? -13.181 -12.873 -3.554 1.00 94.75 671 GLN A C 1
ATOM 5118 O O . GLN A 1 671 ? -13.828 -11.825 -3.488 1.00 94.75 671 GLN A O 1
ATOM 5123 N N . THR A 1 672 ? -12.626 -13.435 -2.479 1.00 96.12 672 THR A N 1
ATOM 5124 C CA . THR A 1 672 ? -12.481 -12.741 -1.190 1.00 96.12 672 THR A CA 1
ATOM 5125 C C . THR A 1 672 ? -11.043 -12.838 -0.687 1.00 96.12 672 THR A C 1
ATOM 5127 O O . THR A 1 672 ? -10.274 -13.690 -1.144 1.00 96.12 672 THR A O 1
ATOM 5130 N N . ALA A 1 673 ? -10.644 -11.921 0.193 1.00 94.69 673 ALA A N 1
ATOM 5131 C CA . ALA A 1 673 ? -9.296 -11.844 0.750 1.00 94.69 673 ALA A CA 1
ATOM 5132 C C . ALA A 1 673 ? -9.324 -11.352 2.203 1.00 94.69 673 ALA A C 1
ATOM 5134 O O . ALA A 1 673 ? -10.094 -10.465 2.547 1.00 94.69 673 ALA A O 1
ATOM 5135 N N . THR A 1 674 ? -8.447 -11.883 3.055 1.00 92.44 674 THR A N 1
ATOM 5136 C CA . THR A 1 674 ? -8.287 -11.452 4.461 1.00 92.44 674 THR A CA 1
ATOM 5137 C C . THR A 1 674 ? -7.172 -10.415 4.655 1.00 92.44 674 THR A C 1
ATOM 5139 O O . THR A 1 674 ? -6.958 -9.928 5.761 1.00 92.44 674 THR A O 1
ATOM 5142 N N . ALA A 1 675 ? -6.455 -10.069 3.584 1.00 91.94 675 ALA A N 1
ATOM 5143 C CA . ALA A 1 675 ? -5.419 -9.041 3.545 1.00 91.94 675 ALA A CA 1
ATOM 5144 C C . ALA A 1 675 ? -5.828 -7.912 2.587 1.00 91.94 675 ALA A C 1
ATOM 5146 O O . ALA A 1 675 ? -6.676 -8.114 1.717 1.00 91.94 675 ALA A O 1
ATOM 5147 N N . THR A 1 676 ? -5.194 -6.743 2.703 1.00 94.06 676 THR A N 1
ATOM 5148 C CA . THR A 1 676 ? -5.469 -5.557 1.868 1.00 94.06 676 THR A CA 1
ATOM 5149 C C . THR A 1 676 ? -4.825 -5.614 0.476 1.00 94.06 676 THR A C 1
ATOM 5151 O O . THR A 1 676 ? -4.261 -4.640 -0.027 1.00 94.06 676 THR A O 1
ATOM 5154 N N . GLY A 1 677 ? -4.877 -6.791 -0.140 1.00 92.75 677 GLY A N 1
ATOM 5155 C CA . GLY A 1 677 ? -4.399 -7.038 -1.489 1.00 92.75 677 GLY A CA 1
ATOM 5156 C C . GLY A 1 677 ? -4.576 -8.493 -1.913 1.00 92.75 677 GLY A C 1
ATOM 5157 O O . GLY A 1 677 ? -4.618 -9.404 -1.083 1.00 92.75 677 GLY A O 1
ATOM 5158 N N . THR A 1 678 ? -4.710 -8.725 -3.217 1.00 96.44 678 THR A N 1
ATOM 5159 C CA . THR A 1 678 ? -4.868 -10.064 -3.796 1.00 96.44 678 THR A CA 1
ATOM 5160 C C . THR A 1 678 ? -4.534 -10.074 -5.290 1.00 96.44 678 THR A C 1
ATOM 5162 O O . THR A 1 678 ? -4.607 -9.039 -5.946 1.00 96.44 678 THR A O 1
ATOM 5165 N N . SER A 1 679 ? -4.203 -11.236 -5.856 1.00 94.06 679 SER A N 1
ATOM 5166 C CA . SER A 1 679 ? -3.943 -11.378 -7.297 1.00 94.06 679 SER A CA 1
ATOM 5167 C C . SER A 1 679 ? -5.132 -12.023 -8.005 1.00 94.06 679 SER A C 1
ATOM 5169 O O . SER A 1 679 ? -5.532 -13.139 -7.663 1.00 94.06 679 SER A O 1
ATOM 5171 N N . ILE A 1 680 ? -5.665 -11.347 -9.022 1.00 96.38 680 ILE A N 1
ATOM 5172 C CA . ILE A 1 680 ? -6.707 -11.871 -9.911 1.00 96.38 680 ILE A CA 1
ATOM 5173 C C . ILE A 1 680 ? -6.031 -12.478 -11.141 1.00 96.38 680 ILE A C 1
ATOM 5175 O O . ILE A 1 680 ? -5.127 -11.876 -11.717 1.00 96.38 680 ILE A O 1
ATOM 5179 N N . ASN A 1 681 ? -6.439 -13.689 -11.521 1.00 92.38 681 ASN A N 1
ATOM 5180 C CA . ASN A 1 681 ? -5.767 -14.523 -12.519 1.00 92.38 681 ASN A CA 1
ATOM 5181 C C . ASN A 1 681 ? -6.776 -15.130 -13.504 1.00 92.38 681 ASN A C 1
ATOM 5183 O O . ASN A 1 681 ? -7.933 -15.346 -13.152 1.00 92.38 681 ASN A O 1
ATOM 5187 N N . GLY A 1 682 ? -6.321 -15.470 -14.713 1.00 90.31 682 GLY A N 1
ATOM 5188 C CA . GLY A 1 682 ? -7.178 -16.034 -15.764 1.00 90.31 682 GLY A CA 1
ATOM 5189 C C . GLY A 1 682 ? -7.955 -14.977 -16.552 1.00 90.31 682 GLY A C 1
ATOM 5190 O O . GLY A 1 682 ? -8.970 -15.295 -17.171 1.00 90.31 682 GLY A O 1
ATOM 5191 N N . LEU A 1 683 ? -7.483 -13.730 -16.522 1.00 92.75 683 LEU A N 1
ATOM 5192 C CA . LEU A 1 683 ? -8.014 -12.634 -17.325 1.00 92.75 683 LEU A CA 1
ATOM 5193 C C . LEU A 1 683 ? -7.655 -12.824 -18.807 1.00 92.75 683 LEU A C 1
ATOM 5195 O O . LEU A 1 683 ? -6.695 -13.514 -19.150 1.00 92.75 683 LEU A O 1
ATOM 5199 N N . ALA A 1 684 ? -8.430 -12.206 -19.696 1.00 88.06 684 ALA A N 1
ATOM 5200 C CA . ALA A 1 684 ? -8.118 -12.162 -21.118 1.00 88.06 684 ALA A CA 1
ATOM 5201 C C . ALA A 1 684 ? -7.070 -11.064 -21.401 1.00 88.06 684 ALA A C 1
ATOM 5203 O O . ALA A 1 684 ? -7.170 -9.987 -20.811 1.00 88.06 684 ALA A O 1
ATOM 5204 N N . PRO A 1 685 ? -6.111 -11.280 -22.318 1.00 81.06 685 PRO A N 1
ATOM 5205 C CA . PRO A 1 685 ? -5.151 -10.261 -22.753 1.00 81.06 685 PRO A CA 1
ATOM 5206 C C . PRO A 1 685 ? -5.798 -9.048 -23.431 1.00 81.06 685 PRO A C 1
ATOM 5208 O O . PRO A 1 685 ? -6.882 -9.158 -24.007 1.00 81.06 685 PRO A O 1
ATOM 5211 N N . ALA A 1 686 ? -5.110 -7.901 -23.399 1.00 78.19 686 ALA A N 1
ATOM 5212 C CA . ALA A 1 686 ? -5.527 -6.621 -23.995 1.00 78.19 686 ALA A CA 1
ATOM 5213 C C . ALA A 1 686 ? -6.973 -6.188 -23.660 1.00 78.19 686 ALA A C 1
ATOM 5215 O O . ALA A 1 686 ? -7.613 -5.473 -24.434 1.00 78.19 686 ALA A O 1
ATOM 5216 N N . THR A 1 687 ? -7.507 -6.637 -22.523 1.00 85.00 687 THR A N 1
ATOM 5217 C CA . THR A 1 687 ? -8.920 -6.502 -22.158 1.00 85.00 687 THR A CA 1
ATOM 5218 C C . THR A 1 687 ? -9.069 -5.564 -20.969 1.00 85.00 687 THR A C 1
ATOM 5220 O O . THR A 1 687 ? -8.325 -5.653 -19.994 1.00 85.00 687 THR A O 1
ATOM 5223 N N . LEU A 1 688 ? -10.030 -4.645 -21.072 1.00 91.38 688 LEU A N 1
ATOM 5224 C CA . LEU A 1 688 ? -10.349 -3.679 -20.029 1.00 91.38 688 LEU A CA 1
ATOM 5225 C C . LEU A 1 688 ? -11.313 -4.291 -19.005 1.00 91.38 688 LEU A C 1
ATOM 5227 O O . LEU A 1 688 ? -12.410 -4.705 -19.372 1.00 91.38 688 LEU A O 1
ATOM 5231 N N . TYR A 1 689 ? -10.922 -4.255 -17.735 1.00 91.50 689 TYR A N 1
ATOM 5232 C CA . TYR A 1 689 ? -11.693 -4.720 -16.585 1.00 91.50 689 TYR A CA 1
ATOM 5233 C C . TYR A 1 689 ? -11.952 -3.579 -15.600 1.00 91.50 689 TYR A C 1
ATOM 5235 O O . TYR A 1 689 ? -11.071 -2.750 -15.354 1.00 91.50 689 TYR A O 1
ATOM 5243 N N . GLY A 1 690 ? -13.154 -3.532 -15.025 1.00 92.25 690 GLY A N 1
ATOM 5244 C CA . GLY A 1 690 ? -13.461 -2.703 -13.861 1.00 92.25 690 GLY A CA 1
ATOM 5245 C C . GLY A 1 690 ? -13.316 -3.502 -12.568 1.00 92.25 690 GLY A C 1
ATOM 5246 O O . GLY A 1 690 ? -13.911 -4.572 -12.459 1.00 92.25 690 GLY A O 1
ATOM 5247 N N . PHE A 1 691 ? -12.585 -2.981 -11.582 1.00 97.38 691 PHE A N 1
ATOM 5248 C CA . PHE A 1 691 ? -12.459 -3.603 -10.259 1.00 97.38 691 PHE A CA 1
ATOM 5249 C C . PHE A 1 691 ? -12.945 -2.674 -9.146 1.00 97.38 691 PHE A C 1
ATOM 5251 O O . PHE A 1 691 ? -12.630 -1.482 -9.138 1.00 97.38 691 PHE A O 1
ATOM 5258 N N . THR A 1 692 ? -13.668 -3.253 -8.191 1.00 97.38 692 THR A N 1
ATOM 5259 C CA . THR A 1 692 ? -14.066 -2.635 -6.919 1.00 97.38 692 THR A CA 1
ATOM 5260 C C . THR A 1 692 ? -13.878 -3.629 -5.777 1.00 97.38 692 THR A C 1
ATOM 5262 O O . THR A 1 692 ? -13.881 -4.845 -5.986 1.00 97.38 692 THR A O 1
ATOM 5265 N N . VAL A 1 693 ? -13.713 -3.123 -4.554 1.00 97.81 693 VAL A N 1
ATOM 5266 C CA . VAL A 1 693 ? -13.578 -3.947 -3.343 1.00 97.81 693 VAL A CA 1
ATOM 5267 C C . VAL A 1 693 ? -14.503 -3.415 -2.250 1.00 97.81 693 VAL A C 1
ATOM 5269 O O . VAL A 1 693 ? -14.593 -2.207 -2.060 1.00 97.81 693 VAL A O 1
ATOM 5272 N N . SER A 1 694 ? -15.192 -4.294 -1.526 1.00 97.25 694 SER A N 1
ATOM 5273 C CA . SER A 1 694 ? -15.886 -3.976 -0.265 1.00 97.25 694 SER A CA 1
ATOM 5274 C C . SER A 1 694 ? -15.226 -4.712 0.905 1.00 97.25 694 SER A C 1
ATOM 5276 O O . SER A 1 694 ? -14.390 -5.595 0.707 1.00 97.25 694 SER A O 1
ATOM 5278 N N . ALA A 1 695 ? -15.581 -4.336 2.128 1.00 96.44 695 ALA A N 1
ATOM 5279 C CA . ALA A 1 695 ? -15.158 -4.974 3.366 1.00 96.44 695 ALA A CA 1
ATOM 5280 C C . ALA A 1 695 ? -16.363 -5.567 4.109 1.00 96.44 695 ALA A C 1
ATOM 5282 O O . ALA A 1 695 ? -17.482 -5.077 3.966 1.00 96.44 695 ALA A O 1
ATOM 5283 N N . VAL A 1 696 ? -16.125 -6.609 4.901 1.00 95.19 696 VAL A N 1
ATOM 5284 C CA . VAL A 1 696 ? -17.132 -7.317 5.701 1.00 95.19 696 VAL A CA 1
ATOM 5285 C C . VAL A 1 696 ? -16.653 -7.396 7.145 1.00 95.19 696 VAL A C 1
ATOM 5287 O O . VAL A 1 696 ? -15.497 -7.744 7.388 1.00 95.19 696 VAL A O 1
ATOM 5290 N N . ASP A 1 697 ? -17.522 -7.077 8.098 1.00 91.88 697 ASP A N 1
ATOM 5291 C CA . ASP A 1 697 ? -17.241 -7.129 9.540 1.00 91.88 697 ASP A CA 1
ATOM 5292 C C . ASP A 1 697 ? -17.376 -8.555 10.134 1.00 91.88 697 ASP A C 1
ATOM 5294 O O . ASP A 1 697 ? -17.442 -9.565 9.421 1.00 91.88 697 ASP A O 1
ATOM 5298 N N . ALA A 1 698 ? -17.417 -8.657 11.466 1.00 84.56 698 ALA A N 1
ATOM 5299 C CA . ALA A 1 698 ? -17.691 -9.905 12.182 1.00 84.56 698 ALA A CA 1
ATOM 5300 C C . ALA A 1 698 ? -19.186 -10.296 12.246 1.00 84.56 698 ALA A C 1
ATOM 5302 O O . ALA A 1 698 ? -19.489 -11.463 12.502 1.00 84.56 698 ALA A O 1
ATOM 5303 N N . ALA A 1 699 ? -20.109 -9.362 12.000 1.00 82.69 699 ALA A N 1
ATOM 5304 C CA . ALA A 1 699 ? -21.560 -9.581 11.983 1.00 82.69 699 ALA A CA 1
ATOM 5305 C C . ALA A 1 699 ? -22.114 -9.957 10.589 1.00 82.69 699 ALA A C 1
ATOM 5307 O O . ALA A 1 699 ? -23.266 -10.377 10.478 1.00 82.69 699 ALA A O 1
ATOM 5308 N N . GLN A 1 700 ? -21.267 -9.899 9.554 1.00 88.25 700 GLN A N 1
ATOM 5309 C CA . GLN A 1 700 ? -21.560 -10.075 8.127 1.00 88.25 700 GLN A CA 1
ATOM 5310 C C . GLN A 1 700 ? -22.287 -8.892 7.458 1.00 88.25 700 GLN A C 1
ATOM 5312 O O . GLN A 1 700 ? -22.951 -9.079 6.435 1.00 88.25 700 GLN A O 1
ATOM 5317 N N . ASN A 1 701 ? -22.114 -7.670 7.969 1.00 89.06 701 ASN A N 1
ATOM 5318 C CA . ASN A 1 701 ? -22.483 -6.458 7.241 1.00 89.06 701 ASN A CA 1
ATOM 5319 C C . ASN A 1 701 ? -21.419 -6.146 6.173 1.00 89.06 701 ASN A C 1
ATOM 5321 O O . ASN A 1 701 ? -20.220 -6.155 6.454 1.00 89.06 701 ASN A O 1
ATOM 5325 N N . GLU A 1 702 ? -21.850 -5.850 4.944 1.00 94.88 702 GLU A N 1
ATOM 5326 C CA . GLU A 1 702 ? -20.961 -5.477 3.835 1.00 94.88 702 GLU A CA 1
ATOM 5327 C C . GLU A 1 702 ? -20.913 -3.951 3.651 1.00 94.88 702 GLU A C 1
ATOM 5329 O O . GLU A 1 702 ? -21.948 -3.278 3.615 1.00 94.88 702 GLU A O 1
ATOM 5334 N N . SER A 1 703 ? -19.707 -3.403 3.492 1.00 96.12 703 SER A N 1
ATOM 5335 C CA . SER A 1 703 ? -19.486 -1.991 3.186 1.00 96.12 703 SER A CA 1
ATOM 5336 C C . SER A 1 703 ? -20.073 -1.594 1.829 1.00 96.12 703 SER A C 1
ATOM 5338 O O . SER A 1 703 ? -20.344 -2.417 0.951 1.00 96.12 703 SER A O 1
ATOM 5340 N N . ARG A 1 704 ? -20.134 -0.284 1.564 1.00 94.75 704 ARG A N 1
ATOM 5341 C CA . ARG A 1 704 ? -20.153 0.167 0.162 1.00 94.75 704 ARG A CA 1
ATOM 5342 C C . ARG A 1 704 ? -18.878 -0.306 -0.537 1.00 94.75 704 ARG A C 1
ATOM 5344 O O . ARG A 1 704 ? -17.814 -0.355 0.080 1.00 94.75 704 ARG A O 1
ATOM 5351 N N . GLN A 1 705 ? -18.983 -0.626 -1.821 1.00 96.31 705 GLN A N 1
ATOM 5352 C CA . GLN A 1 705 ? -17.808 -0.857 -2.656 1.00 96.31 705 GLN A CA 1
ATOM 5353 C C . GLN A 1 705 ? -16.953 0.417 -2.750 1.00 96.31 705 GLN A C 1
ATOM 5355 O O . GLN A 1 705 ? -17.477 1.531 -2.670 1.00 96.31 705 GLN A O 1
ATOM 5360 N N . SER A 1 706 ? -15.645 0.231 -2.920 1.00 96.69 706 SER A N 1
ATOM 5361 C CA . SER A 1 706 ? -14.669 1.274 -3.228 1.00 96.69 706 SER A CA 1
ATOM 5362 C C . SER A 1 706 ? -15.022 2.030 -4.512 1.00 96.69 706 SER A C 1
ATOM 5364 O O . SER A 1 706 ? -15.815 1.563 -5.335 1.00 96.69 706 SER A O 1
ATOM 5366 N N . GLU A 1 707 ? -14.329 3.142 -4.754 1.00 88.25 707 GLU A N 1
ATOM 5367 C CA . GLU A 1 707 ? -14.255 3.699 -6.105 1.00 88.25 707 GLU A CA 1
ATOM 5368 C C . GLU A 1 707 ? -13.702 2.661 -7.098 1.00 88.25 707 GLU A C 1
ATOM 5370 O O . GLU A 1 707 ? -12.896 1.790 -6.746 1.00 88.25 707 GLU A O 1
ATOM 5375 N N . ALA A 1 708 ? -14.186 2.731 -8.339 1.00 89.88 708 ALA A N 1
ATOM 5376 C CA . ALA A 1 708 ? -13.945 1.714 -9.357 1.00 89.88 708 ALA A CA 1
ATOM 5377 C C . ALA A 1 708 ? -12.715 2.038 -10.210 1.00 89.88 708 ALA A C 1
ATOM 5379 O O . ALA A 1 708 ? -12.760 2.932 -11.063 1.00 89.88 708 ALA A O 1
ATOM 5380 N N . ILE A 1 709 ? -11.641 1.261 -10.053 1.00 90.25 709 ILE A N 1
ATOM 5381 C CA . ILE A 1 709 ? -10.499 1.349 -10.967 1.00 90.25 709 ILE A CA 1
ATOM 5382 C C . ILE A 1 709 ? -10.789 0.625 -12.280 1.00 90.25 709 ILE A C 1
ATOM 5384 O O . ILE A 1 709 ? -11.589 -0.310 -12.349 1.00 90.25 709 ILE A O 1
ATOM 5388 N N . ARG A 1 710 ? -10.104 1.056 -13.339 1.00 90.00 710 ARG A N 1
ATOM 5389 C CA . ARG A 1 710 ? -10.157 0.444 -14.666 1.00 90.00 710 ARG A CA 1
ATOM 5390 C C . ARG A 1 710 ? -8.756 0.050 -15.104 1.00 90.00 710 ARG A C 1
ATOM 5392 O O . ARG A 1 710 ? -7.861 0.888 -15.122 1.00 90.00 710 ARG A O 1
ATOM 5399 N N . VAL A 1 711 ? -8.588 -1.224 -15.443 1.00 85.06 711 VAL A N 1
ATOM 5400 C CA . VAL A 1 711 ? -7.292 -1.843 -15.736 1.00 85.06 711 VAL A CA 1
ATOM 5401 C C . VAL A 1 711 ? -7.384 -2.564 -17.070 1.00 85.06 711 VAL A C 1
ATOM 5403 O O . VAL A 1 711 ? -8.259 -3.407 -17.248 1.00 85.06 711 VAL A O 1
ATOM 5406 N N . THR A 1 712 ? -6.480 -2.263 -17.999 1.00 86.50 712 THR A N 1
ATOM 5407 C CA . THR A 1 712 ? -6.308 -3.068 -19.213 1.00 86.50 712 THR A CA 1
ATOM 5408 C C . THR A 1 712 ? -5.167 -4.049 -18.980 1.00 86.50 712 THR A C 1
ATOM 5410 O O . THR A 1 712 ? -4.057 -3.617 -18.667 1.00 86.50 712 THR A O 1
ATOM 5413 N N . THR A 1 713 ? -5.417 -5.348 -19.135 1.00 85.56 713 THR A N 1
ATOM 5414 C CA . THR A 1 713 ? -4.345 -6.359 -19.186 1.00 85.56 713 THR A CA 1
ATOM 5415 C C . THR A 1 713 ? -3.400 -6.086 -20.354 1.00 85.56 713 THR A C 1
ATOM 5417 O O . THR A 1 713 ? -3.778 -5.475 -21.358 1.00 85.56 713 THR A O 1
ATOM 5420 N N . LEU A 1 714 ? -2.156 -6.554 -20.256 1.00 79.94 714 LEU A N 1
ATOM 5421 C CA . LEU A 1 714 ? -1.216 -6.444 -21.371 1.00 79.94 714 LEU A CA 1
ATOM 5422 C C . LEU A 1 714 ? -1.716 -7.269 -22.576 1.00 79.94 714 LEU A C 1
ATOM 5424 O O . LEU A 1 714 ? -2.435 -8.257 -22.398 1.00 79.94 714 LEU A O 1
ATOM 5428 N N . PRO A 1 715 ? -1.367 -6.904 -23.822 1.00 72.50 715 PRO A N 1
ATOM 5429 C CA . PRO A 1 715 ? -1.494 -7.838 -24.936 1.00 72.50 715 PRO A CA 1
ATOM 5430 C C . PRO A 1 715 ? -0.609 -9.067 -24.692 1.00 72.50 715 PRO A C 1
ATOM 5432 O O . PRO A 1 715 ? 0.412 -8.971 -24.010 1.00 72.50 715 PRO A O 1
ATOM 5435 N N . ILE A 1 716 ? -0.957 -10.206 -25.302 1.00 66.56 716 ILE A N 1
ATOM 5436 C CA . ILE A 1 716 ? -0.008 -11.323 -25.412 1.00 66.56 716 ILE A CA 1
ATOM 5437 C C . ILE A 1 716 ? 1.245 -10.773 -26.112 1.00 66.56 716 ILE A C 1
ATOM 5439 O O . ILE A 1 716 ? 1.088 -10.149 -27.167 1.00 66.56 716 ILE A O 1
ATOM 5443 N N . PRO A 1 717 ? 2.461 -10.987 -25.579 1.00 56.50 717 PRO A N 1
ATOM 5444 C CA . PRO A 1 717 ? 3.681 -10.664 -26.305 1.00 56.50 717 PRO A CA 1
ATOM 5445 C C . PRO A 1 717 ? 3.658 -11.347 -27.676 1.00 56.50 717 PRO A C 1
ATOM 5447 O O . PRO A 1 717 ? 3.460 -12.562 -27.757 1.00 56.50 717 PRO A O 1
ATOM 5450 N N . GLU A 1 718 ? 3.824 -10.580 -28.756 1.00 54.91 718 GLU A N 1
ATOM 5451 C CA . GLU A 1 718 ? 3.894 -11.168 -30.095 1.00 54.91 718 GLU A CA 1
ATOM 5452 C C . GLU A 1 718 ? 5.039 -12.184 -30.134 1.00 54.91 718 GLU A C 1
ATOM 5454 O O . GLU A 1 718 ? 6.150 -11.909 -29.686 1.00 54.91 718 GLU A O 1
ATOM 5459 N N . THR A 1 719 ? 4.756 -13.386 -30.636 1.00 57.50 719 THR A N 1
ATOM 5460 C CA . THR A 1 719 ? 5.673 -14.532 -30.526 1.00 57.50 719 THR A CA 1
ATOM 5461 C C . THR A 1 719 ? 6.903 -14.429 -31.427 1.00 57.50 719 THR A C 1
ATOM 5463 O O . THR A 1 719 ? 7.773 -15.295 -31.364 1.00 57.50 719 THR A O 1
ATOM 5466 N N . THR A 1 720 ? 6.965 -13.399 -32.270 1.00 75.25 720 THR A N 1
ATOM 5467 C CA . THR A 1 720 ? 8.106 -13.077 -33.124 1.00 75.25 720 THR A CA 1
ATOM 5468 C C . THR A 1 720 ? 9.128 -12.278 -32.324 1.00 75.25 720 THR A C 1
ATOM 5470 O O . THR A 1 720 ? 8.828 -11.200 -31.811 1.00 75.25 720 THR A O 1
ATOM 5473 N N . ASP A 1 721 ? 10.361 -12.771 -32.248 1.00 90.31 721 ASP A N 1
ATOM 5474 C CA . ASP A 1 721 ? 11.461 -12.018 -31.648 1.00 90.31 721 ASP A CA 1
ATOM 5475 C C . ASP A 1 721 ? 11.660 -10.690 -32.393 1.00 90.31 721 ASP A C 1
ATOM 5477 O O . ASP A 1 721 ? 11.722 -10.678 -33.617 1.00 90.31 721 ASP A O 1
ATOM 5481 N N . ARG A 1 722 ? 11.777 -9.566 -31.674 1.00 94.56 722 ARG A N 1
ATOM 5482 C CA . ARG A 1 722 ? 12.021 -8.241 -32.272 1.00 94.56 722 ARG A CA 1
ATOM 5483 C C . ARG A 1 722 ? 13.414 -7.715 -31.925 1.00 94.56 722 ARG A C 1
ATOM 5485 O O . ARG A 1 722 ? 13.852 -7.805 -30.774 1.00 94.56 722 ARG A O 1
ATOM 5492 N N . VAL A 1 723 ? 14.072 -7.102 -32.905 1.00 98.00 723 VAL A N 1
ATOM 5493 C CA . VAL A 1 723 ? 15.384 -6.449 -32.798 1.00 98.00 723 VAL A CA 1
ATOM 5494 C C . VAL A 1 723 ? 15.259 -4.978 -33.203 1.00 98.00 723 VAL A C 1
ATOM 5496 O O . VAL A 1 723 ? 14.671 -4.678 -34.239 1.00 98.00 723 VAL A O 1
ATOM 5499 N N . LEU A 1 724 ? 15.832 -4.064 -32.415 1.00 98.56 724 LEU A N 1
ATOM 5500 C CA . LEU A 1 724 ? 15.926 -2.640 -32.757 1.00 98.56 724 LEU A CA 1
ATOM 5501 C C . LEU A 1 724 ? 17.345 -2.305 -33.219 1.00 98.56 724 LEU A C 1
ATOM 5503 O O . LEU A 1 724 ? 18.291 -2.438 -32.447 1.00 98.56 724 LEU A O 1
ATOM 5507 N N . VAL A 1 725 ? 17.505 -1.838 -34.455 1.00 98.75 725 VAL A N 1
ATOM 5508 C CA . VAL A 1 725 ? 18.798 -1.383 -34.985 1.00 98.75 725 VAL A CA 1
ATOM 5509 C C . VAL A 1 725 ? 18.915 0.132 -34.833 1.00 98.75 725 VAL A C 1
ATOM 5511 O O . VAL A 1 725 ? 18.147 0.885 -35.425 1.00 98.75 725 VAL A O 1
ATOM 5514 N N . PHE A 1 726 ? 19.885 0.587 -34.049 1.00 98.75 726 PHE A N 1
ATOM 5515 C CA . PHE A 1 726 ? 20.171 1.995 -33.807 1.00 98.75 726 PHE A CA 1
ATOM 5516 C C . PHE A 1 726 ? 21.394 2.442 -34.613 1.00 98.75 726 PHE A C 1
ATOM 5518 O O . PHE A 1 726 ? 22.454 1.818 -34.535 1.00 98.75 726 PHE A O 1
ATOM 5525 N N . THR A 1 727 ? 21.238 3.509 -35.403 1.00 97.81 727 THR A N 1
ATOM 5526 C CA . THR A 1 727 ? 22.270 3.996 -36.346 1.00 97.81 727 THR A CA 1
ATOM 5527 C C . THR A 1 727 ? 22.557 5.497 -36.222 1.00 97.81 727 THR A C 1
ATOM 5529 O O . THR A 1 727 ? 23.057 6.122 -37.157 1.00 97.81 727 THR A O 1
ATOM 5532 N N . LYS A 1 728 ? 22.245 6.103 -35.067 1.00 96.19 728 LYS A N 1
ATOM 5533 C CA . LYS A 1 728 ? 22.544 7.517 -34.791 1.00 96.19 728 LYS A CA 1
ATOM 5534 C C . LYS A 1 728 ? 24.059 7.750 -34.713 1.00 96.19 728 LYS A C 1
ATOM 5536 O O . LYS A 1 728 ? 24.787 6.982 -34.091 1.00 96.19 728 LYS A O 1
ATOM 5541 N N . THR A 1 729 ? 24.528 8.839 -35.316 1.00 91.31 729 THR A N 1
ATOM 5542 C CA . THR A 1 729 ? 25.949 9.221 -35.364 1.00 91.31 729 THR A CA 1
ATOM 5543 C C . THR A 1 729 ? 26.107 10.711 -35.093 1.00 91.31 729 THR A C 1
ATOM 5545 O O . THR A 1 729 ? 25.514 11.518 -35.811 1.00 91.31 729 THR A O 1
ATOM 5548 N N . SER A 1 730 ? 26.938 11.069 -34.118 1.00 89.56 730 SER A N 1
ATOM 5549 C CA . SER A 1 730 ? 27.223 12.457 -33.725 1.00 89.56 730 SER A CA 1
ATOM 5550 C C . SER A 1 730 ? 28.623 12.937 -34.132 1.00 89.56 730 SER A C 1
ATOM 5552 O O . SER A 1 730 ? 28.920 14.119 -33.974 1.00 89.56 730 SER A O 1
ATOM 5554 N N . VAL A 1 731 ? 29.486 12.054 -34.660 1.00 83.94 731 VAL A N 1
ATOM 5555 C CA . VAL A 1 731 ? 30.854 12.402 -35.105 1.00 83.94 731 VAL A CA 1
ATOM 5556 C C . VAL A 1 731 ? 31.104 12.015 -36.565 1.00 83.94 731 VAL A C 1
ATOM 5558 O O . VAL A 1 731 ? 31.440 12.877 -37.374 1.00 83.94 731 VAL A O 1
ATOM 5561 N N . PHE A 1 732 ? 30.927 10.743 -36.927 1.00 87.00 732 PHE A N 1
ATOM 5562 C CA . PHE A 1 732 ? 31.191 10.241 -38.279 1.00 87.00 732 PHE A CA 1
ATOM 5563 C C . PHE A 1 732 ? 30.115 9.248 -38.735 1.00 87.00 732 PHE A C 1
ATOM 5565 O O . PHE A 1 732 ? 29.772 8.314 -38.007 1.00 87.00 732 PHE A O 1
ATOM 5572 N N . ARG A 1 733 ? 29.586 9.431 -39.955 1.00 94.81 733 ARG A N 1
ATOM 5573 C CA . ARG A 1 733 ? 28.585 8.531 -40.548 1.00 94.81 733 ARG A CA 1
ATOM 5574 C C . ARG A 1 733 ? 29.237 7.571 -41.539 1.00 94.81 733 ARG A C 1
ATOM 5576 O O . ARG A 1 733 ? 29.622 7.961 -42.640 1.00 94.81 733 ARG A O 1
ATOM 5583 N N . HIS A 1 734 ? 29.281 6.295 -41.173 1.00 95.69 734 HIS A N 1
ATOM 5584 C CA . HIS A 1 734 ? 29.762 5.224 -42.038 1.00 95.69 734 HIS A CA 1
ATOM 5585 C C . HIS A 1 734 ? 28.822 5.015 -43.234 1.00 95.69 734 HIS A C 1
ATOM 5587 O O . HIS A 1 734 ? 27.642 4.708 -43.067 1.00 95.69 734 HIS A O 1
ATOM 5593 N N . GLY A 1 735 ? 29.355 5.095 -44.458 1.00 90.38 735 GLY A N 1
ATOM 5594 C CA . GLY A 1 735 ? 28.599 4.896 -45.707 1.00 90.38 735 GLY A CA 1
ATOM 5595 C C . GLY A 1 735 ? 28.076 3.469 -45.945 1.00 90.38 735 GLY A C 1
ATOM 5596 O O . GLY A 1 735 ? 27.593 3.166 -47.034 1.00 90.38 735 GLY A O 1
ATOM 5597 N N . SER A 1 736 ? 28.209 2.586 -44.956 1.00 95.69 736 SER A N 1
ATOM 5598 C CA . SER A 1 736 ? 27.715 1.209 -44.929 1.00 95.69 736 SER A CA 1
ATOM 5599 C C . SER A 1 736 ? 26.486 1.010 -44.036 1.00 95.69 736 SER A C 1
ATOM 5601 O O . SER A 1 736 ? 25.885 -0.058 -44.109 1.00 95.69 736 SER A O 1
ATOM 5603 N N . ILE A 1 737 ? 26.092 2.012 -43.232 1.00 97.75 737 ILE A N 1
ATOM 5604 C CA . ILE A 1 737 ? 24.950 1.948 -42.298 1.00 97.75 737 ILE A CA 1
ATOM 5605 C C . ILE A 1 737 ? 23.699 1.389 -42.984 1.00 97.75 737 ILE A C 1
ATOM 5607 O O . ILE A 1 737 ? 23.196 0.343 -42.579 1.00 97.75 737 ILE A O 1
ATOM 5611 N N . ASP A 1 738 ? 23.260 2.010 -44.079 1.00 96.62 738 ASP A N 1
ATOM 5612 C CA . ASP A 1 738 ? 22.031 1.640 -44.786 1.00 96.62 738 ASP A CA 1
ATOM 5613 C C . ASP A 1 738 ? 22.069 0.179 -45.294 1.00 96.62 738 ASP A C 1
ATOM 5615 O O . ASP A 1 738 ? 21.058 -0.528 -45.287 1.00 96.62 738 ASP A O 1
ATOM 5619 N N . LYS A 1 739 ? 23.256 -0.311 -45.687 1.00 96.94 739 LYS A N 1
ATOM 5620 C CA . LYS A 1 739 ? 23.467 -1.698 -46.132 1.00 96.94 739 LYS A CA 1
ATOM 5621 C C . LYS A 1 739 ? 23.557 -2.679 -44.964 1.00 96.94 739 LYS A C 1
ATOM 5623 O O . LYS A 1 739 ? 23.067 -3.802 -45.086 1.00 96.94 739 LYS A O 1
ATOM 5628 N N . GLY A 1 740 ? 24.129 -2.266 -43.835 1.00 97.50 740 GLY A N 1
ATOM 5629 C CA . GLY A 1 740 ? 24.091 -3.017 -42.584 1.00 97.50 740 GLY A CA 1
ATOM 5630 C C . GLY A 1 740 ? 22.652 -3.216 -42.112 1.00 97.50 740 GLY A C 1
ATOM 5631 O O . GLY A 1 740 ? 22.245 -4.351 -41.889 1.00 97.50 740 GLY A O 1
ATOM 5632 N N . VAL A 1 741 ? 21.841 -2.151 -42.095 1.00 98.44 741 VAL A N 1
ATOM 5633 C CA . VAL A 1 741 ? 20.401 -2.211 -41.786 1.00 98.44 741 VAL A CA 1
ATOM 5634 C C . VAL A 1 741 ? 19.682 -3.177 -42.729 1.00 98.44 741 VAL A C 1
ATOM 5636 O O . VAL A 1 741 ? 18.998 -4.085 -42.262 1.00 98.44 741 VAL A O 1
ATOM 5639 N N . ALA A 1 742 ? 19.867 -3.037 -44.046 1.00 97.75 742 ALA A N 1
ATOM 5640 C CA . ALA A 1 742 ? 19.258 -3.937 -45.027 1.00 97.75 742 ALA A CA 1
ATOM 5641 C C . ALA A 1 742 ? 19.694 -5.405 -44.845 1.00 97.75 742 ALA A C 1
ATOM 5643 O O . ALA A 1 742 ? 18.891 -6.317 -45.034 1.00 97.75 742 ALA A O 1
ATOM 5644 N N . THR A 1 743 ? 20.945 -5.640 -44.438 1.00 98.25 743 THR A N 1
ATOM 5645 C CA . THR A 1 743 ? 21.478 -6.985 -44.170 1.00 98.25 743 THR A CA 1
ATOM 5646 C C . THR A 1 743 ? 20.887 -7.582 -42.897 1.00 98.25 743 THR A C 1
ATOM 5648 O O . THR A 1 743 ? 20.475 -8.736 -42.916 1.00 98.25 743 THR A O 1
ATOM 5651 N N . LEU A 1 744 ? 20.788 -6.809 -41.811 1.00 98.56 744 LEU A N 1
ATOM 5652 C CA . LEU A 1 744 ? 20.168 -7.256 -40.561 1.00 98.56 744 LEU A CA 1
ATOM 5653 C C . LEU A 1 744 ? 18.677 -7.566 -40.767 1.00 98.56 744 LEU A C 1
ATOM 5655 O O . LEU A 1 744 ? 18.218 -8.608 -40.309 1.00 98.56 744 LEU A O 1
ATOM 5659 N N . LYS A 1 745 ? 17.948 -6.739 -41.534 1.00 98.00 745 LYS A N 1
ATOM 5660 C CA . LYS A 1 745 ? 16.549 -7.011 -41.918 1.00 98.00 745 LYS A CA 1
ATOM 5661 C C . LYS A 1 745 ? 16.415 -8.312 -42.712 1.00 98.00 745 LYS A C 1
ATOM 5663 O O . LYS A 1 745 ? 15.662 -9.186 -42.301 1.00 98.00 745 LYS A O 1
ATOM 5668 N N . ALA A 1 746 ? 17.232 -8.503 -43.750 1.00 97.31 746 ALA A N 1
ATOM 5669 C CA . ALA A 1 746 ? 17.236 -9.740 -44.534 1.00 97.31 746 ALA A CA 1
ATOM 5670 C C . ALA A 1 746 ? 17.656 -10.989 -43.726 1.00 97.31 746 ALA A C 1
ATOM 5672 O O . ALA A 1 746 ? 17.259 -12.102 -44.070 1.00 97.31 746 ALA A O 1
ATOM 5673 N N . LEU A 1 747 ? 18.450 -10.832 -42.658 1.00 97.62 747 LEU A N 1
ATOM 5674 C CA . LEU A 1 747 ? 18.733 -11.913 -41.709 1.00 97.62 747 LEU A CA 1
ATOM 5675 C C . LEU A 1 747 ? 17.511 -12.233 -40.836 1.00 97.62 747 LEU A C 1
ATOM 5677 O O . LEU A 1 747 ? 17.246 -13.413 -40.625 1.00 97.62 747 LEU A O 1
ATOM 5681 N N . GLY A 1 748 ? 16.756 -11.228 -40.387 1.00 95.75 748 GLY A N 1
ATOM 5682 C CA . GLY A 1 748 ? 15.500 -11.415 -39.651 1.00 95.75 748 GLY A CA 1
ATOM 5683 C C . GLY A 1 748 ? 14.418 -12.108 -40.478 1.00 95.75 748 GLY A C 1
ATOM 5684 O O . GLY A 1 748 ? 13.930 -13.170 -40.083 1.00 95.75 748 GLY A O 1
ATOM 5685 N N . ASP A 1 749 ? 14.156 -11.592 -41.685 1.00 94.75 749 ASP A N 1
ATOM 5686 C CA . ASP A 1 749 ? 13.222 -12.170 -42.667 1.00 94.75 749 ASP A CA 1
ATOM 5687 C C . ASP A 1 749 ? 13.509 -13.661 -42.948 1.00 94.75 749 ASP A C 1
ATOM 5689 O O . ASP A 1 749 ? 12.600 -14.448 -43.212 1.00 94.75 749 ASP A O 1
ATOM 5693 N N . ALA A 1 750 ? 14.786 -14.058 -42.902 1.00 95.50 750 ALA A N 1
ATOM 5694 C CA . ALA A 1 750 ? 15.240 -15.421 -43.169 1.00 95.50 750 ALA A CA 1
ATOM 5695 C C . ALA A 1 750 ? 15.296 -16.338 -41.929 1.00 95.50 750 ALA A C 1
ATOM 5697 O O . ALA A 1 750 ? 15.479 -17.545 -42.093 1.00 95.50 750 ALA A O 1
ATOM 5698 N N . ASN A 1 751 ? 15.179 -15.798 -40.709 1.00 94.31 751 ASN A N 1
ATOM 5699 C CA . ASN A 1 751 ? 15.397 -16.535 -39.455 1.00 94.31 751 ASN A CA 1
ATOM 5700 C C . ASN A 1 751 ? 14.285 -16.340 -38.410 1.00 94.31 751 ASN A C 1
ATOM 5702 O O . ASN A 1 751 ? 14.479 -16.712 -37.253 1.00 94.31 751 ASN A O 1
ATOM 5706 N N . ASP A 1 752 ? 13.118 -15.825 -38.800 1.00 91.50 752 ASP A N 1
ATOM 5707 C CA . ASP A 1 752 ? 11.946 -15.682 -37.924 1.00 91.50 752 ASP A CA 1
ATOM 5708 C C . ASP A 1 752 ? 12.225 -14.738 -36.733 1.00 91.50 752 ASP A C 1
ATOM 5710 O O . ASP A 1 752 ? 12.147 -15.122 -35.563 1.00 91.50 752 ASP A O 1
ATOM 5714 N N . PHE A 1 753 ? 12.661 -13.511 -37.046 1.00 94.62 753 PHE A N 1
ATOM 5715 C CA . PHE A 1 753 ? 12.681 -12.368 -36.125 1.00 94.62 753 PHE A CA 1
ATOM 5716 C C . PHE A 1 753 ? 12.496 -11.041 -36.887 1.00 94.62 753 PHE A C 1
ATOM 5718 O O . PHE A 1 753 ? 13.034 -10.857 -37.976 1.00 94.62 753 PHE A O 1
ATOM 5725 N N . GLU A 1 754 ? 11.739 -10.100 -36.326 1.00 94.69 754 GLU A N 1
ATOM 5726 C CA . GLU A 1 754 ? 11.499 -8.775 -36.908 1.00 94.69 754 GLU A CA 1
ATOM 5727 C C . GLU A 1 754 ? 12.627 -7.790 -36.570 1.00 94.69 754 GLU A C 1
ATOM 5729 O O . GLU A 1 754 ? 13.236 -7.851 -35.500 1.00 94.69 754 GLU A O 1
ATOM 5734 N N . VAL A 1 755 ? 12.900 -6.857 -37.488 1.00 97.06 755 VAL A N 1
ATOM 5735 C CA . VAL A 1 755 ? 14.015 -5.904 -37.382 1.00 97.06 755 VAL A CA 1
ATOM 5736 C C . VAL A 1 755 ? 13.544 -4.481 -37.701 1.00 97.06 755 VAL A C 1
ATOM 5738 O O . VAL A 1 755 ? 13.475 -4.046 -38.860 1.00 97.06 755 VAL A O 1
ATOM 5741 N N . ASP A 1 756 ? 13.249 -3.738 -36.639 1.00 96.75 756 ASP A N 1
ATOM 5742 C CA . ASP A 1 756 ? 12.981 -2.302 -36.679 1.00 96.75 756 ASP A CA 1
ATOM 5743 C C . ASP A 1 756 ? 14.304 -1.511 -36.701 1.00 96.75 756 ASP A C 1
ATOM 5745 O O . ASP A 1 756 ? 15.371 -2.031 -36.365 1.00 96.75 756 ASP A O 1
ATOM 5749 N N . GLN A 1 757 ? 14.269 -0.251 -37.140 1.00 97.62 757 GLN A N 1
ATOM 5750 C CA . GLN A 1 757 ? 15.456 0.611 -37.191 1.00 97.62 757 GLN A CA 1
ATOM 5751 C C . GLN A 1 757 ? 15.101 2.056 -36.837 1.00 97.62 757 GLN A C 1
ATOM 5753 O O . GLN A 1 757 ? 14.031 2.530 -37.211 1.00 97.62 757 GLN A O 1
ATOM 5758 N N . THR A 1 758 ? 16.006 2.747 -36.138 1.00 94.88 758 THR A N 1
ATOM 5759 C CA . THR A 1 758 ? 15.871 4.175 -35.825 1.00 94.88 758 THR A CA 1
ATOM 5760 C C . THR A 1 758 ? 17.219 4.901 -35.741 1.00 94.88 758 THR A C 1
ATOM 5762 O O . THR A 1 758 ? 18.275 4.306 -35.515 1.00 94.88 758 THR A O 1
ATOM 5765 N N . GLU A 1 759 ? 17.162 6.222 -35.896 1.00 94.62 759 GLU A N 1
ATOM 5766 C CA . GLU A 1 759 ? 18.242 7.169 -35.575 1.00 94.62 759 GLU A CA 1
ATOM 5767 C C . GLU A 1 759 ? 17.812 8.177 -34.501 1.00 94.62 759 GLU A C 1
ATOM 5769 O O . GLU A 1 759 ? 18.573 9.084 -34.160 1.00 94.62 759 GLU A O 1
ATOM 5774 N N . ASN A 1 760 ? 16.602 8.030 -33.949 1.00 90.25 760 ASN A N 1
ATOM 5775 C CA . ASN A 1 760 ? 16.121 8.886 -32.881 1.00 90.25 760 ASN A CA 1
ATOM 5776 C C . ASN A 1 760 ? 16.560 8.355 -31.508 1.00 90.25 760 ASN A C 1
ATOM 5778 O O . ASN A 1 760 ? 16.372 7.183 -31.191 1.00 90.25 760 ASN A O 1
ATOM 5782 N N . GLY A 1 761 ? 17.112 9.239 -30.675 1.00 85.44 761 GLY A N 1
ATOM 5783 C CA . GLY A 1 761 ? 17.412 8.911 -29.280 1.00 85.44 761 GLY A CA 1
ATOM 5784 C C . GLY A 1 761 ? 16.143 8.759 -28.438 1.00 85.44 761 GLY A C 1
ATOM 5785 O O . GLY A 1 761 ? 16.128 7.963 -27.507 1.00 85.44 761 GLY A O 1
ATOM 5786 N N . ASP A 1 762 ? 15.056 9.460 -28.780 1.00 89.44 762 ASP A N 1
ATOM 5787 C CA . ASP A 1 762 ? 13.823 9.456 -27.976 1.00 89.44 762 ASP A CA 1
ATOM 5788 C C . ASP A 1 762 ? 13.056 8.122 -28.043 1.00 89.44 762 ASP A C 1
ATOM 5790 O O . ASP A 1 762 ? 12.173 7.870 -27.225 1.00 89.44 762 ASP A O 1
ATOM 5794 N N . ASP A 1 763 ? 13.439 7.219 -28.952 1.00 83.88 763 ASP A N 1
ATOM 5795 C CA . ASP A 1 763 ? 12.959 5.834 -28.966 1.00 83.88 763 ASP A CA 1
ATOM 5796 C C . ASP A 1 763 ? 13.501 5.003 -27.786 1.00 83.88 763 ASP A C 1
ATOM 5798 O O . ASP A 1 763 ? 12.925 3.959 -27.460 1.00 83.88 763 ASP A O 1
ATOM 5802 N N . PHE A 1 764 ? 14.558 5.463 -27.102 1.00 93.56 764 PHE A N 1
ATOM 5803 C CA . PHE A 1 764 ? 15.112 4.847 -25.892 1.00 93.56 764 PHE A CA 1
ATOM 5804 C C . PHE A 1 764 ? 14.284 5.220 -24.655 1.00 93.56 764 PHE A C 1
ATOM 5806 O O . PHE A 1 764 ? 14.742 5.879 -23.724 1.00 93.56 764 PHE A O 1
ATOM 5813 N N . THR A 1 765 ? 13.035 4.757 -24.638 1.00 85.88 765 THR A N 1
ATOM 5814 C CA . THR A 1 765 ? 12.156 4.763 -23.461 1.00 85.88 765 THR A CA 1
ATOM 5815 C C . THR A 1 765 ? 11.889 3.337 -23.001 1.00 85.88 765 THR A C 1
ATOM 5817 O O . THR A 1 765 ? 11.820 2.417 -23.814 1.00 85.88 765 THR A O 1
ATOM 5820 N N . LEU A 1 766 ? 11.670 3.136 -21.697 1.00 77.81 766 LEU A N 1
ATOM 5821 C CA . LEU A 1 766 ? 11.400 1.804 -21.138 1.00 77.81 766 LEU A CA 1
ATOM 5822 C C . LEU A 1 766 ? 10.202 1.111 -21.818 1.00 77.81 766 LEU A C 1
ATOM 5824 O O . LEU A 1 766 ? 10.244 -0.094 -22.054 1.00 77.81 766 LEU A O 1
ATOM 5828 N N . ASN A 1 767 ? 9.162 1.868 -22.184 1.00 75.75 767 ASN A N 1
ATOM 5829 C CA . ASN A 1 767 ? 7.969 1.336 -22.849 1.00 75.75 767 ASN A CA 1
ATOM 5830 C C . ASN A 1 767 ? 8.243 0.855 -24.283 1.00 75.75 767 ASN A C 1
ATOM 5832 O O . ASN A 1 767 ? 7.704 -0.176 -24.679 1.00 75.75 767 ASN A O 1
ATOM 5836 N N . ASN A 1 768 ? 9.078 1.560 -25.054 1.00 84.31 768 ASN A N 1
ATOM 5837 C CA . ASN A 1 768 ? 9.424 1.132 -26.410 1.00 84.31 768 ASN A CA 1
ATOM 5838 C C . ASN A 1 768 ? 10.497 0.033 -26.398 1.00 84.31 768 ASN A C 1
ATOM 5840 O O . ASN A 1 768 ? 10.341 -0.972 -27.084 1.00 84.31 768 ASN A O 1
ATOM 5844 N N . LEU A 1 769 ? 11.542 0.166 -25.571 1.00 91.62 769 LEU A N 1
ATOM 5845 C CA . LEU A 1 769 ? 12.630 -0.816 -25.475 1.00 91.62 769 LEU A CA 1
ATOM 5846 C C . LEU A 1 769 ? 12.135 -2.206 -25.034 1.00 91.62 769 LEU A C 1
ATOM 5848 O O . LEU A 1 769 ? 12.609 -3.212 -25.556 1.00 91.62 769 LEU A O 1
ATOM 5852 N N . ARG A 1 770 ? 11.111 -2.279 -24.167 1.00 88.56 770 ARG A N 1
ATOM 5853 C CA . ARG A 1 770 ? 10.430 -3.533 -23.777 1.00 88.56 770 ARG A CA 1
ATOM 5854 C C . ARG A 1 770 ? 9.839 -4.336 -24.946 1.00 88.56 770 ARG A C 1
ATOM 5856 O O . ARG A 1 770 ? 9.541 -5.511 -24.759 1.00 88.56 770 ARG A O 1
ATOM 5863 N N . ARG A 1 771 ? 9.677 -3.745 -26.137 1.00 89.44 771 ARG A N 1
ATOM 5864 C CA . ARG A 1 771 ? 9.213 -4.449 -27.344 1.00 89.44 771 ARG A CA 1
ATOM 5865 C C . ARG A 1 771 ? 10.296 -5.320 -27.992 1.00 89.44 771 ARG A C 1
ATOM 5867 O O . ARG A 1 771 ? 9.945 -6.131 -28.840 1.00 89.44 771 ARG A O 1
ATOM 5874 N N . TYR A 1 772 ? 11.575 -5.163 -27.633 1.00 94.81 772 TYR A N 1
ATOM 5875 C CA . TYR A 1 772 ? 12.709 -5.772 -28.340 1.00 94.81 772 TYR A CA 1
ATOM 5876 C C . TYR A 1 772 ? 13.540 -6.690 -27.439 1.00 94.81 772 TYR A C 1
ATOM 5878 O O . TYR A 1 772 ? 13.963 -6.299 -26.353 1.00 94.81 772 TYR A O 1
ATOM 5886 N N . LYS A 1 773 ? 13.887 -7.889 -27.918 1.00 95.56 773 LYS A N 1
ATOM 5887 C CA . LYS A 1 773 ? 14.837 -8.780 -27.224 1.00 95.56 773 LYS A CA 1
ATOM 5888 C C . LYS A 1 773 ? 16.293 -8.348 -27.384 1.00 95.56 773 LYS A C 1
ATOM 5890 O O . LYS A 1 773 ? 17.139 -8.740 -26.582 1.00 95.56 773 LYS A O 1
ATOM 5895 N N . THR A 1 774 ? 16.618 -7.589 -28.428 1.00 98.25 774 THR A N 1
ATOM 5896 C CA . THR A 1 774 ? 17.984 -7.111 -28.670 1.00 98.25 774 THR A CA 1
ATOM 5897 C C . THR A 1 774 ? 17.988 -5.716 -29.283 1.00 98.25 774 THR A C 1
ATOM 5899 O O . THR A 1 774 ? 17.209 -5.433 -30.192 1.00 98.25 774 THR A O 1
ATOM 5902 N N . VAL A 1 775 ? 18.905 -4.867 -28.819 1.00 98.81 775 VAL A N 1
ATOM 5903 C CA . VAL A 1 775 ? 19.237 -3.576 -29.432 1.00 98.81 775 VAL A CA 1
ATOM 5904 C C . VAL A 1 775 ? 20.623 -3.674 -30.069 1.00 98.81 775 VAL A C 1
ATOM 5906 O O . VAL A 1 775 ? 21.596 -4.039 -29.407 1.00 98.81 775 VAL A O 1
ATOM 5909 N N . VAL A 1 776 ? 20.715 -3.354 -31.359 1.00 98.94 776 VAL A N 1
ATOM 5910 C CA . VAL A 1 776 ? 21.960 -3.359 -32.136 1.00 98.94 776 VAL A CA 1
ATOM 5911 C C . VAL A 1 776 ? 22.453 -1.925 -32.297 1.00 98.94 776 VAL A C 1
ATOM 5913 O O . VAL A 1 776 ? 21.761 -1.122 -32.914 1.00 98.94 776 VAL A O 1
ATOM 5916 N N . PHE A 1 777 ? 23.649 -1.600 -31.813 1.00 98.81 777 PHE A N 1
ATOM 5917 C CA . PHE A 1 777 ? 24.339 -0.358 -32.172 1.00 98.81 777 PHE A CA 1
ATOM 5918 C C . PHE A 1 777 ? 25.159 -0.636 -33.432 1.00 98.81 777 PHE A C 1
ATOM 5920 O O . PHE A 1 777 ? 26.198 -1.298 -33.388 1.00 98.81 777 PHE A O 1
ATOM 5927 N N . LEU A 1 778 ? 24.650 -0.180 -34.576 1.00 98.69 778 LEU A N 1
ATOM 5928 C CA . LEU A 1 778 ? 25.249 -0.407 -35.886 1.00 98.69 778 LEU A CA 1
ATOM 5929 C C . LEU A 1 778 ? 25.942 0.872 -36.355 1.00 98.69 778 LEU A C 1
ATOM 5931 O O . LEU A 1 778 ? 25.286 1.815 -36.795 1.00 98.69 778 LEU A O 1
ATOM 5935 N N . ASN A 1 779 ? 27.277 0.878 -36.311 1.00 98.00 779 ASN A N 1
ATOM 5936 C CA . ASN A 1 779 ? 28.103 1.981 -36.808 1.00 98.00 779 ASN A CA 1
ATOM 5937 C C . ASN A 1 779 ? 27.779 3.372 -36.212 1.00 98.00 779 ASN A C 1
ATOM 5939 O O . ASN A 1 779 ? 28.039 4.395 -36.854 1.00 98.00 779 ASN A O 1
ATOM 5943 N N . THR A 1 780 ? 27.248 3.398 -34.985 1.00 98.25 780 THR A N 1
ATOM 5944 C CA . THR A 1 780 ? 27.067 4.602 -34.159 1.00 98.25 780 THR A CA 1
ATOM 5945 C C . THR A 1 780 ? 28.410 5.278 -33.871 1.00 98.25 780 THR A C 1
ATOM 5947 O O . THR A 1 780 ? 29.441 4.615 -33.906 1.00 98.25 780 THR A O 1
ATOM 5950 N N . THR A 1 781 ? 28.423 6.587 -33.598 1.00 94.12 781 THR A N 1
ATOM 5951 C CA . THR A 1 781 ? 29.652 7.330 -33.236 1.00 94.12 781 THR A CA 1
ATOM 5952 C C . THR A 1 781 ? 29.351 8.522 -32.326 1.00 94.12 781 THR A C 1
ATOM 5954 O O . THR A 1 781 ? 28.358 9.224 -32.528 1.00 94.12 781 THR A O 1
ATOM 5957 N N . GLY A 1 782 ? 30.238 8.802 -31.369 1.00 93.88 782 GLY A N 1
ATOM 5958 C CA . GLY A 1 782 ? 30.130 9.911 -30.416 1.00 93.88 782 GLY A CA 1
ATOM 5959 C C . GLY A 1 782 ? 29.118 9.700 -29.283 1.00 93.88 782 GLY A C 1
ATOM 5960 O O . GLY A 1 782 ? 28.721 8.581 -28.976 1.00 93.88 782 GLY A O 1
ATOM 5961 N N . ASP A 1 783 ? 28.724 10.802 -28.649 1.00 94.19 783 ASP A N 1
ATOM 5962 C CA . ASP A 1 783 ? 27.604 10.896 -27.699 1.00 94.19 783 ASP A CA 1
ATOM 5963 C C . ASP A 1 783 ? 26.283 10.877 -28.489 1.00 94.19 783 ASP A C 1
ATOM 5965 O O . ASP A 1 783 ? 26.061 11.731 -29.357 1.00 94.19 783 ASP A O 1
ATOM 5969 N N . VAL A 1 784 ? 25.444 9.863 -28.269 1.00 95.31 784 VAL A N 1
ATOM 5970 C CA . VAL A 1 784 ? 24.210 9.618 -29.031 1.00 95.31 784 VAL A CA 1
ATOM 5971 C C . VAL A 1 784 ? 22.969 9.453 -28.148 1.00 95.31 784 VAL A C 1
ATOM 5973 O O . VAL A 1 784 ? 21.869 9.677 -28.665 1.00 95.31 784 VAL A O 1
ATOM 5976 N N . LEU A 1 785 ? 23.096 9.140 -26.857 1.00 94.25 785 LEU A N 1
ATOM 5977 C CA . LEU A 1 785 ? 21.998 9.073 -25.887 1.00 94.25 785 LEU A CA 1
ATOM 5978 C C . LEU A 1 785 ? 22.223 10.054 -24.728 1.00 94.25 785 LEU A C 1
ATOM 5980 O O . LEU A 1 785 ? 23.257 10.021 -24.074 1.00 94.25 785 LEU A O 1
ATOM 5984 N N . ASN A 1 786 ? 21.215 10.868 -24.403 1.00 90.75 786 ASN A N 1
ATOM 5985 C CA . ASN A 1 786 ? 21.268 11.732 -23.217 1.00 90.75 786 ASN A CA 1
ATOM 5986 C C . ASN A 1 786 ? 21.038 10.950 -21.908 1.00 90.75 786 ASN A C 1
ATOM 5988 O O . ASN A 1 786 ? 20.499 9.847 -21.923 1.00 90.75 786 ASN A O 1
ATOM 5992 N N . ASP A 1 787 ? 21.341 11.568 -20.763 1.00 89.88 787 ASP A N 1
ATOM 5993 C CA . ASP A 1 787 ? 21.098 11.079 -19.395 1.00 89.88 787 ASP A CA 1
ATOM 5994 C C . ASP A 1 787 ? 19.827 10.240 -19.163 1.00 89.88 787 ASP A C 1
ATOM 5996 O O . ASP A 1 787 ? 19.844 9.313 -18.353 1.00 89.88 787 ASP A O 1
ATOM 6000 N N . VAL A 1 788 ? 18.697 10.608 -19.775 1.00 82.56 788 VAL A N 1
ATOM 6001 C CA . VAL A 1 788 ? 17.405 9.928 -19.583 1.00 82.56 788 VAL A CA 1
ATOM 6002 C C . VAL A 1 788 ? 17.338 8.670 -20.447 1.00 82.56 788 VAL A C 1
ATOM 6004 O O . VAL A 1 788 ? 16.934 7.609 -19.971 1.00 82.56 788 VAL A O 1
ATOM 6007 N N . GLN A 1 789 ? 17.792 8.781 -21.694 1.00 95.06 789 GLN A N 1
ATOM 6008 C CA . GLN A 1 789 ? 17.878 7.692 -22.668 1.00 95.06 789 GLN A CA 1
ATOM 6009 C C . GLN A 1 789 ? 18.922 6.643 -22.240 1.00 95.06 789 GLN A C 1
ATOM 6011 O O . GLN A 1 789 ? 18.654 5.443 -22.306 1.00 95.06 789 GLN A O 1
ATOM 6016 N N . GLN A 1 790 ? 20.062 7.085 -21.695 1.00 96.88 790 GLN A N 1
ATOM 6017 C CA . GLN A 1 790 ? 21.078 6.237 -21.062 1.00 96.88 790 GLN A CA 1
ATOM 6018 C C . GLN A 1 790 ? 20.469 5.407 -19.923 1.00 96.88 790 GLN A C 1
ATOM 6020 O O . GLN A 1 790 ? 20.504 4.179 -19.969 1.00 96.88 790 GLN A O 1
ATOM 6025 N N . LYS A 1 791 ? 19.811 6.049 -18.943 1.00 91.81 791 LYS A N 1
ATOM 6026 C CA . LYS A 1 791 ? 19.154 5.367 -17.805 1.00 91.81 791 LYS A CA 1
ATOM 6027 C C . LYS A 1 791 ? 18.048 4.403 -18.250 1.00 91.81 791 LYS A C 1
ATOM 6029 O O . LYS A 1 791 ? 17.895 3.331 -17.662 1.00 91.81 791 LYS A O 1
ATOM 6034 N N . ALA A 1 792 ? 17.294 4.742 -19.297 1.00 84.50 792 ALA A N 1
ATOM 6035 C CA . ALA A 1 792 ? 16.320 3.831 -19.896 1.00 84.50 792 ALA A CA 1
ATOM 6036 C C . ALA A 1 792 ? 16.991 2.593 -20.520 1.00 84.50 792 ALA A C 1
ATOM 6038 O O . ALA A 1 792 ? 16.462 1.487 -20.384 1.00 84.50 792 ALA A O 1
ATOM 6039 N N . PHE A 1 793 ? 18.165 2.755 -21.139 1.00 98.06 793 PHE A N 1
ATOM 6040 C CA . PHE A 1 793 ? 18.943 1.649 -21.693 1.00 98.06 793 PHE A CA 1
ATOM 6041 C C . PHE A 1 793 ? 19.608 0.779 -20.613 1.00 98.06 793 PHE A C 1
ATOM 6043 O O . PHE A 1 793 ? 19.567 -0.446 -20.724 1.00 98.06 793 PHE A O 1
ATOM 6050 N N . GLU A 1 794 ? 20.117 1.361 -19.518 1.00 97.69 794 GLU A N 1
ATOM 6051 C CA . GLU A 1 794 ? 20.600 0.567 -18.375 1.00 97.69 794 GLU A CA 1
ATOM 6052 C C . GLU A 1 794 ? 19.485 -0.315 -17.802 1.00 97.69 794 GLU A C 1
ATOM 6054 O O . GLU A 1 794 ? 19.666 -1.513 -17.591 1.00 97.69 794 GLU A O 1
ATOM 6059 N N . ASN A 1 795 ? 18.297 0.261 -17.599 1.00 91.31 795 ASN A N 1
ATOM 6060 C CA . ASN A 1 795 ? 17.144 -0.464 -17.069 1.00 91.31 795 ASN A CA 1
ATOM 6061 C C . ASN A 1 795 ? 16.612 -1.527 -18.045 1.00 91.31 795 ASN A C 1
ATOM 6063 O O . ASN A 1 795 ? 16.086 -2.550 -17.604 1.00 91.31 795 ASN A O 1
ATOM 6067 N N . TYR A 1 796 ? 16.776 -1.328 -19.356 1.00 96.94 796 TYR A N 1
ATOM 6068 C CA . TYR A 1 796 ? 16.494 -2.339 -20.375 1.00 96.94 796 TYR A CA 1
ATOM 6069 C C . TYR A 1 796 ? 17.432 -3.553 -20.256 1.00 96.94 796 TYR A C 1
ATOM 6071 O O . TYR A 1 796 ? 16.948 -4.682 -20.162 1.00 96.94 796 TYR A O 1
ATOM 6079 N N . ILE A 1 797 ? 18.749 -3.331 -20.174 1.00 98.12 797 ILE A N 1
ATOM 6080 C CA . ILE A 1 797 ? 19.744 -4.405 -19.999 1.00 98.12 797 ILE A CA 1
ATOM 6081 C C . ILE A 1 797 ? 19.539 -5.134 -18.656 1.00 98.12 797 ILE A C 1
ATOM 6083 O O . ILE A 1 797 ? 19.470 -6.364 -18.630 1.00 98.12 797 ILE A O 1
ATOM 6087 N N . ARG A 1 798 ? 19.278 -4.397 -17.564 1.00 95.94 798 ARG A N 1
ATOM 6088 C CA . ARG A 1 798 ? 18.917 -4.961 -16.243 1.00 95.94 798 ARG A CA 1
ATOM 6089 C C . ARG A 1 798 ? 17.632 -5.785 -16.242 1.00 95.94 798 ARG A C 1
ATOM 6091 O O . ARG A 1 798 ? 17.489 -6.685 -15.420 1.00 95.94 798 ARG A O 1
ATOM 6098 N N . SER A 1 799 ? 16.721 -5.523 -17.179 1.00 88.56 799 SER A N 1
ATOM 6099 C CA . SER A 1 799 ? 15.499 -6.314 -17.386 1.00 88.56 799 SER A CA 1
ATOM 6100 C C . SER A 1 799 ? 15.726 -7.573 -18.245 1.00 88.56 799 SER A C 1
ATOM 6102 O O . SER A 1 799 ? 14.758 -8.214 -18.649 1.00 88.56 799 SER A O 1
ATOM 6104 N N . GLY A 1 800 ? 16.978 -7.930 -18.558 1.00 92.31 800 GLY A N 1
ATOM 6105 C CA . GLY A 1 800 ? 17.331 -9.059 -19.428 1.00 92.31 800 GLY A CA 1
ATOM 6106 C C . GLY A 1 800 ? 17.343 -8.729 -20.926 1.00 92.31 800 GLY A C 1
ATOM 6107 O O . GLY A 1 800 ? 17.529 -9.629 -21.751 1.00 92.31 800 GLY A O 1
ATOM 6108 N N . GLY A 1 801 ? 17.165 -7.455 -21.292 1.00 95.50 801 GLY A N 1
ATOM 6109 C CA . GLY A 1 801 ? 17.393 -6.965 -22.650 1.00 95.50 801 GLY A CA 1
ATOM 6110 C C . GLY A 1 801 ? 18.838 -7.208 -23.087 1.00 95.50 801 GLY A C 1
ATOM 6111 O O . GLY A 1 801 ? 19.749 -7.214 -22.262 1.00 95.50 801 GLY A O 1
ATOM 6112 N N . SER A 1 802 ? 19.064 -7.455 -24.376 1.00 98.50 802 SER A N 1
ATOM 6113 C CA . SER A 1 802 ? 20.395 -7.812 -24.889 1.00 98.50 802 SER A CA 1
ATOM 6114 C C . SER A 1 802 ? 20.943 -6.773 -25.868 1.00 98.50 802 SER A C 1
ATOM 6116 O O . SER A 1 802 ? 20.195 -6.032 -26.504 1.00 98.50 802 SER A O 1
ATOM 6118 N N . PHE A 1 803 ? 22.266 -6.709 -25.983 1.00 98.81 803 PHE A N 1
ATOM 6119 C CA . PHE A 1 803 ? 22.997 -5.719 -26.770 1.00 98.81 803 PHE A CA 1
ATOM 6120 C C . PHE A 1 803 ? 23.861 -6.384 -27.844 1.00 98.81 803 PHE A C 1
ATOM 6122 O O . PHE A 1 803 ? 24.458 -7.437 -27.614 1.00 98.81 803 PHE A O 1
ATOM 6129 N N . MET A 1 804 ? 23.973 -5.740 -29.003 1.00 98.88 804 MET A N 1
ATOM 6130 C CA . MET A 1 804 ? 24.944 -6.099 -30.031 1.00 98.88 804 MET A CA 1
ATOM 6131 C C . MET A 1 804 ? 25.626 -4.849 -30.593 1.00 98.88 804 MET A C 1
ATOM 6133 O O . MET A 1 804 ? 24.968 -4.006 -31.192 1.00 98.88 804 MET A O 1
ATOM 6137 N N . GLY A 1 805 ? 26.945 -4.742 -30.457 1.00 98.81 805 GLY A N 1
ATOM 6138 C CA . GLY A 1 805 ? 27.726 -3.685 -31.101 1.00 98.81 805 GLY A CA 1
ATOM 6139 C C . GLY A 1 805 ? 28.354 -4.158 -32.415 1.00 98.81 805 GLY A C 1
ATOM 6140 O O . GLY A 1 805 ? 28.911 -5.255 -32.483 1.00 98.81 805 GLY A O 1
ATOM 6141 N N . VAL A 1 806 ? 28.293 -3.327 -33.456 1.00 98.81 806 VAL A N 1
ATOM 6142 C CA . VAL A 1 806 ? 28.938 -3.583 -34.755 1.00 98.81 806 VAL A CA 1
ATOM 6143 C C . VAL A 1 806 ? 29.872 -2.427 -35.103 1.00 98.81 806 VAL A C 1
ATOM 6145 O O . VAL A 1 806 ? 29.436 -1.275 -35.165 1.00 98.81 806 VAL A O 1
ATOM 6148 N N . HIS A 1 807 ? 31.145 -2.762 -35.325 1.00 98.31 807 HIS A N 1
ATOM 6149 C CA . HIS A 1 807 ? 32.254 -1.886 -35.703 1.00 98.31 807 HIS A CA 1
ATOM 6150 C C . HIS A 1 807 ? 32.323 -0.601 -34.863 1.00 98.31 807 HIS A C 1
ATOM 6152 O O . HIS A 1 807 ? 32.849 -0.645 -33.747 1.00 98.31 807 HIS A O 1
ATOM 6158 N N . ALA A 1 808 ? 31.753 0.515 -35.327 1.00 98.06 808 ALA A N 1
ATOM 6159 C CA . ALA A 1 808 ? 31.902 1.804 -34.649 1.00 98.06 808 ALA A CA 1
ATOM 6160 C C . ALA A 1 808 ? 31.155 1.946 -33.307 1.00 98.06 808 ALA A C 1
ATOM 6162 O O . ALA A 1 808 ? 31.357 2.925 -32.597 1.00 98.06 808 ALA A O 1
ATOM 6163 N N . ALA A 1 809 ? 30.401 0.932 -32.868 1.00 98.44 809 ALA A N 1
ATOM 6164 C CA . ALA A 1 809 ? 29.800 0.904 -31.529 1.00 98.44 809 ALA A CA 1
ATOM 6165 C C . ALA A 1 809 ? 30.797 1.172 -30.372 1.00 98.44 809 ALA A C 1
ATOM 6167 O O . ALA A 1 809 ? 30.387 1.677 -29.329 1.00 98.44 809 ALA A O 1
ATOM 6168 N N . THR A 1 810 ? 32.095 0.888 -30.537 1.00 98.38 810 THR A N 1
ATOM 6169 C CA . THR A 1 810 ? 33.155 1.222 -29.556 1.00 98.38 810 THR A CA 1
ATOM 6170 C C . THR A 1 810 ? 33.681 2.662 -29.655 1.00 98.38 810 THR A C 1
ATOM 6172 O O . THR A 1 810 ? 34.393 3.109 -28.760 1.00 98.38 810 THR A O 1
ATOM 6175 N N . ASP A 1 811 ? 33.353 3.394 -30.723 1.00 97.69 811 ASP A N 1
ATOM 6176 C CA . ASP A 1 811 ? 33.571 4.843 -30.902 1.00 97.69 811 ASP A CA 1
ATOM 6177 C C . ASP A 1 811 ? 32.356 5.661 -30.405 1.00 97.69 811 ASP A C 1
ATOM 6179 O O . ASP A 1 811 ? 32.091 6.771 -30.857 1.00 97.69 811 ASP A O 1
ATOM 6183 N N . THR A 1 812 ? 31.563 5.094 -29.492 1.00 97.25 812 THR A N 1
ATOM 6184 C CA . THR A 1 812 ? 30.298 5.662 -29.000 1.00 97.25 812 THR A CA 1
ATOM 6185 C C . THR A 1 812 ? 30.328 5.786 -27.464 1.00 97.25 812 THR A C 1
ATOM 6187 O O . THR A 1 812 ? 30.967 4.972 -26.800 1.00 97.25 812 THR A O 1
ATOM 6190 N N . GLU A 1 813 ? 29.651 6.794 -26.898 1.00 97.00 813 GLU A N 1
ATOM 6191 C CA . GLU A 1 813 ? 29.408 6.976 -25.447 1.00 97.00 813 GLU A CA 1
ATOM 6192 C C . GLU A 1 813 ? 30.655 7.011 -24.524 1.00 97.00 813 GLU A C 1
ATOM 6194 O O . GLU A 1 813 ? 30.625 6.540 -23.387 1.00 97.00 813 GLU A O 1
ATOM 6199 N N . TYR A 1 814 ? 31.769 7.602 -24.976 1.00 92.75 814 TYR A N 1
ATOM 6200 C CA . TYR A 1 814 ? 33.040 7.650 -24.225 1.00 92.75 814 TYR A CA 1
ATOM 6201 C C . TYR A 1 814 ? 32.938 8.112 -22.758 1.00 92.75 814 TYR A C 1
ATOM 6203 O O . TYR A 1 814 ? 33.628 7.562 -21.896 1.00 92.75 814 TYR A O 1
ATOM 6211 N N . ASP A 1 815 ? 32.100 9.114 -22.477 1.00 93.81 815 ASP A N 1
ATOM 6212 C CA . ASP A 1 815 ? 31.946 9.717 -21.146 1.00 93.81 815 ASP A CA 1
ATOM 6213 C C . ASP A 1 815 ? 30.961 8.949 -20.229 1.00 93.81 815 ASP A C 1
ATOM 6215 O O . ASP A 1 815 ? 30.710 9.380 -19.103 1.00 93.81 815 ASP A O 1
ATOM 6219 N N . TRP A 1 816 ? 30.450 7.779 -20.652 1.00 96.94 816 TRP A N 1
ATOM 6220 C CA . TRP A 1 816 ? 29.544 6.909 -19.880 1.00 96.94 816 TRP A CA 1
ATOM 6221 C C . TRP A 1 816 ? 30.194 5.534 -19.585 1.00 96.94 816 TRP A C 1
ATOM 6223 O O . TRP A 1 816 ? 29.963 4.552 -20.293 1.00 96.94 816 TRP A O 1
ATOM 6233 N N . PRO A 1 817 ? 30.998 5.394 -18.503 1.00 96.50 817 PRO A N 1
ATOM 6234 C CA . PRO A 1 817 ? 31.794 4.187 -18.217 1.00 96.50 817 PRO A CA 1
ATOM 6235 C C . PRO A 1 817 ? 31.019 2.878 -17.992 1.00 96.50 817 PRO A C 1
ATOM 6237 O O . PRO A 1 817 ? 31.638 1.823 -17.842 1.00 96.50 817 PRO A O 1
ATOM 6240 N N . TRP A 1 818 ? 29.688 2.927 -17.914 1.00 98.38 818 TRP A N 1
ATOM 6241 C CA . TRP A 1 818 ? 28.832 1.740 -17.916 1.00 98.38 818 TRP A CA 1
ATOM 6242 C C . TRP A 1 818 ? 28.699 1.163 -19.334 1.00 98.38 818 TRP A C 1
ATOM 6244 O O . TRP A 1 818 ? 28.885 -0.040 -19.517 1.00 98.38 818 TRP A O 1
ATOM 6254 N N . TYR A 1 819 ? 28.510 2.011 -20.353 1.00 98.56 819 TYR A N 1
ATOM 6255 C CA . TYR A 1 819 ? 28.464 1.568 -21.748 1.00 98.56 819 TYR A CA 1
ATOM 6256 C C . TYR A 1 819 ? 29.801 0.969 -22.190 1.00 98.56 819 TYR A C 1
ATOM 6258 O O . TYR A 1 819 ? 29.816 -0.120 -22.755 1.00 98.56 819 TYR A O 1
ATOM 6266 N N . GLY A 1 820 ? 30.932 1.594 -21.835 1.00 97.88 820 GLY A N 1
ATOM 6267 C CA . GLY A 1 820 ? 32.268 1.037 -22.094 1.00 97.88 820 GLY A CA 1
ATOM 6268 C C . GLY A 1 820 ? 32.459 -0.395 -21.570 1.00 97.88 820 GLY A C 1
ATOM 6269 O O . GLY A 1 820 ? 33.140 -1.204 -22.200 1.00 97.88 820 GLY A O 1
ATOM 6270 N N . LYS A 1 821 ? 31.802 -0.753 -20.456 1.00 98.12 821 LYS A N 1
ATOM 6271 C CA . LYS A 1 821 ? 31.804 -2.125 -19.920 1.00 98.12 821 LYS A CA 1
ATOM 6272 C C . LYS A 1 821 ? 30.884 -3.068 -20.692 1.00 98.12 821 LYS A C 1
ATOM 6274 O O . LYS A 1 821 ? 31.310 -4.199 -20.916 1.00 98.12 821 LYS A O 1
ATOM 6279 N N . LEU A 1 822 ? 29.699 -2.602 -21.104 1.00 98.50 822 LEU A N 1
ATOM 6280 C CA . LEU A 1 822 ? 28.715 -3.341 -21.912 1.00 98.50 822 LEU A CA 1
ATOM 6281 C C . LEU A 1 822 ? 29.231 -3.658 -23.324 1.00 98.50 822 LEU A C 1
ATOM 6283 O O . LEU A 1 822 ? 29.090 -4.782 -23.797 1.00 98.50 822 LEU A O 1
ATOM 6287 N N . VAL A 1 823 ? 29.827 -2.679 -24.012 1.00 98.50 823 VAL A N 1
ATOM 6288 C CA . VAL A 1 823 ? 30.431 -2.899 -25.336 1.00 98.50 823 VAL A CA 1
ATOM 6289 C C . VAL A 1 823 ? 31.773 -3.630 -25.215 1.00 98.50 823 VAL A C 1
ATOM 6291 O O . VAL A 1 823 ? 32.131 -4.411 -26.091 1.00 98.50 823 VAL A O 1
ATOM 6294 N N . GLY A 1 824 ? 32.479 -3.461 -24.092 1.00 98.06 824 GLY A N 1
ATOM 6295 C CA . GLY A 1 824 ? 33.636 -4.264 -23.688 1.00 98.06 824 GLY A CA 1
ATOM 6296 C C . GLY A 1 824 ? 35.007 -3.675 -24.029 1.00 98.06 824 GLY A C 1
ATOM 6297 O O . GLY A 1 824 ? 36.010 -4.209 -23.563 1.00 98.06 824 GLY A O 1
ATOM 6298 N N . ALA A 1 825 ? 35.072 -2.587 -24.797 1.00 98.00 825 ALA A N 1
ATOM 6299 C CA . ALA A 1 825 ? 36.275 -1.790 -25.043 1.00 98.00 825 ALA A CA 1
ATOM 6300 C C . ALA A 1 825 ? 35.896 -0.425 -25.639 1.00 98.00 825 ALA A C 1
ATOM 6302 O O . ALA A 1 825 ? 34.827 -0.288 -26.227 1.00 98.00 825 ALA A O 1
ATOM 6303 N N . TYR A 1 826 ? 36.788 0.564 -25.583 1.00 98.50 826 TYR A N 1
ATOM 6304 C CA . TYR A 1 826 ? 36.631 1.800 -26.358 1.00 98.50 826 TYR A CA 1
ATOM 6305 C C . TYR A 1 826 ? 37.585 1.841 -27.552 1.00 98.50 826 TYR A C 1
ATOM 6307 O O . TYR A 1 826 ? 38.693 1.308 -27.502 1.00 98.50 826 TYR A O 1
ATOM 6315 N N . PHE A 1 827 ? 37.177 2.525 -28.619 1.00 97.81 827 PHE A N 1
ATOM 6316 C CA . PHE A 1 827 ? 38.010 2.783 -29.790 1.00 97.81 827 PHE A CA 1
ATOM 6317 C C . PHE A 1 827 ? 39.216 3.676 -29.445 1.00 97.81 827 PHE A C 1
ATOM 6319 O O . PHE A 1 827 ? 39.167 4.546 -28.567 1.00 97.81 827 PHE A O 1
ATOM 6326 N N . ASN A 1 828 ? 40.328 3.424 -30.138 1.00 97.12 828 ASN A N 1
ATOM 6327 C CA . ASN A 1 828 ? 41.621 4.071 -29.929 1.00 97.12 828 ASN A CA 1
ATOM 6328 C C . ASN A 1 828 ? 42.352 4.359 -31.262 1.00 97.12 828 ASN A C 1
ATOM 6330 O O . ASN A 1 828 ? 43.580 4.311 -31.336 1.00 97.12 828 ASN A O 1
ATOM 6334 N N . GLY A 1 829 ? 41.599 4.645 -32.330 1.00 96.06 829 GLY A N 1
ATOM 6335 C CA . GLY A 1 829 ? 42.133 4.868 -33.678 1.00 96.06 829 GLY A CA 1
ATOM 6336 C C . GLY A 1 829 ? 42.242 3.590 -34.518 1.00 96.06 829 GLY A C 1
ATOM 6337 O O . GLY A 1 829 ? 42.162 2.477 -34.011 1.00 96.06 829 GLY A O 1
ATOM 6338 N N . HIS A 1 830 ? 42.465 3.743 -35.820 1.00 96.56 830 HIS A N 1
ATOM 6339 C CA . HIS A 1 830 ? 42.730 2.652 -36.765 1.00 96.56 830 HIS A CA 1
ATOM 6340 C C . HIS A 1 830 ? 43.849 3.078 -37.739 1.00 96.56 830 HIS A C 1
ATOM 6342 O O . HIS A 1 830 ? 44.099 4.277 -37.909 1.00 96.56 830 HIS A O 1
ATOM 6348 N N . PRO A 1 831 ? 44.550 2.142 -38.401 1.00 94.00 831 PRO A N 1
ATOM 6349 C CA . PRO A 1 831 ? 45.401 2.457 -39.541 1.00 94.00 831 PRO A CA 1
ATOM 6350 C C . PRO A 1 831 ? 44.582 2.528 -40.839 1.00 94.00 831 PRO A C 1
ATOM 6352 O O . PRO A 1 831 ? 43.356 2.456 -40.836 1.00 94.00 831 PRO A O 1
ATOM 6355 N N . SER A 1 832 ? 45.257 2.652 -41.983 1.00 93.00 832 SER A N 1
ATOM 6356 C CA . SER A 1 832 ? 44.608 2.504 -43.291 1.00 93.00 832 SER A CA 1
ATOM 6357 C C . SER A 1 832 ? 43.971 1.120 -43.452 1.00 93.00 832 SER A C 1
ATOM 6359 O O . SER A 1 832 ? 44.606 0.119 -43.108 1.00 93.00 832 SER A O 1
ATOM 6361 N N . ILE A 1 833 ? 42.784 1.072 -44.063 1.00 96.25 833 ILE A N 1
ATOM 6362 C CA . ILE A 1 833 ? 42.120 -0.157 -44.527 1.00 96.25 833 ILE A CA 1
ATOM 6363 C C . ILE A 1 833 ? 43.113 -1.016 -45.325 1.00 96.25 833 ILE A C 1
ATOM 6365 O O . ILE A 1 833 ? 43.753 -0.530 -46.261 1.00 96.25 833 ILE A O 1
ATOM 6369 N N . GLN A 1 834 ? 43.270 -2.279 -44.928 1.00 97.44 834 GLN A N 1
ATOM 6370 C CA . GLN A 1 834 ? 44.239 -3.220 -45.505 1.00 97.44 834 GLN A CA 1
ATOM 6371 C C . GLN A 1 834 ? 43.838 -4.671 -45.197 1.00 97.44 834 GLN A C 1
ATOM 6373 O O . GLN A 1 834 ? 42.974 -4.907 -44.355 1.00 97.44 834 GLN A O 1
ATOM 6378 N N . GLU A 1 835 ? 44.467 -5.646 -45.850 1.00 97.81 835 GLU A N 1
ATOM 6379 C CA . GLU A 1 835 ? 44.263 -7.069 -45.550 1.00 97.81 835 GLU A CA 1
ATOM 6380 C C . GLU A 1 835 ? 44.966 -7.479 -44.239 1.00 97.81 835 GLU A C 1
ATOM 6382 O O . GLU A 1 835 ? 46.064 -6.994 -43.957 1.00 97.81 835 GLU A O 1
ATOM 6387 N N . ALA A 1 836 ? 44.347 -8.363 -43.448 1.00 97.56 836 ALA A N 1
ATOM 6388 C CA . ALA A 1 836 ? 44.939 -8.976 -42.252 1.00 97.56 836 ALA A CA 1
ATOM 6389 C C . ALA A 1 836 ? 44.352 -10.377 -41.970 1.00 97.56 836 ALA A C 1
ATOM 6391 O O . ALA A 1 836 ? 43.311 -10.749 -42.517 1.00 97.56 836 ALA A O 1
ATOM 6392 N N . SER A 1 837 ? 45.018 -11.153 -41.104 1.00 98.06 837 SER A N 1
ATOM 6393 C CA . SER A 1 837 ? 44.525 -12.442 -40.584 1.00 98.06 837 SER A CA 1
ATOM 6394 C C . SER A 1 837 ? 43.746 -12.282 -39.279 1.00 98.06 837 SER A C 1
ATOM 6396 O O . SER A 1 837 ? 44.233 -11.670 -38.329 1.00 98.06 837 SER A O 1
ATOM 6398 N N . LEU A 1 838 ? 42.575 -12.913 -39.205 1.00 98.38 838 LEU A N 1
ATOM 6399 C CA . LEU A 1 838 ? 41.812 -13.104 -37.974 1.00 98.38 838 LEU A CA 1
ATOM 6400 C C . LEU A 1 838 ? 41.954 -14.551 -37.488 1.00 98.38 838 LEU A C 1
ATOM 6402 O O . LEU A 1 838 ? 41.473 -15.484 -38.130 1.00 98.38 838 LEU A O 1
ATOM 6406 N N . ASN A 1 839 ? 42.578 -14.735 -36.329 1.00 98.12 839 ASN A N 1
ATOM 6407 C CA . ASN A 1 839 ? 42.683 -16.018 -35.646 1.00 98.12 839 ASN A CA 1
ATOM 6408 C C . ASN A 1 839 ? 41.378 -16.289 -34.880 1.00 98.12 839 ASN A C 1
ATOM 6410 O O . ASN A 1 839 ? 41.081 -15.621 -33.887 1.00 98.12 839 ASN A O 1
ATOM 6414 N N . VAL A 1 840 ? 40.592 -17.267 -35.332 1.00 98.38 840 VAL A N 1
ATOM 6415 C CA . VAL A 1 840 ? 39.371 -17.706 -34.640 1.00 98.38 840 VAL A CA 1
ATOM 6416 C C . VAL A 1 840 ? 39.777 -18.677 -33.533 1.00 98.38 840 VAL A C 1
ATOM 6418 O O . VAL A 1 840 ? 40.379 -19.715 -33.801 1.00 98.38 840 VAL A O 1
ATOM 6421 N N . ILE A 1 841 ? 39.497 -18.306 -32.282 1.00 96.88 841 ILE A N 1
ATOM 6422 C CA . ILE A 1 841 ? 40.007 -18.997 -31.085 1.00 96.88 841 ILE A CA 1
ATOM 6423 C C . ILE A 1 841 ? 38.933 -19.775 -30.321 1.00 96.88 841 ILE A C 1
ATOM 6425 O O . ILE A 1 841 ? 39.274 -20.696 -29.581 1.00 96.88 841 ILE A O 1
ATOM 6429 N N . ASP A 1 842 ? 37.654 -19.473 -30.555 1.00 96.50 842 ASP A N 1
ATOM 6430 C CA . ASP A 1 842 ? 36.543 -20.358 -30.215 1.00 96.50 842 ASP A CA 1
ATOM 6431 C C . ASP A 1 842 ? 35.711 -20.668 -31.467 1.00 96.50 842 ASP A C 1
ATOM 6433 O O . ASP A 1 842 ? 35.297 -19.761 -32.186 1.00 96.50 842 ASP A O 1
ATOM 6437 N N . HIS A 1 843 ? 35.446 -21.953 -31.706 1.00 96.94 843 HIS A N 1
ATOM 6438 C CA . HIS A 1 843 ? 34.578 -22.460 -32.776 1.00 96.94 843 HIS A CA 1
ATOM 6439 C C . HIS A 1 843 ? 33.274 -23.083 -32.235 1.00 96.94 843 HIS A C 1
ATOM 6441 O O . HIS A 1 843 ? 32.508 -23.656 -33.005 1.00 96.94 843 HIS A O 1
ATOM 6447 N N . ASN A 1 844 ? 33.010 -23.006 -30.926 1.00 96.62 844 ASN A N 1
ATOM 6448 C CA . ASN A 1 844 ? 31.763 -23.499 -30.334 1.00 96.62 844 ASN A CA 1
ATOM 6449 C C . ASN A 1 844 ? 30.637 -22.455 -30.418 1.00 96.62 844 ASN A C 1
ATOM 6451 O O . ASN A 1 844 ? 29.465 -22.824 -30.481 1.00 96.62 844 ASN A O 1
ATOM 6455 N N . HIS A 1 845 ? 30.974 -21.161 -30.439 1.00 97.81 845 HIS A N 1
ATOM 6456 C CA . HIS A 1 845 ? 29.997 -20.081 -30.548 1.00 97.81 845 HIS A CA 1
ATOM 6457 C C . HIS A 1 845 ? 29.326 -20.008 -31.935 1.00 97.81 845 HIS A C 1
ATOM 6459 O O . HIS A 1 845 ? 29.948 -20.219 -32.983 1.00 97.81 845 HIS A O 1
ATOM 6465 N N . GLY A 1 846 ? 28.038 -19.645 -31.960 1.00 96.50 846 GLY A N 1
ATOM 6466 C CA . GLY A 1 846 ? 27.227 -19.610 -33.184 1.00 96.50 846 GLY A CA 1
ATOM 6467 C C . GLY A 1 846 ? 27.759 -18.658 -34.262 1.00 96.50 846 GLY A C 1
ATOM 6468 O O . GLY A 1 846 ? 27.600 -18.928 -35.448 1.00 96.50 846 GLY A O 1
ATOM 6469 N N . SER A 1 847 ? 28.443 -17.579 -33.867 1.00 98.06 847 SER A N 1
ATOM 6470 C CA . SER A 1 847 ? 29.052 -16.606 -34.789 1.00 98.06 847 SER A CA 1
ATOM 6471 C C . SER A 1 847 ? 30.411 -17.025 -35.367 1.00 98.06 847 SER A C 1
ATOM 6473 O O . SER A 1 847 ? 30.938 -16.315 -36.224 1.00 98.06 847 SER A O 1
ATOM 6475 N N . THR A 1 848 ? 31.007 -18.132 -34.915 1.00 98.50 848 THR A N 1
ATOM 6476 C CA . THR A 1 848 ? 32.371 -18.537 -35.309 1.00 98.50 848 THR A CA 1
ATOM 6477 C C . THR A 1 848 ? 32.526 -20.007 -35.697 1.00 98.50 848 THR A C 1
ATOM 6479 O O . THR A 1 848 ? 33.533 -20.374 -36.307 1.00 98.50 848 THR A O 1
ATOM 6482 N N . SER A 1 849 ? 31.533 -20.851 -35.415 1.00 97.62 849 SER A N 1
ATOM 6483 C CA . SER A 1 849 ? 31.544 -22.282 -35.760 1.00 97.62 849 SER A CA 1
ATOM 6484 C C . SER A 1 849 ? 31.660 -22.590 -37.261 1.00 97.62 849 SER A C 1
ATOM 6486 O O . SER A 1 849 ? 32.179 -23.642 -37.632 1.00 97.62 849 SER A O 1
ATOM 6488 N N . HIS A 1 850 ? 31.234 -21.671 -38.133 1.00 97.75 850 HIS A N 1
ATOM 6489 C CA . HIS A 1 850 ? 31.351 -21.784 -39.594 1.00 97.75 850 HIS A CA 1
ATOM 6490 C C . HIS A 1 850 ? 32.641 -21.184 -40.175 1.00 97.75 850 HIS A C 1
ATOM 6492 O O . HIS A 1 850 ? 32.897 -21.348 -41.368 1.00 97.75 850 HIS A O 1
ATOM 6498 N N . LEU A 1 851 ? 33.423 -20.452 -39.376 1.00 98.06 851 LEU A N 1
ATOM 6499 C CA . LEU A 1 851 ? 34.603 -19.726 -39.848 1.00 98.06 851 LEU A CA 1
ATOM 6500 C C . LEU A 1 851 ? 35.836 -20.639 -39.948 1.00 98.06 851 LEU A C 1
ATOM 6502 O O . LEU A 1 851 ? 35.998 -21.550 -39.134 1.00 98.06 851 LEU A O 1
ATOM 6506 N N . PRO A 1 852 ? 36.763 -20.380 -40.889 1.00 97.38 852 PRO A N 1
ATOM 6507 C CA . PRO A 1 852 ? 38.080 -21.005 -40.862 1.00 97.38 852 PRO A CA 1
ATOM 6508 C C . PRO A 1 852 ? 38.898 -20.487 -39.667 1.00 97.38 852 PRO A C 1
ATOM 6510 O O . PRO A 1 852 ? 38.808 -19.315 -39.311 1.00 97.38 852 PRO A O 1
ATOM 6513 N N . SER A 1 853 ? 39.748 -21.334 -39.075 1.00 96.62 853 SER A N 1
ATOM 6514 C CA . SER A 1 853 ? 40.565 -20.967 -37.899 1.00 96.62 853 SER A CA 1
ATOM 6515 C C . SER A 1 853 ? 41.542 -19.806 -38.146 1.00 96.62 853 SER A C 1
ATOM 6517 O O . SER A 1 853 ? 41.933 -19.126 -37.202 1.00 96.62 853 SER A O 1
ATOM 6519 N N . ASN A 1 854 ? 41.902 -19.554 -39.410 1.00 97.19 854 ASN A N 1
ATOM 6520 C CA . ASN A 1 854 ? 42.440 -18.272 -39.861 1.00 97.19 854 ASN A CA 1
ATOM 6521 C C . ASN A 1 854 ? 41.528 -17.713 -40.967 1.00 97.19 854 ASN A C 1
ATOM 6523 O O . ASN A 1 854 ? 41.381 -18.333 -42.024 1.00 97.19 854 ASN A O 1
ATOM 6527 N N . TRP A 1 855 ? 40.931 -16.552 -40.713 1.00 97.94 855 TRP A N 1
ATOM 6528 C CA . TRP A 1 855 ? 40.013 -15.841 -41.596 1.00 97.94 855 TRP A CA 1
ATOM 6529 C C . TRP A 1 855 ? 40.686 -14.563 -42.113 1.00 97.94 855 TRP A C 1
ATOM 6531 O O . TRP A 1 855 ? 40.764 -13.551 -41.420 1.00 97.94 855 TRP A O 1
ATOM 6541 N N . VAL A 1 856 ? 41.211 -14.621 -43.339 1.00 97.38 856 VAL A N 1
ATOM 6542 C CA . VAL A 1 856 ? 41.869 -13.481 -44.000 1.00 97.38 856 VAL A CA 1
ATOM 6543 C C . VAL A 1 856 ? 40.834 -12.631 -44.734 1.00 97.38 856 VAL A C 1
ATOM 6545 O O . VAL A 1 856 ? 40.003 -13.175 -45.461 1.00 97.38 856 VAL A O 1
ATOM 6548 N N . ARG A 1 857 ? 40.892 -11.307 -44.556 1.00 95.50 857 ARG A N 1
ATOM 6549 C CA . ARG A 1 857 ? 40.005 -10.327 -45.216 1.00 95.50 857 ARG A CA 1
ATOM 6550 C C . ARG A 1 857 ? 40.597 -8.916 -45.180 1.00 95.50 857 ARG A C 1
ATOM 6552 O O . ARG A 1 857 ? 41.605 -8.692 -44.518 1.00 95.50 857 ARG A O 1
ATOM 6559 N N . THR A 1 858 ? 39.940 -7.962 -45.840 1.00 96.44 858 THR A N 1
ATOM 6560 C CA . THR A 1 858 ? 40.253 -6.523 -45.762 1.00 96.44 858 THR A CA 1
ATOM 6561 C C . THR A 1 858 ? 39.184 -5.794 -44.950 1.00 96.44 858 THR A C 1
ATOM 6563 O O . THR A 1 858 ? 38.006 -5.940 -45.252 1.00 96.44 858 THR A O 1
ATOM 6566 N N . GLU A 1 859 ? 39.582 -5.003 -43.952 1.00 96.56 859 GLU A N 1
ATOM 6567 C CA . GLU A 1 859 ? 38.667 -4.207 -43.116 1.00 96.56 859 GLU A CA 1
ATOM 6568 C C . GLU A 1 859 ? 39.392 -2.971 -42.537 1.00 96.56 859 GLU A C 1
ATOM 6570 O O . GLU A 1 859 ? 40.610 -2.816 -42.694 1.00 96.56 859 GLU A O 1
ATOM 6575 N N . GLU A 1 860 ? 38.657 -2.070 -41.882 1.00 96.31 860 GLU A N 1
ATOM 6576 C CA . GLU A 1 860 ? 39.236 -1.014 -41.044 1.00 96.31 860 GLU A CA 1
ATOM 6577 C C . GLU A 1 860 ? 39.542 -1.536 -39.628 1.00 96.31 860 GLU A C 1
ATOM 6579 O O . GLU A 1 860 ? 38.649 -1.754 -38.809 1.00 96.31 860 GLU A O 1
ATOM 6584 N N . TR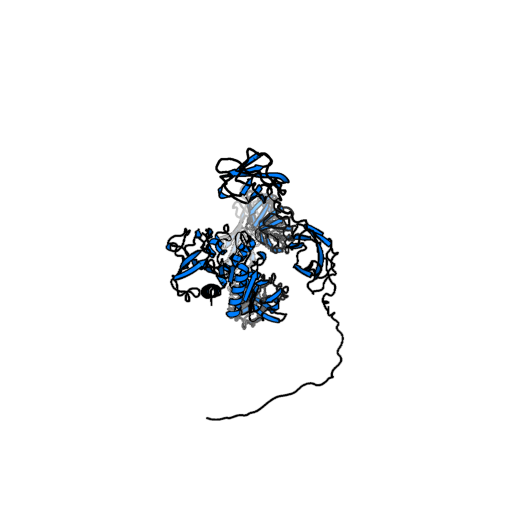P A 1 861 ? 40.826 -1.759 -39.342 1.00 97.19 861 TRP A N 1
ATOM 6585 C CA . TRP A 1 861 ? 41.283 -2.418 -38.115 1.00 97.19 861 TRP A CA 1
ATOM 6586 C C . TRP A 1 861 ? 41.301 -1.479 -36.906 1.00 97.19 861 TRP A C 1
ATOM 6588 O O . TRP A 1 861 ? 42.283 -0.776 -36.663 1.00 97.19 861 TRP A O 1
ATOM 6598 N N . TYR A 1 862 ? 40.212 -1.480 -36.145 1.00 97.75 862 TYR A N 1
ATOM 6599 C CA . TYR A 1 862 ? 40.089 -0.716 -34.906 1.00 97.75 862 TYR A CA 1
ATOM 6600 C C . TYR A 1 862 ? 41.089 -1.183 -33.851 1.00 97.75 862 TYR A C 1
ATOM 6602 O O . TYR A 1 862 ? 41.074 -2.340 -33.460 1.00 97.75 862 TYR A O 1
ATOM 6610 N N . ASN A 1 863 ? 41.914 -0.261 -33.359 1.00 98.12 863 ASN A N 1
ATOM 6611 C CA . ASN A 1 863 ? 42.639 -0.430 -32.108 1.00 98.12 863 ASN A CA 1
ATOM 6612 C C . ASN A 1 863 ? 41.725 -0.096 -30.928 1.00 98.12 863 ASN A C 1
ATOM 6614 O O . ASN A 1 863 ? 40.851 0.771 -31.026 1.00 98.12 863 ASN A O 1
ATOM 6618 N N . PHE A 1 864 ? 42.001 -0.713 -29.783 1.00 98.38 864 PHE A N 1
ATOM 6619 C CA . PHE A 1 864 ? 41.184 -0.584 -28.580 1.00 98.38 864 PHE A CA 1
ATOM 6620 C C . PHE A 1 864 ? 41.969 -0.062 -27.374 1.00 98.38 864 PHE A C 1
ATOM 6622 O O . PHE A 1 864 ? 43.164 -0.314 -27.217 1.00 98.38 864 PHE A O 1
ATOM 6629 N N . LYS A 1 865 ? 41.264 0.631 -26.484 1.00 97.06 865 LYS A N 1
ATOM 6630 C CA . LYS A 1 865 ? 41.688 1.002 -25.129 1.00 97.06 865 LYS A CA 1
ATOM 6631 C C . LYS A 1 865 ? 40.646 0.493 -24.131 1.00 97.06 865 LYS A C 1
ATOM 6633 O O . LYS A 1 865 ? 39.538 0.128 -24.524 1.00 97.06 865 LYS A O 1
ATOM 6638 N N . ASP A 1 866 ? 41.008 0.480 -22.851 1.00 96.75 866 ASP A N 1
ATOM 6639 C CA . ASP A 1 866 ? 40.088 0.190 -21.741 1.00 96.75 866 ASP A CA 1
ATOM 6640 C C . ASP A 1 866 ? 39.313 -1.137 -21.905 1.00 96.75 866 ASP A C 1
ATOM 6642 O O . ASP A 1 866 ? 38.154 -1.251 -21.510 1.00 96.75 866 ASP A O 1
ATOM 6646 N N . ILE A 1 867 ? 39.964 -2.145 -22.508 1.00 97.88 867 ILE A N 1
ATOM 6647 C CA . ILE A 1 867 ? 39.374 -3.463 -22.777 1.00 97.88 867 ILE A CA 1
ATOM 6648 C C . ILE A 1 867 ? 38.971 -4.112 -21.448 1.00 97.88 867 ILE A C 1
ATOM 6650 O O . ILE A 1 867 ? 39.814 -4.370 -20.585 1.00 97.88 867 ILE A O 1
ATOM 6654 N N . ASN A 1 868 ? 37.679 -4.389 -21.305 1.00 95.25 868 ASN A N 1
ATOM 6655 C CA . ASN A 1 868 ? 37.086 -5.038 -20.147 1.00 95.25 868 ASN A CA 1
ATOM 6656 C C . ASN A 1 868 ? 37.647 -6.468 -20.008 1.00 95.25 868 ASN A C 1
ATOM 6658 O O . ASN A 1 868 ? 37.641 -7.242 -20.963 1.00 95.25 868 ASN A O 1
ATOM 6662 N N . THR A 1 869 ? 38.128 -6.831 -18.815 1.00 94.00 869 THR A N 1
ATOM 6663 C CA . THR A 1 869 ? 38.693 -8.162 -18.524 1.00 94.00 869 THR A CA 1
ATOM 6664 C C . THR A 1 869 ? 37.676 -9.293 -18.607 1.00 94.00 869 THR A C 1
ATOM 6666 O O . THR A 1 869 ? 38.067 -10.451 -18.732 1.00 94.00 869 THR A O 1
ATOM 6669 N N . ASP A 1 870 ? 36.391 -8.953 -18.542 1.00 93.94 870 ASP A N 1
ATOM 6670 C CA . ASP A 1 870 ? 35.299 -9.905 -18.364 1.00 93.94 870 ASP A CA 1
ATOM 6671 C C . ASP A 1 870 ? 34.645 -10.287 -19.712 1.00 93.94 870 ASP A C 1
ATOM 6673 O O . ASP A 1 870 ? 33.673 -11.043 -19.753 1.00 93.94 870 ASP A O 1
ATOM 6677 N N . ILE A 1 871 ? 35.174 -9.782 -20.838 1.00 98.12 871 ILE A N 1
ATOM 6678 C CA . ILE A 1 871 ? 34.820 -10.262 -22.182 1.00 98.12 871 ILE A CA 1
ATOM 6679 C C . ILE A 1 871 ? 35.324 -11.697 -22.398 1.00 98.12 871 ILE A C 1
ATOM 6681 O O . ILE A 1 871 ? 36.381 -12.083 -21.906 1.00 98.12 871 ILE A O 1
ATOM 6685 N N . THR A 1 872 ? 34.610 -12.471 -23.215 1.00 98.31 872 THR A N 1
ATOM 6686 C CA . THR A 1 872 ? 35.084 -13.748 -23.770 1.00 98.31 872 THR A CA 1
ATOM 6687 C C . THR A 1 872 ? 35.410 -13.555 -25.256 1.00 98.31 872 THR A C 1
ATOM 6689 O O . THR A 1 872 ? 34.486 -13.488 -26.072 1.00 98.31 872 THR A O 1
ATOM 6692 N N . PRO A 1 873 ? 36.695 -13.419 -25.645 1.00 98.19 873 PRO A N 1
ATOM 6693 C CA . PRO A 1 873 ? 37.083 -13.236 -27.041 1.00 98.19 873 PRO A CA 1
ATOM 6694 C C . PRO A 1 873 ? 36.871 -14.502 -27.877 1.00 98.19 873 PRO A C 1
ATOM 6696 O O . PRO A 1 873 ? 37.318 -15.587 -27.515 1.00 98.19 873 PRO A O 1
ATOM 6699 N N . LEU A 1 874 ? 36.232 -14.333 -29.032 1.00 98.56 874 LEU A N 1
ATOM 6700 C CA . LEU A 1 874 ? 35.947 -15.384 -30.015 1.00 98.56 874 LEU A CA 1
ATOM 6701 C C . LEU A 1 874 ? 36.955 -15.381 -31.170 1.00 98.56 874 LEU A C 1
ATOM 6703 O O . LEU A 1 874 ? 37.303 -16.425 -31.726 1.00 98.56 874 LEU A O 1
ATOM 6707 N N . ILE A 1 875 ? 37.412 -14.183 -31.535 1.00 98.62 875 ILE A N 1
ATOM 6708 C CA . ILE A 1 875 ? 38.324 -13.918 -32.647 1.00 98.62 875 ILE A CA 1
ATOM 6709 C C . ILE A 1 875 ? 39.368 -12.908 -32.172 1.00 98.62 875 ILE A C 1
ATOM 6711 O O . ILE A 1 875 ? 39.008 -11.915 -31.536 1.00 98.62 875 ILE A O 1
ATOM 6715 N N . GLN A 1 876 ? 40.636 -13.123 -32.520 1.00 98.38 876 GLN A N 1
ATOM 6716 C CA . GLN A 1 876 ? 41.706 -12.137 -32.361 1.00 98.38 876 GLN A CA 1
ATOM 6717 C C . GLN A 1 876 ? 42.321 -11.739 -33.704 1.00 98.38 876 GLN A C 1
ATOM 6719 O O . GLN A 1 876 ? 42.432 -12.557 -34.614 1.00 98.38 876 GLN A O 1
ATOM 6724 N N . LEU A 1 877 ? 42.746 -10.486 -33.813 1.00 98.31 877 LEU A N 1
ATOM 6725 C CA . LEU A 1 877 ? 43.422 -9.932 -34.981 1.00 98.31 877 LEU A CA 1
ATOM 6726 C C . LEU A 1 877 ? 44.942 -10.130 -34.884 1.00 98.31 877 LEU A C 1
ATOM 6728 O O . LEU A 1 877 ? 45.550 -9.880 -33.846 1.00 98.31 877 LEU A O 1
ATOM 6732 N N . ASP A 1 878 ? 45.567 -10.593 -35.967 1.00 97.75 878 ASP A N 1
ATOM 6733 C CA . ASP A 1 878 ? 47.003 -10.866 -36.006 1.00 97.75 878 ASP A CA 1
ATOM 6734 C C . ASP A 1 878 ? 47.811 -9.637 -36.455 1.00 97.75 878 ASP A C 1
ATOM 6736 O O . ASP A 1 878 ? 48.047 -9.417 -37.649 1.00 97.75 878 ASP A O 1
ATOM 6740 N N . GLU A 1 879 ? 48.286 -8.849 -35.486 1.00 97.69 879 GLU A N 1
ATOM 6741 C CA . GLU A 1 879 ? 49.139 -7.675 -35.728 1.00 97.69 879 GLU A CA 1
ATOM 6742 C C . GLU A 1 879 ? 50.461 -7.974 -36.454 1.00 97.69 879 GLU A C 1
ATOM 6744 O O . GLU A 1 879 ? 51.087 -7.046 -36.965 1.00 97.69 879 GLU A O 1
ATOM 6749 N N . SER A 1 880 ? 50.890 -9.238 -36.575 1.00 96.94 880 SER A N 1
ATOM 6750 C CA . SER A 1 880 ? 52.065 -9.576 -37.392 1.00 96.94 880 SER A CA 1
ATOM 6751 C C . SER A 1 880 ? 51.786 -9.535 -38.901 1.00 96.94 880 SER A C 1
ATOM 6753 O O . SER A 1 880 ? 52.728 -9.496 -39.698 1.00 96.94 880 SER A O 1
ATOM 6755 N N . THR A 1 881 ? 50.508 -9.518 -39.302 1.00 97.69 881 THR A N 1
ATOM 6756 C CA . THR A 1 881 ? 50.080 -9.621 -40.709 1.00 97.69 881 THR A CA 1
ATOM 6757 C C . THR A 1 881 ? 49.752 -8.285 -41.378 1.00 97.69 881 THR A C 1
ATOM 6759 O O . THR A 1 881 ? 49.720 -8.224 -42.606 1.00 97.69 881 THR A O 1
ATOM 6762 N N . TYR A 1 882 ? 49.587 -7.205 -40.607 1.00 97.31 882 TYR A N 1
ATOM 6763 C CA . TYR A 1 882 ? 49.257 -5.865 -41.109 1.00 97.31 882 TYR A CA 1
ATOM 6764 C C . TYR A 1 882 ? 50.125 -4.776 -40.449 1.00 97.31 882 TYR A C 1
ATOM 6766 O O . TYR A 1 882 ? 51.119 -5.074 -39.786 1.00 97.31 882 TYR A O 1
ATOM 6774 N N . LYS A 1 883 ? 49.828 -3.490 -40.678 1.00 96.50 883 LYS A N 1
ATOM 6775 C CA . LYS A 1 883 ? 50.570 -2.363 -40.082 1.00 96.50 883 LYS A CA 1
ATOM 6776 C C . LYS A 1 883 ? 49.659 -1.374 -39.367 1.00 96.50 883 LYS A C 1
ATOM 6778 O O . LYS A 1 883 ? 48.718 -0.858 -39.966 1.00 96.50 883 LYS A O 1
ATOM 6783 N N . GLY A 1 884 ? 50.044 -1.025 -38.137 1.00 94.19 884 GLY A N 1
ATOM 6784 C CA . GLY A 1 884 ? 49.409 0.017 -37.321 1.00 94.19 884 GLY A CA 1
ATOM 6785 C C . GLY A 1 884 ? 48.452 -0.490 -36.238 1.00 94.19 884 GLY A C 1
ATOM 6786 O O . GLY A 1 884 ? 47.639 0.290 -35.747 1.00 94.19 884 GLY A O 1
ATOM 6787 N N . GLY A 1 885 ? 48.560 -1.769 -35.869 1.00 95.19 885 GLY A N 1
ATOM 6788 C CA . GLY A 1 885 ? 48.043 -2.271 -34.597 1.00 95.19 885 GLY A CA 1
ATOM 6789 C C . GLY A 1 885 ? 48.765 -1.654 -33.388 1.00 95.19 885 GLY A C 1
ATOM 6790 O O . GLY A 1 885 ? 49.899 -1.178 -33.513 1.00 95.19 885 GLY A O 1
ATOM 6791 N N . THR A 1 886 ? 48.095 -1.627 -32.235 1.00 97.06 886 THR A N 1
ATOM 6792 C CA . THR A 1 886 ? 48.630 -1.106 -30.959 1.00 97.06 886 THR A CA 1
ATOM 6793 C C . THR A 1 886 ? 48.299 -1.971 -29.736 1.00 97.06 886 THR A C 1
ATOM 6795 O O . THR A 1 886 ? 48.749 -1.664 -28.633 1.00 97.06 886 THR A O 1
ATOM 6798 N N . ASN A 1 887 ? 47.538 -3.051 -29.915 1.00 97.56 887 ASN A N 1
ATOM 6799 C CA . ASN A 1 887 ? 47.078 -3.951 -28.855 1.00 97.56 887 ASN A CA 1
ATOM 6800 C C . ASN A 1 887 ? 47.985 -5.189 -28.701 1.00 97.56 887 ASN A C 1
ATOM 6802 O O . ASN A 1 887 ? 47.958 -5.872 -27.675 1.00 97.56 887 ASN A O 1
ATOM 6806 N N . GLY A 1 888 ? 48.857 -5.446 -29.677 1.00 94.94 888 GLY A N 1
ATOM 6807 C CA . GLY A 1 888 ? 49.877 -6.484 -29.634 1.00 94.94 888 GLY A CA 1
ATOM 6808 C C . GLY A 1 888 ? 49.294 -7.894 -29.684 1.00 94.94 888 GLY A C 1
ATOM 6809 O O . GLY A 1 888 ? 48.441 -8.215 -30.504 1.00 94.94 888 GLY A O 1
ATOM 6810 N N . ALA A 1 889 ? 49.778 -8.761 -28.793 1.00 91.69 889 ALA A N 1
ATOM 6811 C CA . ALA A 1 889 ? 49.388 -10.172 -28.737 1.00 91.69 889 ALA A CA 1
ATOM 6812 C C . ALA A 1 889 ? 48.003 -10.429 -28.101 1.00 91.69 889 ALA A C 1
ATOM 6814 O O . ALA A 1 889 ? 47.616 -11.589 -27.967 1.00 91.69 889 ALA A O 1
ATOM 6815 N N . TYR A 1 890 ? 47.285 -9.379 -27.684 1.00 96.75 890 TYR A N 1
ATOM 6816 C CA . TYR A 1 890 ? 45.903 -9.462 -27.212 1.00 96.75 890 TYR A CA 1
ATOM 6817 C C . TYR A 1 890 ? 45.048 -8.402 -27.912 1.00 96.75 890 TYR A C 1
ATOM 6819 O O . TYR A 1 890 ? 44.778 -7.330 -27.370 1.00 96.75 890 TYR A O 1
ATOM 6827 N N . HIS A 1 891 ? 44.657 -8.706 -29.148 1.00 98.06 891 HIS A N 1
ATOM 6828 C CA . HIS A 1 891 ? 43.837 -7.838 -29.986 1.00 98.06 891 HIS A CA 1
ATOM 6829 C C . HIS A 1 891 ? 42.499 -8.540 -30.272 1.00 98.06 891 HIS A C 1
ATOM 6831 O O . HIS A 1 891 ? 42.358 -9.193 -31.308 1.00 98.06 891 HIS A O 1
ATOM 6837 N N . PRO A 1 892 ? 41.510 -8.470 -29.362 1.00 98.19 892 PRO A N 1
ATOM 6838 C CA . PRO A 1 892 ? 40.199 -9.059 -29.604 1.00 98.19 892 PRO A CA 1
ATOM 6839 C C . PRO A 1 892 ? 39.497 -8.327 -30.761 1.00 98.19 892 PRO A C 1
ATOM 6841 O O . PRO A 1 892 ? 39.486 -7.104 -30.816 1.00 98.19 892 PRO A O 1
ATOM 6844 N N . PHE A 1 893 ? 38.924 -9.084 -31.698 1.00 98.38 893 PHE A N 1
ATOM 6845 C CA . PHE A 1 893 ? 38.162 -8.569 -32.848 1.00 98.38 893 PHE A CA 1
ATOM 6846 C C . PHE A 1 893 ? 36.653 -8.793 -32.678 1.00 98.38 893 PHE A C 1
ATOM 6848 O O . PHE A 1 893 ? 35.841 -8.004 -33.147 1.00 98.38 893 PHE A O 1
ATOM 6855 N N . SER A 1 894 ? 36.262 -9.880 -32.012 1.00 98.69 894 SER A N 1
ATOM 6856 C CA . SER A 1 894 ? 34.871 -10.160 -31.651 1.00 98.69 894 SER A CA 1
ATOM 6857 C C . SER A 1 894 ? 34.829 -10.918 -30.332 1.00 98.69 894 SER A C 1
ATOM 6859 O O . SER A 1 894 ? 35.703 -11.749 -30.063 1.00 98.69 894 SER A O 1
ATOM 6861 N N . TRP A 1 895 ? 33.836 -10.610 -29.502 1.00 98.75 895 TRP A N 1
ATOM 6862 C CA . TRP A 1 895 ? 33.685 -11.143 -28.151 1.00 98.75 895 TRP A CA 1
ATOM 6863 C C . TRP A 1 895 ? 32.223 -11.149 -27.699 1.00 98.75 895 TRP A C 1
ATOM 6865 O O . TRP A 1 895 ? 31.364 -10.514 -28.313 1.00 98.75 895 TRP A O 1
ATOM 6875 N N . TYR A 1 896 ? 31.954 -11.852 -26.601 1.00 98.62 896 TYR A N 1
ATOM 6876 C CA . TYR A 1 896 ? 30.667 -11.831 -25.906 1.00 98.62 896 TYR A CA 1
ATOM 6877 C C . TYR A 1 896 ? 30.852 -11.836 -24.383 1.00 98.62 896 TYR A C 1
ATOM 6879 O O . TYR A 1 896 ? 31.905 -12.242 -23.891 1.00 98.62 896 TYR A O 1
ATOM 6887 N N . HIS A 1 897 ? 29.832 -11.419 -23.631 1.00 98.38 897 HIS A N 1
ATOM 6888 C CA . HIS A 1 897 ? 29.696 -11.689 -22.192 1.00 98.38 897 HIS A CA 1
ATOM 6889 C C . HIS A 1 897 ? 28.239 -11.503 -21.728 1.00 98.38 897 HIS A C 1
ATOM 6891 O O . HIS A 1 897 ? 27.352 -11.173 -22.515 1.00 98.38 897 HIS A O 1
ATOM 6897 N N . VAL A 1 898 ? 28.001 -11.666 -20.425 1.00 97.69 898 VAL A N 1
ATOM 6898 C CA . VAL A 1 898 ? 26.796 -11.170 -19.742 1.00 97.69 898 VAL A CA 1
ATOM 6899 C C . VAL A 1 898 ? 27.197 -9.950 -18.914 1.00 97.69 898 VAL A C 1
ATOM 6901 O O . VAL A 1 898 ? 28.148 -10.040 -18.140 1.00 97.69 898 VAL A O 1
ATOM 6904 N N . TYR A 1 899 ? 26.488 -8.829 -19.057 1.00 97.06 899 TYR A N 1
ATOM 6905 C CA . TYR A 1 899 ? 26.749 -7.600 -18.303 1.00 97.06 899 TYR A CA 1
ATOM 6906 C C . TYR A 1 899 ? 25.449 -6.968 -17.800 1.00 97.06 899 TYR A C 1
ATOM 6908 O O . TYR A 1 899 ? 24.475 -6.867 -18.538 1.00 97.06 899 TYR A O 1
ATOM 6916 N N . ASP A 1 900 ? 25.450 -6.585 -16.519 1.00 95.38 900 ASP A N 1
ATOM 6917 C CA . ASP A 1 900 ? 24.350 -5.921 -15.796 1.00 95.38 900 ASP A CA 1
ATOM 6918 C C . ASP A 1 900 ? 22.941 -6.483 -16.098 1.00 95.38 900 ASP A C 1
ATOM 6920 O O . ASP A 1 900 ? 21.986 -5.737 -16.268 1.00 95.38 900 ASP A O 1
ATOM 6924 N N . GLY A 1 901 ? 22.825 -7.815 -16.202 1.00 92.19 901 GLY A N 1
ATOM 6925 C CA . GLY A 1 901 ? 21.576 -8.550 -16.461 1.00 92.19 901 GLY A CA 1
ATOM 6926 C C . GLY A 1 901 ? 21.372 -9.040 -17.903 1.00 92.19 901 GLY A C 1
ATOM 6927 O O . GLY A 1 901 ? 20.711 -10.061 -18.101 1.00 92.19 901 GLY A O 1
ATOM 6928 N N . GLY A 1 902 ? 21.974 -8.385 -18.899 1.00 95.75 902 GLY A N 1
ATOM 6929 C CA . GLY A 1 902 ? 21.778 -8.685 -20.323 1.00 95.75 902 GLY A CA 1
ATOM 6930 C C . GLY A 1 902 ? 22.920 -9.465 -20.977 1.00 95.75 902 GLY A C 1
ATOM 6931 O O . GLY A 1 902 ? 24.045 -9.502 -20.475 1.00 95.75 902 GLY A O 1
ATOM 6932 N N . ARG A 1 903 ? 22.655 -10.079 -22.139 1.00 98.44 903 ARG A N 1
ATOM 6933 C CA . ARG A 1 903 ? 23.703 -10.642 -23.012 1.00 98.44 903 ARG A CA 1
ATOM 6934 C C . ARG A 1 903 ? 24.265 -9.550 -23.918 1.00 98.44 903 ARG A C 1
ATOM 6936 O O . ARG A 1 903 ? 23.495 -8.785 -24.496 1.00 98.44 903 ARG A O 1
ATOM 6943 N N . ALA A 1 904 ? 25.582 -9.510 -24.086 1.00 98.69 904 ALA A N 1
ATOM 6944 C CA . ALA A 1 904 ? 26.262 -8.579 -24.980 1.00 98.69 904 ALA A CA 1
ATOM 6945 C C . ALA A 1 904 ? 27.156 -9.324 -25.978 1.00 98.69 904 ALA A C 1
ATOM 6947 O O . ALA A 1 904 ? 27.901 -10.230 -25.599 1.00 98.69 904 ALA A O 1
ATOM 6948 N N . PHE A 1 905 ? 27.101 -8.915 -27.245 1.00 98.88 905 PHE A N 1
ATOM 6949 C CA . PHE A 1 905 ? 27.988 -9.366 -28.319 1.00 98.88 905 PHE A CA 1
ATOM 6950 C C . PHE A 1 905 ? 28.628 -8.160 -29.016 1.00 98.88 905 PHE A C 1
ATOM 6952 O O . PHE A 1 905 ? 27.976 -7.132 -29.200 1.00 98.88 905 PHE A O 1
ATOM 6959 N N . TYR A 1 906 ? 29.875 -8.292 -29.462 1.00 98.88 906 TYR A N 1
ATOM 6960 C CA . TYR A 1 906 ? 30.528 -7.291 -30.303 1.00 98.88 906 TYR A CA 1
ATOM 6961 C C . TYR A 1 906 ? 31.326 -7.925 -31.447 1.00 98.88 906 TYR A C 1
ATOM 6963 O O . TYR A 1 906 ? 31.897 -9.014 -31.317 1.00 98.88 906 TYR A O 1
ATOM 6971 N N . THR A 1 907 ? 31.404 -7.211 -32.571 1.00 98.75 907 THR A N 1
ATOM 6972 C CA . THR A 1 907 ? 32.357 -7.483 -33.653 1.00 98.75 907 THR A CA 1
ATOM 6973 C C . THR A 1 907 ? 32.895 -6.185 -34.250 1.00 98.75 907 THR A C 1
ATOM 6975 O O . THR A 1 907 ? 32.129 -5.267 -34.532 1.00 98.75 907 THR A O 1
ATOM 6978 N N . ALA A 1 908 ? 34.208 -6.115 -34.467 1.00 98.25 908 ALA A N 1
ATOM 6979 C CA . ALA A 1 908 ? 34.893 -4.957 -35.040 1.00 98.25 908 ALA A CA 1
ATOM 6980 C C . ALA A 1 908 ? 34.785 -4.876 -36.574 1.00 98.25 908 ALA A C 1
ATOM 6982 O O . ALA A 1 908 ? 35.199 -3.882 -37.168 1.00 98.25 908 ALA A O 1
ATOM 6983 N N . GLY A 1 909 ? 34.242 -5.907 -37.228 1.00 96.50 909 GLY A N 1
ATOM 6984 C CA . GLY A 1 909 ? 33.929 -5.878 -38.658 1.00 96.50 909 GLY A CA 1
ATOM 6985 C C . GLY A 1 909 ? 32.632 -5.127 -38.944 1.00 96.50 909 GLY A C 1
ATOM 6986 O O . GLY A 1 909 ? 31.744 -5.072 -38.095 1.00 96.50 909 GLY A O 1
ATOM 6987 N N . GLY A 1 910 ? 32.498 -4.591 -40.158 1.00 96.62 910 GLY A N 1
ATOM 6988 C CA . GLY A 1 910 ? 31.309 -3.857 -40.600 1.00 96.62 910 GLY A CA 1
ATOM 6989 C C . GLY A 1 910 ? 31.545 -2.402 -41.013 1.00 96.62 910 GLY A C 1
ATOM 6990 O O . GLY A 1 910 ? 30.560 -1.681 -41.194 1.00 96.62 910 GLY A O 1
ATOM 6991 N N . HIS A 1 911 ? 32.797 -1.963 -41.202 1.00 97.12 911 HIS A N 1
ATOM 6992 C CA . HIS A 1 911 ? 33.088 -0.640 -41.774 1.00 97.12 911 HIS A CA 1
ATOM 6993 C C . HIS A 1 911 ? 32.542 -0.538 -43.199 1.00 97.12 911 HIS A C 1
ATOM 6995 O O . HIS A 1 911 ? 31.839 0.411 -43.550 1.00 97.12 911 HIS A O 1
ATOM 7001 N N . SER A 1 912 ? 32.894 -1.507 -44.048 1.00 94.81 912 SER A N 1
ATOM 7002 C CA . SER A 1 912 ? 32.744 -1.376 -45.495 1.00 94.81 912 SER A CA 1
ATOM 7003 C C . SER A 1 912 ? 31.417 -1.925 -46.027 1.00 94.81 912 SER A C 1
ATOM 7005 O O . SER A 1 912 ? 30.821 -2.852 -45.482 1.00 94.81 912 SER A O 1
ATOM 7007 N N . ASN A 1 913 ? 30.979 -1.412 -47.182 1.00 95.56 913 ASN A N 1
ATOM 7008 C CA . ASN A 1 913 ? 29.870 -2.015 -47.928 1.00 95.56 913 ASN A CA 1
ATOM 7009 C C . ASN A 1 913 ? 30.192 -3.425 -48.462 1.00 95.56 913 ASN A C 1
ATOM 7011 O O . ASN A 1 913 ? 29.257 -4.158 -48.778 1.00 95.56 913 ASN A O 1
ATOM 7015 N N . ALA A 1 914 ? 31.469 -3.807 -48.575 1.00 94.81 914 ALA A N 1
ATOM 7016 C CA . ALA A 1 914 ? 31.877 -5.136 -49.031 1.00 94.81 914 ALA A CA 1
ATOM 7017 C C . ALA A 1 914 ? 31.778 -6.185 -47.911 1.00 94.81 914 ALA A C 1
ATOM 7019 O O . ALA A 1 914 ? 31.375 -7.315 -48.179 1.00 94.81 914 ALA A O 1
ATOM 7020 N N . SER A 1 915 ? 32.019 -5.794 -46.653 1.00 95.06 915 SER A N 1
ATOM 7021 C CA . SER A 1 915 ? 31.867 -6.663 -45.479 1.00 95.06 915 SER A CA 1
ATOM 7022 C C . SER A 1 915 ? 30.447 -7.252 -45.432 1.00 95.06 915 SER A C 1
ATOM 7024 O O . SER A 1 915 ? 30.268 -8.451 -45.244 1.00 95.06 915 SER A O 1
ATOM 7026 N N . TYR A 1 916 ? 29.426 -6.438 -45.734 1.00 97.81 916 TYR A N 1
ATOM 7027 C CA . TYR A 1 916 ? 28.020 -6.860 -45.849 1.00 97.81 916 TYR A CA 1
ATOM 7028 C C . TYR A 1 916 ? 27.658 -7.596 -47.159 1.00 97.81 916 TYR A C 1
ATOM 7030 O O . TYR A 1 916 ? 26.484 -7.882 -47.391 1.00 97.81 916 TYR A O 1
ATOM 7038 N N . ASP A 1 917 ? 28.617 -7.935 -48.025 1.00 96.00 917 ASP A N 1
ATOM 7039 C CA . ASP A 1 917 ? 28.421 -8.920 -49.100 1.00 96.00 917 ASP A CA 1
ATOM 7040 C C . ASP A 1 917 ? 28.897 -10.323 -48.699 1.00 96.00 917 ASP A C 1
ATOM 7042 O O . ASP A 1 917 ? 28.244 -11.300 -49.079 1.00 96.00 917 ASP A O 1
ATOM 7046 N N . GLU A 1 918 ? 29.954 -10.420 -47.888 1.00 97.00 918 GLU A N 1
ATOM 7047 C CA . GLU A 1 918 ? 30.609 -11.671 -47.480 1.00 97.00 918 GLU A CA 1
ATOM 7048 C C . GLU A 1 918 ? 29.645 -12.644 -46.757 1.00 97.00 918 GLU A C 1
ATOM 7050 O O . GLU A 1 918 ? 29.092 -12.300 -45.703 1.00 97.00 918 GLU A O 1
ATOM 7055 N N . PRO A 1 919 ? 29.438 -13.877 -47.272 1.00 97.44 919 PRO A N 1
ATOM 7056 C CA . PRO A 1 919 ? 28.608 -14.895 -46.618 1.00 97.44 919 PRO A CA 1
ATOM 7057 C C . PRO A 1 919 ? 29.058 -15.215 -45.188 1.00 97.44 919 PRO A C 1
ATOM 7059 O O . PRO A 1 919 ? 28.237 -15.312 -44.276 1.00 97.44 919 PRO A O 1
ATOM 7062 N N . GLU A 1 920 ? 30.369 -15.316 -44.977 1.00 97.75 920 GLU A N 1
ATOM 7063 C CA . GLU A 1 920 ? 30.999 -15.604 -43.693 1.00 97.75 920 GLU A CA 1
ATOM 7064 C C . GLU A 1 920 ? 30.721 -14.495 -42.667 1.00 97.75 920 GLU A C 1
ATOM 7066 O O . GLU A 1 920 ? 30.520 -14.790 -41.487 1.00 97.75 920 GLU A O 1
ATOM 7071 N N . PHE A 1 921 ? 30.640 -13.231 -43.108 1.00 98.44 921 PHE A N 1
ATOM 7072 C CA . PHE A 1 921 ? 30.291 -12.106 -42.238 1.00 98.44 921 PHE A CA 1
ATOM 7073 C C . PHE A 1 921 ? 28.803 -12.068 -41.901 1.00 98.44 921 PHE A C 1
ATOM 7075 O O . PHE A 1 921 ? 28.446 -11.869 -40.744 1.00 98.44 921 PHE A O 1
ATOM 7082 N N . LYS A 1 922 ? 27.928 -12.322 -42.881 1.00 98.56 922 LYS A N 1
ATOM 7083 C CA . LYS A 1 922 ? 26.475 -12.427 -42.657 1.00 98.56 922 LYS A CA 1
ATOM 7084 C C . LYS A 1 922 ? 26.150 -13.497 -41.621 1.00 98.56 922 LYS A C 1
ATOM 7086 O O . LYS A 1 922 ? 25.381 -13.242 -40.699 1.00 98.56 922 LYS A O 1
ATOM 7091 N N . GLN A 1 923 ? 26.789 -14.659 -41.730 1.00 98.25 923 GLN A N 1
ATOM 7092 C CA . GLN A 1 923 ? 26.620 -15.749 -40.774 1.00 98.25 923 GLN A CA 1
ATOM 7093 C C . GLN A 1 923 ? 27.259 -15.436 -39.403 1.00 98.25 923 GLN A C 1
ATOM 7095 O O . GLN A 1 923 ? 26.717 -15.832 -38.374 1.00 98.25 923 GLN A O 1
ATOM 7100 N N . HIS A 1 924 ? 28.353 -14.664 -39.359 1.00 98.75 924 HIS A N 1
ATOM 7101 C CA . HIS A 1 924 ? 28.939 -14.156 -38.110 1.00 98.75 924 HIS A CA 1
ATOM 7102 C C . HIS A 1 924 ? 27.999 -13.173 -37.387 1.00 98.75 924 HIS A C 1
ATOM 7104 O O . HIS A 1 924 ? 27.751 -13.337 -36.193 1.00 98.75 924 HIS A O 1
ATOM 7110 N N . LEU A 1 925 ? 27.406 -12.212 -38.108 1.00 98.75 925 LEU A N 1
ATOM 7111 C CA . LEU A 1 925 ? 26.386 -11.304 -37.570 1.00 98.75 925 LEU A CA 1
ATOM 7112 C C . LEU A 1 925 ? 25.148 -12.069 -37.081 1.00 98.75 925 LEU A C 1
ATOM 7114 O O . LEU A 1 925 ? 24.684 -11.824 -35.970 1.00 98.75 925 LEU A O 1
ATOM 7118 N N . LEU A 1 926 ? 24.650 -13.030 -37.868 1.00 98.56 926 LEU A N 1
ATOM 7119 C CA . LEU A 1 926 ? 23.513 -13.872 -37.486 1.00 98.56 926 LEU A CA 1
ATOM 7120 C C . LEU A 1 926 ? 23.794 -14.662 -36.203 1.00 98.56 926 LEU A C 1
ATOM 7122 O O . LEU A 1 926 ? 22.961 -14.673 -35.305 1.00 98.56 926 LEU A O 1
ATOM 7126 N N . GLY A 1 927 ? 24.968 -15.283 -36.079 1.00 98.31 927 GLY A N 1
ATOM 7127 C CA . GLY A 1 927 ? 25.344 -16.004 -34.863 1.00 98.31 927 GLY A CA 1
ATOM 7128 C C . GLY A 1 927 ? 25.503 -15.102 -33.631 1.00 98.31 927 GLY A C 1
ATOM 7129 O O . GLY A 1 927 ? 25.274 -15.562 -32.515 1.00 98.31 927 GLY A O 1
ATOM 7130 N N . GLY A 1 928 ? 25.850 -13.823 -33.822 1.00 98.31 928 GLY A N 1
ATOM 7131 C CA . GLY A 1 928 ? 25.829 -12.806 -32.765 1.00 98.31 928 GLY A CA 1
ATOM 7132 C C . GLY A 1 928 ? 24.401 -12.456 -32.337 1.00 98.31 928 GLY A C 1
ATOM 7133 O O . GLY A 1 928 ? 24.082 -12.514 -31.153 1.00 98.31 928 GLY A O 1
ATOM 7134 N N . LEU A 1 929 ? 23.512 -12.196 -33.303 1.00 98.31 929 LEU A N 1
ATOM 7135 C CA . LEU A 1 929 ? 22.088 -11.950 -33.045 1.00 98.31 929 LEU A CA 1
ATOM 7136 C C . LEU A 1 929 ? 21.408 -13.133 -32.347 1.00 98.31 929 LEU A C 1
ATOM 7138 O O . LEU A 1 929 ? 20.678 -12.922 -31.388 1.00 98.31 929 LEU A O 1
ATOM 7142 N N . ILE A 1 930 ? 21.661 -14.368 -32.784 1.00 97.62 930 ILE A N 1
ATOM 7143 C CA . ILE A 1 930 ? 21.095 -15.586 -32.183 1.00 97.62 930 ILE A CA 1
ATOM 7144 C C . ILE A 1 930 ? 21.532 -15.738 -30.717 1.00 97.62 930 ILE A C 1
ATOM 7146 O O . ILE A 1 930 ? 20.690 -16.017 -29.861 1.00 97.62 930 ILE A O 1
ATOM 7150 N N . TYR A 1 931 ? 22.798 -15.443 -30.396 1.00 98.06 931 TYR A N 1
ATOM 7151 C CA . TYR A 1 931 ? 23.263 -15.365 -29.008 1.00 98.06 931 TYR A CA 1
ATOM 7152 C C . TYR A 1 931 ? 22.512 -14.286 -28.208 1.00 98.06 931 TYR A C 1
ATOM 7154 O O . TYR A 1 931 ? 22.011 -14.566 -27.118 1.00 98.06 931 TYR A O 1
ATOM 7162 N N . CYS A 1 932 ? 22.363 -13.071 -28.744 1.00 98.12 932 CYS A N 1
ATOM 7163 C CA . CYS A 1 932 ? 21.648 -11.990 -28.058 1.00 98.12 932 CYS A CA 1
ATOM 7164 C C . CYS A 1 932 ? 20.149 -12.299 -27.875 1.00 98.12 932 CYS A C 1
ATOM 7166 O O . CYS A 1 932 ? 19.624 -12.116 -26.779 1.00 98.12 932 CYS A O 1
ATOM 7168 N N . LEU A 1 933 ? 19.476 -12.884 -28.869 1.00 96.19 933 LEU A N 1
ATOM 7169 C CA . LEU A 1 933 ? 18.088 -13.356 -28.769 1.00 96.19 933 LEU A CA 1
ATOM 7170 C C . LEU A 1 933 ? 17.922 -14.531 -27.786 1.00 96.19 933 LEU A C 1
ATOM 7172 O O . LEU A 1 933 ? 16.861 -14.670 -27.172 1.00 96.19 933 LEU A O 1
ATOM 7176 N N . GLY A 1 934 ? 18.977 -15.328 -27.582 1.00 93.12 934 GLY A N 1
ATOM 7177 C CA . GLY A 1 934 ? 18.983 -16.500 -26.703 1.00 93.12 934 GLY A CA 1
ATOM 7178 C C . GLY A 1 934 ? 18.354 -17.733 -27.356 1.00 93.12 934 GLY A C 1
ATOM 7179 O O . GLY A 1 934 ? 17.519 -18.387 -26.730 1.00 93.12 934 GLY A O 1
ATOM 7180 N N . ARG A 1 935 ? 18.715 -17.994 -28.618 1.00 87.69 935 ARG A N 1
ATOM 7181 C CA . ARG A 1 935 ? 18.180 -19.063 -29.480 1.00 87.69 935 ARG A CA 1
ATOM 7182 C C . ARG A 1 935 ? 19.219 -20.142 -29.803 1.00 87.69 935 ARG A C 1
ATOM 7184 O O . ARG A 1 935 ? 20.428 -19.852 -29.677 1.00 87.69 935 ARG A O 1
#

pLDDT: mean 85.36, std 15.83, range [27.31, 98.94]

Nearest PDB structures (foldseek):
  6iaa-assembly3_C  TM=1.787E-01  e=1.568E-20  Homo sapiens
  1k85-assembly1_A  TM=9.031E-01  e=3.191E-06  Niallia circulans
  3pdd-assembly1_A  TM=4.068E-01  e=9.492E-08  Acetivibrio thermocellus ATCC 27405
  2w1n-assembly1_A  TM=3.816E-01  e=3.230E-08  Clostridium perfringens
  3pe9-assembly3_C  TM=7.798E-01  e=1.117E-03  Acetivibrio thermocellus

Secondary structure (DSSP, 8-state):
-----------------------------------PPP---PPPPEEEEEEEE-SS-EEEEEEPP--SS-EEEEEEEETTEEEEEESSSEEEE-SPPTT-EEEEEEEEEESS--BPPPPPPEEEEPPPP-------------SS-SSPPPPEEEEEEEETTEEEEEEE-SS-GGGEEEEEEEETTEEEEEESSSEEEE-SPPTT-EEEEEEEEEETTSPBPPP---EEEEPPP---------PPPPP---EEEEE-SSEEEEE-PPP--SS---EEEEEETTEEEEEESSSEEEEESPPTT-EEEEEEEEE-TT-PBPPPPP-EEEEPPP-S---SS--PPPEEEEEEEE-SS-EEEEEE----SS-EEEEEEEETTEEEEEESSSEEEE-SPPTT-EEEEEEEEEETTS-BPPPPPPEEEEPPPP---PPP-PPPPPPEEEEEES--SSEEEEEEEPP--SS-EEEEEEEETTEEEEEESSSEEEEESPPTT-EEEEEEEEEETT--BPPPPPPEEEE----PPPPPPP-PPPPPPP--EEEEE-SSEEEEE-PPP--SS-EEEEEEEETTEEEEEESSSEEEEESPPTT-EEEEEEEEEETT--BPPPPP-EEEEPPP-------PPPPPP--EEES--SSEEEEE-PPP--SS---EEEEEETTEEEEEESSSEEEEESPPTT-EEEEEEEEE-SS-PBPPPPP-EEEEPPPPPPSSEEEEEE--BSS---TTHHHHHHHHHHHHHHHTEEEEEE--GGG-SHHHHTT-SEEEEES-BB--S-HHHHHHHHHHHHTT-EEEEEGGGGGB-TT-HHHHHHH-SEE-----SEEEEEEE---SSTTTTTS-SEEEEEE----EES--TT-EEEEEE-TTSSS---STT--EEEEEEEETTEEEEEES--SSTTTTT-HHHHHHHHHHHHHHHT-